Protein AF-0000000084722764 (afdb_homodimer)

Solvent-accessible surface area (backbone atoms only — not comparable to full-atom values): 38208 Å² total; per-residue (Å²): 129,57,69,57,58,54,43,42,50,54,50,50,52,36,48,74,65,60,50,58,80,64,66,60,37,28,44,48,26,46,93,44,60,56,33,24,35,37,58,53,98,89,44,75,46,74,30,38,63,32,34,37,36,27,29,40,38,29,16,52,29,68,64,20,39,52,32,24,43,53,33,24,64,43,40,9,40,18,37,12,24,21,41,59,59,40,16,26,33,53,39,54,56,51,34,26,51,51,47,9,60,66,57,69,36,80,28,38,46,80,34,62,29,41,38,52,31,37,22,31,43,43,20,34,49,29,64,71,36,81,69,27,34,37,37,32,38,66,72,47,55,68,34,49,51,50,5,48,64,69,16,70,34,51,71,46,76,25,55,68,79,33,62,68,50,42,50,54,59,54,70,72,49,64,80,84,47,48,36,35,41,38,41,44,45,43,36,80,81,45,13,35,66,43,60,58,70,63,51,47,51,50,24,63,75,64,66,30,44,38,37,38,36,21,38,79,24,22,48,56,28,30,89,50,12,64,5,49,46,45,55,71,71,41,43,83,70,51,46,28,42,31,32,38,20,29,20,31,30,8,18,56,17,11,25,39,34,18,49,55,39,58,51,52,48,32,63,73,60,11,61,76,53,58,71,19,65,35,56,34,43,18,50,39,29,17,34,36,40,29,52,59,47,35,41,76,42,59,63,41,44,52,41,24,51,51,45,32,50,52,44,50,52,48,34,56,73,68,17,50,41,56,71,24,82,73,44,62,33,39,16,35,56,60,36,31,52,68,56,24,46,48,52,28,48,46,35,34,74,71,68,28,35,40,44,38,56,42,35,52,85,83,33,59,82,61,54,9,20,34,48,35,20,62,25,32,56,55,46,75,66,55,46,51,52,48,49,51,50,52,51,51,51,37,58,76,66,68,54,84,60,51,130,128,58,69,57,56,54,43,42,52,53,51,50,51,36,48,73,66,56,51,59,81,65,67,60,37,27,44,47,27,46,91,45,60,56,34,22,35,39,58,54,97,89,43,74,46,74,30,37,64,32,35,37,38,27,29,40,40,30,15,52,29,66,65,19,39,51,33,25,43,52,33,23,65,43,41,9,39,19,36,11,24,21,40,58,60,39,15,26,32,54,40,52,56,51,36,28,52,51,47,9,58,66,57,67,36,80,27,38,46,80,34,64,29,41,38,52,31,38,22,31,43,42,20,37,48,28,63,71,36,81,70,27,34,36,37,31,37,67,72,47,55,67,34,47,53,50,4,49,64,68,16,69,33,51,70,45,75,24,56,68,79,33,63,68,50,40,50,55,57,55,69,73,50,64,81,85,47,47,36,35,42,38,40,44,46,43,36,80,81,44,12,34,66,44,60,58,70,62,50,47,52,49,24,62,74,62,67,30,43,37,37,40,35,22,39,80,24,21,48,57,27,30,89,51,12,63,5,49,46,45,56,71,71,41,44,84,71,50,48,30,42,31,34,37,21,30,19,33,32,8,18,57,18,11,25,38,34,19,49,55,39,58,51,51,47,33,65,74,62,11,61,75,54,59,71,18,63,36,57,34,44,16,49,38,30,18,34,37,40,28,53,59,47,35,40,76,43,59,64,43,44,52,41,24,52,52,46,31,50,52,44,52,52,50,34,55,75,68,17,51,41,54,71,23,81,71,46,61,34,38,16,34,55,62,35,31,48,66,57,24,46,48,51,28,48,47,35,33,75,75,69,26,35,41,42,37,56,43,35,52,84,82,32,60,81,61,54,10,19,34,46,34,19,62,26,32,55,57,46,74,66,55,46,51,51,49,50,51,50,50,51,50,52,38,58,75,65,68,56,85,59,51,130

InterPro domains:
  IPR004839 Aminotransferase, class I/classII, large domain [PF00155] (49-390)
  IPR010961 Tetrapyrrole biosynthesis, 5-aminolevulinic acid synthase [TIGR01821] (6-401)
  IPR015421 Pyridoxal phosphate-dependent transferase, major domain [G3DSA:3.40.640.10] (63-296)
  IPR015422 Pyridoxal phosphate-dependent transferase, small domain [G3DSA:3.90.1150.10] (45-383)
  IPR015424 Pyridoxal phosphate-dependent transferase [SSF53383] (6-398)
  IPR050087 8-amino-7-oxononanoate synthase class-II [PTHR13693] (42-393)

Sequence (806 aa):
MTVLKQLASEIDTVKAQGRYRTYLNLERRVDLSPTALVHEANGTREISVWCSNDYLGMSQHPVVVSSVVEAVQRVGLGTGGARSISGTSIYHQQLEAELASLYRKPRALLFSTGFTANDATITTLGRKIPGLVIFSDELNHASIIHGVRNSGADKRIFRHNDVAHLRQLLSEVGADRPKLIAFESLYSMEGDFAPVAEIVKLANEFGAMTYLDEIHSAGIYGREGSGYAEHLGLRDQITIFQGGFGKGYGGAGGYIVGPEEIVDTVRSFAVQFVFSTSAPAPVVAGALASVRHLRHDATQRELLMARSGQLKAALAASGIPLVSSDSHILPVLVGNAHQCKAVSARLLEGHGFYVQPVNAPTVPEGTERLRVTPTSRHTEQETTKFAKALDQVWSELNLPRRSMTVLKQLASEIDTVKAQGRYRTYLNLERRVDLSPTALVHEANGTREISVWCSNDYLGMSQHPVVVSSVVEAVQRVGLGTGGARSISGTSIYHQQLEAELASLYRKPRALLFSTGFTANDATITTLGRKIPGLVIFSDELNHASIIHGVRNSGADKRIFRHNDVAHLRQLLSEVGADRPKLIAFESLYSMEGDFAPVAEIVKLANEFGAMTYLDEIHSAGIYGREGSGYAEHLGLRDQITIFQGGFGKGYGGAGGYIVGPEEIVDTVRSFAVQFVFSTSAPAPVVAGALASVRHLRHDATQRELLMARSGQLKAALAASGIPLVSSDSHILPVLVGNAHQCKAVSARLLEGHGFYVQPVNAPTVPEGTERLRVTPTSRHTEQETTKFAKALDQVWSELNLPRRS

Foldseek 3Di:
DPPVVVVVVVVVVCVVQLNDDDDWQWACDLVDPPWIWTQDPVGIDIFGEFAALQFLVLLNDPLLVVLLVVFCVPPNWFQPFACVPRQDDPLQVLLQVLLCVLLVADTKHWFQALLLQQQLLLLLCLQPAPQEEEEEEPLDDPSNVNNPVNNPHHYHYAYHLDLVRVLVVLVVDDLPGAYEYEYEQARQQLRDGHPVVSVLVSCVVSVYAYEYEFASAALAAALQRRGVCNNVVNSVSHAKYKYFCVGNLSFGIIMMGHHPVSNVSSCPPRCSRRGDRHHISSRSSSSSSSSVCSRVDCLSNVLLVVLLVLLVVLCVVLQFDFSDSHHQKTWGWQQASVLLVQLQVCCCVVPRYHWDWDAPPSPDHRGITTTGGHHSRDDSVNSVSSSVSSSVSCVVVVTDGHD/DPPVVVVVVVVVVCVVQLNDDDDWQWACDLVDPPWIWTQDPVGIDIFGEFAALQFLVLLNDPLLVVLLVVFCVPPNWFQPFACVPRQDDPLQVLLQVLLCVLLVADTKHWFQALLLQQQLLLLLCLQPAPQEEEEEEPLDDPSNVNNPVNNPHHYHYAYHLDLVRVLVVLVVDDLPGAYEYEDEQARQQLRDGHPVVSVLVSCVVSVYAYEYEFASAALQAALQRRGVCNNVVNSVSHAKYKYFCVGNLNFGIIMMGHHPVSNVSSCPPRCSRRGDRHHISSRSSSSSSSSVCSRVDCLSNVLLVVLLVLLVVLCVVLQFDFSDSHHQKTWGWQQASVLLVQLQVCCCVVPRYHWDWDAPPSPDHRGITTTGGHHSRDDSVNSVSSSVSSSVSCVVVVTDGHD

Secondary structure (DSSP, 8-state):
--HHHHHHHHHHHHHHTT-PPPPP-EE--GGGTTEEEEEETTEEEEEEESS-S-TT-GGG-HHHHHHHHHHHHHH-S---S-TTTT--BHHHHHHHHHHHHHHT-SEEEEES-HHHHHHHHHHHHHHHSTT-EEEEETT--HHHHHHHHHH--EEEEEPTT-HHHHHHHHHTS-TTS-EEEEEESEETTTTEE--HHHHHHHHHHHT-EEEEE-TTTTTTSSSSSS-HHHHTT-GGG-SEEEEESSSTTSS--EEEEE-HHHHHHHHHH-HHHHTSPPPPHHHHHHHHHHHHHHHH--HHHHHHHHHHHHHHHHHHHTT--BS--SSS-EEEE---HHHHHHHHHHIIIII-EE-PEE-TTTS-TT--EEEE---TT--HHHHHHHHHHHHHHHHHTT-----/--HHHHHHHHHHHHHHTT-PPPPP-EE--GGGTTEEEEEETTEEEEEEESS-S-TT-GGG-HHHHHHHHHHHHHH-S---S-TTTT--BHHHHHHHHHHHHHHT-SEEEEES-HHHHHHHHHHHHHHHSTT-EEEEETT--HHHHHHHHHH--EEEEEPTT-HHHHHHHHHTS-TTS-EEEEEESEETTTTEE--HHHHHHHHHHHT-EEEEE-TTTTTTSSSSSS-HHHHTT-GGG-SEEEEESSSTTSS--EEEEE-HHHHHHHHHH-HHHHTSPPPPHHHHHHHHHHHHHHHH--HHHHHHHHHHHHHHHHHHHTT--BS--SSS-EEEE---HHHHHHHHHHIIIII-EE-PEE-TTTS-TT--EEEE---TT--HHHHHHHHHHHHHHHHHTT-----

Organism: Cystobacter fuscus (strain ATCC 25194 / DSM 2262 / NBRC 100088 / M29) (NCBI:txid1242864)

Nearest PDB structures (foldseek):
  7x98-assembly2_D  TM=9.825E-01  e=2.546E-53  Rhodopseudomonas palustris
  7bxp-assembly1_B  TM=9.408E-01  e=4.545E-40  Cupriavidus necator
  1fc4-assembly1_B  TM=9.529E-01  e=1.067E-38  Escherichia coli
  8guh-assembly1_A  TM=9.370E-01  e=3.527E-39  Sphingobacterium multivorum
  7bxr-assembly1_B  TM=9.384E-01  e=2.193E-38  Cupriavidus necator

pLDDT: mean 95.83, std 4.65, range [57.19, 98.94]

Structure (mmCIF, N/CA/C/O backbone):
data_AF-0000000084722764-model_v1
#
loop_
_entity.id
_entity.type
_entity.pdbx_description
1 polymer '5-aminolevulinate synthase'
#
loop_
_atom_site.group_PDB
_atom_site.id
_atom_site.type_symbol
_atom_site.label_atom_id
_atom_site.label_alt_id
_atom_site.label_comp_id
_atom_site.label_asym_id
_atom_site.label_entity_id
_atom_site.label_seq_id
_atom_site.pdbx_PDB_ins_code
_atom_site.Cartn_x
_atom_site.Cartn_y
_atom_site.Cartn_z
_atom_site.occupancy
_atom_site.B_iso_or_equiv
_atom_site.auth_seq_id
_atom_site.auth_comp_id
_atom_site.auth_asym_id
_atom_site.auth_atom_id
_atom_site.pdbx_PDB_model_num
ATOM 1 N N . MET A 1 1 ? 27.109 10.25 -20.156 1 58.09 1 MET A N 1
ATOM 2 C CA . MET A 1 1 ? 27.031 10.195 -18.703 1 58.09 1 MET A CA 1
ATOM 3 C C . MET A 1 1 ? 26.156 9.023 -18.25 1 58.09 1 MET A C 1
ATOM 5 O O . MET A 1 1 ? 25.094 8.797 -18.797 1 58.09 1 MET A O 1
ATOM 9 N N . THR A 1 2 ? 26.781 8.281 -17.359 1 88.44 2 THR A N 1
ATOM 10 C CA . THR A 1 2 ? 26.109 7.059 -16.922 1 88.44 2 THR A CA 1
ATOM 11 C C . THR A 1 2 ? 24.844 7.395 -16.156 1 88.44 2 THR A C 1
ATOM 13 O O . THR A 1 2 ? 24.719 8.477 -15.578 1 88.44 2 THR A O 1
ATOM 16 N N . VAL A 1 3 ? 23.812 6.852 -16.453 1 95.44 3 VAL A N 1
ATOM 17 C CA . VAL A 1 3 ? 22.5 7 -15.836 1 95.44 3 VAL A CA 1
ATOM 18 C C . VAL A 1 3 ? 22.672 7.27 -14.344 1 95.44 3 VAL A C 1
ATOM 20 O O . VAL A 1 3 ? 22.047 8.188 -13.797 1 95.44 3 VAL A O 1
ATOM 23 N N . LEU A 1 4 ? 23.562 6.641 -13.68 1 96.06 4 LEU A N 1
ATOM 24 C CA . LEU A 1 4 ? 23.75 6.773 -12.234 1 96.06 4 LEU A CA 1
ATOM 25 C C . LEU A 1 4 ? 24.328 8.141 -11.883 1 96.06 4 LEU A C 1
ATOM 27 O O . LEU A 1 4 ? 23.938 8.742 -10.883 1 96.06 4 LEU A O 1
ATOM 31 N N . LYS A 1 5 ? 25.234 8.625 -12.711 1 95.06 5 LYS A N 1
ATOM 32 C CA . LYS A 1 5 ? 25.828 9.945 -12.492 1 95.06 5 LYS A CA 1
ATOM 33 C C . LYS A 1 5 ? 24.781 11.039 -12.641 1 95.06 5 LYS A C 1
ATOM 35 O O . LYS A 1 5 ? 24.797 12.031 -11.906 1 95.06 5 LYS A O 1
ATOM 40 N N . GLN A 1 6 ? 23.938 10.805 -13.578 1 95.44 6 GLN A N 1
ATOM 41 C CA . GLN A 1 6 ? 22.859 11.766 -13.797 1 95.44 6 GLN A CA 1
ATOM 42 C C . GLN A 1 6 ? 21.906 11.797 -12.609 1 95.44 6 GLN A C 1
ATOM 44 O O . GLN A 1 6 ? 21.5 12.867 -12.156 1 95.44 6 GLN A O 1
ATOM 49 N N . LEU A 1 7 ? 21.516 10.633 -12.117 1 96.81 7 LEU A N 1
ATOM 50 C CA . LEU A 1 7 ? 20.625 10.539 -10.961 1 96.81 7 LEU A CA 1
ATOM 51 C C . LEU A 1 7 ? 21.281 11.164 -9.727 1 96.81 7 LEU A C 1
ATOM 53 O O . LEU A 1 7 ? 20.609 11.867 -8.961 1 96.81 7 LEU A O 1
ATOM 57 N N . ALA A 1 8 ? 22.547 10.984 -9.539 1 96.38 8 ALA A N 1
ATOM 58 C CA . ALA A 1 8 ? 23.281 11.562 -8.414 1 96.38 8 ALA A CA 1
ATOM 59 C C . ALA A 1 8 ? 23.266 13.086 -8.484 1 96.38 8 ALA A C 1
ATOM 61 O O . ALA A 1 8 ? 23.141 13.758 -7.453 1 96.38 8 ALA A O 1
ATOM 62 N N . SER A 1 9 ? 23.406 13.594 -9.688 1 95.75 9 SER A N 1
ATOM 63 C CA . SER A 1 9 ? 23.422 15.039 -9.883 1 95.75 9 SER A CA 1
ATOM 64 C C . SER A 1 9 ? 22.078 15.656 -9.508 1 95.75 9 SER A C 1
ATOM 66 O O . SER A 1 9 ? 22.016 16.75 -8.953 1 95.75 9 SER A O 1
ATOM 68 N N . GLU A 1 10 ? 21.047 14.992 -9.836 1 94.69 10 GLU A N 1
ATOM 69 C CA . GLU A 1 10 ? 19.703 15.461 -9.469 1 94.69 10 GLU A CA 1
ATOM 70 C C . GLU A 1 10 ? 19.531 15.508 -7.957 1 94.69 10 GLU A C 1
ATOM 72 O O . GLU A 1 10 ? 18.922 16.438 -7.422 1 94.69 10 GLU A O 1
ATOM 77 N N . ILE A 1 11 ? 20.047 14.516 -7.289 1 95.38 11 ILE A N 1
ATOM 78 C CA . ILE A 1 11 ? 19.938 14.453 -5.836 1 95.38 11 ILE A CA 1
ATOM 79 C C . ILE A 1 11 ? 20.766 15.57 -5.211 1 95.38 11 ILE A C 1
ATOM 81 O O . ILE A 1 11 ? 20.359 16.188 -4.223 1 95.38 11 ILE A O 1
ATOM 85 N N . ASP A 1 12 ? 21.891 15.836 -5.816 1 95.69 12 ASP A N 1
ATOM 86 C CA . ASP A 1 12 ? 22.734 16.922 -5.34 1 95.69 12 ASP A CA 1
ATOM 87 C C . ASP A 1 12 ? 22 18.266 -5.441 1 95.69 12 ASP A C 1
ATOM 89 O O . ASP A 1 12 ? 22.141 19.125 -4.562 1 95.69 12 ASP A O 1
ATOM 93 N N . THR A 1 13 ? 21.297 18.406 -6.465 1 93.5 13 THR A N 1
ATOM 94 C CA . THR A 1 13 ? 20.5 19.625 -6.648 1 93.5 13 THR A CA 1
ATOM 95 C C . THR A 1 13 ? 19.453 19.766 -5.551 1 93.5 13 THR A C 1
ATOM 97 O O . THR A 1 13 ? 19.25 20.844 -5 1 93.5 13 THR A O 1
ATOM 100 N N . VAL A 1 14 ? 18.812 18.672 -5.242 1 90.44 14 VAL A N 1
ATOM 101 C CA . VAL A 1 14 ? 17.797 18.641 -4.191 1 90.44 14 VAL A CA 1
ATOM 102 C C . VAL A 1 14 ? 18.438 19.031 -2.854 1 90.44 14 VAL A C 1
ATOM 104 O O . VAL A 1 14 ? 17.859 19.797 -2.086 1 90.44 14 VAL A O 1
ATOM 107 N N . LYS A 1 15 ? 19.578 18.5 -2.564 1 91.25 15 LYS A N 1
ATOM 108 C CA . LYS A 1 15 ? 20.312 18.797 -1.333 1 91.25 15 LYS A CA 1
ATOM 109 C C . LYS A 1 15 ? 20.703 20.266 -1.266 1 91.25 15 LYS A C 1
ATOM 111 O O . LYS A 1 15 ? 20.531 20.922 -0.23 1 91.25 15 LYS A O 1
ATOM 116 N N . ALA A 1 16 ? 21.094 20.797 -2.338 1 91.94 16 ALA A N 1
ATOM 117 C CA . ALA A 1 16 ? 21.547 22.188 -2.41 1 91.94 16 ALA A CA 1
ATOM 118 C C . ALA A 1 16 ? 20.375 23.141 -2.17 1 91.94 16 ALA A C 1
ATOM 120 O O . ALA A 1 16 ? 20.562 24.219 -1.598 1 91.94 16 ALA A O 1
ATOM 121 N N . GLN A 1 17 ? 19.266 22.719 -2.508 1 86.44 17 GLN A N 1
ATOM 122 C CA . GLN A 1 17 ? 18.078 23.547 -2.371 1 86.44 17 GLN A CA 1
ATOM 123 C C . GLN A 1 17 ? 17.469 23.406 -0.98 1 86.44 17 GLN A C 1
ATOM 125 O O . GLN A 1 17 ? 16.469 24.062 -0.665 1 86.44 17 GLN A O 1
ATOM 130 N N . GLY A 1 18 ? 18.016 22.578 -0.179 1 83.5 18 GLY A N 1
ATOM 131 C CA . GLY A 1 18 ? 17.531 22.391 1.175 1 83.5 18 GLY A CA 1
ATOM 132 C C . GLY A 1 18 ? 16.25 21.562 1.237 1 83.5 18 GLY A C 1
ATOM 133 O O . GLY A 1 18 ? 15.539 21.594 2.24 1 83.5 18 GLY A O 1
ATOM 134 N N . ARG A 1 19 ? 16.016 20.766 0.146 1 86 19 ARG A N 1
ATOM 135 C CA . ARG A 1 19 ? 14.734 20.062 0.047 1 86 19 ARG A CA 1
ATOM 136 C C . ARG A 1 19 ? 14.898 18.578 0.345 1 86 19 ARG A C 1
ATOM 138 O O . ARG A 1 19 ? 13.922 17.828 0.366 1 86 19 ARG A O 1
ATOM 145 N N . TYR A 1 20 ? 16.172 18.188 0.532 1 88.56 20 TYR A N 1
ATOM 146 C CA . TYR A 1 20 ? 16.422 16.781 0.775 1 88.56 20 TYR A CA 1
ATOM 147 C C . TYR A 1 20 ? 15.82 16.344 2.105 1 88.56 20 TYR A C 1
ATOM 149 O O . TYR A 1 20 ? 16.062 16.969 3.141 1 88.56 20 TYR A O 1
ATOM 157 N N . ARG A 1 21 ? 15.008 15.266 2.111 1 86.38 21 ARG A N 1
ATOM 158 C CA . ARG A 1 21 ? 14.328 14.773 3.305 1 86.38 21 ARG A CA 1
ATOM 159 C C . ARG A 1 21 ? 15.219 13.812 4.09 1 86.38 21 ARG A C 1
ATOM 161 O O . ARG A 1 21 ? 15.75 12.852 3.531 1 86.38 21 ARG A O 1
ATOM 168 N N . THR A 1 22 ? 15.391 14.133 5.332 1 84.06 22 THR A N 1
ATOM 169 C CA . THR A 1 22 ? 16.141 13.258 6.23 1 84.06 22 THR A CA 1
ATOM 170 C C . THR A 1 22 ? 15.188 12.492 7.145 1 84.06 22 THR A C 1
ATOM 172 O O . THR A 1 22 ? 14.195 13.039 7.625 1 84.06 22 THR A O 1
ATOM 175 N N . TYR A 1 23 ? 15.531 11.219 7.32 1 87.81 23 TYR A N 1
ATOM 176 C CA . TYR A 1 23 ? 14.688 10.367 8.156 1 87.81 23 TYR A CA 1
ATOM 177 C C . TYR A 1 23 ? 15.32 10.148 9.523 1 87.81 23 TYR A C 1
ATOM 179 O O . TYR A 1 23 ? 16.453 9.664 9.625 1 87.81 23 TYR A O 1
ATOM 187 N N . LEU A 1 24 ? 14.539 10.492 10.539 1 86.31 24 LEU A N 1
ATOM 188 C CA . LEU A 1 24 ? 15.008 10.172 11.883 1 86.31 24 LEU A CA 1
ATOM 189 C C . LEU A 1 24 ? 14.656 8.727 12.25 1 86.31 24 LEU A C 1
ATOM 191 O O . LEU A 1 24 ? 13.523 8.289 12.031 1 86.31 24 LEU A O 1
ATOM 195 N N . ASN A 1 25 ? 15.609 8.039 12.703 1 90.56 25 ASN A N 1
ATOM 196 C CA . ASN A 1 25 ? 15.406 6.672 13.172 1 90.56 25 ASN A CA 1
ATOM 197 C C . ASN A 1 25 ? 14.766 6.641 14.555 1 90.56 25 ASN A C 1
ATOM 199 O O . ASN A 1 25 ? 15.461 6.629 15.57 1 90.56 25 ASN A O 1
ATOM 203 N N . LEU A 1 26 ? 13.438 6.469 14.555 1 88.56 26 LEU A N 1
ATOM 204 C CA . LEU A 1 26 ? 12.68 6.695 15.781 1 88.56 26 LEU A CA 1
ATOM 205 C C . LEU A 1 26 ? 12.266 5.375 16.422 1 88.56 26 LEU A C 1
ATOM 207 O O . LEU A 1 26 ? 11.945 4.414 15.711 1 88.56 26 LEU A O 1
ATOM 211 N N . GLU A 1 27 ? 12.297 5.34 17.656 1 91.75 27 GLU A N 1
ATOM 212 C CA . GLU A 1 27 ? 11.656 4.332 18.5 1 91.75 27 GLU A CA 1
ATOM 213 C C . GLU A 1 27 ? 10.602 4.961 19.406 1 91.75 27 GLU A C 1
ATOM 215 O O . GLU A 1 27 ? 10.906 5.379 20.531 1 91.75 27 GLU A O 1
ATOM 220 N N . ARG A 1 28 ? 9.352 4.992 18.938 1 89.56 28 ARG A N 1
ATOM 221 C CA . ARG A 1 28 ? 8.25 5.527 19.719 1 89.56 28 ARG A CA 1
ATOM 222 C C . ARG A 1 28 ? 7.75 4.5 20.734 1 89.56 28 ARG A C 1
ATOM 224 O O . ARG A 1 28 ? 6.777 3.785 20.469 1 89.56 28 ARG A O 1
ATOM 231 N N . ARG A 1 29 ? 8.227 4.559 21.859 1 89.38 29 ARG A N 1
ATOM 232 C CA . ARG A 1 29 ? 7.969 3.525 22.859 1 89.38 29 ARG A CA 1
ATOM 233 C C . ARG A 1 29 ? 6.598 3.717 23.5 1 89.38 29 ARG A C 1
ATOM 235 O O . ARG A 1 29 ? 6.219 4.84 23.828 1 89.38 29 ARG A O 1
ATOM 242 N N . VAL A 1 30 ? 5.934 2.578 23.656 1 86 30 VAL A N 1
ATOM 243 C CA . VAL A 1 30 ? 4.605 2.574 24.266 1 86 30 VAL A CA 1
ATOM 244 C C . VAL A 1 30 ? 4.691 3.07 25.703 1 86 30 VAL A C 1
ATOM 246 O O . VAL A 1 30 ? 3.838 3.836 26.156 1 86 30 VAL A O 1
ATOM 249 N N . ASP A 1 31 ? 5.758 2.777 26.422 1 83.56 31 ASP A N 1
ATOM 250 C CA . ASP A 1 31 ? 5.883 3.078 27.844 1 83.56 31 ASP A CA 1
ATOM 251 C C . ASP A 1 31 ? 6.406 4.496 28.062 1 83.56 31 ASP A C 1
ATOM 253 O O . ASP A 1 31 ? 6.387 5.008 29.188 1 83.56 31 ASP A O 1
ATOM 257 N N . LEU A 1 32 ? 6.844 5.211 26.984 1 79 32 LEU A N 1
ATOM 258 C CA . LEU A 1 32 ? 7.43 6.539 27.094 1 79 32 LEU A CA 1
ATOM 259 C C . LEU A 1 32 ? 6.59 7.57 26.359 1 79 32 LEU A C 1
ATOM 261 O O . LEU A 1 32 ? 6.973 8.742 26.266 1 79 32 LEU A O 1
ATOM 265 N N . SER A 1 33 ? 5.547 7.277 25.891 1 72 33 SER A N 1
ATOM 266 C CA . SER A 1 33 ? 4.773 8.188 25.047 1 72 33 SER A CA 1
ATOM 267 C C . SER A 1 33 ? 4.414 9.461 25.797 1 72 33 SER A C 1
ATOM 269 O O . SER A 1 33 ? 4.02 9.414 26.953 1 72 33 SER A O 1
ATOM 271 N N . PRO A 1 34 ? 4.648 10.578 25.125 1 78.62 34 PRO A N 1
ATOM 272 C CA . PRO A 1 34 ? 4.875 10.805 23.703 1 78.62 34 PRO A CA 1
ATOM 273 C C . PRO A 1 34 ? 6.355 10.883 23.344 1 78.62 34 PRO A C 1
ATOM 275 O O . PRO A 1 34 ? 6.703 11.219 22.203 1 78.62 34 PRO A O 1
ATOM 278 N N . THR A 1 35 ? 7.117 10.586 24.344 1 82.56 35 THR A N 1
ATOM 279 C CA . THR A 1 35 ? 8.555 10.633 24.141 1 82.56 35 THR A CA 1
ATOM 280 C C . THR A 1 35 ? 9.023 9.461 23.281 1 82.56 35 THR A C 1
ATOM 282 O O . THR A 1 35 ? 8.508 8.344 23.422 1 82.56 35 THR A O 1
ATOM 285 N N . ALA A 1 36 ? 9.891 9.781 22.312 1 89.81 36 ALA A N 1
ATOM 286 C CA . ALA A 1 36 ? 10.516 8.766 21.469 1 89.81 36 ALA A CA 1
ATOM 287 C C . ALA A 1 36 ? 12.031 8.773 21.625 1 89.81 36 ALA A C 1
ATOM 289 O O . ALA A 1 36 ? 12.609 9.75 22.109 1 89.81 36 ALA A O 1
ATOM 290 N N . LEU A 1 37 ? 12.609 7.641 21.328 1 92.5 37 LEU A N 1
ATOM 291 C CA . LEU A 1 37 ? 14.062 7.559 21.25 1 92.5 37 LEU A CA 1
ATOM 292 C C . LEU A 1 37 ? 14.531 7.719 19.797 1 92.5 37 LEU A C 1
ATOM 294 O O . LEU A 1 37 ? 13.914 7.168 18.875 1 92.5 37 LEU A O 1
ATOM 298 N N . VAL A 1 38 ? 15.453 8.555 19.594 1 91.75 38 VAL A N 1
ATOM 299 C CA . VAL A 1 38 ? 16.109 8.656 18.297 1 91.75 38 VAL A CA 1
ATOM 300 C C . VAL A 1 38 ? 17.438 7.922 18.328 1 91.75 38 VAL A C 1
ATOM 302 O O . VAL A 1 38 ? 18.266 8.164 19.219 1 91.75 38 VAL A O 1
ATOM 305 N N . HIS A 1 39 ? 17.625 7.059 17.406 1 90.88 39 HIS A N 1
ATOM 306 C CA . HIS A 1 39 ? 18.875 6.316 17.297 1 90.88 39 HIS A CA 1
ATOM 307 C C . HIS A 1 39 ? 19.812 6.973 16.312 1 90.88 39 HIS A C 1
ATOM 309 O O . HIS A 1 39 ? 19.484 7.117 15.125 1 90.88 39 HIS A O 1
ATOM 315 N N . GLU A 1 40 ? 20.969 7.383 16.797 1 86.19 40 GLU A N 1
ATOM 316 C CA . GLU A 1 40 ? 22 8.031 15.992 1 86.19 40 GLU A CA 1
ATOM 317 C C . GLU A 1 40 ? 23.328 7.273 16.094 1 86.19 40 GLU A C 1
ATOM 319 O O . GLU A 1 40 ? 23.422 6.277 16.812 1 86.19 40 GLU A O 1
ATOM 324 N N . ALA A 1 41 ? 24.391 7.727 15.336 1 80.69 41 ALA A N 1
ATOM 325 C CA . ALA A 1 41 ? 25.688 7.059 15.305 1 80.69 41 ALA A CA 1
ATOM 326 C C . ALA A 1 41 ? 26.344 7.055 16.688 1 80.69 41 ALA A C 1
ATOM 328 O O . ALA A 1 41 ? 27.031 6.094 17.047 1 80.69 41 ALA A O 1
ATOM 329 N N . ASN A 1 42 ? 26.016 8.031 17.375 1 82.94 42 ASN A N 1
ATOM 330 C CA . ASN A 1 42 ? 26.703 8.211 18.641 1 82.94 42 ASN A CA 1
ATOM 331 C C . ASN A 1 42 ? 25.844 7.77 19.828 1 82.94 42 ASN A C 1
ATOM 333 O O . ASN A 1 42 ? 26.172 8.047 20.984 1 82.94 42 ASN A O 1
ATOM 337 N N . GLY A 1 43 ? 24.688 7.199 19.484 1 88.31 43 GLY A N 1
ATOM 338 C CA . GLY A 1 43 ? 23.844 6.699 20.562 1 88.31 43 GLY A CA 1
ATOM 339 C C . GLY A 1 43 ? 22.391 7.078 20.406 1 88.31 43 GLY A C 1
ATOM 340 O O . GLY A 1 43 ? 21.922 7.375 19.297 1 88.31 43 GLY A O 1
ATOM 341 N N . THR A 1 44 ? 21.672 6.883 21.641 1 91.44 44 THR A N 1
ATOM 342 C CA . THR A 1 44 ? 20.234 7.137 21.641 1 91.44 44 THR A CA 1
ATOM 343 C C . THR A 1 44 ? 19.906 8.352 22.516 1 91.44 44 THR A C 1
ATOM 345 O O . THR A 1 44 ? 20.578 8.602 23.516 1 91.44 44 THR A O 1
ATOM 348 N N . ARG A 1 45 ? 19.016 9.156 22.047 1 91.62 45 ARG A N 1
ATOM 349 C CA . ARG A 1 45 ? 18.562 10.281 22.859 1 91.62 45 ARG A CA 1
ATOM 350 C C . ARG A 1 45 ? 17.031 10.375 22.844 1 91.62 45 ARG A C 1
ATOM 352 O O . ARG A 1 45 ? 16.391 9.938 21.891 1 91.62 45 ARG A O 1
ATOM 359 N N . GLU A 1 46 ? 16.516 10.961 23.922 1 93.25 46 GLU A N 1
ATOM 360 C CA . GLU A 1 46 ? 15.062 11.141 24.047 1 93.25 46 GLU A CA 1
ATOM 361 C C . GLU A 1 46 ? 14.609 12.438 23.375 1 93.25 46 GLU A C 1
ATOM 363 O O . GLU A 1 46 ? 15.266 13.477 23.516 1 93.25 46 GLU A O 1
ATOM 368 N N . ILE A 1 47 ? 13.547 12.312 22.656 1 93.94 47 ILE A N 1
ATOM 369 C CA . ILE A 1 47 ? 12.961 13.5 22.031 1 93.94 47 ILE A CA 1
ATOM 370 C C . ILE A 1 47 ? 11.438 13.445 22.156 1 93.94 47 ILE A C 1
ATOM 372 O O . ILE A 1 47 ? 10.867 12.391 22.453 1 93.94 47 ILE A O 1
ATOM 376 N N . SER A 1 48 ? 10.836 14.594 22.062 1 94.69 48 SER A N 1
ATOM 377 C CA . SER A 1 48 ? 9.391 14.711 21.969 1 94.69 48 SER A CA 1
ATOM 378 C C . SER A 1 48 ? 8.945 15.023 20.547 1 94.69 48 SER A C 1
ATOM 380 O O . SER A 1 48 ? 9.406 15.992 19.938 1 94.69 48 SER A O 1
ATOM 382 N N . VAL A 1 49 ? 8.055 14.156 20.016 1 93.81 49 VAL A N 1
ATOM 383 C CA . VAL A 1 49 ? 7.645 14.289 18.625 1 93.81 49 VAL A CA 1
ATOM 384 C C . VAL A 1 49 ? 6.395 15.164 18.547 1 93.81 49 VAL A C 1
ATOM 386 O O . VAL A 1 49 ? 5.375 14.867 19.172 1 93.81 49 VAL A O 1
ATOM 389 N N . TRP A 1 50 ? 6.453 16.219 17.734 1 95.88 50 TRP A N 1
ATOM 390 C CA . TRP A 1 50 ? 5.359 17.188 17.641 1 95.88 50 TRP A CA 1
ATOM 391 C C . TRP A 1 50 ? 4.863 17.297 16.203 1 95.88 50 TRP A C 1
ATOM 393 O O . TRP A 1 50 ? 4.312 18.328 15.812 1 95.88 50 TRP A O 1
ATOM 403 N N . CYS A 1 51 ? 5.102 16.266 15.406 1 94.12 51 CYS A N 1
ATOM 404 C CA . CYS A 1 51 ? 4.652 16.266 14.016 1 94.12 51 CYS A CA 1
ATOM 405 C C . CYS A 1 51 ? 4.047 14.922 13.633 1 94.12 51 CYS A C 1
ATOM 407 O O . CYS A 1 51 ? 3.889 14.625 12.445 1 94.12 51 CYS A O 1
ATOM 409 N N . SER A 1 52 ? 3.746 14.008 14.562 1 94 52 SER A N 1
ATOM 410 C CA . SER A 1 52 ? 3.145 12.711 14.297 1 94 52 SER A CA 1
ATOM 411 C C . SER A 1 52 ? 1.672 12.844 13.922 1 94 52 SER A C 1
ATOM 413 O O . SER A 1 52 ? 0.953 13.664 14.5 1 94 52 SER A O 1
ATOM 415 N N . ASN A 1 53 ? 1.231 11.977 12.938 1 96.12 53 ASN A N 1
ATOM 416 C CA . ASN A 1 53 ? -0.18 11.945 12.57 1 96.12 53 ASN A CA 1
ATOM 417 C C . ASN A 1 53 ? -0.983 11.039 13.492 1 96.12 53 ASN A C 1
ATOM 419 O O . ASN A 1 53 ? -2.197 10.898 13.336 1 96.12 53 ASN A O 1
ATOM 423 N N . ASP A 1 54 ? -0.309 10.422 14.445 1 96.38 54 ASP A N 1
ATOM 424 C CA . ASP A 1 54 ? -1.023 9.633 15.445 1 96.38 54 ASP A CA 1
ATOM 425 C C . ASP A 1 54 ? -1.737 10.539 16.453 1 96.38 54 ASP A C 1
ATOM 427 O O . ASP A 1 54 ? -1.458 10.492 17.641 1 96.38 54 ASP A O 1
ATOM 431 N N . TYR A 1 55 ? -2.713 11.273 15.969 1 97.5 55 TYR A N 1
ATOM 432 C CA . TYR A 1 55 ? -3.34 12.391 16.656 1 97.5 55 TYR A CA 1
ATOM 433 C C . TYR A 1 55 ? -3.908 11.961 18 1 97.5 55 TYR A C 1
ATOM 435 O O . TYR A 1 55 ? -3.832 12.703 18.984 1 97.5 55 TYR A O 1
ATOM 443 N N . LEU A 1 56 ? -4.473 10.789 18.016 1 98.06 56 LEU A N 1
ATOM 444 C CA . LEU A 1 56 ? -5.211 10.367 19.203 1 98.06 56 LEU A CA 1
ATOM 445 C C . LEU A 1 56 ? -4.418 9.344 20 1 98.06 56 LEU A C 1
ATOM 447 O O . LEU A 1 56 ? -4.938 8.758 20.953 1 98.06 56 LEU A O 1
ATOM 451 N N . GLY A 1 57 ? -3.172 9.102 19.594 1 96.56 57 GLY A N 1
ATOM 452 C CA . GLY A 1 57 ? -2.318 8.164 20.297 1 96.56 57 GLY A CA 1
ATOM 453 C C . GLY A 1 57 ? -2.828 6.734 20.234 1 96.56 57 GLY A C 1
ATOM 454 O O . GLY A 1 57 ? -2.484 5.91 21.094 1 96.56 57 GLY A O 1
ATOM 455 N N . MET A 1 58 ? -3.627 6.406 19.281 1 97.81 58 MET A N 1
ATOM 456 C CA . MET A 1 58 ? -4.277 5.102 19.234 1 97.81 58 MET A CA 1
ATOM 457 C C . MET A 1 58 ? -3.277 4.012 18.859 1 97.81 58 MET A C 1
ATOM 459 O O . MET A 1 58 ? -3.473 2.842 19.203 1 97.81 58 MET A O 1
ATOM 463 N N . SER A 1 59 ? -2.176 4.34 18.203 1 97.19 59 SER A N 1
ATOM 464 C CA . SER A 1 59 ? -1.181 3.35 17.812 1 97.19 59 SER A CA 1
ATOM 465 C C . SER A 1 59 ? -0.666 2.574 19.016 1 97.19 59 SER A C 1
ATOM 467 O O . SER A 1 59 ? -0.256 1.419 18.891 1 97.19 59 SER A O 1
ATOM 469 N N . GLN A 1 60 ? -0.726 3.23 20.156 1 96.56 60 GLN A N 1
ATOM 470 C CA . GLN A 1 60 ? -0.151 2.635 21.359 1 96.56 60 GLN A CA 1
ATOM 471 C C . GLN A 1 60 ? -1.23 2.33 22.391 1 96.56 60 GLN A C 1
ATOM 473 O O . GLN A 1 60 ? -0.923 1.968 23.531 1 96.56 60 GLN A O 1
ATOM 478 N N . HIS A 1 61 ? -2.455 2.604 22.062 1 97.38 61 HIS A N 1
ATOM 479 C CA . HIS A 1 61 ? -3.559 2.357 22.984 1 97.38 61 HIS A CA 1
ATOM 480 C C . HIS A 1 61 ? -3.691 0.873 23.297 1 97.38 61 HIS A C 1
ATOM 482 O O . HIS A 1 61 ? -3.564 0.029 22.406 1 97.38 61 HIS A O 1
ATOM 488 N N . PRO A 1 62 ? -4.016 0.507 24.562 1 97.69 62 PRO A N 1
ATOM 489 C CA . PRO A 1 62 ? -4.059 -0.898 24.984 1 97.69 62 PRO A CA 1
ATOM 490 C C . PRO A 1 62 ? -5.035 -1.727 24.141 1 97.69 62 PRO A C 1
ATOM 492 O O . PRO A 1 62 ? -4.754 -2.887 23.828 1 97.69 62 PRO A O 1
ATOM 495 N N . VAL A 1 63 ? -6.164 -1.189 23.734 1 98.31 63 VAL A N 1
ATOM 496 C CA . VAL A 1 63 ? -7.156 -1.951 22.984 1 98.31 63 VAL A CA 1
ATOM 497 C C . VAL A 1 63 ? -6.598 -2.311 21.609 1 98.31 63 VAL A C 1
ATOM 499 O O . VAL A 1 63 ? -6.902 -3.377 21.062 1 98.31 63 VAL A O 1
ATOM 502 N N . VAL A 1 64 ? -5.836 -1.398 21 1 98.62 64 VAL A N 1
ATOM 503 C CA . VAL A 1 64 ? -5.23 -1.646 19.703 1 98.62 64 VAL A CA 1
ATOM 504 C C . VAL A 1 64 ? -4.109 -2.676 19.844 1 98.62 64 VAL A C 1
ATOM 506 O O . VAL A 1 64 ? -4.07 -3.662 19.094 1 98.62 64 VAL A O 1
ATOM 509 N N . VAL A 1 65 ? -3.184 -2.469 20.828 1 98.5 65 VAL A N 1
ATOM 510 C CA . VAL A 1 65 ? -2.033 -3.344 21.047 1 98.5 65 VAL A CA 1
ATOM 511 C C . VAL A 1 65 ? -2.512 -4.766 21.328 1 98.5 65 VAL A C 1
ATOM 513 O O . VAL A 1 65 ? -2.035 -5.723 20.703 1 98.5 65 VAL A O 1
ATOM 516 N N . SER A 1 66 ? -3.484 -4.922 22.203 1 98.75 66 SER A N 1
ATOM 517 C CA . SER A 1 66 ? -3.986 -6.242 22.562 1 98.75 66 SER A CA 1
ATOM 518 C C . SER A 1 66 ? -4.656 -6.93 21.375 1 98.75 66 SER A C 1
ATOM 520 O O . SER A 1 66 ? -4.543 -8.148 21.203 1 98.75 66 SER A O 1
ATOM 522 N N . SER A 1 67 ? -5.379 -6.152 20.594 1 98.81 67 SER A N 1
ATOM 523 C CA . SER A 1 67 ? -6.059 -6.719 19.422 1 98.81 67 SER A CA 1
ATOM 524 C C . SER A 1 67 ? -5.059 -7.254 18.406 1 98.81 67 SER A C 1
ATOM 526 O O . SER A 1 67 ? -5.297 -8.289 17.781 1 98.81 67 SER A O 1
ATOM 528 N N . VAL A 1 68 ? -3.982 -6.547 18.203 1 98.81 68 VAL A N 1
ATOM 529 C CA . VAL A 1 68 ? -2.941 -6.988 17.281 1 98.81 68 VAL A CA 1
ATOM 530 C C . VAL A 1 68 ? -2.307 -8.273 17.797 1 98.81 68 VAL A C 1
ATOM 532 O O . VAL A 1 68 ? -2.107 -9.227 17.031 1 98.81 68 VAL A O 1
ATOM 535 N N . VAL A 1 69 ? -1.984 -8.297 19.094 1 98.81 69 VAL A N 1
ATOM 536 C CA . VAL A 1 69 ? -1.371 -9.469 19.719 1 98.81 69 VAL A CA 1
ATOM 537 C C . VAL A 1 69 ? -2.285 -10.68 19.547 1 98.81 69 VAL A C 1
ATOM 539 O O . VAL A 1 69 ? -1.841 -11.742 19.094 1 98.81 69 VAL A O 1
ATOM 542 N N . GLU A 1 70 ? -3.562 -10.5 19.859 1 98.62 70 GLU A N 1
ATOM 543 C CA . GLU A 1 70 ? -4.523 -11.602 19.75 1 98.62 70 GLU A CA 1
ATOM 544 C C . GLU A 1 70 ? -4.656 -12.086 18.312 1 98.62 70 GLU A C 1
ATOM 546 O O . GLU A 1 70 ? -4.664 -13.297 18.062 1 98.62 70 GLU A O 1
ATOM 551 N N . ALA A 1 71 ? -4.734 -11.18 17.422 1 98.38 71 ALA A N 1
ATOM 552 C CA . ALA A 1 71 ? -4.969 -11.531 16.016 1 98.38 71 ALA A CA 1
ATOM 553 C C . ALA A 1 71 ? -3.777 -12.289 15.438 1 98.38 71 ALA A C 1
ATOM 555 O O . ALA A 1 71 ? -3.951 -13.281 14.734 1 98.38 71 ALA A O 1
ATOM 556 N N . VAL A 1 72 ? -2.537 -11.789 15.695 1 98.44 72 VAL A N 1
ATOM 557 C CA . VAL A 1 72 ? -1.376 -12.43 15.086 1 98.44 72 VAL A CA 1
ATOM 558 C C . VAL A 1 72 ? -1.189 -13.828 15.672 1 98.44 72 VAL A C 1
ATOM 560 O O . VAL A 1 72 ? -0.77 -14.75 14.969 1 98.44 72 VAL A O 1
ATOM 563 N N . GLN A 1 73 ? -1.519 -14 16.906 1 97.94 73 GLN A N 1
ATOM 564 C CA . GLN A 1 73 ? -1.425 -15.312 17.547 1 97.94 73 GLN A CA 1
ATOM 565 C C . GLN A 1 73 ? -2.496 -16.266 17.016 1 97.94 73 GLN A C 1
ATOM 567 O O . GLN A 1 73 ? -2.289 -17.469 16.953 1 97.94 73 GLN A O 1
ATOM 572 N N . ARG A 1 74 ? -3.557 -15.672 16.578 1 96.25 74 ARG A N 1
ATOM 573 C CA . ARG A 1 74 ? -4.691 -16.469 16.125 1 96.25 74 ARG A CA 1
ATOM 574 C C . ARG A 1 74 ? -4.555 -16.828 14.656 1 96.25 74 ARG A C 1
ATOM 576 O O . ARG A 1 74 ? -4.762 -17.984 14.273 1 96.25 74 ARG A O 1
ATOM 583 N N . VAL A 1 75 ? -4.148 -15.859 13.789 1 95.5 75 VAL A N 1
ATOM 584 C CA . VAL A 1 75 ? -4.277 -16.094 12.359 1 95.5 75 VAL A CA 1
ATOM 585 C C . VAL A 1 75 ? -2.949 -15.805 11.664 1 95.5 75 VAL A C 1
ATOM 587 O O . VAL A 1 75 ? -2.848 -15.914 10.438 1 95.5 75 VAL A O 1
ATOM 590 N N . GLY A 1 76 ? -1.907 -15.461 12.336 1 96.75 76 GLY A N 1
ATOM 591 C CA . GLY A 1 76 ? -0.628 -15.148 11.727 1 96.75 76 GLY A CA 1
ATOM 592 C C . GLY A 1 76 ? -0.55 -13.719 11.211 1 96.75 76 GLY A C 1
ATOM 593 O O . GLY A 1 76 ? -1.456 -12.914 11.445 1 96.75 76 GLY A O 1
ATOM 594 N N . LEU A 1 77 ? 0.553 -13.359 10.523 1 97.62 77 LEU A N 1
ATOM 595 C CA . LEU A 1 77 ? 0.827 -11.992 10.078 1 97.62 77 LEU A CA 1
ATOM 596 C C . LEU A 1 77 ? 0.256 -11.75 8.688 1 97.62 77 LEU A C 1
ATOM 598 O O . LEU A 1 77 ? -0.782 -11.102 8.547 1 97.62 77 LEU A O 1
ATOM 602 N N . GLY A 1 78 ? 0.883 -12.375 7.656 1 95.44 78 GLY A N 1
ATOM 603 C CA . GLY A 1 78 ? 0.472 -12.172 6.277 1 95.44 78 GLY A CA 1
ATOM 604 C C . GLY A 1 78 ? -0.776 -12.953 5.906 1 95.44 78 GLY A C 1
ATOM 605 O O . GLY A 1 78 ? -1.019 -14.039 6.438 1 95.44 78 GLY A O 1
ATOM 606 N N . THR A 1 79 ? -1.5 -12.398 4.859 1 92.5 79 THR A N 1
ATOM 607 C CA . THR A 1 79 ? -2.73 -13.047 4.422 1 92.5 79 THR A CA 1
ATOM 608 C C . THR A 1 79 ? -2.441 -14.055 3.316 1 92.5 79 THR A C 1
ATOM 610 O O . THR A 1 79 ? -3.289 -14.891 2.996 1 92.5 79 THR A O 1
ATOM 613 N N . GLY A 1 80 ? -1.312 -13.922 2.752 1 88.69 80 GLY A N 1
ATOM 614 C CA . GLY A 1 80 ? -0.9 -14.898 1.753 1 88.69 80 GLY A CA 1
ATOM 615 C C . GLY A 1 80 ? -1.47 -14.617 0.375 1 88.69 80 GLY A C 1
ATOM 616 O O . GLY A 1 80 ? -1.545 -15.516 -0.466 1 88.69 80 GLY A O 1
ATOM 617 N N . GLY A 1 81 ? -1.955 -13.391 0.13 1 91.69 81 GLY A N 1
ATOM 618 C CA . GLY A 1 81 ? -2.414 -13.094 -1.219 1 91.69 81 GLY A CA 1
ATOM 619 C C . GLY A 1 81 ? -3.385 -11.93 -1.278 1 91.69 81 GLY A C 1
ATOM 620 O O . GLY A 1 81 ? -3.668 -11.297 -0.259 1 91.69 81 GLY A O 1
ATOM 621 N N . ALA A 1 82 ? -3.777 -11.688 -2.533 1 92.12 82 ALA A N 1
ATOM 622 C CA . ALA A 1 82 ? -4.844 -10.711 -2.758 1 92.12 82 ALA A CA 1
ATOM 623 C C . ALA A 1 82 ? -6.156 -11.18 -2.137 1 92.12 82 ALA A C 1
ATOM 625 O O . ALA A 1 82 ? -6.277 -12.344 -1.728 1 92.12 82 ALA A O 1
ATOM 626 N N . ARG A 1 83 ? -7.121 -10.328 -2.084 1 92.19 83 ARG A N 1
ATOM 627 C CA . ARG A 1 83 ? -8.406 -10.625 -1.468 1 92.19 83 ARG A CA 1
ATOM 628 C C . ARG A 1 83 ? -9.062 -11.844 -2.121 1 92.19 83 ARG A C 1
ATOM 630 O O . ARG A 1 83 ? -9.781 -12.594 -1.465 1 92.19 83 ARG A O 1
ATOM 637 N N . SER A 1 84 ? -8.828 -12.062 -3.412 1 85.19 84 SER A N 1
ATOM 638 C CA . SER A 1 84 ? -9.516 -13.086 -4.191 1 85.19 84 SER A CA 1
ATOM 639 C C . SER A 1 84 ? -8.852 -14.445 -4.043 1 85.19 84 SER A C 1
ATOM 641 O O . SER A 1 84 ? -9.414 -15.469 -4.434 1 85.19 84 SER A O 1
ATOM 643 N N . ILE A 1 85 ? -7.75 -14.555 -3.533 1 85.12 85 ILE A N 1
ATOM 644 C CA . ILE A 1 85 ? -7.062 -15.828 -3.391 1 85.12 85 ILE A CA 1
ATOM 645 C C . ILE A 1 85 ? -7.148 -16.312 -1.94 1 85.12 85 ILE A C 1
ATOM 647 O O . ILE A 1 85 ? -8.078 -17.016 -1.569 1 85.12 85 ILE A O 1
ATOM 651 N N . SER A 1 86 ? -6.363 -15.797 -1.107 1 82.88 86 SER A N 1
ATOM 652 C CA . SER A 1 86 ? -6.395 -16.156 0.307 1 82.88 86 SER A CA 1
ATOM 653 C C . SER A 1 86 ? -6.277 -14.914 1.193 1 82.88 86 SER A C 1
ATOM 655 O O . SER A 1 86 ? -5.953 -15.023 2.379 1 82.88 86 SER A O 1
ATOM 657 N N . GLY A 1 87 ? -6.609 -13.836 0.618 1 89.56 87 GLY A N 1
ATOM 658 C CA . GLY A 1 87 ? -6.242 -12.602 1.3 1 89.56 87 GLY A CA 1
ATOM 659 C C . GLY A 1 87 ? -7.391 -11.984 2.072 1 89.56 87 GLY A C 1
ATOM 660 O O . GLY A 1 87 ? -7.262 -10.883 2.604 1 89.56 87 GLY A O 1
ATOM 661 N N . THR A 1 88 ? -8.547 -12.594 2.102 1 91.25 88 THR A N 1
ATOM 662 C CA . THR A 1 88 ? -9.656 -12.07 2.898 1 91.25 88 THR A CA 1
ATOM 663 C C . THR A 1 88 ? -9.742 -12.797 4.238 1 91.25 88 THR A C 1
ATOM 665 O O . THR A 1 88 ? -9.93 -14.016 4.281 1 91.25 88 THR A O 1
ATOM 668 N N . SER A 1 89 ? -9.555 -12.094 5.285 1 93.31 89 SER A N 1
ATOM 669 C CA . SER A 1 89 ? -9.695 -12.594 6.648 1 93.31 89 SER A CA 1
ATOM 670 C C . SER A 1 89 ? -11.008 -12.148 7.277 1 93.31 89 SER A C 1
ATOM 672 O O . SER A 1 89 ? -11.656 -11.219 6.781 1 93.31 89 SER A O 1
ATOM 674 N N . ILE A 1 90 ? -11.352 -12.734 8.352 1 94.56 90 ILE A N 1
ATOM 675 C CA . ILE A 1 90 ? -12.539 -12.359 9.109 1 94.56 90 ILE A CA 1
ATOM 676 C C . ILE A 1 90 ? -12.445 -10.898 9.539 1 94.56 90 ILE A C 1
ATOM 678 O O . ILE A 1 90 ? -13.445 -10.18 9.562 1 94.56 90 ILE A O 1
ATOM 682 N N . TYR A 1 91 ? -11.242 -10.469 9.789 1 97.5 91 TYR A N 1
ATOM 683 C CA . TYR A 1 91 ? -11.047 -9.109 10.266 1 97.5 91 TYR A CA 1
ATOM 684 C C . TYR A 1 91 ? -11.336 -8.094 9.164 1 97.5 91 TYR A C 1
ATOM 686 O O . TYR A 1 91 ? -11.828 -6.996 9.43 1 97.5 91 TYR A O 1
ATOM 694 N N . HIS A 1 92 ? -11.008 -8.438 7.895 1 97.94 92 HIS A N 1
ATOM 695 C CA . HIS A 1 92 ? -11.328 -7.555 6.777 1 97.94 92 HIS A CA 1
ATOM 696 C C . HIS A 1 92 ? -12.828 -7.309 6.688 1 97.94 92 HIS A C 1
ATOM 698 O O . HIS A 1 92 ? -13.273 -6.164 6.586 1 97.94 92 HIS A O 1
ATOM 704 N N . GLN A 1 93 ? -13.578 -8.367 6.75 1 96.56 93 GLN A N 1
ATOM 705 C CA . GLN A 1 93 ? -15.023 -8.266 6.633 1 96.56 93 GLN A CA 1
ATOM 706 C C . GLN A 1 93 ? -15.617 -7.5 7.812 1 96.56 93 GLN A C 1
ATOM 708 O O . GLN A 1 93 ? -16.531 -6.688 7.633 1 96.56 93 GLN A O 1
ATOM 713 N N . GLN A 1 94 ? -15.117 -7.785 8.984 1 98.06 94 GLN A N 1
ATOM 714 C CA . GLN A 1 94 ? -15.617 -7.113 10.18 1 98.06 94 GLN A CA 1
ATOM 715 C C . GLN A 1 94 ? -15.352 -5.609 10.117 1 98.06 94 GLN A C 1
ATOM 717 O O . GLN A 1 94 ? -16.219 -4.805 10.453 1 98.06 94 GLN A O 1
ATOM 722 N N . LEU A 1 95 ? -14.156 -5.246 9.68 1 98.75 95 LEU A N 1
ATOM 723 C CA . LEU A 1 95 ? -13.812 -3.828 9.609 1 98.75 95 LEU A CA 1
ATOM 724 C C . LEU A 1 95 ? -14.602 -3.131 8.508 1 98.75 95 LEU A C 1
ATOM 726 O O . LEU A 1 95 ? -15.047 -1.994 8.688 1 98.75 95 LEU A O 1
ATOM 730 N N . GLU A 1 96 ? -14.742 -3.768 7.34 1 98.69 96 GLU A N 1
ATOM 731 C CA . GLU A 1 96 ? -15.547 -3.188 6.27 1 98.69 96 GLU A CA 1
ATOM 732 C C . GLU A 1 96 ? -16.984 -2.977 6.719 1 98.69 96 GLU A C 1
ATOM 734 O O . GLU A 1 96 ? -17.594 -1.939 6.426 1 98.69 96 GLU A O 1
ATOM 739 N N . ALA A 1 97 ? -17.531 -3.928 7.441 1 98.5 97 ALA A N 1
ATOM 740 C CA . ALA A 1 97 ? -18.891 -3.793 7.961 1 98.5 97 ALA A CA 1
ATOM 741 C C . ALA A 1 97 ? -18.984 -2.654 8.977 1 98.5 97 ALA A C 1
ATOM 743 O O . ALA A 1 97 ? -19.938 -1.887 8.969 1 98.5 97 ALA A O 1
ATOM 744 N N . GLU A 1 98 ? -18.016 -2.594 9.867 1 98.81 98 GLU A N 1
ATOM 745 C CA . GLU A 1 98 ? -17.984 -1.535 10.875 1 98.81 98 GLU A CA 1
ATOM 746 C C . GLU A 1 98 ? -17.922 -0.157 10.219 1 98.81 98 GLU A C 1
ATOM 748 O O . GLU A 1 98 ? -18.609 0.769 10.648 1 98.81 98 GLU A O 1
ATOM 753 N N . LEU A 1 99 ? -17.125 -0.008 9.18 1 98.88 99 LEU A N 1
ATOM 754 C CA . LEU A 1 99 ? -16.984 1.259 8.469 1 98.88 99 LEU A CA 1
ATOM 755 C C . LEU A 1 99 ? -18.281 1.628 7.758 1 98.88 99 LEU A C 1
ATOM 757 O O . LEU A 1 99 ? -18.703 2.789 7.777 1 98.88 99 LEU A O 1
ATOM 761 N N . ALA A 1 100 ? -18.844 0.657 7.074 1 98.81 100 ALA A N 1
ATOM 762 C CA . ALA A 1 100 ? -20.125 0.912 6.402 1 98.81 100 ALA A CA 1
ATOM 763 C C . ALA A 1 100 ? -21.156 1.451 7.379 1 98.81 100 ALA A C 1
ATOM 765 O O . ALA A 1 100 ? -21.875 2.414 7.074 1 98.81 100 ALA A O 1
ATOM 766 N N . SER A 1 101 ? -21.219 0.848 8.516 1 98.69 101 SER A N 1
ATOM 767 C CA . SER A 1 101 ? -22.125 1.282 9.57 1 98.69 101 SER A CA 1
ATOM 768 C C . SER A 1 101 ? -21.766 2.674 10.078 1 98.69 101 SER A C 1
ATOM 770 O O . SER A 1 101 ? -22.641 3.533 10.219 1 98.69 101 SER A O 1
ATOM 772 N N . LEU A 1 102 ? -20.531 2.912 10.328 1 98.69 102 LEU A N 1
ATOM 773 C CA . LEU A 1 102 ? -20.047 4.168 10.883 1 98.69 102 LEU A CA 1
ATOM 774 C C . LEU A 1 102 ? -20.391 5.34 9.969 1 98.69 102 LEU A C 1
ATOM 776 O O . LEU A 1 102 ? -20.781 6.41 10.438 1 98.69 102 LEU A O 1
ATOM 780 N N . TYR A 1 103 ? -20.25 5.125 8.656 1 98.69 103 TYR A N 1
ATOM 781 C CA . TYR A 1 103 ? -20.453 6.195 7.688 1 98.69 103 TYR A CA 1
ATOM 782 C C . TYR A 1 103 ? -21.875 6.172 7.141 1 98.69 103 TYR A C 1
ATOM 784 O O . TYR A 1 103 ? -22.25 7.031 6.34 1 98.69 103 TYR A O 1
ATOM 792 N N . ARG A 1 104 ? -22.656 5.184 7.543 1 97.75 104 ARG A N 1
ATOM 793 C CA . ARG A 1 104 ? -24.031 5.02 7.098 1 97.75 104 ARG A CA 1
ATOM 794 C C . ARG A 1 104 ? -24.109 4.914 5.578 1 97.75 104 ARG A C 1
ATOM 796 O O . ARG A 1 104 ? -24.875 5.637 4.938 1 97.75 104 ARG A O 1
ATOM 803 N N . LYS A 1 105 ? -23.312 4.09 5.023 1 98.38 105 LYS A N 1
ATOM 804 C CA . LYS A 1 105 ? -23.297 3.748 3.605 1 98.38 105 LYS A CA 1
ATOM 805 C C . LYS A 1 105 ? -23.391 2.238 3.402 1 98.38 105 LYS A C 1
ATOM 807 O O . LYS A 1 105 ? -23.141 1.466 4.328 1 98.38 105 LYS A O 1
ATOM 812 N N . PRO A 1 106 ? -23.734 1.795 2.24 1 98.25 106 PRO A N 1
ATOM 813 C CA . PRO A 1 106 ? -23.969 0.369 2.01 1 98.25 106 PRO A CA 1
ATOM 814 C C . PRO A 1 106 ? -22.703 -0.469 2.104 1 98.25 106 PRO A C 1
ATOM 816 O O . PRO A 1 106 ? -22.734 -1.608 2.572 1 98.25 106 PRO A O 1
ATOM 819 N N . ARG A 1 107 ? -21.547 0.037 1.653 1 98.56 107 ARG A N 1
ATOM 820 C CA . ARG A 1 107 ? -20.375 -0.816 1.547 1 98.56 107 ARG A C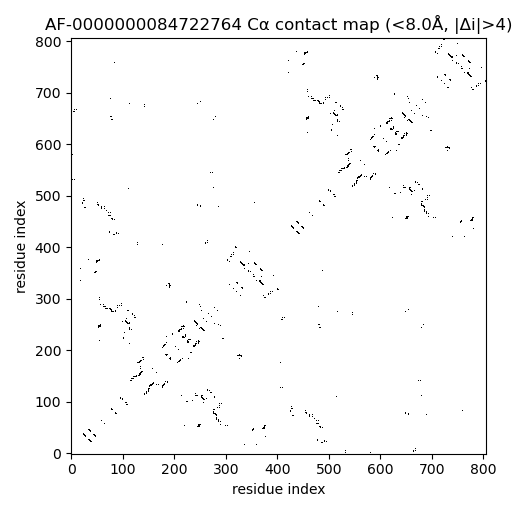A 1
ATOM 821 C C . ARG A 1 107 ? -19.094 -0.025 1.816 1 98.56 107 ARG A C 1
ATOM 823 O O . ARG A 1 107 ? -19.047 1.187 1.593 1 98.56 107 ARG A O 1
ATOM 830 N N . ALA A 1 108 ? -18.141 -0.697 2.303 1 98.88 108 ALA A N 1
ATOM 831 C CA . ALA A 1 108 ? -16.781 -0.194 2.457 1 98.88 108 ALA A CA 1
ATOM 832 C C . ALA A 1 108 ? -15.773 -1.151 1.832 1 98.88 108 ALA A C 1
ATOM 834 O O . ALA A 1 108 ? -16.062 -2.34 1.66 1 98.88 108 ALA A O 1
ATOM 835 N N . LEU A 1 109 ? -14.656 -0.658 1.422 1 98.81 109 LEU A N 1
ATOM 836 C CA . LEU A 1 109 ? -13.555 -1.426 0.855 1 98.81 109 LEU A CA 1
ATOM 837 C C . LEU A 1 109 ? -12.227 -0.983 1.45 1 98.81 109 LEU A C 1
ATOM 839 O O . LEU A 1 109 ? -11.938 0.214 1.516 1 98.81 109 LEU A O 1
ATOM 843 N N . LEU A 1 110 ? -11.438 -1.973 1.876 1 98.62 110 LEU A N 1
ATOM 844 C CA . LEU A 1 110 ? -10.164 -1.679 2.521 1 98.62 110 LEU A CA 1
ATOM 845 C C . LEU A 1 110 ? -9.023 -1.696 1.508 1 98.62 110 LEU A C 1
ATOM 847 O O . LEU A 1 110 ? -9.055 -2.469 0.547 1 98.62 110 LEU A O 1
ATOM 851 N N . PHE A 1 111 ? -8.062 -0.85 1.731 1 98.31 111 PHE A N 1
ATOM 852 C CA . PHE A 1 111 ? -6.816 -0.784 0.979 1 98.31 111 PHE A CA 1
ATOM 853 C C . PHE A 1 111 ? -5.617 -0.824 1.918 1 98.31 111 PHE A C 1
ATOM 855 O O . PHE A 1 111 ? -5.758 -0.618 3.125 1 98.31 111 PHE A O 1
ATOM 862 N N . SER A 1 112 ? -4.461 -1.037 1.368 1 96.5 112 SER A N 1
ATOM 863 C CA . SER A 1 112 ? -3.244 -1.158 2.166 1 96.5 112 SER A CA 1
ATOM 864 C C . SER A 1 112 ? -2.756 0.207 2.639 1 96.5 112 SER A C 1
ATOM 866 O O . SER A 1 112 ? -2 0.3 3.607 1 96.5 112 SER A O 1
ATOM 868 N N . THR A 1 113 ? -3.09 1.259 1.895 1 97.31 113 THR A N 1
ATOM 869 C CA . THR A 1 113 ? -2.752 2.617 2.305 1 97.31 113 THR A CA 1
ATOM 870 C C . THR A 1 113 ? -3.865 3.59 1.926 1 97.31 113 THR A C 1
ATOM 872 O O . THR A 1 113 ? -4.695 3.285 1.067 1 97.31 113 THR A O 1
ATOM 875 N N . GLY A 1 114 ? -3.84 4.719 2.633 1 97.81 114 GLY A N 1
ATOM 876 C CA . GLY A 1 114 ? -4.727 5.793 2.211 1 97.81 114 GLY A CA 1
ATOM 877 C C . GLY A 1 114 ? -4.406 6.32 0.824 1 97.81 114 GLY A C 1
ATOM 878 O O . GLY A 1 114 ? -5.312 6.68 0.067 1 97.81 114 GLY A O 1
ATOM 879 N N . PHE A 1 115 ? -3.123 6.379 0.461 1 98 115 PHE A N 1
ATOM 880 C CA . PHE A 1 115 ? -2.701 6.805 -0.869 1 98 115 PHE A CA 1
ATOM 881 C C . PHE A 1 115 ? -3.35 5.941 -1.943 1 98 115 PHE A C 1
ATOM 883 O O . PHE A 1 115 ? -3.938 6.461 -2.895 1 98 115 PHE A O 1
ATOM 890 N N . THR A 1 116 ? -3.26 4.617 -1.737 1 98.12 116 THR A N 1
ATOM 891 C CA . THR A 1 116 ? -3.789 3.682 -2.723 1 98.12 116 THR A CA 1
ATOM 892 C C . THR A 1 116 ? -5.312 3.773 -2.793 1 98.12 116 THR A C 1
ATOM 894 O O . THR A 1 116 ? -5.898 3.633 -3.869 1 98.12 116 THR A O 1
ATOM 897 N N . ALA A 1 117 ? -5.945 3.984 -1.652 1 98.75 117 ALA A N 1
ATOM 898 C CA . ALA A 1 117 ? -7.398 4.125 -1.653 1 98.75 117 ALA A CA 1
ATOM 899 C C . ALA A 1 117 ? -7.84 5.266 -2.566 1 98.75 117 ALA A C 1
ATOM 901 O O . ALA A 1 117 ? -8.75 5.102 -3.379 1 98.75 117 ALA A O 1
ATOM 902 N N . ASN A 1 118 ? -7.195 6.438 -2.486 1 98.81 118 ASN A N 1
ATOM 903 C CA . ASN A 1 118 ? -7.5 7.578 -3.342 1 98.81 118 ASN A CA 1
ATOM 904 C C . ASN A 1 118 ? -7.164 7.293 -4.801 1 98.81 118 ASN A C 1
ATOM 906 O O . ASN A 1 118 ? -8.016 7.441 -5.68 1 98.81 118 ASN A O 1
ATOM 910 N N . ASP A 1 119 ? -5.938 6.859 -5.047 1 98.38 119 ASP A N 1
ATOM 911 C CA . ASP A 1 119 ? -5.43 6.645 -6.398 1 98.38 119 ASP A CA 1
ATOM 912 C C . ASP A 1 119 ? -6.27 5.609 -7.141 1 98.38 119 ASP A C 1
ATOM 914 O O . ASP A 1 119 ? -6.766 5.875 -8.234 1 98.38 119 ASP A O 1
ATOM 918 N N . ALA A 1 120 ? -6.449 4.441 -6.531 1 98.56 120 ALA A N 1
ATOM 919 C CA . ALA A 1 120 ? -7.16 3.334 -7.164 1 98.56 120 ALA A CA 1
ATOM 920 C C . ALA A 1 120 ? -8.609 3.709 -7.453 1 98.56 120 ALA A C 1
ATOM 922 O O . ALA A 1 120 ? -9.125 3.42 -8.531 1 98.56 120 ALA A O 1
ATOM 923 N N . THR A 1 121 ? -9.273 4.363 -6.492 1 98.88 121 THR A N 1
ATOM 924 C CA . THR A 1 121 ? -10.695 4.672 -6.629 1 98.88 121 THR A CA 1
ATOM 925 C C . THR A 1 121 ? -10.922 5.711 -7.723 1 98.88 121 THR A C 1
ATOM 927 O O . THR A 1 121 ? -11.734 5.508 -8.625 1 98.88 121 THR A O 1
ATOM 930 N N . ILE A 1 122 ? -10.172 6.789 -7.672 1 98.88 122 ILE A N 1
ATOM 931 C CA . ILE A 1 122 ? -10.367 7.887 -8.617 1 98.88 122 ILE A CA 1
ATOM 932 C C . ILE A 1 122 ? -9.961 7.438 -10.016 1 98.88 122 ILE A C 1
ATOM 934 O O . ILE A 1 122 ? -10.656 7.719 -10.992 1 98.88 122 ILE A O 1
ATOM 938 N N . THR A 1 123 ? -8.812 6.734 -10.117 1 98.5 123 THR A N 1
ATOM 939 C CA . THR A 1 123 ? -8.375 6.195 -11.398 1 98.5 123 THR A CA 1
ATOM 940 C C . THR A 1 123 ? -9.445 5.289 -12 1 98.5 123 THR A C 1
ATOM 942 O O . THR A 1 123 ? -9.781 5.422 -13.18 1 98.5 123 THR A O 1
ATOM 945 N N . THR A 1 124 ? -9.984 4.391 -11.211 1 98.62 124 THR A N 1
ATOM 946 C CA . THR A 1 124 ? -10.953 3.406 -11.695 1 98.62 124 THR A CA 1
ATOM 947 C C . THR A 1 124 ? -12.25 4.086 -12.117 1 98.62 124 THR A C 1
ATOM 949 O O . THR A 1 124 ? -12.805 3.773 -13.172 1 98.62 124 THR A O 1
ATOM 952 N N . LEU A 1 125 ? -12.75 5.016 -11.328 1 98.62 125 LEU A N 1
ATOM 953 C CA . LEU A 1 125 ? -13.984 5.715 -11.664 1 98.62 125 LEU A CA 1
ATOM 954 C C . LEU A 1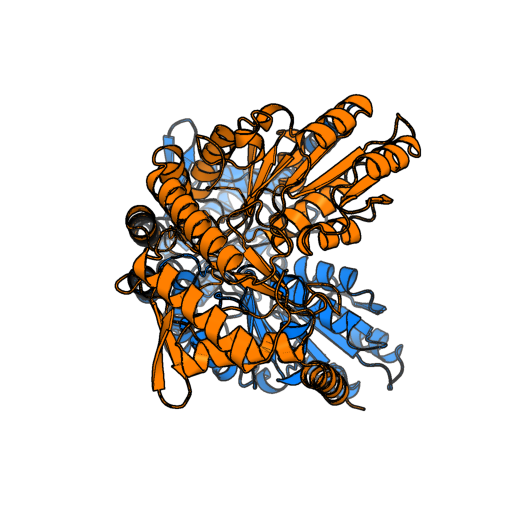 125 ? -13.82 6.52 -12.953 1 98.62 125 LEU A C 1
ATOM 956 O O . LEU A 1 125 ? -14.727 6.555 -13.789 1 98.62 125 LEU A O 1
ATOM 960 N N . GLY A 1 126 ? -12.672 7.184 -13.086 1 98.38 126 GLY A N 1
ATOM 961 C CA . GLY A 1 126 ? -12.422 7.93 -14.312 1 98.38 126 GLY A CA 1
ATOM 962 C C . GLY A 1 126 ? -12.414 7.062 -15.555 1 98.38 126 GLY A C 1
ATOM 963 O O . GLY A 1 126 ? -12.852 7.496 -16.625 1 98.38 126 GLY A O 1
ATOM 964 N N . ARG A 1 127 ? -11.969 5.871 -15.43 1 97.12 127 ARG A N 1
ATOM 965 C CA . ARG A 1 127 ? -11.859 4.957 -16.562 1 97.12 127 ARG A CA 1
ATOM 966 C C . ARG A 1 127 ? -13.195 4.277 -16.844 1 97.12 127 ARG A C 1
ATOM 968 O O . ARG A 1 127 ? -13.5 3.939 -17.984 1 97.12 127 ARG A O 1
ATOM 975 N N . LYS A 1 128 ? -13.984 4.074 -15.836 1 97.69 128 LYS A N 1
ATOM 976 C CA . LYS A 1 128 ? -15.156 3.219 -15.969 1 97.69 128 LYS A CA 1
ATOM 977 C C . LYS A 1 128 ? -16.422 4.047 -16.203 1 97.69 128 LYS A C 1
ATOM 979 O O . LYS A 1 128 ? -17.438 3.52 -16.641 1 97.69 128 LYS A O 1
ATOM 984 N N . ILE A 1 129 ? -16.406 5.371 -15.891 1 97.88 129 ILE A N 1
ATOM 985 C CA . ILE A 1 129 ? -17.547 6.25 -16.125 1 97.88 129 ILE A CA 1
ATOM 986 C C . ILE A 1 129 ? -17.281 7.094 -17.375 1 97.88 129 ILE A C 1
ATOM 988 O O . ILE A 1 129 ? -16.578 8.102 -17.312 1 97.88 129 ILE A O 1
ATOM 992 N N . PRO A 1 130 ? -17.875 6.738 -18.469 1 96.31 130 PRO A N 1
ATOM 993 C CA . PRO A 1 130 ? -17.656 7.48 -19.719 1 96.31 130 PRO A CA 1
ATOM 994 C C . PRO A 1 130 ? -18.031 8.953 -19.594 1 96.31 130 PRO A C 1
ATOM 996 O O . PRO A 1 130 ? -19.125 9.281 -19.125 1 96.31 130 PRO A O 1
ATOM 999 N N . GLY A 1 131 ? -17.125 9.797 -19.969 1 97.19 131 GLY A N 1
ATOM 1000 C CA . GLY A 1 131 ? -17.391 11.219 -20.031 1 97.19 131 GLY A CA 1
ATOM 1001 C C . GLY A 1 131 ? -17.281 11.914 -18.688 1 97.19 131 GLY A C 1
ATOM 1002 O O . GLY A 1 131 ? -17.594 13.102 -18.562 1 97.19 131 GLY A O 1
ATOM 1003 N N . LEU A 1 132 ? -16.781 11.211 -17.672 1 98.31 132 LEU A N 1
ATOM 1004 C CA . LEU A 1 132 ? -16.656 11.773 -16.328 1 98.31 132 LEU A CA 1
ATOM 1005 C C . LEU A 1 132 ? -15.766 13.008 -16.344 1 98.31 132 LEU A C 1
ATOM 1007 O O . LEU A 1 132 ? -14.703 13 -16.984 1 98.31 132 LEU A O 1
ATOM 1011 N N . VAL A 1 133 ? -16.234 14.102 -15.695 1 98.81 133 VAL A N 1
ATOM 1012 C CA . VAL A 1 133 ? -15.406 15.266 -15.422 1 98.81 133 VAL A CA 1
ATOM 1013 C C . VAL A 1 133 ? -15.141 15.367 -13.922 1 98.81 133 VAL A C 1
ATOM 1015 O O . VAL A 1 133 ? -16.078 15.367 -13.117 1 98.81 133 VAL A O 1
ATOM 1018 N N . ILE A 1 134 ? -13.906 15.43 -13.531 1 98.94 134 ILE A N 1
ATOM 1019 C CA . ILE A 1 134 ? -13.531 15.516 -12.125 1 98.94 134 ILE A CA 1
ATOM 1020 C C . ILE A 1 134 ? -13.148 16.953 -11.781 1 98.94 134 ILE A C 1
ATOM 1022 O O . ILE A 1 134 ? -12.289 17.547 -12.43 1 98.94 134 ILE A O 1
ATOM 1026 N N . PHE A 1 135 ? -13.859 17.547 -10.852 1 98.94 135 PHE A N 1
ATOM 1027 C CA . PHE A 1 135 ? -13.539 18.844 -10.266 1 98.94 135 PHE A CA 1
ATOM 1028 C C . PHE A 1 135 ? -12.711 18.672 -9 1 98.94 135 PHE A C 1
ATOM 1030 O O . PHE A 1 135 ? -13.188 18.094 -8.016 1 98.94 135 PHE A O 1
ATOM 1037 N N . SER A 1 136 ? -11.5 19.125 -9.008 1 98.88 136 SER A N 1
ATOM 1038 C CA . SER A 1 136 ? -10.547 18.875 -7.934 1 98.88 136 SER A CA 1
ATOM 1039 C C . SER A 1 136 ? -10.055 20.172 -7.312 1 98.88 136 SER A C 1
ATOM 1041 O O . SER A 1 136 ? -9.641 21.094 -8.031 1 98.88 136 SER A O 1
ATOM 1043 N N . ASP A 1 137 ? -10.07 20.234 -5.98 1 98.88 137 ASP A N 1
ATOM 1044 C CA . ASP A 1 137 ? -9.453 21.359 -5.293 1 98.88 137 ASP A CA 1
ATOM 1045 C C . ASP A 1 137 ? -7.953 21.422 -5.594 1 98.88 137 ASP A C 1
ATOM 1047 O O . ASP A 1 137 ? -7.277 20.391 -5.629 1 98.88 137 ASP A O 1
ATOM 1051 N N . GLU A 1 138 ? -7.414 22.594 -5.719 1 97.75 138 GLU A N 1
ATOM 1052 C CA . GLU A 1 138 ? -6.031 22.75 -6.16 1 97.75 138 GLU A CA 1
ATOM 1053 C C . GLU A 1 138 ? -5.055 22.266 -5.09 1 97.75 138 GLU A C 1
ATOM 1055 O O . GLU A 1 138 ? -3.902 21.953 -5.391 1 97.75 138 GLU A O 1
ATOM 1060 N N . LEU A 1 139 ? -5.535 22.156 -3.826 1 96.94 139 LEU A N 1
ATOM 1061 C CA . LEU A 1 139 ? -4.617 21.766 -2.762 1 96.94 139 LEU A CA 1
ATOM 1062 C C . LEU A 1 139 ? -4.883 20.328 -2.312 1 96.94 139 LEU A C 1
ATOM 1064 O O . LEU A 1 139 ? -4.445 19.922 -1.235 1 96.94 139 LEU A O 1
ATOM 1068 N N . ASN A 1 140 ? -5.625 19.594 -3.154 1 98.06 140 ASN A N 1
ATOM 1069 C CA . ASN A 1 140 ? -5.836 18.188 -2.834 1 98.06 140 ASN A CA 1
ATOM 1070 C C . ASN A 1 140 ? -4.516 17.453 -2.656 1 98.06 140 ASN A C 1
ATOM 1072 O O . ASN A 1 140 ? -3.523 17.766 -3.311 1 98.06 140 ASN A O 1
ATOM 1076 N N . HIS A 1 141 ? -4.516 16.484 -1.731 1 96.81 141 HIS A N 1
ATOM 1077 C CA . HIS A 1 141 ? -3.373 15.617 -1.457 1 96.81 141 HIS A CA 1
ATOM 1078 C C . HIS A 1 141 ? -2.848 14.969 -2.736 1 96.81 141 HIS A C 1
ATOM 1080 O O . HIS A 1 141 ? -3.619 14.688 -3.654 1 96.81 141 HIS A O 1
ATOM 1086 N N . ALA A 1 142 ? -1.571 14.703 -2.756 1 95.81 142 ALA A N 1
ATOM 1087 C CA . ALA A 1 142 ? -0.864 14.125 -3.895 1 95.81 142 ALA A CA 1
ATOM 1088 C C . ALA A 1 142 ? -1.543 12.844 -4.371 1 95.81 142 ALA A C 1
ATOM 1090 O O . ALA A 1 142 ? -1.553 12.547 -5.566 1 95.81 142 ALA A O 1
ATOM 1091 N N . SER A 1 143 ? -2.123 12.023 -3.484 1 97.62 143 SER A N 1
ATOM 1092 C CA . SER A 1 143 ? -2.762 10.766 -3.848 1 97.62 143 SER A CA 1
ATOM 1093 C C . SER A 1 143 ? -4.012 11 -4.688 1 97.62 143 SER A C 1
ATOM 1095 O O . SER A 1 143 ? -4.32 10.211 -5.586 1 97.62 143 SER A O 1
ATOM 1097 N N . ILE A 1 144 ? -4.797 12.07 -4.387 1 98.62 144 ILE A N 1
ATOM 1098 C CA . ILE A 1 144 ? -5.961 12.43 -5.191 1 98.62 144 ILE A CA 1
ATOM 1099 C C . ILE A 1 144 ? -5.5 12.922 -6.562 1 98.62 144 ILE A C 1
ATOM 1101 O O . ILE A 1 144 ? -6.035 12.5 -7.59 1 98.62 144 ILE A O 1
ATOM 1105 N N . ILE A 1 145 ? -4.512 13.805 -6.543 1 97.69 145 ILE A N 1
ATOM 1106 C CA . ILE A 1 145 ? -3.973 14.352 -7.781 1 97.69 145 ILE A CA 1
ATOM 1107 C C . ILE A 1 145 ? -3.477 13.219 -8.68 1 97.69 145 ILE A C 1
ATOM 1109 O O . ILE A 1 145 ? -3.738 13.211 -9.883 1 97.69 145 ILE A O 1
ATOM 1113 N N . HIS A 1 146 ? -2.77 12.289 -8.062 1 97.25 146 HIS A N 1
ATOM 1114 C CA . HIS A 1 146 ? -2.242 11.133 -8.781 1 97.25 146 HIS A CA 1
ATOM 1115 C C . HIS A 1 146 ? -3.365 10.328 -9.422 1 97.25 146 HIS A C 1
ATOM 1117 O O . HIS A 1 146 ? -3.258 9.922 -10.586 1 97.25 146 HIS A O 1
ATOM 1123 N N . GLY A 1 147 ? -4.441 10.023 -8.688 1 98.06 147 GLY A N 1
ATOM 1124 C CA . GLY A 1 147 ? -5.586 9.312 -9.227 1 98.06 147 GLY A CA 1
ATOM 1125 C C . GLY A 1 147 ? -6.27 10.039 -10.367 1 98.06 147 GLY A C 1
ATOM 1126 O O . GLY A 1 147 ? -6.656 9.43 -11.359 1 98.06 147 GLY A O 1
ATOM 1127 N N . VAL A 1 148 ? -6.414 11.359 -10.227 1 98.5 148 VAL A N 1
ATOM 1128 C CA . VAL A 1 148 ? -7.039 12.172 -11.266 1 98.5 148 VAL A CA 1
ATOM 1129 C C . VAL A 1 148 ? -6.207 12.102 -12.547 1 98.5 148 VAL A C 1
ATOM 1131 O O . VAL A 1 148 ? -6.75 11.898 -13.633 1 98.5 148 VAL A O 1
ATOM 1134 N N . ARG A 1 149 ? -4.902 12.242 -12.43 1 96.62 149 ARG A N 1
ATOM 1135 C CA . ARG A 1 149 ? -4.012 12.195 -13.586 1 96.62 149 ARG A CA 1
ATOM 1136 C C . ARG A 1 149 ? -4.059 10.828 -14.258 1 96.62 149 ARG A C 1
ATOM 1138 O O . ARG A 1 149 ? -4.148 10.734 -15.484 1 96.62 149 ARG A O 1
ATOM 1145 N N . ASN A 1 150 ? -4.062 9.797 -13.5 1 95.56 150 ASN A N 1
ATOM 1146 C CA . ASN A 1 150 ? -4.02 8.438 -14.023 1 95.56 150 ASN A CA 1
ATOM 1147 C C . ASN A 1 150 ? -5.355 8.023 -14.633 1 95.56 150 ASN A C 1
ATOM 1149 O O . ASN A 1 150 ? -5.418 7.09 -15.43 1 95.56 150 ASN A O 1
ATOM 1153 N N . SER A 1 151 ? -6.43 8.656 -14.25 1 96.94 151 SER A N 1
ATOM 1154 C CA . SER A 1 151 ? -7.77 8.281 -14.688 1 96.94 151 SER A CA 1
ATOM 1155 C C . SER A 1 151 ? -7.98 8.586 -16.172 1 96.94 151 SER A C 1
ATOM 1157 O O . SER A 1 151 ? -8.781 7.93 -16.828 1 96.94 151 SER A O 1
ATOM 1159 N N . GLY A 1 152 ? -7.305 9.641 -16.641 1 96.06 152 GLY A N 1
ATOM 1160 C CA . GLY A 1 152 ? -7.52 10.102 -18.016 1 96.06 152 GLY A CA 1
ATOM 1161 C C . GLY A 1 152 ? -8.812 10.867 -18.188 1 96.06 152 GLY A C 1
ATOM 1162 O O . GLY A 1 152 ? -9.109 11.359 -19.266 1 96.06 152 GLY A O 1
ATOM 1163 N N . ALA A 1 153 ? -9.617 10.977 -17.156 1 97.94 153 ALA A N 1
ATOM 1164 C CA . ALA A 1 153 ? -10.859 11.742 -17.219 1 97.94 153 ALA A CA 1
ATOM 1165 C C . ALA A 1 153 ? -10.57 13.234 -17.391 1 97.94 153 ALA A C 1
ATOM 1167 O O . ALA A 1 153 ? -9.492 13.711 -17.016 1 97.94 153 ALA A O 1
ATOM 1168 N N . ASP A 1 154 ? -11.539 13.953 -18 1 98.38 154 ASP A N 1
ATOM 1169 C CA . ASP A 1 154 ? -11.445 15.406 -17.984 1 98.38 154 ASP A CA 1
ATOM 1170 C C . ASP A 1 154 ? -11.406 15.93 -16.547 1 98.38 154 ASP A C 1
ATOM 1172 O O . ASP A 1 154 ? -12.016 15.352 -15.648 1 98.38 154 ASP A O 1
ATOM 1176 N N . LYS A 1 155 ? -10.648 16.953 -16.375 1 98.69 155 LYS A N 1
ATOM 1177 C CA . LYS A 1 155 ? -10.547 17.516 -15.023 1 98.69 155 LYS A CA 1
ATOM 1178 C C . LYS A 1 155 ? -10.633 19.047 -15.07 1 98.69 155 LYS A C 1
ATOM 1180 O O . LYS A 1 155 ? -10.312 19.656 -16.094 1 98.69 155 LYS A O 1
ATOM 1185 N N . ARG A 1 156 ? -11.148 19.672 -14.07 1 98.75 156 ARG A N 1
ATOM 1186 C CA . ARG A 1 156 ? -11.125 21.094 -13.75 1 98.75 156 ARG A CA 1
ATOM 1187 C C . ARG A 1 156 ? -10.562 21.328 -12.344 1 98.75 156 ARG A C 1
ATOM 1189 O O . ARG A 1 156 ? -11.039 20.734 -11.375 1 98.75 156 ARG A O 1
ATOM 1196 N N . ILE A 1 157 ? -9.586 22.141 -12.328 1 98.81 157 ILE A N 1
ATOM 1197 C CA . ILE A 1 157 ? -9.008 22.469 -11.031 1 98.81 157 ILE A CA 1
ATOM 1198 C C . ILE A 1 157 ? -9.586 23.797 -10.531 1 98.81 157 ILE A C 1
ATOM 1200 O O . ILE A 1 157 ? -9.461 24.828 -11.203 1 98.81 157 ILE A O 1
ATOM 1204 N N . PHE A 1 158 ? -10.25 23.766 -9.43 1 98.88 158 PHE A N 1
ATOM 1205 C CA . PHE A 1 158 ? -10.758 25.016 -8.883 1 98.88 158 PHE A CA 1
ATOM 1206 C C . PHE A 1 158 ? -9.852 25.516 -7.758 1 98.88 158 PHE A C 1
ATOM 1208 O O . PHE A 1 158 ? -9.164 24.719 -7.109 1 98.88 158 PHE A O 1
ATOM 1215 N N . ARG A 1 159 ? -9.859 26.844 -7.57 1 98.69 159 ARG A N 1
ATOM 1216 C CA . ARG A 1 159 ? -9.047 27.469 -6.539 1 98.69 159 ARG A CA 1
ATOM 1217 C C . ARG A 1 159 ? -9.445 26.984 -5.148 1 98.69 159 ARG A C 1
ATOM 1219 O O . ARG A 1 159 ? -10.625 26.75 -4.879 1 98.69 159 ARG A O 1
ATOM 1226 N N . HIS A 1 160 ? -8.469 26.859 -4.297 1 98.19 160 HIS A N 1
ATOM 1227 C CA . HIS A 1 160 ? -8.633 26.266 -2.977 1 98.19 160 HIS A CA 1
ATOM 1228 C C . HIS A 1 160 ? -9.797 26.891 -2.225 1 98.19 160 HIS A C 1
ATOM 1230 O O . HIS A 1 160 ? -9.828 28.109 -2.008 1 98.19 160 HIS A O 1
ATOM 1236 N N . ASN A 1 161 ? -10.719 26.047 -1.863 1 98.56 161 ASN A N 1
ATOM 1237 C CA . ASN A 1 161 ? -11.867 26.391 -1.039 1 98.56 161 ASN A CA 1
ATOM 1238 C C . ASN A 1 161 ? -12.68 27.516 -1.673 1 98.56 161 ASN A C 1
ATOM 1240 O O . ASN A 1 161 ? -13.406 28.234 -0.977 1 98.56 161 ASN A O 1
ATOM 1244 N N . ASP A 1 162 ? -12.531 27.703 -2.973 1 98.81 162 ASP A N 1
ATOM 1245 C CA . ASP A 1 162 ? -13.234 28.75 -3.695 1 98.81 162 ASP A CA 1
ATOM 1246 C C . ASP A 1 162 ? -14.516 28.234 -4.336 1 98.81 162 ASP A C 1
ATOM 1248 O O . ASP A 1 162 ? -14.523 27.859 -5.516 1 98.81 162 ASP A O 1
ATOM 1252 N N . VAL A 1 163 ? -15.578 28.359 -3.627 1 98.75 163 VAL A N 1
ATOM 1253 C CA . VAL A 1 163 ? -16.859 27.812 -4.027 1 98.75 163 VAL A CA 1
ATOM 1254 C C . VAL A 1 163 ? -17.375 28.531 -5.27 1 98.75 163 VAL A C 1
ATOM 1256 O O . VAL A 1 163 ? -18.016 27.922 -6.133 1 98.75 163 VAL A O 1
ATOM 1259 N N . ALA A 1 164 ? -17.125 29.828 -5.371 1 98.81 164 ALA A N 1
ATOM 1260 C CA . ALA A 1 164 ? -17.547 30.594 -6.539 1 98.81 164 ALA A CA 1
ATOM 1261 C C . ALA A 1 164 ? -16.844 30.109 -7.801 1 98.81 164 ALA A C 1
ATOM 1263 O O . ALA A 1 164 ? -17.469 29.984 -8.859 1 98.81 164 ALA A O 1
ATOM 1264 N N . HIS A 1 165 ? -15.57 29.859 -7.668 1 98.94 165 HIS A N 1
ATOM 1265 C CA . HIS A 1 165 ? -14.836 29.328 -8.805 1 98.94 165 HIS A CA 1
ATOM 1266 C C . HIS A 1 165 ? -15.336 27.938 -9.18 1 98.94 165 HIS A C 1
ATOM 1268 O O . HIS A 1 165 ? -15.453 27.609 -10.367 1 98.94 165 HIS A O 1
ATOM 1274 N N . LEU A 1 166 ? -15.586 27.094 -8.203 1 98.94 166 LEU A N 1
ATOM 1275 C CA . LEU A 1 166 ? -16.156 25.766 -8.445 1 98.94 166 LEU A CA 1
ATOM 1276 C C . LEU A 1 166 ? -17.469 25.875 -9.211 1 98.94 166 LEU A C 1
ATOM 1278 O O . LEU A 1 166 ? -17.688 25.141 -10.18 1 98.94 166 LEU A O 1
ATOM 1282 N N . ARG A 1 167 ? -18.328 26.781 -8.781 1 98.88 167 ARG A N 1
ATOM 1283 C CA . ARG A 1 167 ? -19.609 26.984 -9.477 1 98.88 167 ARG A CA 1
ATOM 1284 C C . ARG A 1 167 ? -19.375 27.359 -10.938 1 98.88 167 ARG A C 1
ATOM 1286 O O . ARG A 1 167 ? -20.062 26.859 -11.828 1 98.88 167 ARG A O 1
ATOM 1293 N N . GLN A 1 168 ? -18.484 28.281 -11.141 1 98.88 168 GLN A N 1
ATOM 1294 C CA . GLN A 1 168 ? -18.156 28.703 -12.5 1 98.88 168 GLN A CA 1
ATOM 1295 C C . GLN A 1 168 ? -17.75 27.516 -13.367 1 98.88 168 GLN A C 1
ATOM 1297 O O . GLN A 1 168 ? -18.281 27.344 -14.477 1 98.88 168 GLN A O 1
ATOM 1302 N N . LEU A 1 169 ? -16.828 26.719 -12.883 1 98.88 169 LEU A N 1
ATOM 1303 C CA . LEU A 1 169 ? -16.328 25.578 -13.633 1 98.88 169 LEU A CA 1
ATOM 1304 C C . LEU A 1 169 ? -17.438 24.562 -13.875 1 98.88 169 LEU A C 1
ATOM 1306 O O . LEU A 1 169 ? -17.531 23.969 -14.953 1 98.88 169 LEU A O 1
ATOM 1310 N N . LEU A 1 170 ? -18.266 24.328 -12.852 1 98.69 170 LEU A N 1
ATOM 1311 C CA . LEU A 1 170 ? -19.391 23.406 -12.984 1 98.69 170 LEU A CA 1
ATOM 1312 C C . LEU A 1 170 ? -20.344 23.875 -14.078 1 98.69 170 LEU A C 1
ATOM 1314 O O . LEU A 1 170 ? -20.875 23.047 -14.836 1 98.69 170 LEU A O 1
ATOM 1318 N N . SER A 1 171 ? -20.531 25.125 -14.18 1 98.44 171 SER A N 1
ATOM 1319 C CA . SER A 1 171 ? -21.484 25.703 -15.125 1 98.44 171 SER A CA 1
ATOM 1320 C C . SER A 1 171 ? -21 25.547 -16.562 1 98.44 171 SER A C 1
ATOM 1322 O O . SER A 1 171 ? -21.797 25.641 -17.5 1 98.44 171 SER A O 1
ATOM 1324 N N . GLU A 1 172 ? -19.719 25.297 -16.719 1 98.25 172 GLU A N 1
ATOM 1325 C CA . GLU A 1 172 ? -19.109 25.172 -18.047 1 98.25 172 GLU A CA 1
ATOM 1326 C C . GLU A 1 172 ? -19.281 23.766 -18.609 1 98.25 172 GLU A C 1
ATOM 1328 O O . GLU A 1 172 ? -19.016 23.531 -19.797 1 98.25 172 GLU A O 1
ATOM 1333 N N . VAL A 1 173 ? -19.719 22.875 -17.828 1 97.56 173 VAL A N 1
ATOM 1334 C CA . VAL A 1 173 ? -19.844 21.484 -18.219 1 97.56 173 VAL A CA 1
ATOM 1335 C C . VAL A 1 173 ? -21.312 21.141 -18.453 1 97.56 173 VAL A C 1
ATOM 1337 O O . VAL A 1 173 ? -22.172 21.531 -17.656 1 97.56 173 VAL A O 1
ATOM 1340 N N . GLY A 1 174 ? -21.688 20.422 -19.484 1 94.88 174 GLY A N 1
ATOM 1341 C CA . GLY A 1 174 ? -23.047 20.047 -19.828 1 94.88 174 GLY A CA 1
ATOM 1342 C C . GLY A 1 174 ? -23.734 19.25 -18.734 1 94.88 174 GLY A C 1
ATOM 1343 O O . GLY A 1 174 ? -23.094 18.453 -18.047 1 94.88 174 GLY A O 1
ATOM 1344 N N . ALA A 1 175 ? -25.031 19.359 -18.609 1 91.5 175 ALA A N 1
ATOM 1345 C CA . ALA A 1 175 ? -25.828 18.734 -17.562 1 91.5 175 ALA A CA 1
ATOM 1346 C C . ALA A 1 175 ? -25.828 17.219 -17.703 1 91.5 175 ALA A C 1
ATOM 1348 O O . ALA A 1 175 ? -25.938 16.484 -16.703 1 91.5 175 ALA A O 1
ATOM 1349 N N . ASP A 1 176 ? -25.594 16.766 -18.844 1 92.25 176 ASP A N 1
ATOM 1350 C CA . ASP A 1 176 ? -25.703 15.328 -19.109 1 92.25 176 ASP A CA 1
ATOM 1351 C C . ASP A 1 176 ? -24.391 14.609 -18.812 1 92.25 176 ASP A C 1
ATOM 1353 O O . ASP A 1 176 ? -24.359 13.375 -18.703 1 92.25 176 ASP A O 1
ATOM 1357 N N . ARG A 1 177 ? -23.312 15.352 -18.641 1 95.75 177 ARG A N 1
ATOM 1358 C CA . ARG A 1 177 ? -22.031 14.727 -18.344 1 95.75 177 ARG A CA 1
ATOM 1359 C C . ARG A 1 177 ? -21.906 14.391 -16.859 1 95.75 177 ARG A C 1
ATOM 1361 O O . ARG A 1 177 ? -22.266 15.203 -16.016 1 95.75 177 ARG A O 1
ATOM 1368 N N . PRO A 1 178 ? -21.516 13.133 -16.562 1 98.12 178 PRO A N 1
ATOM 1369 C CA . PRO A 1 178 ? -21.25 12.812 -15.148 1 98.12 178 PRO A CA 1
ATOM 1370 C C . PRO A 1 178 ? -20.172 13.703 -14.531 1 98.12 178 PRO A C 1
ATOM 1372 O O . PRO A 1 178 ? -19.188 14.039 -15.203 1 98.12 178 PRO A O 1
ATOM 1375 N N . LYS A 1 179 ? -20.375 14.148 -13.273 1 98.56 179 LYS A N 1
ATOM 1376 C CA . LYS A 1 179 ? -19.484 15.062 -12.562 1 98.56 179 LYS A CA 1
ATOM 1377 C C . LYS A 1 179 ? -19.125 14.508 -11.188 1 98.56 179 LYS A C 1
ATOM 1379 O O . LYS A 1 179 ? -19.953 13.922 -10.5 1 98.56 179 LYS A O 1
ATOM 1384 N N . LEU A 1 180 ? -17.844 14.602 -10.812 1 98.88 180 LEU A N 1
ATOM 1385 C CA . LEU A 1 180 ? -17.328 14.227 -9.5 1 98.88 180 LEU A CA 1
ATOM 1386 C C . LEU A 1 180 ? -16.516 15.367 -8.883 1 98.88 180 LEU A C 1
ATOM 1388 O O . LEU A 1 180 ? -15.547 15.836 -9.484 1 98.88 180 LEU A O 1
ATOM 1392 N N . ILE A 1 181 ? -16.953 15.875 -7.742 1 98.94 181 ILE A N 1
ATOM 1393 C CA . ILE A 1 181 ? -16.203 16.891 -7.012 1 98.94 181 ILE A CA 1
ATOM 1394 C C . ILE A 1 181 ? -15.32 16.219 -5.953 1 98.94 181 ILE A C 1
ATOM 1396 O O . ILE A 1 181 ? -15.836 15.648 -4.984 1 98.94 181 ILE A O 1
ATOM 1400 N N . ALA A 1 182 ? -13.992 16.25 -6.133 1 98.94 182 ALA A N 1
ATOM 1401 C CA . ALA A 1 182 ? -13.023 15.648 -5.223 1 98.94 182 ALA A CA 1
ATOM 1402 C C . ALA A 1 182 ? -12.359 16.703 -4.344 1 98.94 182 ALA A C 1
ATOM 1404 O O . ALA A 1 182 ? -11.773 17.656 -4.848 1 98.94 182 ALA A O 1
ATOM 1405 N N . PHE A 1 183 ? -12.43 16.578 -3.057 1 98.94 183 PHE A N 1
ATOM 1406 C CA . PHE A 1 183 ? -11.859 17.531 -2.115 1 98.94 183 PHE A CA 1
ATOM 1407 C C . PHE A 1 183 ? -11.586 16.875 -0.77 1 98.94 183 PHE A C 1
ATOM 1409 O O . PHE A 1 183 ? -11.945 15.703 -0.56 1 98.94 183 PHE A O 1
ATOM 1416 N N . GLU A 1 184 ? -10.836 17.5 0.077 1 98.81 184 GLU A N 1
ATOM 1417 C CA . GLU A 1 184 ? -10.555 17.047 1.434 1 98.81 184 GLU A CA 1
ATOM 1418 C C . GLU A 1 184 ? -11.375 17.812 2.461 1 98.81 184 GLU A C 1
ATOM 1420 O O . GLU A 1 184 ? -11.688 18.984 2.258 1 98.81 184 GLU A O 1
ATOM 1425 N N . SER A 1 185 ? -11.75 17.109 3.521 1 98.75 185 SER A N 1
ATOM 1426 C CA . SER A 1 185 ? -12.43 17.859 4.582 1 98.75 185 SER A CA 1
ATOM 1427 C C . SER A 1 185 ? -11.453 18.75 5.332 1 98.75 185 SER A C 1
ATOM 1429 O O . SER A 1 185 ? -11.797 19.891 5.688 1 98.75 185 SER A O 1
ATOM 1431 N N . LEU A 1 186 ? -10.273 18.25 5.574 1 98.69 186 LEU A N 1
ATOM 1432 C CA . LEU A 1 186 ? -9.195 18.953 6.262 1 98.69 186 LEU A CA 1
ATOM 1433 C C . LEU A 1 186 ? -7.895 18.859 5.469 1 98.69 186 LEU A C 1
ATOM 1435 O O . LEU A 1 186 ? -7.395 17.766 5.219 1 98.69 186 LEU A O 1
ATOM 1439 N N . TYR A 1 187 ? -7.414 20.031 5.023 1 97.81 187 TYR A N 1
ATOM 1440 C CA . TYR A 1 187 ? -6.172 20.062 4.258 1 97.81 187 TYR A CA 1
ATOM 1441 C C . TYR A 1 187 ? -4.961 20.094 5.18 1 97.81 187 TYR A C 1
ATOM 1443 O O . TYR A 1 187 ? -4.77 21.047 5.93 1 97.81 187 TYR A O 1
ATOM 1451 N N . SER A 1 188 ? -4.102 19.109 5.109 1 93.94 188 SER A N 1
ATOM 1452 C CA . SER A 1 188 ? -3.09 18.781 6.109 1 93.94 188 SER A CA 1
ATOM 1453 C C . SER A 1 188 ? -2.014 19.859 6.172 1 93.94 188 SER A C 1
ATOM 1455 O O . SER A 1 188 ? -1.413 20.078 7.227 1 93.94 188 SER A O 1
ATOM 1457 N N . MET A 1 189 ? -1.699 20.5 5.035 1 94 189 MET A N 1
ATOM 1458 C CA . MET A 1 189 ? -0.594 21.453 5.031 1 94 189 MET A CA 1
ATOM 1459 C C . MET A 1 189 ? -1.088 22.859 5.355 1 94 189 MET A C 1
ATOM 1461 O O . MET A 1 189 ? -0.309 23.719 5.789 1 94 189 MET A O 1
ATOM 1465 N N . GLU A 1 190 ? -2.391 23.047 5.188 1 95.62 190 GLU A N 1
ATOM 1466 C CA . GLU A 1 190 ? -3 24.328 5.473 1 95.62 190 GLU A CA 1
ATOM 1467 C C . GLU A 1 190 ? -3.623 24.359 6.863 1 95.62 190 GLU A C 1
ATOM 1469 O O . GLU A 1 190 ? -3.736 25.422 7.48 1 95.62 190 GLU A O 1
ATOM 1474 N N . GLY A 1 191 ? -4.043 23.188 7.297 1 97.38 191 GLY A N 1
ATOM 1475 C CA . GLY A 1 191 ? -4.738 23.109 8.57 1 97.38 191 GLY A CA 1
ATOM 1476 C C . GLY A 1 191 ? -6.156 23.656 8.516 1 97.38 191 GLY A C 1
ATOM 1477 O O . GLY A 1 191 ? -6.793 23.844 9.547 1 97.38 191 GLY A O 1
ATOM 1478 N N . ASP A 1 192 ? -6.645 23.938 7.324 1 98.25 192 ASP A N 1
ATOM 1479 C CA . ASP A 1 192 ? -7.973 24.531 7.207 1 98.25 192 ASP A CA 1
ATOM 1480 C C . ASP A 1 192 ? -8.984 23.516 6.688 1 98.25 192 ASP A C 1
ATOM 1482 O O . ASP A 1 192 ? -8.602 22.484 6.133 1 98.25 192 ASP A O 1
ATOM 1486 N N . PHE A 1 193 ? -10.25 23.766 6.957 1 98.69 193 PHE A N 1
ATOM 1487 C CA . PHE A 1 193 ? -11.336 22.891 6.531 1 98.69 193 PHE A CA 1
ATOM 1488 C C . PHE A 1 193 ? -11.914 23.359 5.199 1 98.69 193 PHE A C 1
ATOM 1490 O O . PHE A 1 193 ? -11.891 24.547 4.891 1 98.69 193 PHE A O 1
ATOM 1497 N N . ALA A 1 194 ? -12.414 22.453 4.414 1 98.81 194 ALA A N 1
ATOM 1498 C CA . ALA A 1 194 ? -13.195 22.766 3.223 1 98.81 194 ALA A CA 1
ATOM 1499 C C . ALA A 1 194 ? -14.57 23.297 3.598 1 98.81 194 ALA A C 1
ATOM 1501 O O . ALA A 1 194 ? -15.102 23 4.668 1 98.81 194 ALA A O 1
ATOM 1502 N N . PRO A 1 195 ? -15.117 24.219 2.727 1 98.81 195 PRO A N 1
ATOM 1503 C CA . PRO A 1 195 ? -16.531 24.562 2.873 1 98.81 195 PRO A CA 1
ATOM 1504 C C . PRO A 1 195 ? -17.469 23.453 2.418 1 98.81 195 PRO A C 1
ATOM 1506 O O . PRO A 1 195 ? -18.172 23.609 1.415 1 98.81 195 PRO A O 1
ATOM 1509 N N . VAL A 1 196 ? -17.594 22.359 3.207 1 98.88 196 VAL A N 1
ATOM 1510 C CA . VAL A 1 196 ? -18.25 21.109 2.838 1 98.88 196 VAL A CA 1
ATOM 1511 C C . VAL A 1 196 ? -19.734 21.375 2.529 1 98.88 196 VAL A C 1
ATOM 1513 O O . VAL A 1 196 ? -20.266 20.859 1.542 1 98.88 196 VAL A O 1
ATOM 1516 N N . ALA A 1 197 ? -20.391 22.188 3.346 1 98.81 197 ALA A N 1
ATOM 1517 C CA . ALA A 1 197 ? -21.812 22.453 3.158 1 98.81 197 ALA A CA 1
ATOM 1518 C C . ALA A 1 197 ? -22.078 23.109 1.811 1 98.81 197 ALA A C 1
ATOM 1520 O O . ALA A 1 197 ? -23.016 22.75 1.1 1 98.81 197 ALA A O 1
ATOM 1521 N N . GLU A 1 198 ? -21.281 24.109 1.487 1 98.88 198 GLU A N 1
ATOM 1522 C CA . GLU A 1 198 ? -21.438 24.828 0.228 1 98.88 198 GLU A CA 1
ATOM 1523 C C . GLU A 1 198 ? -21.141 23.922 -0.965 1 98.88 198 GLU A C 1
ATOM 1525 O O . GLU A 1 198 ? -21.812 24.016 -2 1 98.88 198 GLU A O 1
ATOM 1530 N N . ILE A 1 199 ? -20.109 23.062 -0.853 1 98.88 199 ILE A N 1
ATOM 1531 C CA . ILE A 1 199 ? -19.75 22.156 -1.938 1 98.88 199 ILE A CA 1
ATOM 1532 C C . ILE A 1 199 ? -20.875 21.141 -2.16 1 98.88 199 ILE A C 1
ATOM 1534 O O . ILE A 1 199 ? -21.234 20.844 -3.303 1 98.88 199 ILE A O 1
ATOM 1538 N N . VAL A 1 200 ? -21.438 20.609 -1.085 1 98.69 200 VAL A N 1
ATOM 1539 C CA . VAL A 1 200 ? -22.547 19.656 -1.168 1 98.69 200 VAL A CA 1
ATOM 1540 C C . VAL A 1 200 ? -23.75 20.312 -1.858 1 98.69 200 VAL A C 1
ATOM 1542 O O . VAL A 1 200 ? -24.406 19.703 -2.688 1 98.69 200 VAL A O 1
ATOM 1545 N N . LYS A 1 201 ? -24.016 21.578 -1.499 1 98.62 201 LYS A N 1
ATOM 1546 C CA . LYS A 1 201 ? -25.109 22.328 -2.143 1 98.62 201 LYS A CA 1
ATOM 1547 C C . LYS A 1 201 ? -24.891 22.422 -3.648 1 98.62 201 LYS A C 1
ATOM 1549 O O . LYS A 1 201 ? -25.812 22.203 -4.43 1 98.62 201 LYS A O 1
ATOM 1554 N N . LEU A 1 202 ? -23.703 22.75 -4.059 1 98.75 202 LEU A N 1
ATOM 1555 C CA . LEU A 1 202 ? -23.375 22.828 -5.48 1 98.75 202 LEU A CA 1
ATOM 1556 C C . LEU A 1 202 ? -23.516 21.453 -6.141 1 98.75 202 LEU A C 1
ATOM 1558 O O . LEU A 1 202 ? -24 21.359 -7.27 1 98.75 202 LEU A O 1
ATOM 1562 N N . ALA A 1 203 ? -22.984 20.391 -5.453 1 98.62 203 ALA A N 1
ATOM 1563 C CA . ALA A 1 203 ? -23.078 19.047 -6 1 98.62 203 ALA A CA 1
ATOM 1564 C C . ALA A 1 203 ? -24.531 18.672 -6.293 1 98.62 203 ALA A C 1
ATOM 1566 O O . ALA A 1 203 ? -24.828 18.109 -7.352 1 98.62 203 ALA A O 1
ATOM 1567 N N . ASN A 1 204 ? -25.422 19 -5.398 1 97.81 204 ASN A N 1
ATOM 1568 C CA . ASN A 1 204 ? -26.844 18.734 -5.574 1 97.81 204 ASN A CA 1
ATOM 1569 C C . ASN A 1 204 ? -27.422 19.531 -6.727 1 97.81 204 ASN A C 1
ATOM 1571 O O . ASN A 1 204 ? -28.203 19.016 -7.531 1 97.81 204 ASN A O 1
ATOM 1575 N N . GLU A 1 205 ? -27.094 20.797 -6.781 1 97.81 205 GLU A N 1
ATOM 1576 C CA . GLU A 1 205 ? -27.609 21.688 -7.816 1 97.81 205 GLU A CA 1
ATOM 1577 C C . GLU A 1 205 ? -27.188 21.203 -9.203 1 97.81 205 GLU A C 1
ATOM 1579 O O . GLU A 1 205 ? -27.984 21.266 -10.148 1 97.81 205 GLU A O 1
ATOM 1584 N N . PHE A 1 206 ? -26 20.688 -9.367 1 98.12 206 PHE A N 1
ATOM 1585 C CA . PHE A 1 206 ? -25.453 20.375 -10.68 1 98.12 206 PHE A CA 1
ATOM 1586 C C . PHE A 1 206 ? -25.5 18.875 -10.953 1 98.12 206 PHE A C 1
ATOM 1588 O O . PHE A 1 206 ? -25.047 18.422 -12.008 1 98.12 206 PHE A O 1
ATOM 1595 N N . GLY A 1 207 ? -26.047 18.078 -9.984 1 97 207 GLY A N 1
ATOM 1596 C CA . GLY A 1 207 ? -26.109 16.641 -10.148 1 97 207 GLY A CA 1
ATOM 1597 C C . GLY A 1 207 ? -24.75 15.961 -10.125 1 97 207 GLY A C 1
ATOM 1598 O O . GLY A 1 207 ? -24.5 15.031 -10.898 1 97 207 GLY A O 1
ATOM 1599 N N . ALA A 1 208 ? -23.797 16.453 -9.328 1 98.19 208 ALA A N 1
ATOM 1600 C CA . ALA A 1 208 ? -22.453 15.922 -9.227 1 98.19 208 ALA A CA 1
ATOM 1601 C C . ALA A 1 208 ? -22.328 14.961 -8.047 1 98.19 208 ALA A C 1
ATOM 1603 O O . ALA A 1 208 ? -22.953 15.156 -7.008 1 98.19 208 ALA A O 1
ATOM 1604 N N . MET A 1 209 ? -21.562 13.883 -8.195 1 98.56 209 MET A N 1
ATOM 1605 C CA . MET A 1 209 ? -21.125 13.078 -7.059 1 98.56 209 MET A CA 1
ATOM 1606 C C . MET A 1 209 ? -20.062 13.812 -6.254 1 98.56 209 MET A C 1
ATOM 1608 O O . MET A 1 209 ? -19.375 14.703 -6.777 1 98.56 209 MET A O 1
ATOM 1612 N N . THR A 1 210 ? -19.969 13.469 -5.02 1 98.81 210 THR A N 1
ATOM 1613 C CA . THR A 1 210 ? -18.922 14.008 -4.172 1 98.81 210 THR A CA 1
ATOM 1614 C C . THR A 1 210 ? -17.953 12.906 -3.73 1 98.81 210 THR A C 1
ATOM 1616 O O . THR A 1 210 ? -18.375 11.781 -3.469 1 98.81 210 THR A O 1
ATOM 1619 N N . TYR A 1 211 ? -16.703 13.203 -3.779 1 98.94 211 TYR A N 1
ATOM 1620 C CA . TYR A 1 211 ? -15.602 12.406 -3.234 1 98.94 211 TYR A CA 1
ATOM 1621 C C . TYR A 1 211 ? -14.875 13.156 -2.131 1 98.94 211 TYR A C 1
ATOM 1623 O O . TYR A 1 211 ? -14.078 14.062 -2.408 1 98.94 211 TYR A O 1
ATOM 1631 N N . LEU A 1 212 ? -15.109 12.742 -0.896 1 98.94 212 LEU A N 1
ATOM 1632 C CA . LEU A 1 212 ? -14.594 13.484 0.251 1 98.94 212 LEU A CA 1
ATOM 1633 C C . LEU A 1 212 ? -13.523 12.688 0.978 1 98.94 212 LEU A C 1
ATOM 1635 O O . LEU A 1 212 ? -13.805 11.625 1.537 1 98.94 212 LEU A O 1
ATOM 1639 N N . ASP A 1 213 ? -12.312 13.188 0.978 1 98.88 213 ASP A N 1
ATOM 1640 C CA . ASP A 1 213 ? -11.211 12.617 1.746 1 98.88 213 ASP A CA 1
ATOM 1641 C C . ASP A 1 213 ? -11.242 13.102 3.195 1 98.88 213 ASP A C 1
ATOM 1643 O O . ASP A 1 213 ? -10.992 14.273 3.469 1 98.88 213 ASP A O 1
ATOM 1647 N N . GLU A 1 214 ? -11.469 12.172 4.09 1 98.62 214 GLU A N 1
ATOM 1648 C CA . GLU A 1 214 ? -11.594 12.469 5.516 1 98.62 214 GLU A CA 1
ATOM 1649 C C . GLU A 1 214 ? -10.367 11.992 6.289 1 98.62 214 GLU A C 1
ATOM 1651 O O . GLU A 1 214 ? -10.391 11.914 7.52 1 98.62 214 GLU A O 1
ATOM 1656 N N . ILE A 1 215 ? -9.297 11.703 5.684 1 98.12 215 ILE A N 1
ATOM 1657 C CA . ILE A 1 215 ? -8.203 10.953 6.293 1 98.12 215 ILE A CA 1
ATOM 1658 C C . ILE A 1 215 ? -7.652 11.727 7.488 1 98.12 215 ILE A C 1
ATOM 1660 O O . ILE A 1 215 ? -7.211 11.125 8.469 1 98.12 215 ILE A O 1
ATOM 1664 N N . HIS A 1 216 ? -7.633 13.055 7.492 1 98.31 216 HIS A N 1
ATOM 1665 C CA . HIS A 1 216 ? -7.098 13.852 8.586 1 98.31 216 HIS A CA 1
ATOM 1666 C C . HIS A 1 216 ? -8.172 14.148 9.633 1 98.31 216 HIS A C 1
ATOM 1668 O O . HIS A 1 216 ? -7.859 14.578 10.742 1 98.31 216 HIS A O 1
ATOM 1674 N N . SER A 1 217 ? -9.438 13.875 9.312 1 98.62 217 SER A N 1
ATOM 1675 C CA . SER A 1 217 ? -10.531 14.195 10.227 1 98.62 217 SER A CA 1
ATOM 1676 C C . SER A 1 217 ? -11.141 12.93 10.82 1 98.62 217 SER A C 1
ATOM 1678 O O . SER A 1 217 ? -11.781 12.977 11.875 1 98.62 217 SER A O 1
ATOM 1680 N N . ALA A 1 218 ? -10.945 11.781 10.133 1 98.25 218 ALA A N 1
ATOM 1681 C CA . ALA A 1 218 ? -11.508 10.508 10.586 1 98.25 218 ALA A CA 1
ATOM 1682 C C . ALA A 1 218 ? -10.969 10.141 11.969 1 98.25 218 ALA A C 1
ATOM 1684 O O . ALA A 1 218 ? -9.781 10.297 12.242 1 98.25 218 ALA A O 1
ATOM 1685 N N . GLY A 1 219 ? -11.812 9.641 12.82 1 98.19 219 GLY A N 1
ATOM 1686 C CA . GLY A 1 219 ? -11.453 9.328 14.195 1 98.19 219 GLY A CA 1
ATOM 1687 C C . GLY A 1 219 ? -11.531 10.523 15.117 1 98.19 219 GLY A C 1
ATOM 1688 O O . GLY A 1 219 ? -11.641 10.367 16.344 1 98.19 219 GLY A O 1
ATOM 1689 N N . ILE A 1 220 ? -11.562 11.773 14.602 1 98.56 220 ILE A N 1
ATOM 1690 C CA . ILE A 1 220 ? -11.32 12.969 15.406 1 98.56 220 ILE A CA 1
ATOM 1691 C C . ILE A 1 220 ? -12.586 13.812 15.484 1 98.56 220 ILE A C 1
ATOM 1693 O O . ILE A 1 220 ? -12.93 14.336 16.547 1 98.56 220 ILE A O 1
ATOM 1697 N N . TYR A 1 221 ? -13.266 14.023 14.406 1 98.38 221 TYR A N 1
ATOM 1698 C CA . TYR A 1 221 ? -14.422 14.906 14.367 1 98.38 221 TYR A CA 1
ATOM 1699 C C . TYR A 1 221 ? -15.719 14.102 14.258 1 98.38 221 TYR A C 1
ATOM 1701 O O . TYR A 1 221 ? -15.734 13.023 13.656 1 98.38 221 TYR A O 1
ATOM 1709 N N . GLY A 1 222 ? -16.797 14.633 14.734 1 97.56 222 GLY A N 1
ATOM 1710 C CA . GLY A 1 222 ? -18.078 13.938 14.789 1 97.56 222 GLY A CA 1
ATOM 1711 C C . GLY A 1 222 ? -18.312 13.219 16.109 1 97.56 222 GLY A C 1
ATOM 1712 O O . GLY A 1 222 ? -17.359 12.828 16.781 1 97.56 222 GLY A O 1
ATOM 1713 N N . ARG A 1 223 ? -19.531 13.008 16.438 1 96.44 223 ARG A N 1
ATOM 1714 C CA . ARG A 1 223 ? -19.891 12.336 17.688 1 96.44 223 ARG A CA 1
ATOM 1715 C C . ARG A 1 223 ? -19.328 10.914 17.719 1 96.44 223 ARG A C 1
ATOM 1717 O O . ARG A 1 223 ? -18.781 10.477 18.734 1 96.44 223 ARG A O 1
ATOM 1724 N N . GLU A 1 224 ? -19.406 10.219 16.562 1 97.31 224 GLU A N 1
ATOM 1725 C CA . GLU A 1 224 ? -18.922 8.852 16.469 1 97.31 224 GLU A CA 1
ATOM 1726 C C . GLU A 1 224 ? -17.516 8.797 15.867 1 97.31 224 GLU A C 1
ATOM 1728 O O . GLU A 1 224 ? -16.922 7.727 15.758 1 97.31 224 GLU A O 1
ATOM 1733 N N . GLY A 1 225 ? -17 9.922 15.477 1 97.31 225 GLY A N 1
ATOM 1734 C CA . GLY A 1 225 ? -15.625 10.008 15.023 1 97.31 225 GLY A CA 1
ATOM 1735 C C . GLY A 1 225 ? -15.453 9.617 13.562 1 97.31 225 GLY A C 1
ATOM 1736 O O . GLY A 1 225 ? -14.383 9.156 13.164 1 97.31 225 GLY A O 1
ATOM 1737 N N . SER A 1 226 ? -16.516 9.742 12.727 1 97.62 226 SER A N 1
ATOM 1738 C CA . SER A 1 226 ? -16.375 9.32 11.336 1 97.62 226 SER A CA 1
ATOM 1739 C C . SER A 1 226 ? -15.727 10.414 10.5 1 97.62 226 SER A C 1
ATOM 1741 O O . SER A 1 226 ? -15.273 10.156 9.383 1 97.62 226 SER A O 1
ATOM 1743 N N . GLY A 1 227 ? -15.68 11.664 11 1 98.19 227 GLY A N 1
ATOM 1744 C CA . GLY A 1 227 ? -15.016 12.727 10.258 1 98.19 227 GLY A CA 1
ATOM 1745 C C . GLY A 1 227 ? -15.766 14.047 10.32 1 98.19 227 GLY A C 1
ATOM 1746 O O . GLY A 1 227 ? -16.688 14.211 11.117 1 98.19 227 GLY A O 1
ATOM 1747 N N . TYR A 1 228 ? -15.336 15.008 9.562 1 98.69 228 TYR A N 1
ATOM 1748 C CA . TYR A 1 228 ? -15.812 16.375 9.609 1 98.69 228 TYR A CA 1
ATOM 1749 C C . TYR A 1 228 ? -17.219 16.484 9.039 1 98.69 228 TYR A C 1
ATOM 1751 O O . TYR A 1 228 ? -18.031 17.281 9.508 1 98.69 228 TYR A O 1
ATOM 1759 N N . ALA A 1 229 ? -17.516 15.672 8.016 1 98.75 229 ALA A N 1
ATOM 1760 C CA . ALA A 1 229 ? -18.859 15.672 7.469 1 98.75 229 ALA A CA 1
ATOM 1761 C C . ALA A 1 229 ? -19.891 15.297 8.539 1 98.75 229 ALA A C 1
ATOM 1763 O O . ALA A 1 229 ? -20.984 15.867 8.594 1 98.75 229 ALA A O 1
ATOM 1764 N N . GLU A 1 230 ? -19.562 14.305 9.328 1 98.5 230 GLU A N 1
ATOM 1765 C CA . GLU A 1 230 ? -20.422 13.969 10.453 1 98.5 230 GLU A CA 1
ATOM 1766 C C . GLU A 1 230 ? -20.578 15.156 11.406 1 98.5 230 GLU A C 1
ATOM 1768 O O . GLU A 1 230 ? -21.703 15.453 11.844 1 98.5 230 GLU A O 1
ATOM 1773 N N . HIS A 1 231 ? -19.469 15.758 11.703 1 98.19 231 HIS A N 1
ATOM 1774 C CA . HIS A 1 231 ? -19.453 16.906 12.594 1 98.19 231 HIS A CA 1
ATOM 1775 C C . HIS A 1 231 ? -20.422 17.984 12.117 1 98.19 231 HIS A C 1
ATOM 1777 O O . HIS A 1 231 ? -21.047 18.672 12.938 1 98.19 231 HIS A O 1
ATOM 1783 N N . LEU A 1 232 ? -20.562 18.125 10.82 1 98.5 232 LEU A N 1
ATOM 1784 C CA . LEU A 1 232 ? -21.406 19.156 10.219 1 98.5 232 LEU A CA 1
ATOM 1785 C C . LEU A 1 232 ? -22.828 18.641 10 1 98.5 232 LEU A C 1
ATOM 1787 O O . LEU A 1 232 ? -23.688 19.375 9.523 1 98.5 232 LEU A O 1
ATOM 1791 N N . GLY A 1 233 ? -23.062 17.359 10.312 1 98.19 233 GLY A N 1
ATOM 1792 C CA . GLY A 1 233 ? -24.359 16.75 10.055 1 98.19 233 GLY A CA 1
ATOM 1793 C C . GLY A 1 233 ? -24.625 16.5 8.586 1 98.19 233 GLY A C 1
ATOM 1794 O O . GLY A 1 233 ? -25.766 16.5 8.148 1 98.19 233 GLY A O 1
ATOM 1795 N N . LEU A 1 234 ? -23.578 16.266 7.766 1 98.25 234 LEU A N 1
ATOM 1796 C CA . LEU A 1 234 ? -23.719 16.172 6.316 1 98.25 234 LEU A CA 1
ATOM 1797 C C . LEU A 1 234 ? -23.312 14.797 5.82 1 98.25 234 LEU A C 1
ATOM 1799 O O . LEU A 1 234 ? -23.141 14.586 4.617 1 98.25 234 LEU A O 1
ATOM 1803 N N . ARG A 1 235 ? -23.172 13.82 6.727 1 96.56 235 ARG A N 1
ATOM 1804 C CA . ARG A 1 235 ? -22.672 12.492 6.391 1 96.56 235 ARG A CA 1
ATOM 1805 C C . ARG A 1 235 ? -23.5 11.859 5.281 1 96.56 235 ARG A C 1
ATOM 1807 O O . ARG A 1 235 ? -22.953 11.281 4.344 1 96.56 235 ARG A O 1
ATOM 1814 N N . ASP A 1 236 ? -24.766 12.062 5.305 1 96.31 236 ASP A N 1
ATOM 1815 C CA . ASP A 1 236 ? -25.672 11.406 4.379 1 96.31 236 ASP A CA 1
ATOM 1816 C C . ASP A 1 236 ? -25.641 12.078 3.006 1 96.31 236 ASP A C 1
ATOM 1818 O O . ASP A 1 236 ? -26.141 11.516 2.027 1 96.31 236 ASP A O 1
ATOM 1822 N N . GLN A 1 237 ? -25.062 13.227 2.924 1 97.62 237 GLN A N 1
ATOM 1823 C CA . GLN A 1 237 ? -25.078 13.992 1.684 1 97.62 237 GLN A CA 1
ATOM 1824 C C . GLN A 1 237 ? -23.812 13.781 0.88 1 97.62 237 GLN A C 1
ATOM 1826 O O . GLN A 1 237 ? -23.688 14.266 -0.247 1 97.62 237 GLN A O 1
ATOM 1831 N N . ILE A 1 238 ? -22.859 13.047 1.38 1 98.75 238 ILE A N 1
ATOM 1832 C CA . ILE A 1 238 ? -21.625 12.727 0.686 1 98.75 238 ILE A CA 1
ATOM 1833 C C . ILE A 1 238 ? -21.766 11.414 -0.075 1 98.75 238 ILE A C 1
ATOM 1835 O O . ILE A 1 238 ? -22.297 10.438 0.46 1 98.75 238 ILE A O 1
ATOM 1839 N N . THR A 1 239 ? -21.344 11.344 -1.313 1 98.69 239 THR A N 1
ATOM 1840 C CA . THR A 1 239 ? -21.484 10.133 -2.117 1 98.69 239 THR A CA 1
ATOM 1841 C C . THR A 1 239 ? -20.438 9.094 -1.718 1 98.69 239 THR A C 1
ATOM 1843 O O . THR A 1 239 ? -20.781 7.941 -1.441 1 98.69 239 THR A O 1
ATOM 1846 N N . ILE A 1 240 ? -19.172 9.453 -1.767 1 98.88 240 ILE A N 1
ATOM 1847 C CA . ILE A 1 240 ? -18.062 8.562 -1.466 1 98.88 240 ILE A CA 1
ATOM 1848 C C . ILE A 1 240 ? -17.172 9.195 -0.399 1 98.88 240 ILE A C 1
ATOM 1850 O O . ILE A 1 240 ? -16.75 10.344 -0.535 1 98.88 240 ILE A O 1
ATOM 1854 N N . PHE A 1 241 ? -16.922 8.453 0.657 1 98.94 241 PHE A N 1
ATOM 1855 C CA . PHE A 1 241 ? -15.906 8.836 1.635 1 98.94 241 PHE A CA 1
ATOM 1856 C C . PHE A 1 241 ? -14.609 8.07 1.391 1 98.94 241 PHE A C 1
ATOM 1858 O O . PHE A 1 241 ? -14.633 6.891 1.039 1 98.94 241 PHE A O 1
ATOM 1865 N N . GLN A 1 242 ? -13.57 8.781 1.523 1 98.88 242 GLN A N 1
ATOM 1866 C CA . GLN A 1 242 ? -12.273 8.133 1.688 1 98.88 242 GLN A CA 1
ATOM 1867 C C . GLN A 1 242 ? -11.68 8.438 3.057 1 98.88 242 GLN A C 1
ATOM 1869 O O . GLN A 1 242 ? -11.789 9.562 3.551 1 98.88 242 GLN A O 1
ATOM 1874 N N . GLY A 1 243 ? -11.086 7.449 3.709 1 98.5 243 GLY A N 1
ATOM 1875 C CA . GLY A 1 243 ? -10.352 7.617 4.953 1 98.5 243 GLY A CA 1
ATOM 1876 C C . GLY A 1 243 ? -9.164 6.68 5.082 1 98.5 243 GLY A C 1
ATOM 1877 O O . GLY A 1 243 ? -8.812 5.98 4.125 1 98.5 243 GLY A O 1
ATOM 1878 N N . GLY A 1 244 ? -8.539 6.703 6.219 1 97.88 244 GLY A N 1
ATOM 1879 C CA . GLY A 1 244 ? -7.398 5.852 6.508 1 97.88 244 GLY A CA 1
ATOM 1880 C C . GLY A 1 244 ? -7.195 5.613 7.992 1 97.88 244 GLY A C 1
ATOM 1881 O O . GLY A 1 244 ? -7.859 6.238 8.82 1 97.88 244 GLY A O 1
ATOM 1882 N N . PHE A 1 245 ? -6.305 4.727 8.266 1 98.5 245 PHE A N 1
ATOM 1883 C CA . PHE A 1 245 ? -6.121 4.293 9.648 1 98.5 245 PHE A CA 1
ATOM 1884 C C . PHE A 1 245 ? -4.777 4.762 10.188 1 98.5 245 PHE A C 1
ATOM 1886 O O . PHE A 1 245 ? -4.488 4.605 11.383 1 98.5 245 PHE A O 1
ATOM 1893 N N . GLY A 1 246 ? -3.959 5.387 9.328 1 97.19 246 GLY A N 1
ATOM 1894 C CA . GLY A 1 246 ? -2.586 5.691 9.703 1 97.19 246 GLY A CA 1
ATOM 1895 C C . GLY A 1 246 ? -2.457 6.969 10.508 1 97.19 246 GLY A C 1
ATOM 1896 O O . GLY A 1 246 ? -1.36 7.32 10.953 1 97.19 246 GLY A O 1
ATOM 1897 N N . LYS A 1 247 ? -3.555 7.668 10.75 1 97.31 247 LYS A N 1
ATOM 1898 C CA . LYS A 1 247 ? -3.545 8.953 11.43 1 97.31 247 LYS A CA 1
ATOM 1899 C C . LYS A 1 247 ? -4.406 8.914 12.688 1 97.31 247 LYS A C 1
ATOM 1901 O O . LYS A 1 247 ? -4.023 8.312 13.695 1 97.31 247 LYS A O 1
ATOM 1906 N N . GLY A 1 248 ? -5.582 9.297 12.672 1 97.75 248 GLY A N 1
ATOM 1907 C CA . GLY A 1 248 ? -6.445 9.328 13.844 1 97.75 248 GLY A CA 1
ATOM 1908 C C . GLY A 1 248 ? -6.652 7.965 14.469 1 97.75 248 GLY A C 1
ATOM 1909 O O . GLY A 1 248 ? -6.785 7.848 15.688 1 97.75 248 GLY A O 1
ATOM 1910 N N . TYR A 1 249 ? -6.609 6.906 13.695 1 98.44 249 TYR A N 1
ATOM 1911 C CA . TYR A 1 249 ? -6.934 5.57 14.18 1 98.44 249 TYR A CA 1
ATOM 1912 C C . TYR A 1 249 ? -5.676 4.836 14.625 1 98.44 249 TYR A C 1
ATOM 1914 O O . TYR A 1 249 ? -5.758 3.762 15.227 1 98.44 249 TYR A O 1
ATOM 1922 N N . GLY A 1 250 ? -4.496 5.312 14.336 1 97.69 250 GLY A N 1
ATOM 1923 C CA . GLY A 1 250 ? -3.25 4.832 14.914 1 97.69 250 GLY A CA 1
ATOM 1924 C C . GLY A 1 250 ? -2.781 3.52 14.312 1 97.69 250 GLY A C 1
ATOM 1925 O O . GLY A 1 250 ? -2.023 2.777 14.945 1 97.69 250 GLY A O 1
ATOM 1926 N N . GLY A 1 251 ? -3.229 3.201 13.18 1 97.44 251 GLY A N 1
ATOM 1927 C CA . GLY A 1 251 ? -2.832 1.981 12.492 1 97.44 251 GLY A CA 1
ATOM 1928 C C . GLY A 1 251 ? -2.262 2.232 11.109 1 97.44 251 GLY A C 1
ATOM 1929 O O . GLY A 1 251 ? -1.372 3.068 10.938 1 97.44 251 GLY A O 1
ATOM 1930 N N . ALA A 1 252 ? -2.699 1.482 10.148 1 97.31 252 ALA A N 1
ATOM 1931 C CA . ALA A 1 252 ? -2.291 1.634 8.75 1 97.31 252 ALA A CA 1
ATOM 1932 C C . ALA A 1 252 ? -3.385 1.147 7.805 1 97.31 252 ALA A C 1
ATOM 1934 O O . ALA A 1 252 ? -4.223 0.324 8.188 1 97.31 252 ALA A O 1
ATOM 1935 N N . GLY A 1 253 ? -3.322 1.661 6.582 1 97.88 253 GLY A N 1
ATOM 1936 C CA . GLY A 1 253 ? -4.32 1.301 5.59 1 97.88 253 GLY A CA 1
ATOM 1937 C C . GLY A 1 253 ? -5.242 2.451 5.223 1 97.88 253 GLY A C 1
ATOM 1938 O O . GLY A 1 253 ? -5.148 3.535 5.801 1 97.88 253 GLY A O 1
ATOM 1939 N N . GLY A 1 254 ? -6.016 2.238 4.234 1 98.5 254 GLY A N 1
ATOM 1940 C CA . GLY A 1 254 ? -7.043 3.166 3.791 1 98.5 254 GLY A CA 1
ATOM 1941 C C . GLY A 1 254 ? -8.359 2.484 3.455 1 98.5 254 GLY A C 1
ATOM 1942 O O . GLY A 1 254 ? -8.477 1.262 3.561 1 98.5 254 GLY A O 1
ATOM 1943 N N . TYR A 1 255 ? -9.352 3.264 3.225 1 98.88 255 TYR A N 1
ATOM 1944 C CA . TYR A 1 255 ? -10.656 2.707 2.865 1 98.88 255 TYR A CA 1
ATOM 1945 C C . TYR A 1 255 ? -11.469 3.703 2.045 1 98.88 255 TYR A C 1
ATOM 1947 O O . TYR A 1 255 ? -11.172 4.902 2.049 1 98.88 255 TYR A O 1
ATOM 1955 N N . ILE A 1 256 ? -12.398 3.189 1.328 1 98.94 256 ILE A N 1
ATOM 1956 C CA . ILE A 1 256 ? -13.5 3.982 0.796 1 98.94 256 ILE A CA 1
ATOM 1957 C C . ILE A 1 256 ? -14.828 3.43 1.307 1 98.94 256 ILE A C 1
ATOM 1959 O O . ILE A 1 256 ? -14.93 2.252 1.655 1 98.94 256 ILE A O 1
ATOM 1963 N N . VAL A 1 257 ? -15.742 4.219 1.456 1 98.88 257 VAL A N 1
ATOM 1964 C CA . VAL A 1 257 ? -17.109 3.902 1.842 1 98.88 257 VAL A CA 1
ATOM 1965 C C . VAL A 1 257 ? -18.094 4.621 0.917 1 98.88 257 VAL A C 1
ATOM 1967 O O . VAL A 1 257 ? -17.906 5.801 0.601 1 98.88 257 VAL A O 1
ATOM 1970 N N . GLY A 1 258 ? -19.094 3.932 0.396 1 98.69 258 GLY A N 1
ATOM 1971 C CA . GLY A 1 258 ? -20.031 4.543 -0.53 1 98.69 258 GLY A CA 1
ATOM 1972 C C . GLY A 1 258 ? -21.047 3.568 -1.076 1 98.69 258 GLY A C 1
ATOM 1973 O O . GLY A 1 258 ? -21.297 2.52 -0.475 1 98.69 258 GLY A O 1
ATOM 1974 N N . PRO A 1 259 ? -21.703 3.963 -2.186 1 98.5 259 PRO A N 1
ATOM 1975 C CA . PRO A 1 259 ? -22.688 3.088 -2.82 1 98.5 259 PRO A CA 1
ATOM 1976 C C . PRO A 1 259 ? -22.094 1.741 -3.236 1 98.5 259 PRO A C 1
ATOM 1978 O O . PRO A 1 259 ? -20.922 1.665 -3.613 1 98.5 259 PRO A O 1
ATOM 1981 N N . GLU A 1 260 ? -22.984 0.754 -3.152 1 98 260 GLU A N 1
ATOM 1982 C CA . GLU A 1 260 ? -22.578 -0.608 -3.488 1 98 260 GLU A CA 1
ATOM 1983 C C . GLU A 1 260 ? -22 -0.68 -4.898 1 98 260 GLU A C 1
ATOM 1985 O O . GLU A 1 260 ? -21.016 -1.379 -5.133 1 98 260 GLU A O 1
ATOM 1990 N N . GLU A 1 261 ? -22.562 0.053 -5.844 1 98.25 261 GLU A N 1
ATOM 1991 C CA . GLU A 1 261 ? -22.156 0.032 -7.242 1 98.25 261 GLU A CA 1
ATOM 1992 C C . GLU A 1 261 ? -20.734 0.56 -7.402 1 98.25 261 GLU A C 1
ATOM 1994 O O . GLU A 1 261 ? -19.938 0.006 -8.172 1 98.25 261 GLU A O 1
ATOM 1999 N N . ILE A 1 262 ? -20.406 1.628 -6.648 1 98.44 262 ILE A N 1
ATOM 2000 C CA . ILE A 1 262 ? -19.078 2.238 -6.719 1 98.44 262 ILE A CA 1
ATOM 2001 C C . ILE A 1 262 ? -18.047 1.301 -6.098 1 98.44 262 ILE A C 1
ATOM 2003 O O . ILE A 1 262 ? -17.016 1.022 -6.699 1 98.44 262 ILE A O 1
ATOM 2007 N N . VAL A 1 263 ? -18.328 0.787 -4.902 1 98.62 263 VAL A N 1
ATOM 2008 C CA . VAL A 1 263 ? -17.406 -0.073 -4.184 1 98.62 263 VAL A CA 1
ATOM 2009 C C . VAL A 1 263 ? -17.156 -1.353 -4.977 1 98.62 263 VAL A C 1
ATOM 2011 O O . VAL A 1 263 ? -16.016 -1.811 -5.094 1 98.62 263 VAL A O 1
ATOM 2014 N N . ASP A 1 264 ? -18.203 -1.896 -5.543 1 98.19 264 ASP A N 1
ATOM 2015 C CA . ASP A 1 264 ? -18.078 -3.119 -6.332 1 98.19 264 ASP A CA 1
ATOM 2016 C C . ASP A 1 264 ? -17.266 -2.877 -7.598 1 98.19 264 ASP A C 1
ATOM 2018 O O . ASP A 1 264 ? -16.5 -3.746 -8.031 1 98.19 264 ASP A O 1
ATOM 2022 N N . THR A 1 265 ? -17.438 -1.724 -8.195 1 98.25 265 THR A N 1
ATOM 2023 C CA . THR A 1 265 ? -16.656 -1.36 -9.375 1 98.25 265 THR A CA 1
ATOM 2024 C C . THR A 1 265 ? -15.172 -1.256 -9.039 1 98.25 265 THR A C 1
ATOM 2026 O O . THR A 1 265 ? -14.328 -1.805 -9.742 1 98.25 265 THR A O 1
ATOM 2029 N N . VAL A 1 266 ? -14.883 -0.59 -7.965 1 98.5 266 VAL A N 1
ATOM 2030 C CA . VAL A 1 266 ? -13.492 -0.413 -7.559 1 98.5 266 VAL A CA 1
ATOM 2031 C C . VAL A 1 266 ? -12.883 -1.766 -7.199 1 98.5 266 VAL A C 1
ATOM 2033 O O . VAL A 1 266 ? -11.773 -2.09 -7.633 1 98.5 266 VAL A O 1
ATOM 2036 N N . ARG A 1 267 ? -13.586 -2.582 -6.465 1 97.06 267 ARG A N 1
ATOM 2037 C CA . ARG A 1 267 ? -13.094 -3.885 -6.031 1 97.06 267 ARG A CA 1
ATOM 2038 C C . ARG A 1 267 ? -12.836 -4.801 -7.223 1 97.06 267 ARG A C 1
ATOM 2040 O O . ARG A 1 267 ? -11.961 -5.664 -7.176 1 97.06 267 ARG A O 1
ATOM 2047 N N . SER A 1 268 ? -13.555 -4.609 -8.328 1 95.31 268 SER A N 1
ATOM 2048 C CA . SER A 1 268 ? -13.508 -5.508 -9.477 1 95.31 268 SER A CA 1
ATOM 2049 C C . SER A 1 268 ? -12.469 -5.055 -10.492 1 95.31 268 SER A C 1
ATOM 2051 O O . SER A 1 268 ? -11.898 -5.879 -11.211 1 95.31 268 SER A O 1
ATOM 2053 N N . PHE A 1 269 ? -12.18 -3.674 -10.461 1 96.25 269 PHE A N 1
ATOM 2054 C CA . PHE A 1 269 ? -11.445 -3.203 -11.625 1 96.25 269 PHE A CA 1
ATOM 2055 C C . PHE A 1 269 ? -10.195 -2.445 -11.211 1 96.25 269 PHE A C 1
ATOM 2057 O O . PHE A 1 269 ? -9.305 -2.197 -12.031 1 96.25 269 PHE A O 1
ATOM 2064 N N . ALA A 1 270 ? -10.133 -1.994 -10 1 97.31 270 ALA A N 1
ATOM 2065 C CA . ALA A 1 270 ? -8.945 -1.264 -9.57 1 97.31 270 ALA A CA 1
ATOM 2066 C C . ALA A 1 270 ? -7.723 -2.178 -9.539 1 97.31 270 ALA A C 1
ATOM 2068 O O . ALA A 1 270 ? -7.613 -3.043 -8.664 1 97.31 270 ALA A O 1
ATOM 2069 N N . VAL A 1 271 ? -6.777 -1.962 -10.359 1 95.56 271 VAL A N 1
ATOM 2070 C CA . VAL A 1 271 ? -5.621 -2.836 -10.523 1 95.56 271 VAL A CA 1
ATOM 2071 C C . VAL A 1 271 ? -4.801 -2.852 -9.234 1 95.56 271 VAL A C 1
ATOM 2073 O O . VAL A 1 271 ? -4.254 -3.889 -8.852 1 95.56 271 VAL A O 1
ATOM 2076 N N . GLN A 1 272 ? -4.742 -1.706 -8.539 1 95.88 272 GLN A N 1
ATOM 2077 C CA . GLN A 1 272 ? -3.961 -1.562 -7.316 1 95.88 272 GLN A CA 1
ATOM 2078 C C . GLN A 1 272 ? -4.57 -2.371 -6.176 1 95.88 272 GLN A C 1
ATOM 2080 O O . GLN A 1 272 ? -3.926 -2.588 -5.148 1 95.88 272 GLN A O 1
ATOM 2085 N N . PHE A 1 273 ? -5.84 -2.77 -6.352 1 96.25 273 PHE A N 1
ATOM 2086 C CA . PHE A 1 273 ? -6.555 -3.58 -5.371 1 96.25 273 PHE A CA 1
ATOM 2087 C C . PHE A 1 273 ? -6.543 -5.051 -5.777 1 96.25 273 PHE A C 1
ATOM 2089 O O . PHE A 1 273 ? -6.172 -5.914 -4.98 1 96.25 273 PHE A O 1
ATOM 2096 N N . VAL A 1 274 ? -6.859 -5.309 -7.016 1 93.81 274 VAL A N 1
ATOM 2097 C CA . VAL A 1 274 ? -7.074 -6.66 -7.523 1 93.81 274 VAL A CA 1
ATOM 2098 C C . VAL A 1 274 ? -5.766 -7.441 -7.488 1 93.81 274 VAL A C 1
ATOM 2100 O O . VAL A 1 274 ? -5.758 -8.633 -7.18 1 93.81 274 VAL A O 1
ATOM 2103 N N . PHE A 1 275 ? -4.645 -6.793 -7.691 1 92.25 275 PHE A N 1
ATOM 2104 C CA . PHE A 1 275 ? -3.396 -7.512 -7.914 1 92.25 275 PHE A CA 1
ATOM 2105 C C . PHE A 1 275 ? -2.396 -7.223 -6.801 1 92.25 275 PHE A C 1
ATOM 2107 O O . PHE A 1 275 ? -1.185 -7.281 -7.02 1 92.25 275 PHE A O 1
ATOM 2114 N N . SER A 1 276 ? -2.889 -6.848 -5.672 1 94.12 276 SER A N 1
ATOM 2115 C CA . SER A 1 276 ? -2.023 -6.59 -4.523 1 94.12 276 SER A CA 1
ATOM 2116 C C . SER A 1 276 ? -2.404 -7.465 -3.336 1 94.12 276 SER A C 1
ATOM 2118 O O . SER A 1 276 ? -3.588 -7.715 -3.096 1 94.12 276 SER A O 1
ATOM 2120 N N . THR A 1 277 ? -1.37 -7.828 -2.627 1 93.81 277 THR A N 1
ATOM 2121 C CA . THR A 1 277 ? -1.617 -8.516 -1.366 1 93.81 277 THR A CA 1
ATOM 2122 C C . THR A 1 277 ? -2.445 -7.648 -0.426 1 93.81 277 THR A C 1
ATOM 2124 O O . THR A 1 277 ? -2.229 -6.438 -0.342 1 93.81 277 THR A O 1
ATOM 2127 N N . SER A 1 278 ? -3.432 -8.305 0.193 1 95.31 278 SER A N 1
ATOM 2128 C CA . SER A 1 278 ? -4.305 -7.559 1.093 1 95.31 278 SER A CA 1
ATOM 2129 C C . SER A 1 278 ? -3.574 -7.172 2.375 1 95.31 278 SER A C 1
ATOM 2131 O O . SER A 1 278 ? -2.498 -7.699 2.666 1 95.31 278 SER A O 1
ATOM 2133 N N . ALA A 1 279 ? -4.129 -6.219 3.127 1 97 279 ALA A N 1
ATOM 2134 C CA . ALA A 1 279 ? -3.564 -5.754 4.391 1 97 279 ALA A CA 1
ATOM 2135 C C . ALA A 1 279 ? -3.426 -6.902 5.387 1 97 279 ALA A C 1
ATOM 2137 O O . ALA A 1 279 ? -4.301 -7.77 5.469 1 97 279 ALA A O 1
ATOM 2138 N N . PRO A 1 280 ? -2.326 -6.918 6.195 1 97.56 280 PRO A N 1
ATOM 2139 C CA . PRO A 1 280 ? -2.166 -7.973 7.199 1 97.56 280 PRO A CA 1
ATOM 2140 C C . PRO A 1 280 ? -3.314 -8.016 8.203 1 97.56 280 PRO A C 1
ATOM 2142 O O . PRO A 1 280 ? -3.727 -6.969 8.719 1 97.56 280 PRO A O 1
ATOM 2145 N N . ALA A 1 281 ? -3.746 -9.203 8.531 1 96.56 281 ALA A N 1
ATOM 2146 C CA . ALA A 1 281 ? -4.926 -9.398 9.375 1 96.56 281 ALA A CA 1
ATOM 2147 C C . ALA A 1 281 ? -4.738 -8.734 10.734 1 96.56 281 ALA A C 1
ATOM 2149 O O . ALA A 1 281 ? -5.66 -8.094 11.25 1 96.56 281 ALA A O 1
ATOM 2150 N N . PRO A 1 282 ? -3.543 -8.852 11.375 1 98.5 282 PRO A N 1
ATOM 2151 C CA . PRO A 1 282 ? -3.381 -8.203 12.68 1 98.5 282 PRO A CA 1
ATOM 2152 C C . PRO A 1 282 ? -3.482 -6.684 12.602 1 98.5 282 PRO A C 1
ATOM 2154 O O . PRO A 1 282 ? -3.945 -6.043 13.555 1 98.5 282 PRO A O 1
ATOM 2157 N N . VAL A 1 283 ? -3.002 -6.094 11.492 1 98.69 283 VAL A N 1
ATOM 2158 C CA . VAL A 1 283 ? -3.119 -4.652 11.297 1 98.69 283 VAL A CA 1
ATOM 2159 C C . VAL A 1 283 ? -4.594 -4.266 11.18 1 98.69 283 VAL A C 1
ATOM 2161 O O . VAL A 1 283 ? -5.031 -3.283 11.781 1 98.69 283 VAL A O 1
ATOM 2164 N N . VAL A 1 284 ? -5.352 -5.078 10.438 1 98.75 284 VAL A N 1
ATOM 2165 C CA . VAL A 1 284 ? -6.781 -4.844 10.25 1 98.75 284 VAL A CA 1
ATOM 2166 C C . VAL A 1 284 ? -7.512 -4.996 11.578 1 98.75 284 VAL A C 1
ATOM 2168 O O . VAL A 1 284 ? -8.406 -4.215 11.898 1 98.75 284 VAL A O 1
ATOM 2171 N N . ALA A 1 285 ? -7.117 -5.98 12.336 1 98.81 285 ALA A N 1
ATOM 2172 C CA . ALA A 1 285 ? -7.703 -6.184 13.664 1 98.81 285 ALA A CA 1
ATOM 2173 C C . ALA A 1 285 ? -7.449 -4.977 14.562 1 98.81 285 ALA A C 1
ATOM 2175 O O . ALA A 1 285 ? -8.336 -4.562 15.312 1 98.81 285 ALA A O 1
ATOM 2176 N N . GLY A 1 286 ? -6.219 -4.48 14.523 1 98.88 286 GLY A N 1
ATOM 2177 C CA . GLY A 1 286 ? -5.91 -3.277 15.281 1 98.88 286 GLY A CA 1
ATOM 2178 C C . GLY A 1 286 ? -6.742 -2.08 14.859 1 98.88 286 GLY A C 1
ATOM 2179 O O . GLY A 1 286 ? -7.234 -1.334 15.711 1 98.88 286 GLY A O 1
ATOM 2180 N N . ALA A 1 287 ? -6.883 -1.874 13.555 1 98.81 287 ALA A N 1
ATOM 2181 C CA . ALA A 1 287 ? -7.715 -0.79 13.039 1 98.81 287 ALA A CA 1
ATOM 2182 C C . ALA A 1 287 ? -9.164 -0.944 13.484 1 98.81 287 ALA A C 1
ATOM 2184 O O . ALA A 1 287 ? -9.812 0.036 13.859 1 98.81 287 ALA A O 1
ATOM 2185 N N . LEU A 1 288 ? -9.672 -2.174 13.414 1 98.88 288 LEU A N 1
ATOM 2186 C CA . LEU A 1 288 ? -11.031 -2.463 13.859 1 98.88 288 LEU A CA 1
ATOM 2187 C C . LEU A 1 288 ? -11.219 -2.074 15.32 1 98.88 288 LEU A C 1
ATOM 2189 O O . LEU A 1 288 ? -12.203 -1.421 15.672 1 98.88 288 LEU A O 1
ATOM 2193 N N . ALA A 1 289 ? -10.273 -2.486 16.141 1 98.88 289 ALA A N 1
ATOM 2194 C CA . ALA A 1 289 ? -10.336 -2.16 17.562 1 98.88 289 ALA A CA 1
ATOM 2195 C C . ALA A 1 289 ? -10.336 -0.649 17.781 1 98.88 289 ALA A C 1
ATOM 2197 O O . ALA A 1 289 ? -11.062 -0.138 18.625 1 98.88 289 ALA A O 1
ATOM 2198 N N . SER A 1 290 ? -9.531 0.03 17.031 1 98.81 290 SER A N 1
ATOM 2199 C CA . SER A 1 290 ? -9.43 1.481 17.141 1 98.81 290 SER A CA 1
ATOM 2200 C C . SER A 1 290 ? -10.734 2.162 16.75 1 98.81 290 SER A C 1
ATOM 2202 O O . SER A 1 290 ? -11.219 3.041 17.469 1 98.81 290 SER A O 1
ATOM 2204 N N . VAL A 1 291 ? -11.305 1.763 15.617 1 98.88 291 VAL A N 1
ATOM 2205 C CA . VAL A 1 291 ? -12.555 2.342 15.133 1 98.88 291 VAL A CA 1
ATOM 2206 C C . VAL A 1 291 ? -13.664 2.121 16.156 1 98.88 291 VAL A C 1
ATOM 2208 O O . VAL A 1 291 ? -14.391 3.055 16.5 1 98.88 291 VAL A O 1
ATOM 2211 N N . ARG A 1 292 ? -13.773 0.916 16.656 1 98.81 292 ARG A N 1
ATOM 2212 C CA . ARG A 1 292 ? -14.805 0.586 17.625 1 98.81 292 ARG A CA 1
ATOM 2213 C C . ARG A 1 292 ? -14.625 1.387 18.906 1 98.81 292 ARG A C 1
ATOM 2215 O O . ARG A 1 292 ? -15.594 1.891 19.484 1 98.81 292 ARG A O 1
ATOM 2222 N N . HIS A 1 293 ? -13.414 1.51 19.359 1 98.75 293 HIS A N 1
ATOM 2223 C CA . HIS A 1 293 ? -13.117 2.24 20.594 1 98.75 293 HIS A CA 1
ATOM 2224 C C . HIS A 1 293 ? -13.492 3.713 20.469 1 98.75 293 HIS A C 1
ATOM 2226 O O . HIS A 1 293 ? -14.172 4.266 21.328 1 98.75 293 HIS A O 1
ATOM 2232 N N . LEU A 1 294 ? -13.086 4.344 19.391 1 98.56 294 LEU A N 1
ATOM 2233 C CA . LEU A 1 294 ? -13.273 5.781 19.203 1 98.56 294 LEU A CA 1
ATOM 2234 C C . LEU A 1 294 ? -14.742 6.109 18.938 1 98.56 294 LEU A C 1
ATOM 2236 O O . LEU A 1 294 ? -15.18 7.238 19.156 1 98.56 294 LEU A O 1
ATOM 2240 N N . ARG A 1 295 ? -15.469 5.109 18.359 1 97.81 295 ARG A N 1
ATOM 2241 C CA . ARG A 1 295 ? -16.891 5.309 18.109 1 97.81 295 ARG A CA 1
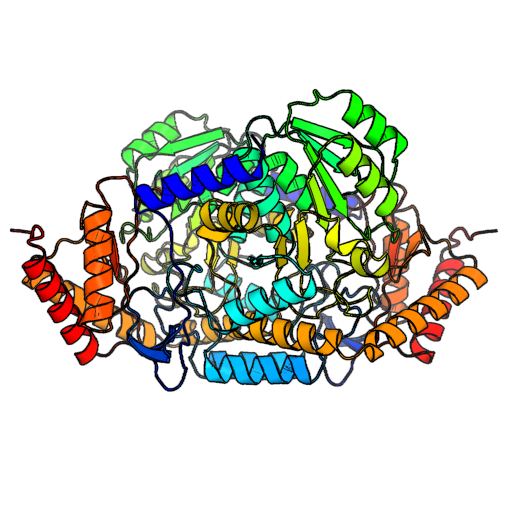ATOM 2242 C C . ARG A 1 295 ? -17.641 5.543 19.422 1 97.81 295 ARG A C 1
ATOM 2244 O O . ARG A 1 295 ? -18.641 6.277 19.453 1 97.81 295 ARG A O 1
ATOM 2251 N N . HIS A 1 296 ? -17.047 5.004 20.531 1 97 296 HIS A N 1
ATOM 2252 C CA . HIS A 1 296 ? -17.828 4.996 21.766 1 97 296 HIS A CA 1
ATOM 2253 C C . HIS A 1 296 ? -17.125 5.754 22.875 1 97 296 HIS A C 1
ATOM 2255 O O . HIS A 1 296 ? -17.656 5.895 23.984 1 97 296 HIS A O 1
ATOM 2261 N N . ASP A 1 297 ? -15.953 6.199 22.656 1 97.25 297 ASP A N 1
ATOM 2262 C CA . ASP A 1 297 ? -15.156 6.906 23.656 1 97.25 297 ASP A CA 1
ATOM 2263 C C . ASP A 1 297 ? -14.539 8.172 23.078 1 97.25 297 ASP A C 1
ATOM 2265 O O . ASP A 1 297 ? -13.727 8.102 22.156 1 97.25 297 ASP A O 1
ATOM 2269 N N . ALA A 1 298 ? -14.875 9.32 23.594 1 96.94 298 ALA A N 1
ATOM 2270 C CA . ALA A 1 298 ? -14.445 10.609 23.031 1 96.94 298 ALA A CA 1
ATOM 2271 C C . ALA A 1 298 ? -13.266 11.172 23.812 1 96.94 298 ALA A C 1
ATOM 2273 O O . ALA A 1 298 ? -12.773 12.258 23.516 1 96.94 298 ALA A O 1
ATOM 2274 N N . THR A 1 299 ? -12.727 10.445 24.766 1 97.75 299 THR A N 1
ATOM 2275 C CA . THR A 1 299 ? -11.711 10.938 25.688 1 97.75 299 THR A CA 1
ATOM 2276 C C . THR A 1 299 ? -10.492 11.453 24.922 1 97.75 299 THR A C 1
ATOM 2278 O O . THR A 1 299 ? -10.023 12.57 25.172 1 97.75 299 THR A O 1
ATOM 2281 N N . GLN A 1 300 ? -10 10.656 24.062 1 97.56 300 GLN A N 1
ATOM 2282 C CA . GLN A 1 300 ? -8.812 11.047 23.312 1 97.56 300 GLN A CA 1
ATOM 2283 C C . GLN A 1 300 ? -9.086 12.266 22.438 1 97.56 300 GLN A C 1
ATOM 2285 O O . GLN A 1 300 ? -8.211 13.109 22.25 1 97.56 300 GLN A O 1
ATOM 2290 N N . ARG A 1 301 ? -10.305 12.352 21.828 1 98.19 301 ARG A N 1
ATOM 2291 C CA . ARG A 1 301 ? -10.68 13.508 21.031 1 98.19 301 ARG A CA 1
ATOM 2292 C C . ARG A 1 301 ? -10.68 14.781 21.875 1 98.19 301 ARG A C 1
ATOM 2294 O O . ARG A 1 301 ? -10.195 15.828 21.438 1 98.19 301 ARG A O 1
ATOM 2301 N N . GLU A 1 302 ? -11.211 14.664 23.078 1 97.94 302 GLU A N 1
ATOM 2302 C CA . GLU A 1 302 ? -11.289 15.812 23.969 1 97.94 302 GLU A CA 1
ATOM 2303 C C . GLU A 1 302 ? -9.898 16.281 24.391 1 97.94 302 GLU A C 1
ATOM 2305 O O . GLU A 1 302 ? -9.641 17.484 24.453 1 97.94 302 GLU A O 1
ATOM 2310 N N . LEU A 1 303 ? -9.055 15.344 24.672 1 97.81 303 LEU A N 1
ATOM 2311 C CA . LEU A 1 303 ? -7.688 15.68 25.062 1 97.81 303 LEU A CA 1
ATOM 2312 C C . LEU A 1 303 ? -6.953 16.359 23.906 1 97.81 303 LEU A C 1
ATOM 2314 O O . LEU A 1 303 ? -6.23 17.328 24.125 1 97.81 303 LEU A O 1
ATOM 2318 N N . LEU A 1 304 ? -7.105 15.82 22.688 1 98.38 304 LEU A N 1
ATOM 2319 C CA . LEU A 1 304 ? -6.477 16.422 21.516 1 98.38 304 LEU A CA 1
ATOM 2320 C C . LEU A 1 304 ? -6.934 17.859 21.328 1 98.38 304 LEU A C 1
ATOM 2322 O O . LEU A 1 304 ? -6.113 18.75 21.078 1 98.38 304 LEU A O 1
ATOM 2326 N N . MET A 1 305 ? -8.227 18.094 21.453 1 97.94 305 MET A N 1
ATOM 2327 C CA . MET A 1 305 ? -8.766 19.438 21.266 1 97.94 305 MET A CA 1
ATOM 2328 C C . MET A 1 305 ? -8.266 20.391 22.344 1 97.94 305 MET A C 1
ATOM 2330 O O . MET A 1 305 ? -7.992 21.562 22.062 1 97.94 305 MET A O 1
ATOM 2334 N N . ALA A 1 306 ? -8.141 19.875 23.516 1 98.12 306 ALA A N 1
ATOM 2335 C CA . ALA A 1 306 ? -7.621 20.688 24.609 1 98.12 306 ALA A CA 1
ATOM 2336 C C . ALA A 1 306 ? -6.172 21.094 24.344 1 98.12 306 ALA A C 1
ATOM 2338 O O . ALA A 1 306 ? -5.801 22.25 24.562 1 98.12 306 ALA A O 1
ATOM 2339 N N . ARG A 1 307 ? -5.348 20.125 23.922 1 97.94 307 ARG A N 1
ATOM 2340 C CA . ARG A 1 307 ? -3.939 20.391 23.656 1 97.94 307 ARG A CA 1
ATOM 2341 C C . ARG A 1 307 ? -3.787 21.359 22.469 1 97.94 307 ARG A C 1
ATOM 2343 O O . ARG A 1 307 ? -2.947 22.266 22.516 1 97.94 307 ARG A O 1
ATOM 2350 N N . SER A 1 308 ? -4.574 21.141 21.453 1 98 308 SER A N 1
ATOM 2351 C CA . SER A 1 308 ? -4.555 22.016 20.281 1 98 308 SER A CA 1
ATOM 2352 C C . SER A 1 308 ? -4.945 23.438 20.656 1 98 308 SER A C 1
ATOM 2354 O O . SER A 1 308 ? -4.324 24.406 20.203 1 98 308 SER A O 1
ATOM 2356 N N . GLY A 1 309 ? -6.004 23.531 21.469 1 98.19 309 GLY A N 1
ATOM 2357 C CA . GLY A 1 309 ? -6.434 24.844 21.922 1 98.19 309 GLY A CA 1
ATOM 2358 C C . GLY A 1 309 ? -5.379 25.562 22.75 1 98.19 309 GLY A C 1
ATOM 2359 O O . GLY A 1 309 ? -5.148 26.766 22.562 1 98.19 309 GLY A O 1
ATOM 2360 N N . GLN A 1 310 ? -4.75 24.859 23.625 1 98.12 310 GLN A N 1
ATOM 2361 C CA . GLN A 1 310 ? -3.678 25.391 24.453 1 98.12 310 GLN A CA 1
ATOM 2362 C C . GLN A 1 310 ? -2.531 25.922 23.594 1 98.12 310 GLN A C 1
ATOM 2364 O O . GLN A 1 310 ? -2.031 27.016 23.844 1 98.12 310 GLN A O 1
ATOM 2369 N N . LEU A 1 311 ? -2.125 25.156 22.641 1 98.06 311 LEU A N 1
ATOM 2370 C CA . LEU A 1 311 ? -1.002 25.531 21.797 1 98.06 311 LEU A CA 1
ATOM 2371 C C . LEU A 1 311 ? -1.358 26.734 20.922 1 98.06 311 LEU A C 1
ATOM 2373 O O . LEU A 1 311 ? -0.545 27.641 20.75 1 98.06 311 LEU A O 1
ATOM 2377 N N . LYS A 1 312 ? -2.564 26.766 20.406 1 97.81 312 LYS A N 1
ATOM 2378 C CA . LYS A 1 312 ? -3.037 27.891 19.609 1 97.81 312 LYS A CA 1
ATOM 2379 C C . LYS A 1 312 ? -2.967 29.188 20.422 1 97.81 312 LYS A C 1
ATOM 2381 O O . LYS A 1 312 ? -2.486 30.219 19.922 1 97.81 312 LYS A O 1
ATOM 2386 N N . ALA A 1 313 ? -3.453 29.094 21.562 1 97.81 313 ALA A N 1
ATOM 2387 C CA . ALA A 1 313 ? -3.457 30.281 22.438 1 97.81 313 ALA A CA 1
ATOM 2388 C C . ALA A 1 313 ? -2.035 30.75 22.719 1 97.81 313 ALA A C 1
ATOM 2390 O O . ALA A 1 313 ? -1.759 31.953 22.703 1 97.81 313 ALA A O 1
ATOM 2391 N N . ALA A 1 314 ? -1.171 29.844 22.984 1 97.62 314 ALA A N 1
ATOM 2392 C CA . ALA A 1 314 ? 0.217 30.172 23.281 1 97.62 314 ALA A CA 1
ATOM 2393 C C . ALA A 1 314 ? 0.903 30.812 22.078 1 97.62 314 ALA A C 1
ATOM 2395 O O . ALA A 1 314 ? 1.659 31.766 22.219 1 97.62 314 ALA A O 1
ATOM 2396 N N . LEU A 1 315 ? 0.717 30.219 20.891 1 97.44 315 LEU A N 1
ATOM 2397 C CA . LEU A 1 315 ? 1.326 30.734 19.672 1 97.44 315 LEU A CA 1
ATOM 2398 C C . LEU A 1 315 ? 0.783 32.125 19.344 1 97.44 315 LEU A C 1
ATOM 2400 O O . LEU A 1 315 ? 1.532 33 18.922 1 97.44 315 LEU A O 1
ATOM 2404 N N . ALA A 1 316 ? -0.498 32.312 19.547 1 97.12 316 ALA A N 1
ATOM 2405 C CA . ALA A 1 316 ? -1.109 33.625 19.344 1 97.12 316 ALA A CA 1
ATOM 2406 C C . ALA A 1 316 ? -0.512 34.656 20.281 1 97.12 316 ALA A C 1
ATOM 2408 O O . ALA A 1 316 ? -0.229 35.812 19.875 1 97.12 316 ALA A O 1
ATOM 2409 N N . ALA A 1 317 ? -0.333 34.312 21.484 1 97 317 ALA A N 1
ATOM 2410 C CA . ALA A 1 317 ? 0.203 35.219 22.484 1 97 317 ALA A CA 1
ATOM 2411 C C . ALA A 1 317 ? 1.636 35.625 22.156 1 97 317 ALA A C 1
ATOM 2413 O O . ALA A 1 317 ? 2.055 36.75 22.453 1 97 317 ALA A O 1
ATOM 2414 N N . SER A 1 318 ? 2.352 34.75 21.5 1 96.88 318 SER A N 1
ATOM 2415 C CA . SER A 1 318 ? 3.746 35.031 21.172 1 96.88 318 SER A CA 1
ATOM 2416 C C . SER A 1 318 ? 3.875 35.656 19.797 1 96.88 318 SER A C 1
ATOM 2418 O O . SER A 1 318 ? 4.984 35.906 19.328 1 96.88 318 SER A O 1
ATOM 2420 N N . GLY A 1 319 ? 2.748 35.812 19.109 1 97.44 319 GLY A N 1
ATOM 2421 C CA . GLY A 1 319 ? 2.752 36.406 17.797 1 97.44 319 GLY A CA 1
ATOM 2422 C C . GLY A 1 319 ? 3.338 35.531 16.719 1 97.44 319 GLY A C 1
ATOM 2423 O O . GLY A 1 319 ? 3.787 36 15.672 1 97.44 319 GLY A O 1
ATOM 2424 N N . ILE A 1 320 ? 3.445 34.25 16.953 1 97.69 320 ILE A N 1
ATOM 2425 C CA . ILE A 1 320 ? 3.965 33.312 15.961 1 97.69 320 ILE A CA 1
ATOM 2426 C C . ILE A 1 320 ? 2.887 33.031 14.922 1 97.69 320 ILE A C 1
ATOM 2428 O O . ILE A 1 320 ? 1.79 32.562 15.266 1 97.69 320 ILE A O 1
ATOM 2432 N N . PRO A 1 321 ? 3.178 33.281 13.688 1 97 321 PRO A N 1
ATOM 2433 C CA . PRO A 1 321 ? 2.133 33.188 12.664 1 97 321 PRO A CA 1
ATOM 2434 C C . PRO A 1 321 ? 1.747 31.75 12.32 1 97 321 PRO A C 1
ATOM 2436 O O . PRO A 1 321 ? 2.619 30.891 12.195 1 97 321 PRO A O 1
ATOM 2439 N N . LEU A 1 322 ? 0.497 31.484 12.227 1 96.75 322 LEU A N 1
ATOM 2440 C CA . LEU A 1 322 ? -0.083 30.266 11.688 1 96.75 322 LEU A CA 1
ATOM 2441 C C . LEU A 1 322 ? -0.738 30.516 10.336 1 96.75 322 LEU A C 1
ATOM 2443 O O . LEU A 1 322 ? -1.319 31.578 10.109 1 96.75 322 LEU A O 1
ATOM 2447 N N . VAL A 1 323 ? -0.632 29.484 9.445 1 96.06 323 VAL A N 1
ATOM 2448 C CA . VAL A 1 323 ? -1.382 29.547 8.195 1 96.06 323 VAL A CA 1
ATOM 2449 C C . VAL A 1 323 ? -2.881 29.516 8.492 1 96.06 323 VAL A C 1
ATOM 2451 O O . VAL A 1 323 ? -3.652 30.266 7.902 1 96.06 323 VAL A O 1
ATOM 2454 N N . SER A 1 324 ? -3.285 28.641 9.328 1 96.31 324 SER A N 1
ATOM 2455 C CA . SER A 1 324 ? -4.656 28.5 9.805 1 96.31 324 SER A CA 1
ATOM 2456 C C . SER A 1 324 ? -4.691 27.984 11.242 1 96.31 324 SER A C 1
ATOM 2458 O O . SER A 1 324 ? -3.785 27.266 11.672 1 96.31 324 SER A O 1
ATOM 2460 N N . SER A 1 325 ? -5.699 28.406 11.969 1 96.19 325 SER A N 1
ATOM 2461 C CA . SER A 1 325 ? -5.918 27.891 13.312 1 96.19 325 SER A CA 1
ATOM 2462 C C . SER A 1 325 ? -7.227 27.109 13.398 1 96.19 325 SER A C 1
ATOM 2464 O O . SER A 1 325 ? -7.793 26.953 14.484 1 96.19 325 SER A O 1
ATOM 2466 N N . ASP A 1 326 ? -7.699 26.609 12.266 1 96.75 326 ASP A N 1
ATOM 2467 C CA . ASP A 1 326 ? -9.039 26.031 12.164 1 96.75 326 ASP A CA 1
ATOM 2468 C C . ASP A 1 326 ? -9.094 24.656 12.828 1 96.75 326 ASP A C 1
ATOM 2470 O O . ASP A 1 326 ? -10.148 24.25 13.312 1 96.75 326 ASP A O 1
ATOM 2474 N N . SER A 1 327 ? -7.988 23.969 12.758 1 98.12 327 SER A N 1
ATOM 2475 C CA . SER A 1 327 ? -8.047 22.547 13.102 1 98.12 327 SER A CA 1
ATOM 2476 C C . SER A 1 327 ? -6.961 22.188 14.109 1 98.12 327 SER A C 1
ATOM 2478 O O . SER A 1 327 ? -6.324 23.062 14.695 1 98.12 327 SER A O 1
ATOM 2480 N N . HIS A 1 328 ? -6.824 20.859 14.391 1 98.19 328 HIS A N 1
ATOM 2481 C CA . HIS A 1 328 ? -5.812 20.375 15.32 1 98.19 328 HIS A CA 1
ATOM 2482 C C . HIS A 1 328 ? -4.43 20.375 14.68 1 98.19 328 HIS A C 1
ATOM 2484 O O . HIS A 1 328 ? -3.43 20.109 15.352 1 98.19 328 HIS A O 1
ATOM 2490 N N . ILE A 1 329 ? -4.336 20.578 13.375 1 97.69 329 ILE A N 1
ATOM 2491 C CA . ILE A 1 329 ? -3.068 20.75 12.672 1 97.69 329 ILE A CA 1
ATOM 2492 C C . ILE A 1 329 ? -2.682 22.234 12.664 1 97.69 329 ILE A C 1
ATOM 2494 O O . ILE A 1 329 ? -3.438 23.078 12.172 1 97.69 329 ILE A O 1
ATOM 2498 N N . LEU A 1 330 ? -1.519 22.531 13.148 1 97.88 330 LEU A N 1
ATOM 2499 C CA . LEU A 1 330 ? -1.099 23.922 13.305 1 97.88 330 LEU A CA 1
ATOM 2500 C C . LEU A 1 330 ? 0.126 24.219 12.445 1 97.88 330 LEU A C 1
ATOM 2502 O O . LEU A 1 330 ? 1.262 24.094 12.914 1 97.88 330 LEU A O 1
ATOM 2506 N N . PRO A 1 331 ? -0.096 24.672 11.234 1 97.5 331 PRO A N 1
ATOM 2507 C CA . PRO A 1 331 ? 1.019 25.031 10.352 1 97.5 331 PRO A CA 1
ATOM 2508 C C . PRO A 1 331 ? 1.664 26.359 10.711 1 97.5 331 PRO A C 1
ATOM 2510 O O . PRO A 1 331 ? 1.101 27.422 10.43 1 97.5 331 PRO A O 1
ATOM 2513 N N . VAL A 1 332 ? 2.828 26.312 11.297 1 97.75 332 VAL A N 1
ATOM 2514 C CA . VAL A 1 332 ? 3.578 27.5 11.664 1 97.75 332 VAL A CA 1
ATOM 2515 C C . VAL A 1 332 ? 4.305 28.062 10.445 1 97.75 332 VAL A C 1
ATOM 2517 O O . VAL A 1 332 ? 5.23 27.438 9.93 1 97.75 332 VAL A O 1
ATOM 2520 N N . LEU A 1 333 ? 3.961 29.234 9.992 1 96.88 333 LEU A N 1
ATOM 2521 C CA . LEU A 1 333 ? 4.48 29.812 8.758 1 96.88 333 LEU A CA 1
ATOM 2522 C C . LEU A 1 333 ? 5.859 30.422 8.984 1 96.88 333 LEU A C 1
ATOM 2524 O O . LEU A 1 333 ? 6.012 31.344 9.773 1 96.88 333 LEU A O 1
ATOM 2528 N N . VAL A 1 334 ? 6.855 29.859 8.312 1 95.81 334 VAL A N 1
ATOM 2529 C CA . VAL A 1 334 ? 8.211 30.391 8.375 1 95.81 334 VAL A CA 1
ATOM 2530 C C . VAL A 1 334 ? 8.523 31.188 7.109 1 95.81 334 VAL A C 1
ATOM 2532 O O . VAL A 1 334 ? 9.062 32.281 7.176 1 95.81 334 VAL A O 1
ATOM 2535 N N . GLY A 1 335 ? 8.227 30.609 5.898 1 92.94 335 GLY A N 1
ATOM 2536 C CA . GLY A 1 335 ? 8.266 31.359 4.652 1 92.94 335 GLY A CA 1
ATOM 2537 C C . GLY A 1 335 ? 9.578 31.203 3.904 1 92.94 335 GLY A C 1
ATOM 2538 O O . GLY A 1 335 ? 9.773 31.828 2.859 1 92.94 335 GLY A O 1
ATOM 2539 N N . ASN A 1 336 ? 10.453 30.453 4.492 1 91.12 336 ASN A N 1
ATOM 2540 C CA . ASN A 1 336 ? 11.758 30.219 3.883 1 91.12 336 ASN A CA 1
ATOM 2541 C C . ASN A 1 336 ? 12.289 28.828 4.227 1 91.12 336 ASN A C 1
ATOM 2543 O O . ASN A 1 336 ? 12.266 28.422 5.387 1 91.12 336 ASN A O 1
ATOM 2547 N N . ALA A 1 337 ? 12.812 28.125 3.16 1 90.25 337 ALA A N 1
ATOM 2548 C CA . ALA A 1 337 ? 13.219 26.734 3.332 1 90.25 337 ALA A CA 1
ATOM 2549 C C . ALA A 1 337 ? 14.375 26.625 4.324 1 90.25 337 ALA A C 1
ATOM 2551 O O . ALA A 1 337 ? 14.383 25.734 5.18 1 90.25 337 ALA A O 1
ATOM 2552 N N . HIS A 1 338 ? 15.359 27.469 4.16 1 92.19 338 HIS A N 1
ATOM 2553 C CA . HIS A 1 338 ? 16.531 27.406 5.023 1 92.19 338 HIS A CA 1
ATOM 2554 C C . HIS A 1 338 ? 16.172 27.766 6.465 1 92.19 338 HIS A C 1
ATOM 2556 O O . HIS A 1 338 ? 16.641 27.125 7.402 1 92.19 338 HIS A O 1
ATOM 2562 N N . GLN A 1 339 ? 15.344 28.719 6.617 1 94.19 339 GLN A N 1
ATOM 2563 C CA . GLN A 1 339 ? 14.922 29.109 7.953 1 94.19 339 GLN A CA 1
ATOM 2564 C C . GLN A 1 339 ? 14.062 28.047 8.609 1 94.19 339 GLN A C 1
ATOM 2566 O O . GLN A 1 339 ? 14.164 27.797 9.812 1 94.19 339 GLN A O 1
ATOM 2571 N N . CYS A 1 340 ? 13.195 27.5 7.805 1 94.56 340 CYS A N 1
ATOM 2572 C CA . CYS A 1 340 ? 12.336 26.438 8.312 1 94.56 340 CYS A CA 1
ATOM 2573 C C . CYS A 1 340 ? 13.164 25.281 8.844 1 94.56 340 CYS A C 1
ATOM 2575 O O . CYS A 1 340 ? 12.891 24.766 9.938 1 94.56 340 CYS A O 1
ATOM 2577 N N . LYS A 1 341 ? 14.156 24.906 8.102 1 93.38 341 LYS A N 1
ATOM 2578 C CA . LYS A 1 341 ? 15.078 23.859 8.531 1 93.38 341 LYS A CA 1
ATOM 2579 C C . LYS A 1 341 ? 15.828 24.266 9.797 1 93.38 341 LYS A C 1
ATOM 2581 O O . LYS A 1 341 ? 16.078 23.438 10.672 1 93.38 341 LYS A O 1
ATOM 2586 N N . ALA A 1 342 ? 16.219 25.484 9.836 1 95.62 342 ALA A N 1
ATOM 2587 C CA . ALA A 1 342 ? 16.953 25.984 10.984 1 95.62 342 ALA A CA 1
ATOM 2588 C C . ALA A 1 342 ? 16.109 25.938 12.25 1 95.62 342 ALA A C 1
ATOM 2590 O O . ALA A 1 342 ? 16.594 25.578 13.32 1 95.62 342 ALA A O 1
ATOM 2591 N N . VAL A 1 343 ? 14.867 26.344 12.102 1 97 343 VAL A N 1
ATOM 2592 C CA . VAL A 1 343 ? 13.961 26.312 13.25 1 97 343 VAL A CA 1
ATOM 2593 C C . VAL A 1 343 ? 13.82 24.875 13.75 1 97 343 VAL A C 1
ATOM 2595 O O . VAL A 1 343 ? 13.945 24.609 14.945 1 97 343 VAL A O 1
ATOM 2598 N N . SER A 1 344 ? 13.539 23.953 12.82 1 95.69 344 SER A N 1
ATOM 2599 C CA . SER A 1 344 ? 13.391 22.547 13.156 1 95.69 344 SER A CA 1
ATOM 2600 C C . SER A 1 344 ? 14.648 22 13.836 1 95.69 344 SER A C 1
ATOM 2602 O O . SER A 1 344 ? 14.562 21.312 14.852 1 95.69 344 SER A O 1
ATOM 2604 N N . ALA A 1 345 ? 15.805 22.359 13.312 1 95.06 345 ALA A N 1
ATOM 2605 C CA . ALA A 1 345 ? 17.078 21.891 13.844 1 95.06 345 ALA A CA 1
ATOM 2606 C C . ALA A 1 345 ? 17.312 22.406 15.258 1 95.06 345 ALA A C 1
ATOM 2608 O O . ALA A 1 345 ? 17.766 21.672 16.141 1 95.06 345 ALA A O 1
ATOM 2609 N N . ARG A 1 346 ? 17.047 23.625 15.477 1 97.12 346 ARG A N 1
ATOM 2610 C CA . ARG A 1 346 ? 17.25 24.234 16.781 1 97.12 346 ARG A CA 1
ATOM 2611 C C . ARG A 1 346 ? 16.312 23.656 17.828 1 97.12 346 ARG A C 1
ATOM 2613 O O . ARG A 1 346 ? 16.688 23.453 18.984 1 97.12 346 ARG A O 1
ATOM 2620 N N . LEU A 1 347 ? 15.062 23.453 17.375 1 97.62 347 LEU A N 1
ATOM 2621 C CA . LEU A 1 347 ? 14.109 22.828 18.281 1 97.62 347 LEU A CA 1
ATOM 2622 C C . LEU A 1 347 ? 14.578 21.438 18.703 1 97.62 347 LEU A C 1
ATOM 2624 O O . LEU A 1 347 ? 14.492 21.062 19.875 1 97.62 347 LEU A O 1
ATOM 2628 N N . LEU A 1 348 ? 15.07 20.672 17.734 1 94.75 348 LEU A N 1
ATOM 2629 C CA . LEU A 1 348 ? 15.5 19.297 17.984 1 94.75 348 LEU A CA 1
ATOM 2630 C C . LEU A 1 348 ? 16.781 19.281 18.828 1 94.75 348 LEU A C 1
ATOM 2632 O O . LEU A 1 348 ? 16.844 18.594 19.844 1 94.75 348 LEU A O 1
ATOM 2636 N N . GLU A 1 349 ? 17.781 20.047 18.438 1 94.31 349 GLU A N 1
ATOM 2637 C CA . GLU A 1 349 ? 19.094 20 19.047 1 94.31 349 GLU A CA 1
ATOM 2638 C C . GLU A 1 349 ? 19.109 20.719 20.406 1 94.31 349 GLU A C 1
ATOM 2640 O O . GLU A 1 349 ? 19.75 20.266 21.344 1 94.31 349 GLU A O 1
ATOM 2645 N N . GLY A 1 350 ? 18.438 21.781 20.453 1 95.38 350 GLY A N 1
ATOM 2646 C CA . GLY A 1 350 ? 18.484 22.609 21.641 1 95.38 350 GLY A CA 1
ATOM 2647 C C . GLY A 1 350 ? 17.453 22.234 22.688 1 95.38 350 GLY A C 1
ATOM 2648 O O . GLY A 1 350 ? 17.672 22.406 23.875 1 95.38 350 GLY A O 1
ATOM 2649 N N . HIS A 1 351 ? 16.344 21.734 22.203 1 96.38 351 HIS A N 1
ATOM 2650 C CA . HIS A 1 351 ? 15.242 21.578 23.141 1 96.38 351 HIS A CA 1
ATOM 2651 C C . HIS A 1 351 ? 14.711 20.141 23.141 1 96.38 351 HIS A C 1
ATOM 2653 O O . HIS A 1 351 ? 13.914 19.766 24 1 96.38 351 HIS A O 1
ATOM 2659 N N . GLY A 1 352 ? 15.055 19.312 22.156 1 95.25 352 GLY A N 1
ATOM 2660 C CA . GLY A 1 352 ? 14.602 17.938 22.094 1 95.25 352 GLY A CA 1
ATOM 2661 C C . GLY A 1 352 ? 13.211 17.797 21.484 1 95.25 352 GLY A C 1
ATOM 2662 O O . GLY A 1 352 ? 12.516 16.797 21.734 1 95.25 352 GLY A O 1
ATOM 2663 N N . PHE A 1 353 ? 12.742 18.781 20.797 1 96.44 353 PHE A N 1
ATOM 2664 C CA . PHE A 1 353 ? 11.445 18.734 20.141 1 96.44 353 PHE A CA 1
ATOM 2665 C C . PHE A 1 353 ? 11.617 18.5 18.641 1 96.44 353 PHE A C 1
ATOM 2667 O O . PHE A 1 353 ? 12.312 19.266 17.969 1 96.44 353 PHE A O 1
ATOM 2674 N N . TYR A 1 354 ? 11.008 17.453 18.219 1 93.94 354 TYR A N 1
ATOM 2675 C CA . TYR A 1 354 ? 11.102 17.141 16.797 1 93.94 354 TYR A CA 1
ATOM 2676 C C . TYR A 1 354 ? 9.859 17.609 16.047 1 93.94 354 TYR A C 1
ATOM 2678 O O . TYR A 1 354 ? 8.742 17.203 16.359 1 93.94 354 TYR A O 1
ATOM 2686 N N . VAL A 1 355 ? 10 18.484 15.102 1 94.75 355 VAL A N 1
ATOM 2687 C CA . VAL A 1 355 ? 8.969 18.953 14.172 1 94.75 355 VAL A CA 1
ATOM 2688 C C . VAL A 1 355 ? 9.523 18.969 12.75 1 94.75 355 VAL A C 1
ATOM 2690 O O . VAL A 1 355 ? 10.633 19.453 12.516 1 94.75 355 VAL A O 1
ATOM 2693 N N . GLN A 1 356 ? 8.773 18.469 11.852 1 89.81 356 GLN A N 1
ATOM 2694 C CA . GLN A 1 356 ? 9.227 18.328 10.477 1 89.81 356 GLN A CA 1
ATOM 2695 C C . GLN A 1 356 ? 9.062 19.641 9.711 1 89.81 356 GLN A C 1
ATOM 2697 O O . GLN A 1 356 ? 7.977 20.234 9.703 1 89.81 356 GLN A O 1
ATOM 2702 N N . PRO A 1 357 ? 10.164 20.109 9.125 1 92.75 357 PRO A N 1
ATOM 2703 C CA . PRO A 1 357 ? 10.008 21.219 8.18 1 92.75 357 PRO A CA 1
ATOM 2704 C C . PRO A 1 357 ? 9.375 20.781 6.863 1 92.75 357 PRO A C 1
ATOM 2706 O O . PRO A 1 357 ? 9.75 19.75 6.301 1 92.75 357 PRO A O 1
ATOM 2709 N N . VAL A 1 358 ? 8.375 21.453 6.445 1 91.5 358 VAL A N 1
ATOM 2710 C CA . VAL A 1 358 ? 7.691 21.172 5.188 1 91.5 358 VAL A CA 1
ATOM 2711 C C . VAL A 1 358 ? 8.133 22.188 4.125 1 91.5 358 VAL A C 1
ATOM 2713 O O . VAL A 1 358 ? 7.945 23.391 4.289 1 91.5 358 VAL A O 1
ATOM 2716 N N . ASN A 1 359 ? 8.719 21.594 3.1 1 87.75 359 ASN A N 1
ATOM 2717 C CA . ASN A 1 359 ? 9.281 22.438 2.039 1 87.75 359 ASN A CA 1
ATOM 2718 C C . ASN A 1 359 ? 8.633 22.125 0.689 1 87.75 359 ASN A C 1
ATOM 2720 O O . ASN A 1 359 ? 7.746 21.281 0.597 1 87.75 359 ASN A O 1
ATOM 2724 N N . ALA A 1 360 ? 9.008 22.969 -0.27 1 81.88 360 ALA A N 1
ATOM 2725 C CA . ALA A 1 360 ? 8.602 22.656 -1.639 1 81.88 360 ALA A CA 1
ATOM 2726 C C . ALA A 1 360 ? 9.125 21.297 -2.061 1 81.88 360 ALA A C 1
ATOM 2728 O O . ALA A 1 360 ? 10.219 20.891 -1.66 1 81.88 360 ALA A O 1
ATOM 2729 N N . PRO A 1 361 ? 8.297 20.531 -2.795 1 78.75 361 PRO A N 1
ATOM 2730 C CA . PRO A 1 361 ? 7.059 20.906 -3.48 1 78.75 361 PRO A CA 1
ATOM 2731 C C . PRO A 1 361 ? 5.809 20.578 -2.662 1 78.75 361 PRO A C 1
ATOM 2733 O O . PRO A 1 361 ? 4.688 20.797 -3.125 1 78.75 361 PRO A O 1
ATOM 2736 N N . THR A 1 362 ? 5.984 20.125 -1.457 1 81.69 362 THR A N 1
ATOM 2737 C CA . THR A 1 362 ? 4.812 19.828 -0.641 1 81.69 362 THR A CA 1
ATOM 2738 C C . THR A 1 362 ? 3.975 21.094 -0.427 1 81.69 362 THR A C 1
ATOM 2740 O O . THR A 1 362 ? 2.744 21.031 -0.431 1 81.69 362 THR A O 1
ATOM 2743 N N . VAL A 1 363 ? 4.656 22.188 -0.181 1 88.38 363 VAL A N 1
ATOM 2744 C CA . VAL A 1 363 ? 4.031 23.516 -0.163 1 88.38 363 VAL A CA 1
ATOM 2745 C C . VAL A 1 363 ? 4.762 24.438 -1.13 1 88.38 363 VAL A C 1
ATOM 2747 O O . VAL A 1 363 ? 5.922 24.203 -1.477 1 88.38 363 VAL A O 1
ATOM 2750 N N . PRO A 1 364 ? 4.07 25.438 -1.581 1 87.44 364 PRO A N 1
ATOM 2751 C CA . PRO A 1 364 ? 4.738 26.344 -2.512 1 87.44 364 PRO A CA 1
ATOM 2752 C C . PRO A 1 364 ? 5.961 27.031 -1.896 1 87.44 364 PRO A C 1
ATOM 2754 O O . PRO A 1 364 ? 5.973 27.312 -0.696 1 87.44 364 PRO A O 1
ATOM 2757 N N . GLU A 1 365 ? 6.961 27.328 -2.771 1 89.19 365 GLU A N 1
ATOM 2758 C CA . GLU A 1 365 ? 8.141 28.062 -2.336 1 89.19 365 GLU A CA 1
ATOM 2759 C C . GLU A 1 365 ? 7.754 29.391 -1.698 1 89.19 365 GLU A C 1
ATOM 2761 O O . GLU A 1 365 ? 6.879 30.109 -2.203 1 89.19 365 GLU A O 1
ATOM 2766 N N . GLY A 1 366 ? 8.336 29.719 -0.68 1 91.25 366 GLY A N 1
ATOM 2767 C CA . GLY A 1 366 ? 8.047 30.969 0.01 1 91.25 366 GLY A CA 1
ATOM 2768 C C . GLY A 1 366 ? 7 30.828 1.097 1 91.25 366 GLY A C 1
ATOM 2769 O O . GLY A 1 366 ? 6.746 31.781 1.849 1 91.25 366 GLY A O 1
ATOM 2770 N N . THR A 1 367 ? 6.418 29.594 1.179 1 93.56 367 THR A N 1
ATOM 2771 C CA . THR A 1 367 ? 5.398 29.359 2.193 1 93.56 367 THR A CA 1
ATOM 2772 C C . THR A 1 367 ? 5.785 28.188 3.09 1 93.56 367 THR A C 1
ATOM 2774 O O . THR A 1 367 ? 4.914 27.5 3.633 1 93.56 367 THR A O 1
ATOM 2777 N N . GLU A 1 368 ? 7.113 27.938 3.145 1 94.19 368 GLU A N 1
ATOM 2778 C CA . GLU A 1 368 ? 7.602 26.844 3.977 1 94.19 368 GLU A CA 1
ATOM 2779 C C . GLU A 1 368 ? 7.117 26.984 5.418 1 94.19 368 GLU A C 1
ATOM 2781 O O . GLU A 1 368 ? 7.004 28.094 5.93 1 94.19 368 GLU A O 1
ATOM 2786 N N . ARG A 1 369 ? 6.816 25.875 6.004 1 96.25 369 ARG A N 1
ATOM 2787 C CA . ARG A 1 369 ? 6.207 25.922 7.328 1 96.25 369 ARG A CA 1
ATOM 2788 C C . ARG A 1 369 ? 6.562 24.672 8.133 1 96.25 369 ARG A C 1
ATOM 2790 O O . ARG A 1 369 ? 7.039 23.688 7.57 1 96.25 369 ARG A O 1
ATOM 2797 N N . LEU A 1 370 ? 6.43 24.812 9.414 1 96.12 370 LEU A N 1
ATOM 2798 C CA . LEU A 1 370 ? 6.422 23.641 10.297 1 96.12 370 LEU A CA 1
ATOM 2799 C C . LEU A 1 370 ? 5 23.125 10.5 1 96.12 370 LEU A C 1
ATOM 2801 O O . LEU A 1 370 ? 4.09 23.906 10.797 1 96.12 370 LEU A O 1
ATOM 2805 N N . ARG A 1 371 ? 4.773 21.906 10.219 1 94.88 371 ARG A N 1
ATOM 2806 C CA . ARG A 1 371 ? 3.471 21.344 10.531 1 94.88 371 ARG A CA 1
ATOM 2807 C C . ARG A 1 371 ? 3.455 20.766 11.945 1 94.88 371 ARG A C 1
ATOM 2809 O O . ARG A 1 371 ? 3.861 19.625 12.164 1 94.88 371 ARG A O 1
ATOM 2816 N N . VAL A 1 372 ? 2.959 21.547 12.836 1 96.94 372 VAL A N 1
ATOM 2817 C CA . VAL A 1 372 ? 2.9 21.172 14.242 1 96.94 372 VAL A CA 1
ATOM 2818 C C . VAL A 1 372 ? 1.587 20.438 14.523 1 96.94 372 VAL A C 1
ATOM 2820 O O . VAL A 1 372 ? 0.509 20.953 14.211 1 96.94 372 VAL A O 1
ATOM 2823 N N . THR A 1 373 ? 1.737 19.281 15.078 1 95.44 373 THR A N 1
ATOM 2824 C CA . THR A 1 373 ? 0.563 18.484 15.398 1 95.44 373 THR A CA 1
ATOM 2825 C C . THR A 1 373 ? 0.648 17.953 16.828 1 95.44 373 THR A C 1
ATOM 2827 O O . THR A 1 373 ? 1.31 16.938 17.078 1 95.44 373 THR A O 1
ATOM 2830 N N . PRO A 1 374 ? -0.022 18.625 17.766 1 95.94 374 PRO A N 1
ATOM 2831 C CA . PRO A 1 374 ? -0.145 17.984 19.078 1 95.94 374 PRO A CA 1
ATOM 2832 C C . PRO A 1 374 ? -0.93 16.672 19.016 1 95.94 374 PRO A C 1
ATOM 2834 O O . PRO A 1 374 ? -1.656 16.438 18.047 1 95.94 374 PRO A O 1
ATOM 2837 N N . THR A 1 375 ? -0.72 15.789 19.938 1 95.94 375 THR A N 1
ATOM 2838 C CA . THR A 1 375 ? -1.502 14.562 20.078 1 95.94 375 THR A CA 1
ATOM 2839 C C . THR A 1 375 ? -2.17 14.5 21.438 1 95.94 375 THR A C 1
ATOM 2841 O O . THR A 1 375 ? -1.877 15.312 22.328 1 95.94 375 THR A O 1
ATOM 2844 N N . SER A 1 376 ? -3.066 13.508 21.578 1 96.75 376 SER A N 1
ATOM 2845 C CA . SER A 1 376 ? -3.762 13.312 22.844 1 96.75 376 SER A CA 1
ATOM 2846 C C . SER A 1 376 ? -2.805 12.844 23.938 1 96.75 376 SER A C 1
ATOM 2848 O O . SER A 1 376 ? -3.145 12.875 25.125 1 96.75 376 SER A O 1
ATOM 2850 N N . ARG A 1 377 ? -1.605 12.57 23.578 1 94.69 377 ARG A N 1
ATOM 2851 C CA . ARG A 1 377 ? -0.654 12.047 24.547 1 94.69 377 ARG A CA 1
ATOM 2852 C C . ARG A 1 377 ? 0.201 13.156 25.141 1 94.69 377 ARG A C 1
ATOM 2854 O O . ARG A 1 377 ? 0.874 12.961 26.156 1 94.69 377 ARG A O 1
ATOM 2861 N N . HIS A 1 378 ? 0.251 14.32 24.484 1 96.06 378 HIS A N 1
ATOM 2862 C CA . HIS A 1 378 ? 0.999 15.445 25.031 1 96.06 378 HIS A CA 1
ATOM 2863 C C . HIS A 1 378 ? 0.312 16.016 26.266 1 96.06 378 HIS A C 1
ATOM 2865 O O . HIS A 1 378 ? -0.917 16.094 26.312 1 96.06 378 HIS A O 1
ATOM 2871 N N . THR A 1 379 ? 1.099 16.344 27.234 1 95.44 379 THR A N 1
ATOM 2872 C CA . THR A 1 379 ? 0.557 16.938 28.453 1 95.44 379 THR A CA 1
ATOM 2873 C C . THR A 1 379 ? 0.493 18.453 28.359 1 95.44 379 THR A C 1
ATOM 2875 O O . THR A 1 379 ? 1.073 19.047 27.438 1 95.44 379 THR A O 1
ATOM 2878 N N . GLU A 1 380 ? -0.253 19 29.328 1 96.69 380 GLU A N 1
ATOM 2879 C CA . GLU A 1 380 ? -0.322 20.453 29.406 1 96.69 380 GLU A CA 1
ATOM 2880 C C . GLU A 1 380 ? 1.064 21.062 29.594 1 96.69 380 GLU A C 1
ATOM 2882 O O . GLU A 1 380 ? 1.395 22.078 28.984 1 96.69 380 GLU A O 1
ATOM 2887 N N . GLN A 1 381 ? 1.816 20.391 30.391 1 96.38 381 GLN A N 1
ATOM 2888 C CA . GLN A 1 381 ? 3.158 20.875 30.688 1 96.38 381 GLN A CA 1
ATOM 2889 C C . GLN A 1 381 ? 4.059 20.797 29.469 1 96.38 381 GLN A C 1
ATOM 2891 O O . GLN A 1 381 ? 4.797 21.75 29.172 1 96.38 381 GLN A O 1
ATOM 2896 N N . GLU A 1 382 ? 3.992 19.703 28.766 1 95.31 382 GLU A N 1
ATOM 2897 C CA . GLU A 1 382 ? 4.785 19.531 27.547 1 95.31 382 GLU A CA 1
ATOM 2898 C C . GLU A 1 382 ? 4.398 20.562 26.484 1 95.31 382 GLU A C 1
ATOM 2900 O O . GLU A 1 382 ? 5.258 21.094 25.781 1 95.31 382 GLU A O 1
ATOM 2905 N N . THR A 1 383 ? 3.107 20.812 26.406 1 97.31 383 THR A N 1
ATOM 2906 C CA . THR A 1 383 ? 2.604 21.797 25.453 1 97.31 383 THR A CA 1
ATOM 2907 C C . THR A 1 383 ? 3.137 23.188 25.75 1 97.31 383 THR A C 1
ATOM 2909 O O . THR A 1 383 ? 3.543 23.922 24.844 1 97.31 383 THR A O 1
ATOM 2912 N N . THR A 1 384 ? 3.164 23.531 27 1 97.69 384 THR A N 1
ATOM 2913 C CA . THR A 1 384 ? 3.705 24.812 27.422 1 97.69 384 THR A CA 1
ATOM 2914 C C . THR A 1 384 ? 5.195 24.906 27.109 1 97.69 384 THR A C 1
ATOM 2916 O O . THR A 1 384 ? 5.66 25.922 26.594 1 97.69 384 THR A O 1
ATOM 2919 N N . LYS A 1 385 ? 5.906 23.859 27.422 1 97.44 385 LYS A N 1
ATOM 2920 C CA . LYS A 1 385 ? 7.344 23.828 27.156 1 97.44 385 LYS A CA 1
ATOM 2921 C C . LYS A 1 385 ? 7.637 23.969 25.672 1 97.44 385 LYS A C 1
ATOM 2923 O O . LYS A 1 385 ? 8.578 24.656 25.281 1 97.44 385 LYS A O 1
ATOM 2928 N N . PHE A 1 386 ? 6.902 23.281 24.922 1 97.94 386 PHE A N 1
ATOM 2929 C CA . PHE A 1 386 ? 7.086 23.328 23.469 1 97.94 386 PHE A CA 1
ATOM 2930 C C . PHE A 1 386 ? 6.855 24.75 22.953 1 97.94 386 PHE A C 1
ATOM 2932 O O . PHE A 1 386 ? 7.656 25.266 22.172 1 97.94 386 PHE A O 1
ATOM 2939 N N . ALA A 1 387 ? 5.738 25.359 23.344 1 98.25 387 ALA A N 1
ATOM 2940 C CA . ALA A 1 387 ? 5.418 26.719 22.906 1 98.25 387 ALA A CA 1
ATOM 2941 C C . ALA A 1 387 ? 6.523 27.703 23.297 1 98.25 387 ALA A C 1
ATOM 2943 O O . ALA A 1 387 ? 6.895 28.562 22.516 1 98.25 387 ALA A O 1
ATOM 2944 N N . LYS A 1 388 ? 7.035 27.547 24.469 1 98.31 388 LYS A N 1
ATOM 2945 C CA . LYS A 1 388 ? 8.109 28.422 24.938 1 98.31 388 LYS A CA 1
ATOM 2946 C C . LYS A 1 388 ? 9.375 28.219 24.109 1 98.31 388 LYS A C 1
ATOM 2948 O O . LYS A 1 388 ? 10.07 29.188 23.781 1 98.31 388 LYS A O 1
ATOM 2953 N N . ALA A 1 389 ? 9.68 26.953 23.859 1 98.44 389 ALA A N 1
ATOM 2954 C CA . ALA A 1 389 ? 10.844 26.641 23.031 1 98.44 389 ALA A CA 1
ATOM 2955 C C . ALA A 1 389 ? 10.719 27.25 21.641 1 98.44 389 ALA A C 1
ATOM 2957 O O . ALA A 1 389 ? 11.68 27.797 21.109 1 98.44 389 ALA A O 1
ATOM 2958 N N . LEU A 1 390 ? 9.578 27.109 21.062 1 98.31 390 LEU A N 1
ATOM 2959 C CA . LEU A 1 390 ? 9.328 27.672 19.734 1 98.31 390 LEU A CA 1
ATOM 2960 C C . LEU A 1 390 ? 9.484 29.203 19.766 1 98.31 390 LEU A C 1
ATOM 2962 O O . LEU A 1 390 ? 10.07 29.781 18.859 1 98.31 390 LEU A O 1
ATOM 2966 N N . ASP A 1 391 ? 8.984 29.812 20.781 1 98.12 391 ASP A N 1
ATOM 2967 C CA . ASP A 1 391 ? 9.094 31.266 20.969 1 98.12 391 ASP A CA 1
ATOM 2968 C C . ASP A 1 391 ? 10.562 31.688 21.062 1 98.12 391 ASP A C 1
ATOM 2970 O O . ASP A 1 391 ? 10.969 32.688 20.453 1 98.12 391 ASP A O 1
ATOM 2974 N N . GLN A 1 392 ? 11.289 30.969 21.797 1 98.19 392 GLN A N 1
ATOM 2975 C CA . GLN A 1 392 ? 12.711 31.266 21.969 1 98.19 392 GLN A CA 1
ATOM 2976 C C . GLN A 1 392 ? 13.453 31.141 20.656 1 98.19 392 GLN A C 1
ATOM 2978 O O . GLN A 1 392 ? 14.25 32.031 20.297 1 98.19 392 GLN A O 1
ATOM 2983 N N . VAL A 1 393 ? 13.219 30.016 19.984 1 98.12 393 VAL A N 1
ATOM 2984 C CA . VAL A 1 393 ? 13.898 29.781 18.703 1 98.12 393 VAL A CA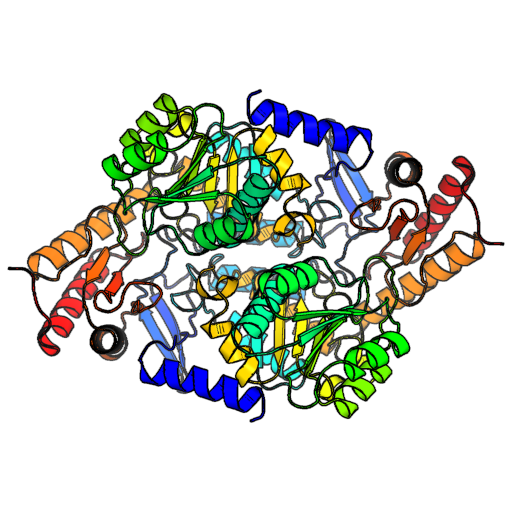 1
ATOM 2985 C C . VAL A 1 393 ? 13.492 30.859 17.703 1 98.12 393 VAL A C 1
ATOM 2987 O O . VAL A 1 393 ? 14.32 31.328 16.906 1 98.12 393 VAL A O 1
ATOM 2990 N N . TRP A 1 394 ? 12.25 31.234 17.734 1 97.75 394 TRP A N 1
ATOM 2991 C CA . TRP A 1 394 ? 11.742 32.281 16.844 1 97.75 394 TRP A CA 1
ATOM 2992 C C . TRP A 1 394 ? 12.492 33.594 17.062 1 97.75 394 TRP A C 1
ATOM 2994 O O . TRP A 1 394 ? 12.836 34.281 16.109 1 97.75 394 TRP A O 1
ATOM 3004 N N . SER A 1 395 ? 12.75 33.969 18.266 1 97.38 395 SER A N 1
ATOM 3005 C CA . SER A 1 395 ? 13.469 35.188 18.625 1 97.38 395 SER A CA 1
ATOM 3006 C C . SER A 1 395 ? 14.938 35.094 18.234 1 97.38 395 SER A C 1
ATOM 3008 O O . SER A 1 395 ? 15.508 36.062 17.703 1 97.38 395 SER A O 1
ATOM 3010 N N . GLU A 1 396 ? 15.484 33.969 18.484 1 97.06 396 GLU A N 1
ATOM 3011 C CA . GLU A 1 396 ? 16.906 33.75 18.188 1 97.06 396 GLU A CA 1
ATOM 3012 C C . GLU A 1 396 ? 17.172 33.938 16.688 1 97.06 396 GLU A C 1
ATOM 3014 O O . GLU A 1 396 ? 18.234 34.438 16.297 1 97.06 396 GLU A O 1
ATOM 3019 N N . LEU A 1 397 ? 16.234 33.5 15.922 1 96.62 397 LEU A N 1
ATOM 3020 C CA . LEU A 1 397 ? 16.438 33.562 14.477 1 96.62 397 LEU A CA 1
ATOM 3021 C C . LEU A 1 397 ? 15.836 34.812 13.883 1 96.62 397 LEU A C 1
ATOM 3023 O O . LEU A 1 397 ? 15.852 35 12.664 1 96.62 397 LEU A O 1
ATOM 3027 N N . ASN A 1 398 ? 15.375 35.688 14.656 1 96.19 398 ASN A N 1
ATOM 3028 C CA . ASN A 1 398 ? 14.781 36.969 14.25 1 96.19 398 ASN A CA 1
ATOM 3029 C C . ASN A 1 398 ? 13.727 36.781 13.164 1 96.19 398 ASN A C 1
ATOM 3031 O O . ASN A 1 398 ? 13.789 37.406 12.117 1 96.19 398 ASN A O 1
ATOM 3035 N N . LEU A 1 399 ? 12.836 35.812 13.438 1 96.69 399 LEU A N 1
ATOM 3036 C CA . LEU A 1 399 ? 11.781 35.531 12.477 1 96.69 399 LEU A CA 1
ATOM 3037 C C . LEU A 1 399 ? 10.602 36.5 12.664 1 96.69 399 LEU A C 1
ATOM 3039 O O . LEU A 1 399 ? 10.391 37 13.758 1 96.69 399 LEU A O 1
ATOM 3043 N N . PRO A 1 400 ? 9.859 36.719 11.617 1 93.62 400 PRO A N 1
ATOM 3044 C CA . PRO A 1 400 ? 8.758 37.688 11.695 1 93.62 400 PRO A CA 1
ATOM 3045 C C . PRO A 1 400 ? 7.625 37.219 12.602 1 93.62 400 PRO A C 1
ATOM 3047 O O . PRO A 1 400 ? 7.312 36.031 12.633 1 93.62 400 PRO A O 1
ATOM 3050 N N . ARG A 1 401 ? 7.043 38.062 13.375 1 95.69 401 ARG A N 1
ATOM 3051 C CA . ARG A 1 401 ? 5.891 37.812 14.234 1 95.69 401 ARG A CA 1
ATOM 3052 C C . ARG A 1 401 ? 4.664 38.562 13.734 1 95.69 401 ARG A C 1
ATOM 3054 O O . ARG A 1 401 ? 4.789 39.562 13.008 1 95.69 401 ARG A O 1
ATOM 3061 N N . ARG A 1 402 ? 3.523 37.969 14.086 1 87.81 402 ARG A N 1
ATOM 3062 C CA . ARG A 1 402 ? 2.268 38.656 13.773 1 87.81 402 ARG A CA 1
ATOM 3063 C C . ARG A 1 402 ? 2.025 39.812 14.727 1 87.81 402 ARG A C 1
ATOM 3065 O O . ARG A 1 402 ? 2.363 39.75 15.906 1 87.81 402 ARG A O 1
ATOM 3072 N N . SER A 1 403 ? 1.695 41.031 14.172 1 70.62 403 SER A N 1
ATOM 3073 C CA . SER A 1 403 ? 1.379 42.219 14.961 1 70.62 403 SER A CA 1
ATOM 3074 C C . SER A 1 403 ? 0.045 42.062 15.688 1 70.62 403 SER A C 1
ATOM 3076 O O . SER A 1 403 ? -0.845 41.375 15.211 1 70.62 403 SER A O 1
ATOM 3078 N N . MET B 1 1 ? -29.078 7.773 -17.906 1 57.19 1 MET B N 1
ATOM 3079 C CA . MET B 1 1 ? -28.844 6.688 -16.953 1 57.19 1 MET B CA 1
ATOM 3080 C C . MET B 1 1 ? -27.891 7.117 -15.852 1 57.19 1 MET B C 1
ATOM 3082 O O . MET B 1 1 ? -26.859 7.73 -16.125 1 57.19 1 MET B O 1
ATOM 3086 N N . THR B 1 2 ? -28.391 6.914 -14.664 1 88.56 2 THR B N 1
ATOM 3087 C CA . THR B 1 2 ? -27.625 7.375 -13.516 1 88.56 2 THR B CA 1
ATOM 3088 C C . THR B 1 2 ? -26.297 6.633 -13.422 1 88.56 2 THR B C 1
ATOM 3090 O O . THR B 1 2 ? -26.172 5.508 -13.914 1 88.56 2 THR B O 1
ATOM 3093 N N . VAL B 1 3 ? -25.281 7.258 -13.289 1 95.44 3 VAL B N 1
ATOM 3094 C CA . VAL B 1 3 ? -23.922 6.742 -13.148 1 95.44 3 VAL B CA 1
ATOM 3095 C C . VAL B 1 3 ? -23.953 5.402 -12.406 1 95.44 3 VAL B C 1
ATOM 3097 O O . VAL B 1 3 ? -23.312 4.438 -12.836 1 95.44 3 VAL B O 1
ATOM 3100 N N . LEU B 1 4 ? -24.75 5.246 -11.422 1 96.06 4 LEU B N 1
ATOM 3101 C CA . LEU B 1 4 ? -24.797 4.035 -10.609 1 96.06 4 LEU B CA 1
ATOM 3102 C C . LEU B 1 4 ? -25.406 2.873 -11.391 1 96.06 4 LEU B C 1
ATOM 3104 O O . LEU B 1 4 ? -24.938 1.736 -11.273 1 96.06 4 LEU B O 1
ATOM 3108 N N . LYS B 1 5 ? -26.406 3.164 -12.188 1 95.19 5 LYS B N 1
ATOM 3109 C CA . LYS B 1 5 ? -27.016 2.131 -13.016 1 95.19 5 LYS B CA 1
ATOM 3110 C C . LYS B 1 5 ? -26.031 1.605 -14.055 1 95.19 5 LYS B C 1
ATOM 3112 O O . LYS B 1 5 ? -26.031 0.412 -14.367 1 95.19 5 LYS B O 1
ATOM 3117 N N . GLN B 1 6 ? -25.297 2.529 -14.547 1 95.5 6 GLN B N 1
ATOM 3118 C CA . GLN B 1 6 ? -24.297 2.141 -15.539 1 95.5 6 GLN B CA 1
ATOM 3119 C C . GLN B 1 6 ? -23.234 1.245 -14.914 1 95.5 6 GLN B C 1
ATOM 3121 O O . GLN B 1 6 ? -22.828 0.243 -15.508 1 95.5 6 GLN B O 1
ATOM 3126 N N . LEU B 1 7 ? -22.75 1.62 -13.742 1 96.88 7 LEU B N 1
ATOM 3127 C CA . LEU B 1 7 ? -21.75 0.824 -13.039 1 96.88 7 LEU B CA 1
ATOM 3128 C C . LEU B 1 7 ? -22.297 -0.554 -12.688 1 96.88 7 LEU B C 1
ATOM 3130 O O . LEU B 1 7 ? -21.594 -1.56 -12.82 1 96.88 7 LEU B O 1
ATOM 3134 N N . ALA B 1 8 ? -23.547 -0.647 -12.305 1 96.44 8 ALA B N 1
ATOM 3135 C CA . ALA B 1 8 ? -24.172 -1.92 -11.984 1 96.44 8 ALA B CA 1
ATOM 3136 C C . ALA B 1 8 ? -24.234 -2.83 -13.203 1 96.44 8 ALA B C 1
ATOM 3138 O O . ALA B 1 8 ? -24.047 -4.043 -13.094 1 96.44 8 ALA B O 1
ATOM 3139 N N . SER B 1 9 ? -24.531 -2.217 -14.336 1 95.81 9 SER B N 1
ATOM 3140 C CA . SER B 1 9 ? -24.625 -2.973 -15.578 1 95.81 9 SER B CA 1
ATOM 3141 C C . SER B 1 9 ? -23.281 -3.586 -15.961 1 95.81 9 SER B C 1
ATOM 3143 O O . SER B 1 9 ? -23.219 -4.711 -16.453 1 95.81 9 SER B O 1
ATOM 3145 N N . GLU B 1 10 ? -22.25 -2.865 -15.742 1 94.75 10 GLU B N 1
ATOM 3146 C CA . GLU B 1 10 ? -20.906 -3.379 -16.016 1 94.75 10 GLU B CA 1
ATOM 3147 C C . GLU B 1 10 ? -20.594 -4.574 -15.125 1 94.75 10 GLU B C 1
ATOM 3149 O O . GLU B 1 10 ? -19.984 -5.543 -15.578 1 94.75 10 GLU B O 1
ATOM 3154 N N . ILE B 1 11 ? -20.984 -4.496 -13.891 1 95.44 11 ILE B N 1
ATOM 3155 C CA . ILE B 1 11 ? -20.734 -5.582 -12.945 1 95.44 11 ILE B CA 1
ATOM 3156 C C . ILE B 1 11 ? -21.547 -6.809 -13.344 1 95.44 11 ILE B C 1
ATOM 3158 O O . ILE B 1 11 ? -21.078 -7.941 -13.242 1 95.44 11 ILE B O 1
ATOM 3162 N N . ASP B 1 12 ? -22.734 -6.559 -13.82 1 95.75 12 ASP B N 1
ATOM 3163 C CA . ASP B 1 12 ? -23.562 -7.656 -14.289 1 95.75 12 ASP B CA 1
ATOM 3164 C C . ASP B 1 12 ? -22.922 -8.383 -15.461 1 95.75 12 ASP B C 1
ATOM 3166 O O . ASP B 1 12 ? -23.016 -9.609 -15.57 1 95.75 12 ASP B O 1
ATOM 3170 N N . THR B 1 13 ? -22.328 -7.645 -16.281 1 93.62 13 THR B N 1
ATOM 3171 C CA . THR B 1 13 ? -21.609 -8.227 -17.422 1 93.62 13 THR B CA 1
ATOM 3172 C C . THR B 1 13 ? -20.469 -9.109 -16.938 1 93.62 13 THR B C 1
ATOM 3174 O O . THR B 1 13 ? -20.266 -10.211 -17.469 1 93.62 13 THR B O 1
ATOM 3177 N N . VAL B 1 14 ? -19.75 -8.633 -15.969 1 90.62 14 VAL B N 1
ATOM 3178 C CA . VAL B 1 14 ? -18.641 -9.383 -15.398 1 90.62 14 VAL B CA 1
ATOM 3179 C C . VAL B 1 14 ? -19.156 -10.695 -14.797 1 90.62 14 VAL B C 1
ATOM 3181 O O . VAL B 1 14 ? -18.531 -11.75 -14.977 1 90.62 14 VAL B O 1
ATOM 3184 N N . LYS B 1 15 ? -20.25 -10.648 -14.094 1 91.44 15 LYS B N 1
ATOM 3185 C CA . LYS B 1 15 ? -20.859 -11.828 -13.484 1 91.44 15 LYS B CA 1
ATOM 3186 C C . LYS B 1 15 ? -21.312 -12.82 -14.555 1 91.44 15 LYS B C 1
ATOM 3188 O O . LYS B 1 15 ? -21.062 -14.023 -14.43 1 91.44 15 LYS B O 1
ATOM 3193 N N . ALA B 1 16 ? -21.828 -12.352 -15.602 1 92.12 16 ALA B N 1
ATOM 3194 C CA . ALA B 1 16 ? -22.344 -13.188 -16.688 1 92.12 16 ALA B CA 1
ATOM 3195 C C . ALA B 1 16 ? -21.203 -13.922 -17.391 1 92.12 16 ALA B C 1
ATOM 3197 O O . ALA B 1 16 ? -21.375 -15.055 -17.844 1 92.12 16 ALA B O 1
ATOM 3198 N N . GLN B 1 17 ? -20.109 -13.328 -17.359 1 86.88 17 GLN B N 1
ATOM 3199 C CA . GLN B 1 17 ? -18.953 -13.898 -18.047 1 86.88 17 GLN B CA 1
ATOM 3200 C C . GLN B 1 17 ? -18.203 -14.859 -17.125 1 86.88 17 GLN B C 1
ATOM 3202 O O . GLN B 1 17 ? -17.203 -15.469 -17.547 1 86.88 17 GLN B O 1
ATOM 3207 N N . GLY B 1 18 ? -18.625 -15 -15.938 1 84.12 18 GLY B N 1
ATOM 3208 C CA . GLY B 1 18 ? -18 -15.906 -14.992 1 84.12 18 GLY B 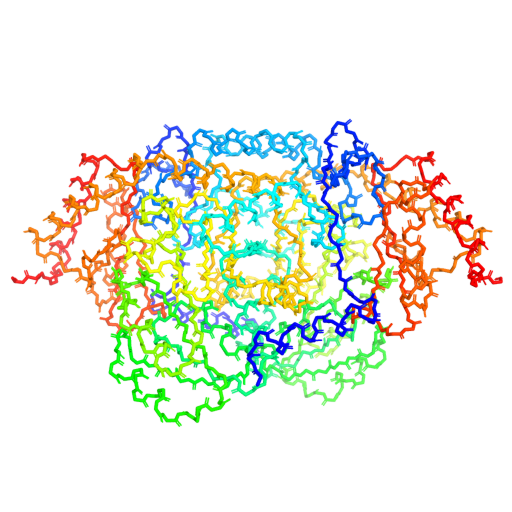CA 1
ATOM 3209 C C . GLY B 1 18 ? -16.688 -15.367 -14.438 1 84.12 18 GLY B C 1
ATOM 3210 O O . GLY B 1 18 ? -15.875 -16.125 -13.914 1 84.12 18 GLY B O 1
ATOM 3211 N N . ARG B 1 19 ? -16.516 -14 -14.516 1 86.31 19 ARG B N 1
ATOM 3212 C CA . ARG B 1 19 ? -15.234 -13.422 -14.156 1 86.31 19 ARG B CA 1
ATOM 3213 C C . ARG B 1 19 ? -15.305 -12.727 -12.797 1 86.31 19 ARG B C 1
ATOM 3215 O O . ARG B 1 19 ? -14.297 -12.234 -12.289 1 86.31 19 ARG B O 1
ATOM 3222 N N . TYR B 1 20 ? -16.531 -12.688 -12.258 1 88.88 20 TYR B N 1
ATOM 3223 C CA . TYR B 1 20 ? -16.688 -12 -10.984 1 88.88 20 TYR B CA 1
ATOM 3224 C C . TYR B 1 20 ? -15.953 -12.727 -9.867 1 88.88 20 TYR B C 1
ATOM 3226 O O . TYR B 1 20 ? -16.125 -13.938 -9.695 1 88.88 20 TYR B O 1
ATOM 3234 N N . ARG B 1 21 ? -15.094 -12.023 -9.102 1 86.88 21 ARG B N 1
ATOM 3235 C CA . ARG B 1 21 ? -14.289 -12.609 -8.047 1 86.88 21 ARG B CA 1
ATOM 3236 C C . ARG B 1 21 ? -15.062 -12.656 -6.73 1 86.88 21 ARG B C 1
ATOM 3238 O O . ARG B 1 21 ? -15.602 -11.641 -6.285 1 86.88 21 ARG B O 1
ATOM 3245 N N . THR B 1 22 ? -15.125 -13.82 -6.18 1 84.44 22 THR B N 1
ATOM 3246 C CA . THR B 1 22 ? -15.734 -14 -4.867 1 84.44 22 THR B CA 1
ATOM 3247 C C . THR B 1 22 ? -14.664 -14.18 -3.791 1 84.44 22 THR B C 1
ATOM 3249 O O . THR B 1 22 ? -13.664 -14.852 -4.012 1 84.44 22 THR B O 1
ATOM 3252 N N . TYR B 1 23 ? -14.922 -13.516 -2.672 1 88.06 23 TYR B N 1
ATOM 3253 C CA . TYR B 1 23 ? -13.961 -13.586 -1.577 1 88.06 23 TYR B CA 1
ATOM 3254 C C . TYR B 1 23 ? -14.445 -14.539 -0.485 1 88.06 23 TYR B C 1
ATOM 3256 O O . TYR B 1 23 ? -15.539 -14.352 0.063 1 88.06 23 TYR B O 1
ATOM 3264 N N . LEU B 1 24 ? -13.594 -15.508 -0.192 1 86.94 24 LEU B N 1
ATOM 3265 C CA . LEU B 1 24 ? -13.906 -16.359 0.946 1 86.94 24 LEU B CA 1
ATOM 3266 C C . LEU B 1 24 ? -13.461 -15.711 2.254 1 86.94 24 LEU B C 1
ATOM 3268 O O . LEU B 1 24 ? -12.344 -15.203 2.35 1 86.94 24 LEU B O 1
ATOM 3272 N N . ASN B 1 25 ? -14.328 -15.688 3.164 1 90.94 25 ASN B N 1
ATOM 3273 C CA . ASN B 1 25 ? -14.023 -15.172 4.496 1 90.94 25 ASN B CA 1
ATOM 3274 C C . ASN B 1 25 ? -13.242 -16.188 5.324 1 90.94 25 ASN B C 1
ATOM 3276 O O . ASN B 1 25 ? -13.844 -17 6.043 1 90.94 25 ASN B O 1
ATOM 3280 N N . LEU B 1 26 ? -11.922 -16.016 5.324 1 88.94 26 LEU B N 1
ATOM 3281 C CA . LEU B 1 26 ? -11.055 -17.078 5.836 1 88.94 26 LEU B CA 1
ATOM 3282 C C . LEU B 1 26 ? -10.523 -16.719 7.219 1 88.94 26 LEU B C 1
ATOM 3284 O O . LEU B 1 26 ? -10.234 -15.555 7.496 1 88.94 26 LEU B O 1
ATOM 3288 N N . GLU B 1 27 ? -10.43 -17.672 8.023 1 91.94 27 GLU B N 1
ATOM 3289 C CA . GLU B 1 27 ? -9.664 -17.672 9.273 1 91.94 27 GLU B CA 1
ATOM 3290 C C . GLU B 1 27 ? -8.555 -18.719 9.25 1 91.94 27 GLU B C 1
ATOM 3292 O O . GLU B 1 27 ? -8.766 -19.859 9.656 1 91.94 27 GLU B O 1
ATOM 3297 N N . ARG B 1 28 ? -7.363 -18.297 8.805 1 89.81 28 ARG B N 1
ATOM 3298 C CA . ARG B 1 28 ? -6.207 -19.203 8.773 1 89.81 28 ARG B CA 1
ATOM 3299 C C . ARG B 1 28 ? -5.574 -19.328 10.148 1 89.81 28 ARG B C 1
ATOM 3301 O O . ARG B 1 28 ? -4.625 -18.594 10.469 1 89.81 28 ARG B O 1
ATOM 3308 N N . ARG B 1 29 ? -5.898 -20.266 10.836 1 89.75 29 ARG B N 1
ATOM 3309 C CA . ARG B 1 29 ? -5.508 -20.391 12.234 1 89.75 29 ARG B CA 1
ATOM 3310 C C . ARG B 1 29 ? -4.09 -20.922 12.359 1 89.75 29 ARG B C 1
ATOM 3312 O O . ARG B 1 29 ? -3.715 -21.875 11.664 1 89.75 29 ARG B O 1
ATOM 3319 N N . VAL B 1 30 ? -3.369 -20.297 13.289 1 86.06 30 VAL B N 1
ATOM 3320 C CA . VAL B 1 30 ? -1.988 -20.703 13.547 1 86.06 30 VAL B CA 1
ATOM 3321 C C . VAL B 1 30 ? -1.949 -22.125 14.07 1 86.06 30 VAL B C 1
ATOM 3323 O O . VAL B 1 30 ? -1.077 -22.922 13.688 1 86.06 30 VAL B O 1
ATOM 3326 N N . ASP B 1 31 ? -2.932 -22.562 14.844 1 83.88 31 ASP B N 1
ATOM 3327 C CA . ASP B 1 31 ? -2.926 -23.859 15.508 1 83.88 31 ASP B CA 1
ATOM 3328 C C . ASP B 1 31 ? -3.486 -24.938 14.594 1 83.88 31 ASP B C 1
ATOM 3330 O O . ASP B 1 31 ? -3.379 -26.125 14.898 1 83.88 31 ASP B O 1
ATOM 3334 N N . LEU B 1 32 ? -4.062 -24.578 13.414 1 78.25 32 LEU B N 1
ATOM 3335 C CA . LEU B 1 32 ? -4.695 -25.547 12.516 1 78.25 32 LEU B CA 1
ATOM 3336 C C . LEU B 1 32 ? -3.996 -25.562 11.156 1 78.25 32 LEU B C 1
ATOM 3338 O O . LEU B 1 32 ? -4.461 -26.219 10.219 1 78.25 32 LEU B O 1
ATOM 3342 N N . SER B 1 33 ? -2.99 -24.969 10.977 1 70.94 33 SER B N 1
ATOM 3343 C CA . SER B 1 33 ? -2.363 -24.844 9.672 1 70.94 33 SER B CA 1
ATOM 3344 C C . SER B 1 33 ? -2.01 -26.219 9.094 1 70.94 33 SER B C 1
ATOM 3346 O O . SER B 1 33 ? -1.515 -27.078 9.812 1 70.94 33 SER B O 1
ATOM 3348 N N . PRO B 1 34 ? -2.344 -26.406 7.859 1 78.5 34 PRO B N 1
ATOM 3349 C CA . PRO B 1 34 ? -2.721 -25.438 6.828 1 78.5 34 PRO B CA 1
ATOM 3350 C C . PRO B 1 34 ? -4.234 -25.281 6.695 1 78.5 34 PRO B C 1
ATOM 3352 O O . PRO B 1 34 ? -4.707 -24.625 5.77 1 78.5 34 PRO B O 1
ATOM 3355 N N . THR B 1 35 ? -4.883 -25.922 7.625 1 82.94 35 THR B N 1
ATOM 3356 C CA . THR B 1 35 ? -6.34 -25.859 7.598 1 82.94 35 THR B CA 1
ATOM 3357 C C . THR B 1 35 ? -6.832 -24.469 8.023 1 82.94 35 THR B C 1
ATOM 3359 O O . THR B 1 35 ? -6.262 -23.859 8.922 1 82.94 35 THR B O 1
ATOM 3362 N N . ALA B 1 36 ? -7.805 -23.969 7.254 1 90.12 36 ALA B N 1
ATOM 3363 C CA . ALA B 1 36 ? -8.461 -22.703 7.566 1 90.12 36 ALA B CA 1
ATOM 3364 C C . ALA B 1 36 ? -9.953 -22.891 7.809 1 90.12 36 ALA B C 1
ATOM 3366 O O . ALA B 1 36 ? -10.523 -23.922 7.406 1 90.12 36 ALA B O 1
ATOM 3367 N N . LEU B 1 37 ? -10.5 -21.984 8.562 1 92.69 37 LEU B N 1
ATOM 3368 C CA . LEU B 1 37 ? -11.953 -21.938 8.703 1 92.69 37 LEU B CA 1
ATOM 3369 C C . LEU B 1 37 ? -12.555 -20.938 7.723 1 92.69 37 LEU B C 1
ATOM 3371 O O . LEU B 1 37 ? -12.008 -19.844 7.516 1 92.69 37 LEU B O 1
ATOM 3375 N N . VAL B 1 38 ? -13.531 -21.344 7.031 1 92.12 38 VAL B N 1
ATOM 3376 C CA . VAL B 1 38 ? -14.312 -20.422 6.203 1 92.12 38 VAL B CA 1
ATOM 3377 C C . VAL B 1 38 ? -15.609 -20.047 6.922 1 92.12 38 VAL B C 1
ATOM 3379 O O . VAL B 1 38 ? -16.359 -20.938 7.363 1 92.12 38 VAL B O 1
ATOM 3382 N N . HIS B 1 39 ? -15.828 -18.797 7.043 1 91.19 39 HIS B N 1
ATOM 3383 C CA . HIS B 1 39 ? -17.047 -18.312 7.672 1 91.19 39 HIS B CA 1
ATOM 3384 C C . HIS B 1 39 ? -18.125 -18 6.633 1 91.19 39 HIS B C 1
ATOM 3386 O O . HIS B 1 39 ? -17.906 -17.156 5.75 1 91.19 39 HIS B O 1
ATOM 3392 N N . GLU B 1 40 ? -19.234 -18.688 6.719 1 86.5 40 GLU B N 1
ATOM 3393 C CA . GLU B 1 40 ? -20.375 -18.516 5.82 1 86.5 40 GLU B CA 1
ATOM 3394 C C . GLU B 1 40 ? -21.641 -18.188 6.598 1 86.5 40 GLU B C 1
ATOM 3396 O O . GLU B 1 40 ? -21.625 -18.109 7.828 1 86.5 40 GLU B O 1
ATOM 3401 N N . ALA B 1 41 ? -22.797 -17.922 5.879 1 80.75 41 ALA B N 1
ATOM 3402 C CA . ALA B 1 41 ? -24.062 -17.531 6.504 1 80.75 41 ALA B CA 1
ATOM 3403 C C . ALA B 1 41 ? -24.562 -18.641 7.434 1 80.75 41 ALA B C 1
ATOM 3405 O O . ALA B 1 41 ? -25.156 -18.344 8.477 1 80.75 41 ALA B O 1
ATOM 3406 N N . ASN B 1 42 ? -24.219 -19.766 7.082 1 83.38 42 ASN B N 1
ATOM 3407 C CA . ASN B 1 42 ? -24.797 -20.891 7.809 1 83.38 42 ASN B CA 1
ATOM 3408 C C . ASN B 1 42 ? -23.797 -21.484 8.797 1 83.38 42 ASN B C 1
ATOM 3410 O O . ASN B 1 42 ? -24.031 -22.562 9.344 1 83.38 42 ASN B O 1
ATOM 3414 N N . GLY B 1 43 ? -22.656 -20.812 8.914 1 88.62 43 GLY B N 1
ATOM 3415 C CA . GLY B 1 43 ? -21.703 -21.297 9.898 1 88.62 43 GLY B CA 1
ATOM 3416 C C . GLY B 1 43 ? -20.281 -21.344 9.367 1 88.62 43 GLY B C 1
ATOM 3417 O O . GLY B 1 43 ? -19.938 -20.641 8.414 1 88.62 43 GLY B O 1
ATOM 3418 N N . THR B 1 44 ? -19.438 -22.141 10.195 1 91.56 44 THR B N 1
ATOM 3419 C CA . THR B 1 44 ? -18.031 -22.25 9.859 1 91.56 44 THR B CA 1
ATOM 3420 C C . THR B 1 44 ? -17.672 -23.672 9.445 1 91.56 44 THR B C 1
ATOM 3422 O O . THR B 1 44 ? -18.25 -24.641 9.945 1 91.56 44 THR B O 1
ATOM 3425 N N . ARG B 1 45 ? -16.875 -23.797 8.453 1 91.69 45 ARG B N 1
ATOM 3426 C CA . ARG B 1 45 ? -16.375 -25.109 8.07 1 91.69 45 ARG B CA 1
ATOM 3427 C C . ARG B 1 45 ? -14.875 -25.094 7.832 1 91.69 45 ARG B C 1
ATOM 3429 O O . ARG B 1 45 ? -14.305 -24.047 7.504 1 91.69 45 ARG B O 1
ATOM 3436 N N . GLU B 1 46 ? -14.273 -26.266 7.98 1 93.38 46 GLU B N 1
ATOM 3437 C CA . GLU B 1 46 ? -12.836 -26.406 7.777 1 93.38 46 GLU B CA 1
ATOM 3438 C C . GLU B 1 46 ? -12.508 -26.688 6.312 1 93.38 46 GLU B C 1
ATOM 3440 O O . GLU B 1 46 ? -13.203 -27.469 5.652 1 93.38 46 GLU B O 1
ATOM 3445 N N . ILE B 1 47 ? -11.516 -25.984 5.855 1 94 47 ILE B N 1
ATOM 3446 C CA . ILE B 1 47 ? -11.047 -26.234 4.496 1 94 47 ILE B CA 1
ATOM 3447 C C . ILE B 1 47 ? -9.523 -26.219 4.465 1 94 47 ILE B C 1
ATOM 3449 O O . ILE B 1 47 ? -8.875 -25.781 5.414 1 94 47 ILE B O 1
ATOM 3453 N N . SER B 1 48 ? -8.992 -26.828 3.439 1 94.69 48 SER B N 1
ATOM 3454 C CA . SER B 1 48 ? -7.559 -26.766 3.154 1 94.69 48 SER B CA 1
ATOM 3455 C C . SER B 1 48 ? -7.27 -25.844 1.979 1 94.69 48 SER B C 1
ATOM 3457 O O . SER B 1 48 ? -7.84 -26 0.899 1 94.69 48 SER B O 1
ATOM 3459 N N . VAL B 1 49 ? -6.398 -24.859 2.238 1 93.88 49 VAL B N 1
ATOM 3460 C CA . VAL B 1 49 ? -6.125 -23.844 1.227 1 93.88 49 VAL B CA 1
ATOM 3461 C C . VAL B 1 49 ? -4.934 -24.266 0.373 1 93.88 49 VAL B C 1
ATOM 3463 O O . VAL B 1 49 ? -3.848 -24.516 0.896 1 93.88 49 VAL B O 1
ATOM 3466 N N . TRP B 1 50 ? -5.117 -24.312 -0.942 1 95.94 50 TRP B N 1
ATOM 3467 C CA . TRP B 1 50 ? -4.086 -24.797 -1.852 1 95.94 50 TRP B CA 1
ATOM 3468 C C . TRP B 1 50 ? -3.73 -23.734 -2.885 1 95.94 50 TRP B C 1
ATOM 3470 O O . TRP B 1 50 ? -3.268 -24.047 -3.982 1 95.94 50 TRP B O 1
ATOM 3480 N N . CYS B 1 51 ? -3.996 -22.469 -2.545 1 94.12 51 CYS B N 1
ATOM 3481 C CA . CYS B 1 51 ? -3.682 -21.375 -3.459 1 94.12 51 CYS B CA 1
ATOM 3482 C C . CYS B 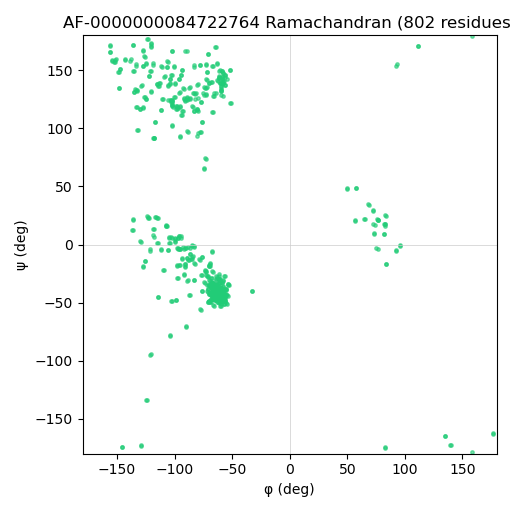1 51 ? -3.053 -20.203 -2.713 1 94.12 51 CYS B C 1
ATOM 3484 O O . CYS B 1 51 ? -2.988 -19.094 -3.238 1 94.12 51 CYS B O 1
ATOM 3486 N N . SER B 1 52 ? -2.627 -20.328 -1.455 1 94 52 SER B N 1
ATOM 3487 C CA . SER B 1 52 ? -1.995 -19.281 -0.671 1 94 52 SER B CA 1
ATOM 3488 C C . SER B 1 52 ? -0.574 -19 -1.153 1 94 52 SER B C 1
ATOM 3490 O O . SER B 1 52 ? 0.161 -19.938 -1.492 1 94 52 SER B O 1
ATOM 3492 N N . ASN B 1 53 ? -0.194 -17.672 -1.136 1 96.06 53 ASN B N 1
ATOM 3493 C CA . ASN B 1 53 ? 1.174 -17.297 -1.481 1 96.06 53 ASN B CA 1
ATOM 3494 C C . ASN B 1 53 ? 2.107 -17.406 -0.28 1 96.06 53 ASN B C 1
ATOM 3496 O O . ASN B 1 53 ? 3.303 -17.141 -0.389 1 96.06 53 ASN B O 1
ATOM 3500 N N . ASP B 1 54 ? 1.561 -17.797 0.86 1 96.31 54 ASP B N 1
ATOM 3501 C CA . ASP B 1 54 ? 2.408 -18.047 2.023 1 96.31 54 ASP B CA 1
ATOM 3502 C C . ASP B 1 54 ? 3.174 -19.359 1.874 1 96.31 54 ASP B C 1
ATOM 3504 O O . ASP B 1 54 ? 3.02 -20.266 2.691 1 96.31 54 ASP B O 1
ATOM 3508 N N . TYR B 1 55 ? 4.055 -19.406 0.906 1 97.44 55 TYR B N 1
ATOM 3509 C CA . TYR B 1 55 ? 4.691 -20.625 0.405 1 97.44 55 TYR B CA 1
ATOM 3510 C C . TYR B 1 55 ? 5.41 -21.359 1.525 1 97.44 55 TYR B C 1
ATOM 3512 O O . TYR B 1 55 ? 5.391 -22.594 1.573 1 97.44 55 TYR B O 1
ATOM 3520 N N . LEU B 1 56 ? 6.031 -20.609 2.385 1 98.06 56 LEU B N 1
ATOM 3521 C CA . LEU B 1 56 ? 6.898 -21.234 3.377 1 98.06 56 LEU B CA 1
ATOM 3522 C C . LEU B 1 56 ? 6.234 -21.25 4.75 1 98.06 56 LEU B C 1
ATOM 3524 O O . LEU B 1 56 ? 6.871 -21.594 5.75 1 98.06 56 LEU B O 1
ATOM 3528 N N . GLY B 1 57 ? 4.969 -20.828 4.809 1 96.5 57 GLY B N 1
ATOM 3529 C CA . GLY B 1 57 ? 4.238 -20.828 6.062 1 96.5 57 GLY B CA 1
ATOM 3530 C C . GLY B 1 57 ? 4.805 -19.859 7.086 1 96.5 57 GLY B C 1
ATOM 3531 O O . GLY B 1 57 ? 4.582 -20.016 8.289 1 96.5 57 GLY B O 1
ATOM 3532 N N . MET B 1 58 ? 5.523 -18.875 6.66 1 97.75 58 MET B N 1
ATOM 3533 C CA . MET B 1 58 ? 6.227 -17.984 7.578 1 97.75 58 MET B CA 1
ATOM 3534 C C . MET B 1 58 ? 5.25 -17.062 8.289 1 97.75 58 MET B C 1
ATOM 3536 O O . MET B 1 58 ? 5.535 -16.578 9.391 1 97.75 58 MET B O 1
ATOM 3540 N N . SER B 1 59 ? 4.07 -16.797 7.727 1 97.12 59 SER B N 1
ATOM 3541 C CA . SER B 1 59 ? 3.09 -15.922 8.352 1 97.12 59 SER B CA 1
ATOM 3542 C C . SER B 1 59 ? 2.732 -16.391 9.75 1 97.12 59 SER B C 1
ATOM 3544 O O . SER B 1 59 ? 2.367 -15.594 10.609 1 97.12 59 SER B O 1
ATOM 3546 N N . GLN B 1 60 ? 2.871 -17.688 9.953 1 96.5 60 GLN B N 1
ATOM 3547 C CA . GLN B 1 60 ? 2.443 -18.281 11.219 1 96.5 60 GLN B CA 1
ATOM 3548 C C . GLN B 1 60 ? 3.633 -18.844 11.992 1 96.5 60 GLN B C 1
ATOM 3550 O O . GLN B 1 60 ? 3.453 -19.5 13.016 1 96.5 60 GLN B O 1
ATOM 3555 N N . HIS B 1 61 ? 4.805 -18.703 11.461 1 97.31 61 HIS B N 1
ATOM 3556 C CA . HIS B 1 61 ? 6.004 -19.203 12.117 1 97.31 61 HIS B CA 1
ATOM 3557 C C . HIS B 1 61 ? 6.234 -18.516 13.453 1 97.31 61 HIS B C 1
ATOM 3559 O O . HIS B 1 61 ? 6.066 -17.297 13.562 1 97.31 61 HIS B O 1
ATOM 3565 N N . PRO B 1 62 ? 6.691 -19.25 14.5 1 97.69 62 PRO B N 1
ATOM 3566 C CA . PRO B 1 62 ? 6.84 -18.672 15.836 1 97.69 62 PRO B CA 1
ATOM 3567 C C . PRO B 1 62 ? 7.766 -17.469 15.867 1 97.69 62 PRO B C 1
ATOM 3569 O O . PRO B 1 62 ? 7.512 -16.5 16.594 1 97.69 62 PRO B O 1
ATOM 3572 N N . VAL B 1 63 ? 8.828 -17.438 15.086 1 98.31 63 VAL B N 1
ATOM 3573 C CA . VAL B 1 63 ? 9.773 -16.328 15.109 1 98.31 63 VAL B CA 1
ATOM 3574 C C . VAL B 1 63 ? 9.109 -15.062 14.586 1 98.31 63 VAL B C 1
ATOM 3576 O O . VAL B 1 63 ? 9.406 -13.953 15.047 1 98.31 63 VAL B O 1
ATOM 3579 N N . VAL B 1 64 ? 8.242 -15.195 13.57 1 98.56 64 VAL B N 1
ATOM 3580 C CA . VAL B 1 64 ? 7.527 -14.062 13.008 1 98.56 64 VAL B CA 1
ATOM 3581 C C . VAL B 1 64 ? 6.477 -13.57 14 1 98.56 64 VAL B C 1
ATOM 3583 O O . VAL B 1 64 ? 6.41 -12.375 14.305 1 98.56 64 VAL B O 1
ATOM 3586 N N . VAL B 1 65 ? 5.645 -14.516 14.555 1 98.5 65 VAL B N 1
ATOM 3587 C CA . VAL B 1 65 ? 4.562 -14.18 15.469 1 98.5 65 VAL B CA 1
ATOM 3588 C C . VAL B 1 65 ? 5.133 -13.484 16.703 1 98.5 65 VAL B C 1
ATOM 3590 O O . VAL B 1 65 ? 4.641 -12.422 17.109 1 98.5 65 VAL B O 1
ATOM 3593 N N . SER B 1 66 ? 6.191 -14.008 17.281 1 98.69 66 SER B N 1
ATOM 3594 C CA . SER B 1 66 ? 6.785 -13.438 18.484 1 98.69 66 SER B CA 1
ATOM 3595 C C . SER B 1 66 ? 7.371 -12.055 18.203 1 98.69 66 SER B C 1
ATOM 3597 O O . SER B 1 66 ? 7.301 -11.164 19.062 1 98.69 66 SER B O 1
ATOM 3599 N N . SER B 1 67 ? 7.973 -11.898 17.047 1 98.81 67 SER B N 1
ATOM 3600 C CA . SER B 1 67 ? 8.562 -10.609 16.688 1 98.81 67 SER B CA 1
ATOM 3601 C C . SER B 1 67 ? 7.492 -9.531 16.562 1 98.81 67 SER B C 1
ATOM 3603 O O . SER B 1 67 ? 7.715 -8.383 16.953 1 98.81 67 SER B O 1
ATOM 3605 N N . VAL B 1 68 ? 6.371 -9.875 15.992 1 98.81 68 VAL B N 1
ATOM 3606 C CA . VAL B 1 68 ? 5.266 -8.93 15.859 1 98.81 68 VAL B CA 1
ATOM 3607 C C . VAL B 1 68 ? 4.742 -8.539 17.234 1 98.81 68 VAL B C 1
ATOM 3609 O O . VAL B 1 68 ? 4.516 -7.363 17.516 1 98.81 68 VAL B O 1
ATOM 3612 N N . VAL B 1 69 ? 4.551 -9.547 18.094 1 98.81 69 VAL B N 1
ATOM 3613 C CA . VAL B 1 69 ? 4.055 -9.32 19.453 1 98.81 69 VAL B CA 1
ATOM 3614 C C . VAL B 1 69 ? 5.004 -8.383 20.203 1 98.81 69 VAL B C 1
ATOM 3616 O O . VAL B 1 69 ? 4.57 -7.387 20.781 1 98.81 69 VAL B O 1
ATOM 3619 N N . GLU B 1 70 ? 6.297 -8.672 20.141 1 98.62 70 GLU B N 1
ATOM 3620 C CA . GLU B 1 70 ? 7.289 -7.855 20.828 1 98.62 70 GLU B CA 1
ATOM 3621 C C . GLU B 1 70 ? 7.305 -6.426 20.297 1 98.62 70 GLU B C 1
ATOM 3623 O O . GLU B 1 70 ? 7.352 -5.469 21.062 1 98.62 70 GLU B O 1
ATOM 3628 N N . ALA B 1 71 ? 7.254 -6.305 19.031 1 98.38 71 ALA B N 1
ATOM 3629 C CA . ALA B 1 71 ? 7.367 -4.992 18.391 1 98.38 71 ALA B CA 1
ATOM 3630 C C . ALA B 1 71 ? 6.16 -4.117 18.734 1 98.38 71 ALA B C 1
ATOM 3632 O O . ALA B 1 71 ? 6.309 -2.936 19.047 1 98.38 71 ALA B O 1
ATOM 3633 N N . VAL B 1 72 ? 4.926 -4.691 18.625 1 98.44 72 VAL B N 1
ATOM 3634 C CA . VAL B 1 72 ? 3.742 -3.869 18.859 1 98.44 72 VAL B CA 1
ATOM 3635 C C . VAL B 1 72 ? 3.68 -3.451 20.328 1 98.44 72 VAL B C 1
ATOM 3637 O O . VAL B 1 72 ? 3.234 -2.346 20.641 1 98.44 72 VAL B O 1
ATOM 3640 N N . GLN B 1 73 ? 4.137 -4.289 21.203 1 97.94 73 GLN B N 1
ATOM 3641 C CA . GLN B 1 73 ? 4.168 -3.957 22.609 1 97.94 73 GLN B CA 1
ATOM 3642 C C . GLN B 1 73 ? 5.227 -2.896 22.906 1 97.94 73 GLN B C 1
ATOM 3644 O O . GLN B 1 73 ? 5.07 -2.096 23.828 1 97.94 73 GLN B O 1
ATOM 3649 N N . ARG B 1 74 ? 6.219 -2.887 22.094 1 96.38 74 ARG B N 1
ATOM 3650 C CA . ARG B 1 74 ? 7.344 -1.981 22.312 1 96.38 74 ARG B CA 1
ATOM 3651 C C . ARG B 1 74 ? 7.078 -0.616 21.688 1 96.38 74 ARG B C 1
ATOM 3653 O O . ARG B 1 74 ? 7.301 0.417 22.328 1 96.38 74 ARG B O 1
ATOM 3660 N N . VAL B 1 75 ? 6.535 -0.577 20.438 1 95.5 75 VAL B N 1
ATOM 3661 C CA . VAL B 1 75 ? 6.535 0.694 19.719 1 95.5 75 VAL B CA 1
ATOM 3662 C C . VAL B 1 75 ? 5.133 0.988 19.188 1 95.5 75 VAL B C 1
ATOM 3664 O O . VAL B 1 75 ? 4.918 1.996 18.516 1 95.5 75 VAL B O 1
ATOM 3667 N N . GLY B 1 76 ? 4.148 0.191 19.453 1 96.69 76 GLY B N 1
ATOM 3668 C CA . GLY B 1 76 ? 2.805 0.411 18.938 1 96.69 76 GLY B CA 1
ATOM 3669 C C . GLY B 1 76 ? 2.609 -0.089 17.531 1 96.69 76 GLY B C 1
ATOM 3670 O O . GLY B 1 76 ? 3.496 -0.73 16.953 1 96.69 76 GLY B O 1
ATOM 3671 N N . LEU B 1 77 ? 1.421 0.152 16.922 1 97.62 77 LEU B N 1
ATOM 3672 C CA . LEU B 1 77 ? 1.044 -0.374 15.617 1 97.62 77 LEU B CA 1
ATOM 3673 C C . LEU B 1 77 ? 1.464 0.582 14.5 1 97.62 77 LEU B C 1
ATOM 3675 O O . LEU B 1 77 ? 2.441 0.326 13.797 1 97.62 77 LEU B O 1
ATOM 3679 N N . GLY B 1 78 ? 0.773 1.753 14.414 1 95.5 78 GLY B N 1
ATOM 3680 C CA . GLY B 1 78 ? 1.036 2.717 13.359 1 95.5 78 GLY B CA 1
ATOM 3681 C C . GLY B 1 78 ? 2.281 3.547 13.609 1 95.5 78 GLY B C 1
ATOM 3682 O O . GLY B 1 78 ? 2.635 3.822 14.758 1 95.5 78 GLY B O 1
ATOM 3683 N N . THR B 1 79 ? 2.867 4.047 12.453 1 92.56 79 THR B N 1
ATOM 3684 C CA . THR B 1 79 ? 4.082 4.848 12.555 1 92.56 79 THR B CA 1
ATOM 3685 C C . THR B 1 79 ? 3.738 6.332 12.672 1 92.56 79 THR B C 1
ATOM 3687 O O . THR B 1 79 ? 4.598 7.145 13.023 1 92.56 79 THR B O 1
ATOM 3690 N N . GLY B 1 80 ? 2.557 6.633 12.336 1 88.81 80 GLY B N 1
ATOM 3691 C CA . GLY B 1 80 ? 2.098 8 12.508 1 88.81 80 GLY B CA 1
ATOM 3692 C C . GLY B 1 80 ? 2.498 8.914 11.367 1 88.81 80 GLY B C 1
ATOM 3693 O O . GLY B 1 80 ? 2.51 10.141 11.523 1 88.81 80 GLY B O 1
ATOM 3694 N N . GLY B 1 81 ? 2.902 8.359 10.227 1 91.75 81 GLY B N 1
ATOM 3695 C CA . GLY B 1 81 ? 3.197 9.242 9.102 1 91.75 81 GLY B CA 1
ATOM 3696 C C . GLY B 1 81 ? 4.109 8.609 8.07 1 91.75 81 GLY B C 1
ATOM 3697 O O . GLY B 1 81 ? 4.461 7.43 8.188 1 91.75 81 GLY B O 1
ATOM 3698 N N . ALA B 1 82 ? 4.375 9.453 7.07 1 92.06 82 ALA B N 1
ATOM 3699 C CA . ALA B 1 82 ? 5.367 9.062 6.07 1 92.06 82 ALA B CA 1
ATOM 3700 C C . ALA B 1 82 ? 6.754 8.93 6.691 1 92.06 82 ALA B C 1
ATOM 3702 O O . ALA B 1 82 ? 6.973 9.359 7.828 1 92.06 82 ALA B O 1
ATOM 3703 N N . ARG B 1 83 ? 7.676 8.398 5.969 1 92.19 83 ARG B N 1
ATOM 3704 C CA . ARG B 1 83 ? 9.031 8.164 6.457 1 92.19 83 ARG B CA 1
ATOM 3705 C C . ARG B 1 83 ? 9.68 9.461 6.93 1 92.19 83 ARG B C 1
ATOM 3707 O O . ARG B 1 83 ? 10.5 9.453 7.848 1 92.19 83 ARG B O 1
ATOM 3714 N N . SER B 1 84 ? 9.32 10.594 6.324 1 85.06 84 SER B N 1
ATOM 3715 C CA . SER B 1 84 ? 9.992 11.867 6.559 1 85.06 84 SER B CA 1
ATOM 3716 C C . SER B 1 84 ? 9.414 12.578 7.777 1 85.06 84 SER B C 1
ATOM 3718 O O . SER B 1 84 ? 10.008 13.539 8.281 1 85.06 84 SER B O 1
ATOM 3720 N N . ILE B 1 85 ? 8.375 12.211 8.281 1 85.19 85 ILE B N 1
ATOM 3721 C CA . ILE B 1 85 ? 7.789 12.883 9.438 1 85.19 85 ILE B CA 1
ATOM 3722 C C . ILE B 1 85 ? 8.016 12.055 10.695 1 85.19 85 ILE B C 1
ATOM 3724 O O . ILE B 1 85 ? 9.023 12.234 11.391 1 85.19 85 ILE B O 1
ATOM 3728 N N . SER B 1 86 ? 7.289 11.07 10.891 1 83 86 SER B N 1
ATOM 3729 C CA . SER B 1 86 ? 7.461 10.195 12.055 1 83 86 SER B CA 1
ATOM 3730 C C . SER B 1 86 ? 7.363 8.727 11.664 1 83 86 SER B C 1
ATOM 3732 O O . SER B 1 86 ? 7.152 7.863 12.516 1 83 86 SER B O 1
ATOM 3734 N N . GLY B 1 87 ? 7.578 8.5 10.438 1 89.75 87 GLY B N 1
ATOM 3735 C CA . GLY B 1 87 ? 7.219 7.18 9.945 1 89.75 87 GLY B CA 1
ATOM 3736 C C . GLY B 1 87 ? 8.406 6.238 9.828 1 89.75 87 GLY B C 1
ATOM 3737 O O . GLY B 1 87 ? 8.273 5.125 9.32 1 89.75 87 GLY B O 1
ATOM 3738 N N . THR B 1 88 ? 9.594 6.652 10.219 1 91.44 88 THR B N 1
ATOM 3739 C CA . THR B 1 88 ? 10.742 5.754 10.195 1 91.44 88 THR B CA 1
ATOM 3740 C C . THR B 1 88 ? 10.992 5.168 11.586 1 91.44 88 THR B C 1
ATOM 3742 O O . THR B 1 88 ? 11.242 5.906 12.539 1 91.44 88 THR B O 1
ATOM 3745 N N . SER B 1 89 ? 10.875 3.904 11.703 1 93.25 89 SER B N 1
ATOM 3746 C CA . SER B 1 89 ? 11.164 3.162 12.93 1 93.25 89 SER B CA 1
ATOM 3747 C C . SER B 1 89 ? 12.516 2.461 12.836 1 93.25 89 SER B C 1
ATOM 3749 O O . SER B 1 89 ? 13.07 2.303 11.75 1 93.25 89 SER B O 1
ATOM 3751 N N . ILE B 1 90 ? 13 2.012 13.93 1 94.44 90 ILE B N 1
ATOM 3752 C CA . ILE B 1 90 ? 14.242 1.253 13.992 1 94.44 90 ILE B CA 1
ATOM 3753 C C . ILE B 1 90 ? 14.125 -0.006 13.133 1 94.44 90 ILE B C 1
ATOM 3755 O O . ILE B 1 90 ? 15.094 -0.431 12.5 1 94.44 90 ILE B O 1
ATOM 3759 N N . TYR B 1 91 ? 12.938 -0.525 13.078 1 97.44 91 TYR B N 1
ATOM 3760 C CA . TYR B 1 91 ? 12.734 -1.765 12.336 1 97.44 91 TYR B CA 1
ATOM 3761 C C . TYR B 1 91 ? 12.867 -1.533 10.836 1 97.44 91 TYR B C 1
ATOM 3763 O O . TYR B 1 91 ? 13.328 -2.412 10.109 1 97.44 91 TYR B O 1
ATOM 3771 N N . HIS B 1 92 ? 12.43 -0.348 10.344 1 97.88 92 HIS B N 1
ATOM 3772 C CA . HIS B 1 92 ? 12.602 -0.028 8.93 1 97.88 92 HIS B CA 1
ATOM 3773 C C . HIS B 1 92 ? 14.078 -0.04 8.531 1 97.88 92 HIS B C 1
ATOM 3775 O O . HIS B 1 92 ? 14.453 -0.662 7.539 1 97.88 92 HIS B O 1
ATOM 3781 N N . GLN B 1 93 ? 14.875 0.618 9.32 1 96.5 93 GLN B N 1
ATOM 3782 C CA . GLN B 1 93 ? 16.297 0.708 9.031 1 96.5 93 GLN B CA 1
ATOM 3783 C C . GLN B 1 93 ? 16.969 -0.662 9.109 1 96.5 93 GLN B C 1
ATOM 3785 O O . GLN B 1 93 ? 17.812 -0.995 8.281 1 96.5 93 GLN B O 1
ATOM 3790 N N . GLN B 1 94 ? 16.594 -1.415 10.117 1 98 94 GLN B N 1
ATOM 3791 C CA . GLN B 1 94 ? 17.172 -2.742 10.289 1 98 94 GLN B CA 1
ATOM 3792 C C . GLN B 1 94 ? 16.828 -3.652 9.117 1 98 94 GLN B C 1
ATOM 3794 O O . GLN B 1 94 ? 17.688 -4.379 8.617 1 98 94 GLN B O 1
ATOM 3799 N N . LEU B 1 95 ? 15.586 -3.596 8.672 1 98.75 95 LEU B N 1
ATOM 3800 C CA . LEU B 1 95 ? 15.172 -4.453 7.566 1 98.75 95 LEU B CA 1
ATOM 3801 C C . LEU B 1 95 ? 15.82 -4.004 6.258 1 98.75 95 LEU B C 1
ATOM 3803 O O . LEU B 1 95 ? 16.234 -4.836 5.445 1 98.75 95 LEU B O 1
ATOM 3807 N N . GLU B 1 96 ? 15.875 -2.688 6.008 1 98.69 96 GLU B N 1
ATOM 3808 C CA . GLU B 1 96 ? 16.547 -2.188 4.812 1 98.69 96 GLU B CA 1
ATOM 3809 C C . GLU B 1 96 ? 18.016 -2.6 4.785 1 98.69 96 GLU B C 1
ATOM 3811 O O . GLU B 1 96 ? 18.531 -3.002 3.742 1 98.69 96 GLU B O 1
ATOM 3816 N N . ALA B 1 97 ? 18.672 -2.539 5.918 1 98.5 97 ALA B N 1
ATOM 3817 C CA . ALA B 1 97 ? 20.062 -2.965 6.008 1 98.5 97 ALA B CA 1
ATOM 3818 C C . ALA B 1 97 ? 20.188 -4.461 5.75 1 98.5 97 ALA B C 1
ATOM 3820 O O . ALA B 1 97 ? 21.109 -4.898 5.055 1 98.5 97 ALA B O 1
ATOM 3821 N N . GLU B 1 98 ? 19.312 -5.242 6.348 1 98.81 98 GLU B N 1
ATOM 3822 C CA . GLU B 1 98 ? 19.328 -6.688 6.16 1 98.81 98 GLU B CA 1
ATOM 3823 C C . GLU B 1 98 ? 19.141 -7.055 4.691 1 98.81 98 GLU B C 1
ATOM 3825 O O . GLU B 1 98 ? 19.828 -7.938 4.172 1 98.81 98 GLU B O 1
ATOM 3830 N N . LEU B 1 99 ? 18.25 -6.379 4.004 1 98.88 99 LEU B N 1
ATOM 3831 C CA . LEU B 1 99 ? 17.984 -6.637 2.594 1 98.88 99 LEU B CA 1
ATOM 3832 C C . LEU B 1 99 ? 19.188 -6.254 1.734 1 98.88 99 LEU B C 1
ATOM 3834 O O . LEU B 1 99 ? 19.547 -6.984 0.808 1 98.88 99 LEU B O 1
ATOM 3838 N N . ALA B 1 100 ? 19.719 -5.082 2.006 1 98.81 100 ALA B N 1
ATOM 3839 C CA . ALA B 1 100 ? 20.891 -4.664 1.264 1 98.81 100 ALA B CA 1
ATOM 3840 C C . ALA B 1 100 ? 22 -5.715 1.355 1 98.81 100 ALA B C 1
ATOM 3842 O O . ALA B 1 100 ? 22.625 -6.051 0.35 1 98.81 100 ALA B O 1
ATOM 3843 N N . SER B 1 101 ? 22.188 -6.215 2.535 1 98.69 101 SER B N 1
ATOM 3844 C CA . SER B 1 101 ? 23.188 -7.258 2.764 1 98.69 101 SER B CA 1
ATOM 3845 C C . SER B 1 101 ? 22.812 -8.547 2.037 1 98.69 101 SER B C 1
ATOM 3847 O O . SER B 1 101 ? 23.656 -9.164 1.379 1 98.69 101 SER B O 1
ATOM 3849 N N . LEU B 1 102 ? 21.609 -8.945 2.123 1 98.69 102 LEU B N 1
ATOM 3850 C CA . LEU B 1 102 ? 21.125 -10.195 1.543 1 98.69 102 LEU B CA 1
ATOM 3851 C C . LEU B 1 102 ? 21.312 -10.203 0.03 1 98.69 102 LEU B C 1
ATOM 3853 O O . LEU B 1 102 ? 21.703 -11.227 -0.543 1 98.69 102 LEU B O 1
ATOM 3857 N N . TYR B 1 103 ? 21.062 -9.055 -0.607 1 98.62 103 TYR B N 1
ATOM 3858 C CA . TYR B 1 103 ? 21.109 -8.969 -2.062 1 98.62 103 TYR B CA 1
ATOM 3859 C C . TYR B 1 103 ? 22.484 -8.461 -2.523 1 98.62 103 TYR B C 1
ATOM 3861 O O . TYR B 1 103 ? 22.734 -8.359 -3.727 1 98.62 103 TYR B O 1
ATOM 3869 N N . ARG B 1 104 ? 23.344 -8.117 -1.587 1 97.69 104 ARG B N 1
ATOM 3870 C CA . ARG B 1 104 ? 24.672 -7.605 -1.871 1 97.69 104 ARG B CA 1
ATOM 3871 C C . ARG B 1 104 ? 24.609 -6.355 -2.74 1 97.69 104 ARG B C 1
ATOM 3873 O O . ARG B 1 104 ? 25.266 -6.273 -3.775 1 97.69 104 ARG B O 1
ATOM 3880 N N . LYS B 1 105 ? 23.797 -5.441 -2.365 1 98.38 105 LYS B N 1
ATOM 3881 C CA . LYS B 1 105 ? 23.641 -4.125 -2.982 1 98.38 105 LYS B CA 1
ATOM 3882 C C . LYS B 1 105 ? 23.797 -3.014 -1.947 1 98.38 105 LYS B C 1
ATOM 3884 O O . LYS B 1 105 ? 23.672 -3.258 -0.745 1 98.38 105 LYS B O 1
ATOM 3889 N N . PRO B 1 106 ? 24.047 -1.823 -2.369 1 98.25 106 PRO B N 1
ATOM 3890 C CA . PRO B 1 106 ? 24.328 -0.736 -1.43 1 98.25 106 PRO B CA 1
ATOM 3891 C C . PRO B 1 106 ? 23.109 -0.339 -0.598 1 98.25 106 PRO B C 1
ATOM 3893 O O . PRO B 1 106 ? 23.25 0.019 0.574 1 98.25 106 PRO B O 1
ATOM 3896 N N . ARG B 1 107 ? 21.906 -0.368 -1.16 1 98.56 107 ARG B N 1
ATOM 3897 C CA . ARG B 1 107 ? 20.766 0.199 -0.45 1 98.56 107 ARG B CA 1
ATOM 3898 C C . ARG B 1 107 ? 19.484 -0.567 -0.771 1 98.56 107 ARG B C 1
ATOM 3900 O O . ARG B 1 107 ? 19.359 -1.154 -1.847 1 98.56 107 ARG B O 1
ATOM 3907 N N . ALA B 1 108 ? 18.625 -0.566 0.153 1 98.88 108 ALA B N 1
ATOM 3908 C CA . ALA B 1 108 ? 17.266 -1.064 -0.006 1 98.88 108 ALA B CA 1
ATOM 3909 C C . ALA B 1 108 ? 16.234 -0.022 0.442 1 98.88 108 ALA B C 1
ATOM 3911 O O . ALA B 1 108 ? 16.562 0.875 1.226 1 98.88 108 ALA B O 1
ATOM 3912 N N . LEU B 1 109 ? 15.07 -0.069 -0.088 1 98.81 109 LEU B N 1
ATOM 3913 C CA . LEU B 1 109 ? 13.953 0.804 0.262 1 98.81 109 LEU B CA 1
ATOM 3914 C C . LEU B 1 109 ? 12.664 0.002 0.419 1 98.81 109 LEU B C 1
ATOM 3916 O O . LEU B 1 109 ? 12.328 -0.814 -0.441 1 98.81 109 LEU B O 1
ATOM 3920 N N . LEU B 1 110 ? 11.969 0.263 1.533 1 98.62 110 LEU B N 1
ATOM 3921 C CA . LEU B 1 110 ? 10.758 -0.481 1.834 1 98.62 110 LEU B CA 1
ATOM 3922 C C . LEU B 1 110 ? 9.523 0.263 1.325 1 98.62 110 LEU B C 1
ATOM 3924 O O . LEU B 1 110 ? 9.492 1.495 1.323 1 98.62 110 LEU B O 1
ATOM 3928 N N . PHE B 1 111 ? 8.555 -0.493 0.898 1 98.31 111 PHE B N 1
ATOM 3929 C CA . PHE B 1 111 ? 7.234 -0.011 0.497 1 98.31 111 PHE B CA 1
ATOM 3930 C C . PHE B 1 111 ? 6.133 -0.769 1.229 1 98.31 111 PHE B C 1
ATOM 3932 O O . PHE B 1 111 ? 6.383 -1.825 1.813 1 98.31 111 PHE B O 1
ATOM 3939 N N . SER B 1 112 ? 4.941 -0.26 1.152 1 96.5 112 SER B N 1
ATOM 3940 C CA . SER B 1 112 ? 3.814 -0.858 1.861 1 96.5 112 SER B CA 1
ATOM 3941 C C . SER B 1 112 ? 3.314 -2.109 1.147 1 96.5 112 SER B C 1
ATOM 3943 O O . SER B 1 112 ? 2.654 -2.955 1.756 1 96.5 112 SER B O 1
ATOM 3945 N N . THR B 1 113 ? 3.521 -2.184 -0.156 1 97.38 113 THR B N 1
ATOM 3946 C CA . THR B 1 113 ? 3.166 -3.375 -0.919 1 97.38 113 THR B CA 1
ATOM 3947 C C . THR B 1 113 ? 4.191 -3.639 -2.02 1 97.38 113 THR B C 1
ATOM 3949 O O . THR B 1 113 ? 4.949 -2.74 -2.396 1 97.38 113 THR B O 1
ATOM 3952 N N . GLY B 1 114 ? 4.188 -4.895 -2.455 1 97.81 114 GLY B N 1
ATOM 3953 C CA . GLY B 1 114 ? 4.977 -5.203 -3.639 1 97.81 114 GLY B CA 1
ATOM 3954 C C . GLY B 1 114 ? 4.496 -4.473 -4.879 1 97.81 114 GLY B C 1
ATOM 3955 O O . GLY B 1 114 ? 5.305 -4.066 -5.719 1 97.81 114 GLY B O 1
ATOM 3956 N N . PHE B 1 115 ? 3.184 -4.289 -5.035 1 98 115 PHE B N 1
ATOM 3957 C CA . PHE B 1 115 ? 2.613 -3.545 -6.148 1 98 115 PHE B CA 1
ATOM 3958 C C . PHE B 1 115 ? 3.193 -2.137 -6.211 1 98 115 PHE B C 1
ATOM 3960 O O . PHE B 1 115 ? 3.652 -1.695 -7.266 1 98 115 PHE B O 1
ATOM 3967 N N . THR B 1 116 ? 3.189 -1.474 -5.043 1 98.06 116 THR B N 1
ATOM 3968 C CA . THR B 1 116 ? 3.662 -0.095 -4.98 1 98.06 116 THR B CA 1
ATOM 3969 C C . THR B 1 116 ? 5.164 -0.026 -5.25 1 98.06 116 THR B C 1
ATOM 3971 O O . THR B 1 116 ? 5.645 0.925 -5.867 1 98.06 116 THR B O 1
ATOM 3974 N N . ALA B 1 117 ? 5.895 -1.012 -4.762 1 98.75 117 ALA B N 1
ATOM 3975 C CA . ALA B 1 117 ? 7.332 -1.034 -5.012 1 98.75 117 ALA B CA 1
ATOM 3976 C C . ALA B 1 117 ? 7.629 -1.023 -6.512 1 98.75 117 ALA B C 1
ATOM 3978 O O . ALA B 1 117 ? 8.461 -0.246 -6.98 1 98.75 117 ALA B O 1
ATOM 3979 N N . ASN B 1 118 ? 6.941 -1.849 -7.305 1 98.81 118 ASN B N 1
ATOM 3980 C CA . ASN B 1 118 ? 7.109 -1.892 -8.75 1 98.81 118 ASN B CA 1
ATOM 3981 C C . ASN B 1 118 ? 6.641 -0.596 -9.406 1 98.81 118 ASN B C 1
ATOM 3983 O O . ASN B 1 118 ? 7.395 0.031 -10.156 1 98.81 118 ASN B O 1
ATOM 3987 N N . ASP B 1 119 ? 5.422 -0.19 -9.094 1 98.38 119 ASP B N 1
ATOM 3988 C CA . ASP B 1 119 ? 4.797 0.97 -9.719 1 98.38 119 ASP B CA 1
ATOM 3989 C C . ASP B 1 119 ? 5.605 2.238 -9.461 1 98.38 119 ASP B C 1
ATOM 3991 O O . ASP B 1 119 ? 5.984 2.943 -10.398 1 98.38 119 ASP B O 1
ATOM 3995 N N . ALA B 1 120 ? 5.898 2.508 -8.203 1 98.56 120 ALA B N 1
ATOM 3996 C CA . ALA B 1 120 ? 6.598 3.729 -7.805 1 98.56 120 ALA B CA 1
ATOM 3997 C C . ALA B 1 120 ? 7.992 3.785 -8.422 1 98.56 120 ALA B C 1
ATOM 3999 O O . ALA B 1 120 ? 8.414 4.832 -8.922 1 98.56 120 ALA B O 1
ATOM 4000 N N . THR B 1 121 ? 8.703 2.662 -8.398 1 98.88 121 THR B N 1
ATOM 4001 C CA . THR B 1 121 ? 10.086 2.637 -8.859 1 98.88 121 THR B CA 1
ATOM 4002 C C . THR B 1 121 ? 10.156 2.838 -10.375 1 98.88 121 THR B C 1
ATOM 4004 O O . THR B 1 121 ? 10.883 3.703 -10.859 1 98.88 121 THR B O 1
ATOM 4007 N N . ILE B 1 122 ? 9.375 2.084 -11.102 1 98.88 122 ILE B N 1
ATOM 4008 C CA . ILE B 1 122 ? 9.422 2.135 -12.562 1 98.88 122 ILE B CA 1
ATOM 4009 C C . ILE B 1 122 ? 8.898 3.484 -13.047 1 98.88 122 ILE B C 1
ATOM 4011 O O . ILE B 1 122 ? 9.484 4.098 -13.945 1 98.88 122 ILE B O 1
ATOM 4015 N N . THR B 1 123 ? 7.785 3.945 -12.445 1 98.5 123 THR B N 1
ATOM 4016 C CA . THR B 1 123 ? 7.246 5.258 -12.781 1 98.5 123 THR B CA 1
ATOM 4017 C C . THR B 1 123 ? 8.289 6.348 -12.562 1 98.5 123 THR B C 1
ATOM 4019 O O . THR B 1 123 ? 8.5 7.195 -13.43 1 98.5 123 THR B O 1
ATOM 4022 N N . THR B 1 124 ? 8.945 6.328 -11.43 1 98.62 124 THR B N 1
ATOM 4023 C CA . THR B 1 124 ? 9.906 7.363 -11.062 1 98.62 124 THR B CA 1
ATOM 4024 C C . THR B 1 124 ? 11.125 7.328 -11.984 1 98.62 124 THR B C 1
ATOM 4026 O O . THR B 1 124 ? 11.586 8.367 -12.453 1 98.62 124 THR B O 1
ATOM 4029 N N . LEU B 1 125 ? 11.648 6.156 -12.258 1 98.62 125 LEU B N 1
ATOM 4030 C CA . LEU B 1 125 ? 12.812 6.043 -13.133 1 98.62 125 LEU B CA 1
ATOM 4031 C C . LEU B 1 125 ? 12.484 6.52 -14.547 1 98.62 125 LEU B C 1
ATOM 4033 O O . LEU B 1 125 ? 13.297 7.188 -15.188 1 98.62 125 LEU B O 1
ATOM 4037 N N . GLY B 1 126 ? 11.305 6.156 -15.023 1 98.38 126 GLY B N 1
ATOM 4038 C CA . GLY B 1 126 ? 10.906 6.617 -16.344 1 98.38 126 GLY B CA 1
ATOM 4039 C C . GLY B 1 126 ? 10.812 8.125 -16.453 1 98.38 126 GLY B C 1
ATOM 4040 O O . GLY B 1 126 ? 11.117 8.703 -17.5 1 98.38 126 GLY B O 1
ATOM 4041 N N . ARG B 1 127 ? 10.43 8.758 -15.406 1 97.12 127 ARG B N 1
ATOM 4042 C CA . ARG B 1 127 ? 10.258 10.203 -15.398 1 97.12 127 ARG B CA 1
ATOM 4043 C C . ARG B 1 127 ? 11.586 10.914 -15.172 1 97.12 127 ARG B C 1
ATOM 4045 O O . ARG B 1 127 ? 11.789 12.031 -15.656 1 97.12 127 ARG B O 1
ATOM 4052 N N . LYS B 1 128 ? 12.477 10.297 -14.461 1 97.69 128 LYS B N 1
ATOM 4053 C CA . LYS B 1 128 ? 13.672 11 -14 1 97.69 128 LYS B CA 1
ATOM 4054 C C . LYS B 1 128 ? 14.867 10.719 -14.914 1 97.69 128 LYS B C 1
ATOM 4056 O O . LYS B 1 128 ? 15.867 11.438 -14.867 1 97.69 128 LYS B O 1
ATOM 4061 N N . ILE B 1 129 ? 14.82 9.648 -15.742 1 97.81 129 ILE B N 1
ATOM 4062 C CA . ILE B 1 129 ? 15.883 9.336 -16.688 1 97.81 129 ILE B CA 1
ATOM 4063 C C . ILE B 1 129 ? 15.469 9.758 -18.094 1 97.81 129 ILE B C 1
ATOM 4065 O O . ILE B 1 129 ? 14.727 9.039 -18.766 1 97.81 129 ILE B O 1
ATOM 4069 N N . PRO B 1 130 ? 15.977 10.852 -18.562 1 96.31 130 PRO B N 1
ATOM 4070 C CA . PRO B 1 130 ? 15.594 11.336 -19.891 1 96.31 130 PRO B CA 1
ATOM 4071 C C . PRO B 1 130 ? 15.914 10.336 -20.984 1 96.31 130 PRO B C 1
ATOM 4073 O O . PRO B 1 130 ? 17.031 9.812 -21.062 1 96.31 130 PRO B O 1
ATOM 4076 N N . GLY B 1 131 ? 14.938 10.047 -21.797 1 97.19 131 GLY B N 1
ATOM 4077 C CA . GLY B 1 131 ? 15.133 9.211 -22.969 1 97.19 131 GLY B CA 1
ATOM 4078 C C . GLY B 1 131 ? 15.117 7.727 -22.641 1 97.19 131 GLY B C 1
ATOM 4079 O O . GLY B 1 131 ? 15.391 6.895 -23.516 1 97.19 131 GLY B O 1
ATOM 4080 N N . LEU B 1 132 ? 14.758 7.355 -21.422 1 98.31 132 LEU B N 1
ATOM 4081 C CA . LEU B 1 132 ? 14.742 5.957 -21.016 1 98.31 132 LEU B CA 1
ATOM 4082 C C . LEU B 1 132 ? 13.789 5.148 -21.891 1 98.31 132 LEU B C 1
ATOM 4084 O O . LEU B 1 132 ? 12.68 5.598 -22.188 1 98.31 132 LEU B O 1
ATOM 4088 N N . VAL B 1 133 ? 14.273 3.988 -22.375 1 98.81 133 VAL B N 1
ATOM 4089 C CA . VAL B 1 133 ? 13.422 2.996 -23.031 1 98.81 133 VAL B CA 1
ATOM 4090 C C . VAL B 1 133 ? 13.297 1.761 -22.141 1 98.81 133 VAL B C 1
ATOM 4092 O O . VAL B 1 133 ? 14.305 1.184 -21.719 1 98.81 133 VAL B O 1
ATOM 4095 N N . ILE B 1 134 ? 12.102 1.363 -21.828 1 98.94 134 ILE B N 1
ATOM 4096 C CA . ILE B 1 134 ? 11.859 0.203 -20.969 1 98.94 134 ILE B CA 1
ATOM 4097 C C . ILE B 1 134 ? 11.445 -0.989 -21.844 1 98.94 134 ILE B C 1
ATOM 4099 O O . ILE B 1 134 ? 10.5 -0.899 -22.625 1 98.94 134 ILE B O 1
ATOM 4103 N N . PHE B 1 135 ? 12.219 -2.047 -21.781 1 98.94 135 PHE B N 1
ATOM 4104 C CA . PHE B 1 135 ? 11.891 -3.33 -22.391 1 98.94 135 PHE B CA 1
ATOM 4105 C C . PHE B 1 135 ? 11.203 -4.246 -21.391 1 98.94 135 PHE B C 1
ATOM 4107 O O . PHE B 1 135 ? 11.789 -4.625 -20.375 1 98.94 135 PHE B O 1
ATOM 4114 N N . SER B 1 136 ? 9.969 -4.582 -21.625 1 98.88 136 SER B N 1
ATOM 4115 C CA . SER B 1 136 ? 9.141 -5.297 -20.672 1 98.88 136 SER B CA 1
ATOM 4116 C C . SER B 1 136 ? 8.648 -6.617 -21.234 1 98.88 136 SER B C 1
ATOM 4118 O O . SER B 1 136 ? 8.125 -6.66 -22.359 1 98.88 136 SER B O 1
ATOM 4120 N N . ASP B 1 137 ? 8.797 -7.691 -20.453 1 98.88 137 ASP B N 1
ATOM 4121 C CA . ASP B 1 137 ? 8.188 -8.969 -20.844 1 98.88 137 ASP B CA 1
ATOM 4122 C C . ASP B 1 137 ? 6.672 -8.844 -20.938 1 98.88 137 ASP B C 1
ATOM 4124 O O . ASP B 1 137 ? 6.043 -8.203 -20.094 1 98.88 137 ASP B O 1
ATOM 4128 N N . GLU B 1 138 ? 6.066 -9.5 -21.875 1 97.75 138 GLU B N 1
ATOM 4129 C CA . GLU B 1 138 ? 4.641 -9.32 -22.125 1 97.75 138 GLU B CA 1
ATOM 4130 C C . GLU B 1 138 ? 3.799 -9.891 -20.984 1 97.75 138 GLU B C 1
ATOM 4132 O O . GLU B 1 138 ? 2.637 -9.516 -20.812 1 97.75 138 GLU B O 1
ATOM 4137 N N . LEU B 1 139 ? 4.41 -10.781 -20.156 1 96.94 139 LEU B N 1
ATOM 4138 C CA . LEU B 1 139 ? 3.619 -11.398 -19.094 1 96.94 139 LEU B CA 1
ATOM 4139 C C . LEU B 1 139 ? 3.996 -10.836 -17.734 1 96.94 139 LEU B C 1
ATOM 4141 O O . LEU B 1 139 ? 3.684 -11.438 -16.703 1 96.94 139 LEU B O 1
ATOM 4145 N N . ASN B 1 140 ? 4.68 -9.688 -17.766 1 98.06 140 ASN B N 1
ATOM 4146 C CA . ASN B 1 140 ? 4.988 -9.047 -16.484 1 98.06 140 ASN B CA 1
ATOM 4147 C C . ASN B 1 140 ? 3.729 -8.773 -15.672 1 98.06 140 ASN B C 1
ATOM 4149 O O . ASN B 1 140 ? 2.664 -8.516 -16.234 1 98.06 140 ASN B O 1
ATOM 4153 N N . HIS B 1 141 ? 3.867 -8.883 -14.344 1 96.88 141 HIS B N 1
ATOM 4154 C CA . HIS B 1 141 ? 2.799 -8.602 -13.391 1 96.88 141 HIS B CA 1
ATOM 4155 C C . HIS B 1 141 ? 2.182 -7.23 -13.641 1 96.88 141 HIS B C 1
ATOM 4157 O O . HIS B 1 141 ? 2.873 -6.305 -14.062 1 96.88 141 HIS B O 1
ATOM 4163 N N . ALA B 1 142 ? 0.928 -7.098 -13.32 1 95.88 142 ALA B N 1
ATOM 4164 C CA . ALA B 1 142 ? 0.141 -5.883 -13.516 1 95.88 142 ALA B CA 1
ATOM 4165 C C . ALA B 1 142 ? 0.833 -4.676 -12.883 1 95.88 142 ALA B C 1
ATOM 4167 O O . ALA B 1 142 ? 0.74 -3.561 -13.406 1 95.88 142 ALA B O 1
ATOM 4168 N N . SER B 1 143 ? 1.539 -4.832 -11.75 1 97.62 143 SER B N 1
ATOM 4169 C CA . SER B 1 143 ? 2.201 -3.727 -11.062 1 97.62 143 SER B CA 1
ATOM 4170 C C . SER B 1 143 ? 3.348 -3.164 -11.898 1 97.62 143 SER B C 1
ATOM 4172 O O . SER B 1 143 ? 3.604 -1.959 -11.883 1 97.62 143 SER B O 1
ATOM 4174 N N . ILE B 1 144 ? 4.102 -4.035 -12.609 1 98.62 144 ILE B N 1
ATOM 4175 C CA . ILE B 1 144 ? 5.16 -3.582 -13.508 1 98.62 144 ILE B CA 1
ATOM 4176 C C . ILE B 1 144 ? 4.547 -2.852 -14.703 1 98.62 144 ILE B C 1
ATOM 4178 O O . ILE B 1 144 ? 4.996 -1.762 -15.07 1 98.62 144 ILE B O 1
ATOM 4182 N N . ILE B 1 145 ? 3.527 -3.461 -15.281 1 97.69 145 ILE B N 1
ATOM 4183 C CA . ILE B 1 145 ? 2.84 -2.873 -16.422 1 97.69 145 ILE B CA 1
ATOM 4184 C C . ILE B 1 145 ? 2.314 -1.488 -16.047 1 97.69 145 ILE B C 1
ATOM 4186 O O . ILE B 1 145 ? 2.455 -0.537 -16.828 1 97.69 145 ILE B O 1
ATOM 4190 N N . HIS B 1 146 ? 1.719 -1.416 -14.883 1 97.19 146 HIS B N 1
ATOM 4191 C CA . HIS B 1 146 ? 1.179 -0.158 -14.375 1 97.19 146 HIS B CA 1
ATOM 4192 C C . HIS B 1 146 ? 2.268 0.903 -14.266 1 97.19 146 HIS B C 1
ATOM 4194 O O . HIS B 1 146 ? 2.066 2.051 -14.664 1 97.19 146 HIS B O 1
ATOM 4200 N N . GLY B 1 147 ? 3.43 0.571 -13.68 1 98.06 147 GLY B N 1
ATOM 4201 C CA . GLY B 1 147 ? 4.551 1.491 -13.57 1 98.06 147 GLY B CA 1
ATOM 4202 C C . GLY B 1 147 ? 5.082 1.944 -14.922 1 98.06 147 GLY B C 1
ATOM 4203 O O . GLY B 1 147 ? 5.402 3.121 -15.102 1 98.06 147 GLY B O 1
ATOM 4204 N N . VAL B 1 148 ? 5.172 1.017 -15.867 1 98.5 148 VAL B N 1
ATOM 4205 C CA . VAL B 1 148 ? 5.648 1.338 -17.219 1 98.5 148 VAL B CA 1
ATOM 4206 C C . VAL B 1 148 ? 4.707 2.34 -17.875 1 98.5 148 VAL B C 1
ATOM 4208 O O . VAL B 1 148 ? 5.152 3.336 -18.453 1 98.5 148 VAL B O 1
ATOM 4211 N N . ARG B 1 149 ? 3.41 2.096 -17.781 1 96.69 149 ARG B N 1
ATOM 4212 C CA . ARG B 1 149 ? 2.414 2.982 -18.359 1 96.69 149 ARG B CA 1
ATOM 4213 C C . ARG B 1 149 ? 2.465 4.367 -17.719 1 96.69 149 ARG B C 1
ATOM 4215 O O . ARG B 1 149 ? 2.436 5.379 -18.422 1 96.69 149 ARG B O 1
ATOM 4222 N N . ASN B 1 150 ? 2.588 4.43 -16.469 1 95.62 150 ASN B N 1
ATOM 4223 C CA . ASN B 1 150 ? 2.562 5.688 -15.727 1 95.62 150 ASN B CA 1
ATOM 4224 C C . ASN B 1 150 ? 3.854 6.48 -15.922 1 95.62 150 ASN B C 1
ATOM 4226 O O . ASN B 1 150 ? 3.881 7.691 -15.703 1 95.62 150 ASN B O 1
ATOM 4230 N N . SER B 1 151 ? 4.93 5.836 -16.281 1 96.94 151 SER B N 1
ATOM 4231 C CA . SER B 1 151 ? 6.238 6.473 -16.391 1 96.94 151 SER B CA 1
ATOM 4232 C C . SER B 1 151 ? 6.285 7.434 -17.578 1 96.94 151 SER B C 1
ATOM 4234 O O . SER B 1 151 ? 7.047 8.406 -17.562 1 96.94 151 SER B O 1
ATOM 4236 N N . GLY B 1 152 ? 5.512 7.121 -18.625 1 96.06 152 GLY B N 1
ATOM 4237 C CA . GLY B 1 152 ? 5.566 7.895 -19.859 1 96.06 152 GLY B CA 1
ATOM 4238 C C . GLY B 1 152 ? 6.805 7.605 -20.688 1 96.06 152 GLY B C 1
ATOM 4239 O O . GLY B 1 152 ? 6.969 8.156 -21.781 1 96.06 152 GLY B O 1
ATOM 4240 N N . ALA B 1 153 ? 7.695 6.773 -20.219 1 98 153 ALA B N 1
ATOM 4241 C CA . ALA B 1 153 ? 8.883 6.402 -20.969 1 98 153 ALA B CA 1
ATOM 4242 C C . ALA B 1 153 ? 8.508 5.578 -22.203 1 98 153 ALA B C 1
ATOM 4244 O O . ALA B 1 153 ? 7.453 4.945 -22.234 1 98 153 ALA B O 1
ATOM 4245 N N . ASP B 1 154 ? 9.383 5.648 -23.234 1 98.38 154 ASP B N 1
ATOM 4246 C CA . ASP B 1 154 ? 9.219 4.711 -24.344 1 98.38 154 ASP B CA 1
ATOM 4247 C C . ASP B 1 154 ? 9.297 3.266 -23.844 1 98.38 154 ASP B C 1
ATOM 4249 O O . ASP B 1 154 ? 10.016 2.963 -22.891 1 98.38 154 ASP B O 1
ATOM 4253 N N . LYS B 1 155 ? 8.508 2.455 -24.453 1 98.69 155 LYS B N 1
ATOM 4254 C CA . LYS B 1 155 ? 8.516 1.053 -24.047 1 98.69 155 LYS B CA 1
ATOM 4255 C C . LYS B 1 155 ? 8.523 0.13 -25.266 1 98.69 155 LYS B C 1
ATOM 4257 O O . LYS B 1 155 ? 8.078 0.514 -26.344 1 98.69 155 LYS B O 1
ATOM 4262 N N . ARG B 1 156 ? 9.109 -1.014 -25.172 1 98.75 156 ARG B N 1
ATOM 4263 C CA . ARG B 1 156 ? 9.055 -2.16 -26.078 1 98.75 156 ARG B CA 1
ATOM 4264 C C . ARG B 1 156 ? 8.617 -3.42 -25.328 1 98.75 156 ARG B C 1
ATOM 4266 O O . ARG B 1 156 ? 9.203 -3.77 -24.297 1 98.75 156 ARG B O 1
ATOM 4273 N N . ILE B 1 157 ? 7.613 -3.996 -25.844 1 98.81 157 ILE B N 1
ATOM 4274 C CA . ILE B 1 157 ? 7.148 -5.238 -25.25 1 98.81 157 ILE B CA 1
ATOM 4275 C C . ILE B 1 157 ? 7.707 -6.43 -26.016 1 98.81 157 ILE B C 1
ATOM 4277 O O . ILE B 1 157 ? 7.469 -6.566 -27.219 1 98.81 157 ILE B O 1
ATOM 4281 N N . PHE B 1 158 ? 8.484 -7.23 -25.359 1 98.88 158 PHE B N 1
ATOM 4282 C CA . PHE B 1 158 ? 8.977 -8.422 -26.047 1 98.88 158 PHE B CA 1
ATOM 4283 C C . PHE B 1 158 ? 8.164 -9.648 -25.641 1 98.88 158 PHE B C 1
ATOM 4285 O O . PHE B 1 158 ? 7.578 -9.688 -24.562 1 98.88 158 PHE B O 1
ATOM 4292 N N . ARG B 1 159 ? 8.133 -10.633 -26.562 1 98.69 159 ARG B N 1
ATOM 4293 C CA . ARG B 1 159 ? 7.391 -11.875 -26.312 1 98.69 159 ARG B CA 1
ATOM 4294 C C . ARG B 1 159 ? 7.945 -12.617 -25.109 1 98.69 159 ARG B C 1
ATOM 4296 O O . ARG B 1 159 ? 9.156 -12.625 -24.875 1 98.69 159 ARG B O 1
ATOM 4303 N N . HIS B 1 160 ? 7.066 -13.25 -24.391 1 98.19 160 HIS B N 1
ATOM 4304 C CA . HIS B 1 160 ? 7.379 -13.883 -23.109 1 98.19 160 HIS B CA 1
ATOM 4305 C C . HIS B 1 160 ? 8.586 -14.812 -23.234 1 98.19 160 HIS B C 1
ATOM 4307 O O . HIS B 1 160 ? 8.578 -15.742 -24.047 1 98.19 160 HIS B O 1
ATOM 4313 N N . ASN B 1 161 ? 9.562 -14.508 -22.438 1 98.56 161 ASN B N 1
ATOM 4314 C CA . ASN B 1 161 ? 10.773 -15.32 -22.312 1 98.56 161 ASN B CA 1
ATOM 4315 C C . ASN B 1 161 ? 11.477 -15.5 -23.656 1 98.56 161 ASN B C 1
ATOM 4317 O O . ASN B 1 161 ? 12.234 -16.453 -23.844 1 98.56 161 ASN B O 1
ATOM 4321 N N . ASP B 1 162 ? 11.195 -14.617 -24.609 1 98.81 162 ASP B N 1
ATOM 4322 C CA . ASP B 1 162 ? 11.773 -14.688 -25.938 1 98.81 162 ASP B CA 1
ATOM 4323 C C . ASP B 1 162 ? 13.008 -13.797 -26.062 1 98.81 162 ASP B C 1
ATOM 4325 O O . ASP B 1 162 ? 12.914 -12.656 -26.516 1 98.81 162 ASP B O 1
ATOM 4329 N N . VAL B 1 163 ? 14.125 -14.383 -25.828 1 98.75 163 VAL B N 1
ATOM 4330 C CA . VAL B 1 163 ? 15.391 -13.664 -25.781 1 98.75 163 VAL B CA 1
ATOM 4331 C C . VAL B 1 163 ? 15.742 -13.141 -27.172 1 98.75 163 VAL B C 1
ATOM 4333 O O . VAL B 1 163 ? 16.312 -12.055 -27.297 1 98.75 163 VAL B O 1
ATOM 4336 N N . ALA B 1 164 ? 15.422 -13.883 -28.203 1 98.81 164 ALA B N 1
ATOM 4337 C CA . ALA B 1 164 ? 15.688 -13.445 -29.562 1 98.81 164 ALA B CA 1
ATOM 4338 C C . ALA B 1 164 ? 14.891 -12.188 -29.906 1 98.81 164 ALA B C 1
ATOM 4340 O O . ALA B 1 164 ? 15.406 -11.266 -30.531 1 98.81 164 ALA B O 1
ATOM 4341 N N . HIS B 1 165 ? 13.648 -12.195 -29.516 1 98.94 165 HIS B N 1
ATOM 4342 C CA . HIS B 1 165 ? 12.828 -11.008 -29.734 1 98.94 165 HIS B CA 1
ATOM 4343 C C . HIS B 1 165 ? 13.359 -9.82 -28.938 1 98.94 165 HIS B C 1
ATOM 4345 O O . HIS B 1 165 ? 13.375 -8.688 -29.438 1 98.94 165 HIS B O 1
ATOM 4351 N N . LEU B 1 166 ? 13.742 -10.039 -27.703 1 98.94 166 LEU B N 1
ATOM 4352 C CA . LEU B 1 166 ? 14.344 -8.992 -26.875 1 98.94 166 LEU B CA 1
ATOM 4353 C C . LEU B 1 166 ? 15.57 -8.406 -27.562 1 98.94 166 LEU B C 1
ATOM 4355 O O . LEU B 1 166 ? 15.734 -7.184 -27.625 1 98.94 166 LEU B O 1
ATOM 4359 N N . ARG B 1 167 ? 16.422 -9.266 -28.094 1 98.88 167 ARG B N 1
ATOM 4360 C CA . ARG B 1 167 ? 17.609 -8.797 -28.812 1 98.88 167 ARG B CA 1
ATOM 4361 C C . ARG B 1 167 ? 17.234 -7.91 -29.984 1 98.88 167 ARG B C 1
ATOM 4363 O O . ARG B 1 167 ? 17.844 -6.871 -30.219 1 98.88 167 ARG B O 1
ATOM 4370 N N . GLN B 1 168 ? 16.281 -8.375 -30.734 1 98.88 168 GLN B N 1
ATOM 4371 C CA . GLN B 1 168 ? 15.812 -7.602 -31.891 1 98.88 168 GLN B CA 1
ATOM 4372 C C . GLN B 1 168 ? 15.375 -6.199 -31.469 1 98.88 168 GLN B C 1
ATOM 4374 O O . GLN B 1 168 ? 15.797 -5.211 -32.062 1 98.88 168 GLN B O 1
ATOM 4379 N N . LEU B 1 169 ? 14.547 -6.117 -30.453 1 98.88 169 LEU B N 1
ATOM 4380 C CA . LEU B 1 169 ? 14.031 -4.832 -29.984 1 98.88 169 LEU B CA 1
ATOM 4381 C C . LEU B 1 169 ? 15.156 -3.955 -29.469 1 98.88 169 LEU B C 1
ATOM 4383 O O . LEU B 1 169 ? 15.172 -2.742 -29.688 1 98.88 169 LEU B O 1
ATOM 4387 N N . LEU B 1 170 ? 16.078 -4.566 -28.719 1 98.69 170 LEU B N 1
ATOM 4388 C CA . LEU B 1 170 ? 17.219 -3.832 -28.203 1 98.69 170 LEU B CA 1
ATOM 4389 C C . LEU B 1 170 ? 18.047 -3.236 -29.344 1 98.69 170 LEU B C 1
ATOM 4391 O O . LEU B 1 170 ? 18.547 -2.111 -29.234 1 98.69 170 LEU B O 1
ATOM 4395 N N . SER B 1 171 ? 18.172 -3.941 -30.391 1 98.44 171 SER B N 1
ATOM 4396 C CA . SER B 1 171 ? 19 -3.525 -31.516 1 98.44 171 SER B CA 1
ATOM 4397 C C . SER B 1 171 ? 18.391 -2.344 -32.25 1 98.44 171 SER B C 1
ATOM 4399 O O . SER B 1 171 ? 19.078 -1.633 -33 1 98.44 171 SER B O 1
ATOM 4401 N N . GLU B 1 172 ? 17.109 -2.115 -32.031 1 98.25 172 GLU B N 1
ATOM 4402 C CA . GLU B 1 172 ? 16.375 -1.046 -32.719 1 98.25 172 GLU B CA 1
ATOM 4403 C C . GLU B 1 172 ? 16.562 0.287 -31.984 1 98.25 172 GLU B C 1
ATOM 4405 O O . GLU B 1 172 ? 16.188 1.339 -32.531 1 98.25 172 GLU B O 1
ATOM 4410 N N . VAL B 1 173 ? 17.109 0.259 -30.844 1 97.5 173 VAL B N 1
ATOM 4411 C CA . VAL B 1 173 ? 17.25 1.459 -30.031 1 97.5 173 VAL B CA 1
ATOM 4412 C C . VAL B 1 173 ? 18.719 1.919 -30.047 1 97.5 173 VAL B C 1
ATOM 4414 O O . VAL B 1 173 ? 19.625 1.102 -29.938 1 97.5 173 VAL B O 1
ATOM 4417 N N . GLY B 1 174 ? 18.984 3.201 -30.172 1 94.81 174 GLY B N 1
ATOM 4418 C CA . GLY B 1 174 ? 20.328 3.768 -30.219 1 94.81 174 GLY B CA 1
ATOM 4419 C C . GLY B 1 174 ? 21.156 3.459 -29 1 94.81 174 GLY B C 1
ATOM 4420 O O . GLY B 1 174 ? 20.625 3.395 -27.875 1 94.81 174 GLY B O 1
ATOM 4421 N N . ALA B 1 175 ? 22.469 3.348 -29.141 1 91.44 175 ALA B N 1
ATOM 4422 C CA . ALA B 1 175 ? 23.391 2.953 -28.078 1 91.44 175 ALA B CA 1
ATOM 4423 C C . ALA B 1 175 ? 23.453 4.02 -26.984 1 91.44 175 ALA B C 1
ATOM 4425 O O . ALA B 1 175 ? 23.703 3.709 -25.812 1 91.44 175 ALA B O 1
ATOM 4426 N N . ASP B 1 176 ? 23.109 5.184 -27.328 1 92.19 176 ASP B N 1
ATOM 4427 C CA . ASP B 1 176 ? 23.266 6.297 -26.391 1 92.19 176 ASP B CA 1
ATOM 4428 C C . ASP B 1 176 ? 22.031 6.453 -25.516 1 92.19 176 ASP B C 1
ATOM 4430 O O . ASP B 1 176 ? 22.062 7.141 -24.484 1 92.19 176 ASP B O 1
ATOM 4434 N N . ARG B 1 177 ? 20.938 5.797 -25.875 1 95.81 177 ARG B N 1
ATOM 4435 C CA . ARG B 1 177 ? 19.719 5.898 -25.078 1 95.81 177 ARG B CA 1
ATOM 4436 C C . ARG B 1 177 ? 19.766 4.953 -23.891 1 95.81 177 ARG B C 1
ATOM 4438 O O . ARG B 1 177 ? 20.172 3.797 -24.016 1 95.81 177 ARG B O 1
ATOM 4445 N N . PRO B 1 178 ? 19.469 5.492 -22.672 1 98.12 178 PRO B N 1
ATOM 4446 C CA . PRO B 1 178 ? 19.359 4.59 -21.531 1 98.12 178 PRO B CA 1
ATOM 4447 C C . PRO B 1 178 ? 18.312 3.506 -21.734 1 98.12 178 PRO B C 1
ATOM 4449 O O . PRO B 1 178 ? 17.25 3.764 -22.312 1 98.12 178 PRO B O 1
ATOM 4452 N N . LYS B 1 179 ? 18.625 2.264 -21.312 1 98.56 179 LYS B N 1
ATOM 4453 C CA . LYS B 1 179 ? 17.75 1.098 -21.484 1 98.56 179 LYS B CA 1
ATOM 4454 C C . LYS B 1 179 ? 17.547 0.363 -20.156 1 98.56 179 LYS B C 1
ATOM 4456 O O . LYS B 1 179 ? 18.484 0.239 -19.359 1 98.56 179 LYS B O 1
ATOM 4461 N N . LEU B 1 180 ? 16.312 -0.045 -19.875 1 98.88 180 LEU B N 1
ATOM 4462 C CA . LEU B 1 180 ? 15.938 -0.848 -18.703 1 98.88 180 LEU B CA 1
ATOM 4463 C C . LEU B 1 180 ? 15.148 -2.08 -19.125 1 98.88 180 LEU B C 1
ATOM 4465 O O . LEU B 1 180 ? 14.102 -1.961 -19.766 1 98.88 180 LEU B O 1
ATOM 4469 N N . ILE B 1 181 ? 15.664 -3.262 -18.859 1 98.94 181 ILE B N 1
ATOM 4470 C CA . ILE B 1 181 ? 14.945 -4.504 -19.109 1 98.94 181 ILE B CA 1
ATOM 4471 C C . ILE B 1 181 ? 14.211 -4.941 -17.844 1 98.94 181 ILE B C 1
ATOM 4473 O O . ILE B 1 181 ? 14.836 -5.305 -16.844 1 98.94 181 ILE B O 1
ATOM 4477 N N . ALA B 1 182 ? 12.867 -4.887 -17.844 1 98.94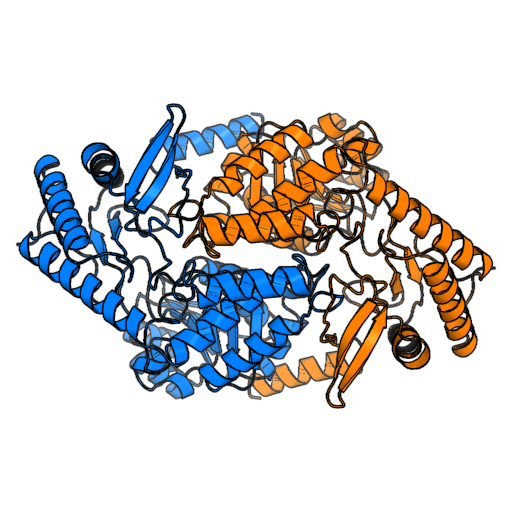 182 ALA B N 1
ATOM 4478 C CA . ALA B 1 182 ? 12.023 -5.254 -16.719 1 98.94 182 ALA B CA 1
ATOM 4479 C C . ALA B 1 182 ? 11.398 -6.629 -16.922 1 98.94 182 ALA B C 1
ATOM 4481 O O . ALA B 1 182 ? 10.719 -6.867 -17.922 1 98.94 182 ALA B O 1
ATOM 4482 N N . PHE B 1 183 ? 11.609 -7.535 -16.016 1 98.94 183 PHE B N 1
ATOM 4483 C CA . PHE B 1 183 ? 11.094 -8.891 -16.109 1 98.94 183 PHE B CA 1
ATOM 4484 C C . PHE B 1 183 ? 10.984 -9.531 -14.734 1 98.94 183 PHE B C 1
ATOM 4486 O O . PHE B 1 183 ? 11.406 -8.945 -13.742 1 98.94 183 PHE B O 1
ATOM 4493 N N . GLU B 1 184 ? 10.281 -10.633 -14.633 1 98.81 184 GLU B N 1
ATOM 4494 C CA . GLU B 1 184 ? 10.148 -11.406 -13.406 1 98.81 184 GLU B CA 1
ATOM 4495 C C . GLU B 1 184 ? 11.031 -12.656 -13.445 1 98.81 184 GLU B C 1
ATOM 4497 O O . GLU B 1 184 ? 11.273 -13.219 -14.516 1 98.81 184 GLU B O 1
ATOM 4502 N N . SER B 1 185 ? 11.555 -13.016 -12.266 1 98.75 185 SER B N 1
ATOM 4503 C CA . SER B 1 185 ? 12.289 -14.273 -12.25 1 98.75 185 SER B CA 1
ATOM 4504 C C . SER B 1 185 ? 11.352 -15.469 -12.391 1 98.75 185 SER B C 1
ATOM 4506 O O . SER B 1 185 ? 11.68 -16.438 -13.078 1 98.75 185 SER B O 1
ATOM 4508 N N . LEU B 1 186 ? 10.234 -15.406 -11.734 1 98.69 186 LEU B N 1
ATOM 4509 C CA . LEU B 1 186 ? 9.195 -16.438 -11.742 1 98.69 186 LEU B CA 1
ATOM 4510 C C . LEU B 1 186 ? 7.824 -15.82 -12.031 1 98.69 186 LEU B C 1
ATOM 4512 O O . LEU B 1 186 ? 7.359 -14.945 -11.289 1 98.69 186 LEU B O 1
ATOM 4516 N N . TYR B 1 187 ? 7.246 -16.234 -13.164 1 97.81 187 TYR B N 1
ATOM 4517 C CA . TYR B 1 187 ? 5.938 -15.719 -13.547 1 97.81 187 TYR B CA 1
ATOM 4518 C C . TYR B 1 187 ? 4.82 -16.5 -12.875 1 97.81 187 TYR B C 1
ATOM 4520 O O . TYR B 1 187 ? 4.656 -17.703 -13.133 1 97.81 187 TYR B O 1
ATOM 4528 N N . SER B 1 188 ? 4 -15.867 -12.062 1 94 188 SER B N 1
ATOM 4529 C CA . SER B 1 188 ? 3.107 -16.484 -11.094 1 94 188 SER B CA 1
ATOM 4530 C C . SER B 1 188 ? 1.992 -17.266 -11.781 1 94 188 SER B C 1
ATOM 4532 O O . SER B 1 188 ? 1.482 -18.25 -11.242 1 94 188 SER B O 1
ATOM 4534 N N . MET B 1 189 ? 1.543 -16.797 -12.969 1 94.12 189 MET B N 1
ATOM 4535 C CA . MET B 1 189 ? 0.401 -17.453 -13.602 1 94.12 189 MET B CA 1
ATOM 4536 C C . MET B 1 189 ? 0.86 -18.562 -14.539 1 94.12 189 MET B C 1
ATOM 4538 O O . MET B 1 189 ? 0.089 -19.469 -14.859 1 94.12 189 MET B O 1
ATOM 4542 N N . GLU B 1 190 ? 2.137 -18.484 -14.906 1 95.69 190 GLU B N 1
ATOM 4543 C CA . GLU B 1 190 ? 2.709 -19.5 -15.797 1 95.69 190 GLU B CA 1
ATOM 4544 C C . GLU B 1 190 ? 3.467 -20.562 -15.008 1 95.69 190 GLU B C 1
ATOM 4546 O O . GLU B 1 190 ? 3.59 -21.703 -15.461 1 95.69 190 GLU B O 1
ATOM 4551 N N . GLY B 1 191 ? 3.986 -20.141 -13.867 1 97.44 191 GLY B N 1
ATOM 4552 C CA . GLY B 1 191 ? 4.809 -21.047 -13.086 1 97.44 191 GLY B CA 1
ATOM 4553 C C . GLY B 1 191 ? 6.184 -21.281 -13.68 1 97.44 191 GLY B C 1
ATOM 4554 O O . GLY B 1 191 ? 6.914 -22.172 -13.25 1 97.44 191 GLY B O 1
ATOM 4555 N N . ASP B 1 192 ? 6.539 -20.516 -14.695 1 98.31 192 ASP B N 1
ATOM 4556 C CA . ASP B 1 192 ? 7.82 -20.719 -15.359 1 98.31 192 ASP B CA 1
ATOM 4557 C C . ASP B 1 192 ? 8.82 -19.625 -14.992 1 98.31 192 ASP B C 1
ATOM 4559 O O . ASP B 1 192 ? 8.438 -18.578 -14.492 1 98.31 192 ASP B O 1
ATOM 4563 N N . PHE B 1 193 ? 10.086 -19.938 -15.141 1 98.69 193 PHE B N 1
ATOM 4564 C CA . PHE B 1 193 ? 11.172 -19.016 -14.836 1 98.69 193 PHE B CA 1
ATOM 4565 C C . PHE B 1 193 ? 11.586 -18.25 -16.078 1 98.69 193 PHE B C 1
ATOM 4567 O O . PHE B 1 193 ? 11.477 -18.75 -17.203 1 98.69 193 PHE B O 1
ATOM 4574 N N . ALA B 1 194 ? 12.055 -17.047 -15.922 1 98.81 194 ALA B N 1
ATOM 4575 C CA . ALA B 1 194 ? 12.703 -16.281 -16.984 1 98.81 194 ALA B CA 1
ATOM 4576 C C . ALA B 1 194 ? 14.078 -16.844 -17.312 1 98.81 194 ALA B C 1
ATOM 4578 O O . ALA B 1 194 ? 14.727 -17.453 -16.453 1 98.81 194 ALA B O 1
ATOM 4579 N N . PRO B 1 195 ? 14.484 -16.719 -18.609 1 98.81 195 PRO B N 1
ATOM 4580 C CA . PRO B 1 195 ? 15.891 -17 -18.922 1 98.81 195 PRO B CA 1
ATOM 4581 C C . PRO B 1 195 ? 16.828 -15.898 -18.438 1 98.81 195 PRO B C 1
ATOM 4583 O O . PRO B 1 195 ? 17.422 -15.18 -19.25 1 98.81 195 PRO B O 1
ATOM 4586 N N . VAL B 1 196 ? 17.078 -15.82 -17.125 1 98.88 196 VAL B N 1
ATOM 4587 C CA . VAL B 1 196 ? 17.766 -14.711 -16.453 1 98.88 196 VAL B CA 1
ATOM 4588 C C . VAL B 1 196 ? 19.188 -14.57 -16.984 1 98.88 196 VAL B C 1
ATOM 4590 O O . VAL B 1 196 ? 19.641 -13.453 -17.266 1 98.88 196 VAL B O 1
ATOM 4593 N N . ALA B 1 197 ? 19.875 -15.68 -17.156 1 98.81 197 ALA B N 1
ATOM 4594 C CA . ALA B 1 197 ? 21.266 -15.633 -17.625 1 98.81 197 ALA B CA 1
ATOM 4595 C C . ALA B 1 197 ? 21.359 -14.992 -19.016 1 98.81 197 ALA B C 1
ATOM 4597 O O . ALA B 1 197 ? 22.234 -14.164 -19.25 1 98.81 197 ALA B O 1
ATOM 4598 N N . GLU B 1 198 ? 20.5 -15.406 -19.906 1 98.88 198 GLU B N 1
ATOM 4599 C CA . GLU B 1 198 ? 20.484 -14.875 -21.266 1 98.88 198 GLU B CA 1
ATOM 4600 C C . GLU B 1 198 ? 20.125 -13.398 -21.281 1 98.88 198 GLU B C 1
ATOM 4602 O O . GLU B 1 198 ? 20.672 -12.617 -22.062 1 98.88 198 GLU B O 1
ATOM 4607 N N . ILE B 1 199 ? 19.156 -12.984 -20.438 1 98.88 199 ILE B N 1
ATOM 4608 C CA . ILE B 1 199 ? 18.734 -11.594 -20.375 1 98.88 199 ILE B CA 1
ATOM 4609 C C . ILE B 1 199 ? 19.875 -10.734 -19.844 1 98.88 199 ILE B C 1
ATOM 4611 O O . ILE B 1 199 ? 20.125 -9.633 -20.359 1 98.88 199 ILE B O 1
ATOM 4615 N N . VAL B 1 200 ? 20.562 -11.195 -18.797 1 98.69 200 VAL B N 1
ATOM 4616 C CA . VAL B 1 200 ? 21.703 -10.484 -18.234 1 98.69 200 VAL B CA 1
ATOM 4617 C C . VAL B 1 200 ? 22.797 -10.312 -19.297 1 98.69 200 VAL B C 1
ATOM 4619 O O . VAL B 1 200 ? 23.406 -9.25 -19.391 1 98.69 200 VAL B O 1
ATOM 4622 N N . LYS B 1 201 ? 23.047 -11.375 -20.078 1 98.62 201 LYS B N 1
ATOM 4623 C CA . LYS B 1 201 ? 24.031 -11.289 -21.156 1 98.62 201 LYS B CA 1
ATOM 4624 C C . LYS B 1 201 ? 23.656 -10.188 -22.141 1 98.62 201 LYS B C 1
ATOM 4626 O O . LYS B 1 201 ? 24.516 -9.406 -22.562 1 98.62 201 LYS B O 1
ATOM 4631 N N . LEU B 1 202 ? 22.422 -10.133 -22.547 1 98.75 202 LEU B N 1
ATOM 4632 C CA . LEU B 1 202 ? 21.953 -9.094 -23.453 1 98.75 202 LEU B CA 1
ATOM 4633 C C . LEU B 1 202 ? 22.094 -7.715 -22.812 1 98.75 202 LEU B C 1
ATOM 4635 O O . LEU B 1 202 ? 22.484 -6.754 -23.484 1 98.75 202 LEU B O 1
ATOM 4639 N N . ALA B 1 203 ? 21.688 -7.605 -21.516 1 98.62 203 ALA B N 1
ATOM 4640 C CA . ALA B 1 203 ? 21.781 -6.328 -20.812 1 98.62 203 ALA B CA 1
ATOM 4641 C C . ALA B 1 203 ? 23.219 -5.801 -20.859 1 98.62 203 ALA B C 1
ATOM 4643 O O . ALA B 1 203 ? 23.438 -4.613 -21.109 1 98.62 203 ALA B O 1
ATOM 4644 N N . ASN B 1 204 ? 24.172 -6.664 -20.641 1 97.75 204 ASN B N 1
ATOM 4645 C CA . ASN B 1 204 ? 25.578 -6.289 -20.672 1 97.75 204 ASN B CA 1
ATOM 4646 C C . ASN B 1 204 ? 26.016 -5.875 -22.078 1 97.75 204 ASN B C 1
ATOM 4648 O O . ASN B 1 204 ? 26.719 -4.883 -22.25 1 97.75 204 ASN B O 1
ATOM 4652 N N . GLU B 1 205 ? 25.625 -6.641 -23.047 1 97.81 205 GLU B N 1
ATOM 4653 C CA . GLU B 1 205 ? 25.984 -6.375 -24.438 1 97.81 205 GLU B CA 1
ATOM 4654 C C . GLU B 1 205 ? 25.469 -5.016 -24.891 1 97.81 205 GLU B C 1
ATOM 4656 O O . GLU B 1 205 ? 26.172 -4.289 -25.609 1 97.81 205 GLU B O 1
ATOM 4661 N N . PHE B 1 206 ? 24.297 -4.613 -24.469 1 98.12 206 PHE B N 1
ATOM 4662 C CA . PHE B 1 206 ? 23.641 -3.424 -25 1 98.12 206 PHE B CA 1
ATOM 4663 C C . PHE B 1 206 ? 23.719 -2.27 -24.016 1 98.12 206 PHE B C 1
ATOM 4665 O O . PHE B 1 206 ? 23.203 -1.184 -24.281 1 98.12 206 PHE B O 1
ATOM 4672 N N . GLY B 1 207 ? 24.391 -2.486 -22.844 1 97.06 207 GLY B N 1
ATOM 4673 C CA . GLY B 1 207 ? 24.516 -1.447 -21.844 1 97.06 207 GLY B CA 1
ATOM 4674 C C . GLY B 1 207 ? 23.203 -1.106 -21.172 1 97.06 207 GLY B C 1
ATOM 4675 O O . GLY B 1 207 ? 22.906 0.064 -20.906 1 97.06 207 GLY B O 1
ATOM 4676 N N . ALA B 1 208 ? 22.297 -2.088 -20.969 1 98.19 208 ALA B N 1
ATOM 4677 C CA . ALA B 1 208 ? 20.984 -1.888 -20.359 1 98.19 208 ALA B CA 1
ATOM 4678 C C . ALA B 1 208 ? 21.016 -2.205 -18.859 1 98.19 208 ALA B C 1
ATOM 4680 O O . ALA B 1 208 ? 21.734 -3.105 -18.422 1 98.19 208 ALA B O 1
ATOM 4681 N N . MET B 1 209 ? 20.297 -1.439 -18.047 1 98.56 209 MET B N 1
ATOM 4682 C CA . MET B 1 209 ? 20.016 -1.839 -16.672 1 98.56 209 MET B CA 1
ATOM 4683 C C . MET B 1 209 ? 19 -2.973 -16.625 1 98.56 209 MET B C 1
ATOM 4685 O O . MET B 1 209 ? 18.234 -3.154 -17.578 1 98.56 209 MET B O 1
ATOM 4689 N N . THR B 1 210 ? 19.062 -3.715 -15.578 1 98.81 210 THR B N 1
ATOM 4690 C CA . THR B 1 210 ? 18.078 -4.762 -15.367 1 98.81 210 THR B CA 1
ATOM 4691 C C . THR B 1 210 ? 17.203 -4.457 -14.148 1 98.81 210 THR B C 1
ATOM 4693 O O . THR B 1 210 ? 17.703 -3.926 -13.148 1 98.81 210 THR B O 1
ATOM 4696 N N . TYR B 1 211 ? 15.93 -4.664 -14.281 1 98.94 211 TYR B N 1
ATOM 4697 C CA . TYR B 1 211 ? 14.938 -4.633 -13.219 1 98.94 211 TYR B CA 1
ATOM 4698 C C . TYR B 1 211 ? 14.281 -6 -13.039 1 98.94 211 TYR B C 1
ATOM 4700 O O . TYR B 1 211 ? 13.422 -6.391 -13.836 1 98.94 211 TYR B O 1
ATOM 4708 N N . LEU B 1 212 ? 14.664 -6.688 -11.977 1 98.94 212 LEU B N 1
ATOM 4709 C CA . LEU B 1 212 ? 14.234 -8.07 -11.781 1 98.94 212 LEU B CA 1
ATOM 4710 C C . LEU B 1 212 ? 13.273 -8.172 -10.594 1 98.94 212 LEU B C 1
ATOM 4712 O O . LEU B 1 212 ? 13.664 -7.926 -9.453 1 98.94 212 LEU B O 1
ATOM 4716 N N . ASP B 1 213 ? 12.047 -8.547 -10.875 1 98.88 213 ASP B N 1
ATOM 4717 C CA . ASP B 1 213 ? 11.055 -8.836 -9.844 1 98.88 213 ASP B CA 1
ATOM 4718 C C . ASP B 1 213 ? 11.211 -10.266 -9.32 1 98.88 213 ASP B C 1
ATOM 4720 O O . ASP B 1 213 ? 10.93 -11.227 -10.039 1 98.88 213 ASP B O 1
ATOM 4724 N N . GLU B 1 214 ? 11.57 -10.359 -8.055 1 98.69 214 GLU B N 1
ATOM 4725 C CA . GLU B 1 214 ? 11.82 -11.648 -7.406 1 98.69 214 GLU B CA 1
ATOM 4726 C C . GLU B 1 214 ? 10.695 -12.008 -6.438 1 98.69 214 GLU B C 1
ATOM 4728 O O . GLU B 1 214 ? 10.844 -12.906 -5.613 1 98.69 214 GLU B O 1
ATOM 4733 N N . ILE B 1 215 ? 9.594 -11.406 -6.496 1 98.19 215 ILE B N 1
ATOM 4734 C CA . ILE B 1 215 ? 8.602 -11.461 -5.43 1 98.19 215 ILE B CA 1
ATOM 4735 C C . ILE B 1 215 ? 8.125 -12.898 -5.227 1 98.19 215 ILE B C 1
ATOM 4737 O O . ILE B 1 215 ? 7.812 -13.305 -4.105 1 98.19 215 ILE B O 1
ATOM 4741 N N . HIS B 1 216 ? 8.047 -13.734 -6.246 1 98.31 216 HIS B N 1
ATOM 4742 C CA . HIS B 1 216 ? 7.586 -15.117 -6.129 1 98.31 216 HIS B CA 1
ATOM 4743 C C . HIS B 1 216 ? 8.742 -16.062 -5.812 1 98.31 216 HIS B C 1
ATOM 4745 O O . HIS B 1 216 ? 8.516 -17.203 -5.43 1 98.31 216 HIS B O 1
ATOM 4751 N N . SER B 1 217 ? 9.984 -15.586 -5.922 1 98.62 217 SER B N 1
ATOM 4752 C CA . SER B 1 217 ? 11.141 -16.438 -5.703 1 98.62 217 SER B CA 1
ATOM 4753 C C . SER B 1 217 ? 11.859 -16.078 -4.41 1 98.62 217 SER B C 1
ATOM 4755 O O . SER B 1 217 ? 12.602 -16.891 -3.854 1 98.62 217 SER B O 1
ATOM 4757 N N . ALA B 1 218 ? 11.656 -14.828 -3.936 1 98.31 218 ALA B N 1
ATOM 4758 C CA . ALA B 1 218 ? 12.32 -14.359 -2.723 1 98.31 218 ALA B CA 1
ATOM 4759 C C . ALA B 1 218 ? 11.938 -15.219 -1.521 1 98.31 218 ALA B C 1
ATOM 4761 O O . ALA B 1 218 ? 10.773 -15.594 -1.363 1 98.31 218 ALA B O 1
ATOM 4762 N N . GLY B 1 219 ? 12.875 -15.523 -0.685 1 98.19 219 GLY B N 1
ATOM 4763 C CA . GLY B 1 219 ? 12.664 -16.406 0.45 1 98.19 219 GLY B CA 1
ATOM 4764 C C . GLY B 1 219 ? 12.773 -17.875 0.089 1 98.19 219 GLY B C 1
ATOM 4765 O O . GLY B 1 219 ? 13.023 -18.719 0.956 1 98.19 219 GLY B O 1
ATOM 4766 N N . ILE B 1 220 ? 12.703 -18.266 -1.204 1 98.56 220 ILE B N 1
ATOM 4767 C CA . ILE B 1 220 ? 12.484 -19.656 -1.6 1 98.56 220 ILE B CA 1
ATOM 4768 C C . ILE B 1 220 ? 13.719 -20.188 -2.332 1 98.56 220 ILE B C 1
ATOM 4770 O O . ILE B 1 220 ? 14.141 -21.312 -2.109 1 98.56 220 ILE B O 1
ATOM 4774 N N . TYR B 1 221 ? 14.266 -19.438 -3.23 1 98.31 221 TYR B N 1
ATOM 4775 C CA . TYR B 1 221 ? 15.375 -19.906 -4.055 1 98.31 221 TYR B CA 1
ATOM 4776 C C . TYR B 1 221 ? 16.688 -19.266 -3.625 1 98.31 221 TYR B C 1
ATOM 4778 O O . TYR B 1 221 ? 16.688 -18.109 -3.162 1 98.31 221 TYR B O 1
ATOM 4786 N N . GLY B 1 222 ? 17.781 -19.922 -3.854 1 97.56 222 GLY B N 1
ATOM 4787 C CA . GLY B 1 222 ? 19.094 -19.453 -3.404 1 97.56 222 GLY B CA 1
ATOM 4788 C C . GLY B 1 222 ? 19.484 -20 -2.049 1 97.56 222 GLY B C 1
ATOM 4789 O O . GLY B 1 222 ? 18.625 -20.328 -1.226 1 97.56 222 GLY B O 1
ATOM 4790 N N . ARG B 1 223 ? 20.734 -20.094 -1.785 1 96.44 223 ARG B N 1
ATOM 4791 C CA . ARG B 1 223 ? 21.234 -20.609 -0.52 1 96.44 223 ARG B CA 1
ATOM 4792 C C . ARG B 1 223 ? 20.75 -19.766 0.653 1 96.44 223 ARG B C 1
ATOM 4794 O O . ARG B 1 223 ? 20.328 -20.312 1.682 1 96.44 223 ARG B O 1
ATOM 4801 N N . GLU B 1 224 ? 20.766 -18.422 0.452 1 97.31 224 GLU B N 1
ATOM 4802 C CA . GLU B 1 224 ? 20.328 -17.516 1.509 1 97.31 224 GLU B CA 1
ATOM 4803 C C . GLU B 1 224 ? 18.875 -17.094 1.312 1 97.31 224 GLU B C 1
ATOM 4805 O O . GLU B 1 224 ? 18.328 -16.359 2.133 1 97.31 224 GLU B O 1
ATOM 4810 N N . GLY B 1 225 ? 18.266 -17.516 0.248 1 97.31 225 GLY B N 1
ATOM 4811 C CA . GLY B 1 225 ? 16.844 -17.266 0.037 1 97.31 225 GLY B CA 1
ATOM 4812 C C . GLY B 1 225 ? 16.562 -15.906 -0.56 1 97.31 225 GLY B C 1
ATOM 4813 O O . GLY B 1 225 ? 15.469 -15.352 -0.358 1 97.31 225 GLY B O 1
ATOM 4814 N N . SER B 1 226 ? 17.531 -15.289 -1.28 1 97.69 226 SER B N 1
ATOM 4815 C CA . SER B 1 226 ? 17.281 -13.953 -1.812 1 97.69 226 SER B CA 1
ATOM 4816 C C . SER B 1 226 ? 16.5 -14.023 -3.125 1 97.69 226 SER B C 1
ATOM 4818 O O . SER B 1 226 ? 15.961 -13.016 -3.584 1 97.69 226 SER B O 1
ATOM 4820 N N . GLY B 1 227 ? 16.453 -15.203 -3.768 1 98.19 227 GLY B N 1
ATOM 4821 C CA . GLY B 1 227 ? 15.664 -15.336 -4.988 1 98.19 227 GLY B CA 1
ATOM 4822 C C . GLY B 1 227 ? 16.359 -16.172 -6.047 1 98.19 227 GLY B C 1
ATOM 4823 O O . GLY B 1 227 ? 17.344 -16.859 -5.766 1 98.19 227 GLY B O 1
ATOM 4824 N N . TYR B 1 228 ? 15.797 -16.219 -7.227 1 98.69 228 TYR B N 1
ATOM 4825 C CA . TYR B 1 228 ? 16.219 -17.094 -8.312 1 98.69 228 TYR B CA 1
ATOM 4826 C C . TYR B 1 228 ? 17.562 -16.656 -8.883 1 98.69 228 TYR B C 1
ATOM 4828 O O . TYR B 1 228 ? 18.375 -17.484 -9.297 1 98.69 228 TYR B O 1
ATOM 4836 N N . ALA B 1 229 ? 17.781 -15.328 -8.914 1 98.75 229 ALA B N 1
ATOM 4837 C CA . ALA B 1 229 ? 19.078 -14.852 -9.391 1 98.75 229 ALA B CA 1
ATOM 4838 C C . ALA B 1 229 ? 20.219 -15.391 -8.531 1 98.75 229 ALA B C 1
ATOM 4840 O O . ALA B 1 229 ? 21.281 -15.742 -9.055 1 98.75 229 ALA B O 1
ATOM 4841 N N . GLU B 1 230 ? 20.016 -15.398 -7.238 1 98.5 230 GLU B N 1
ATOM 4842 C CA . GLU B 1 230 ? 21 -16.016 -6.355 1 98.5 230 GLU B CA 1
ATOM 4843 C C . GLU B 1 230 ? 21.203 -17.484 -6.703 1 98.5 230 GLU B C 1
ATOM 4845 O O . GLU B 1 230 ? 22.328 -17.969 -6.773 1 98.5 230 GLU B O 1
ATOM 4850 N N . HIS B 1 231 ? 20.078 -18.156 -6.875 1 98.19 231 HIS B N 1
ATOM 4851 C CA . HIS B 1 231 ? 20.109 -19.578 -7.211 1 98.19 231 HIS B CA 1
ATOM 4852 C C . HIS B 1 231 ? 20.969 -19.844 -8.438 1 98.19 231 HIS B C 1
ATOM 4854 O O . HIS B 1 231 ? 21.641 -20.875 -8.523 1 98.19 231 HIS B O 1
ATOM 4860 N N . LEU B 1 232 ? 20.969 -18.922 -9.375 1 98.5 232 LEU B N 1
ATOM 4861 C CA . LEU B 1 232 ? 21.703 -19.062 -10.633 1 98.5 232 LEU B CA 1
ATOM 4862 C C . LEU B 1 232 ? 23.109 -18.5 -10.508 1 98.5 232 LEU B C 1
ATOM 4864 O O . LEU B 1 232 ? 23.891 -18.562 -11.453 1 98.5 232 LEU B O 1
ATOM 4868 N N . GLY B 1 233 ? 23.438 -17.922 -9.344 1 98.19 233 GLY B N 1
ATOM 4869 C CA . GLY B 1 233 ? 24.734 -17.281 -9.164 1 98.19 233 GLY B CA 1
ATOM 4870 C C . GLY B 1 233 ? 24.859 -15.977 -9.914 1 98.19 233 GLY B C 1
ATOM 4871 O O . GLY B 1 233 ? 25.969 -15.594 -10.305 1 98.19 233 GLY B O 1
ATOM 4872 N N . LEU B 1 234 ? 23.766 -15.234 -10.141 1 98.25 234 LEU B N 1
ATOM 4873 C CA . LEU B 1 234 ? 23.766 -14.047 -10.984 1 98.25 234 LEU B CA 1
ATOM 4874 C C . LEU B 1 234 ? 23.375 -12.812 -10.188 1 98.25 234 LEU B C 1
ATOM 4876 O O . LEU B 1 234 ? 23.125 -11.75 -10.758 1 98.25 234 LEU B O 1
ATOM 4880 N N . ARG B 1 235 ? 23.359 -12.914 -8.852 1 96.56 235 ARG B N 1
ATOM 4881 C CA . ARG B 1 235 ? 22.891 -11.844 -7.984 1 96.56 235 ARG B CA 1
ATOM 4882 C C . ARG B 1 235 ? 23.641 -10.547 -8.258 1 96.56 235 ARG B C 1
ATOM 4884 O O . ARG B 1 235 ? 23.031 -9.477 -8.336 1 96.56 235 ARG B O 1
ATOM 4891 N N . ASP B 1 236 ? 24.891 -10.625 -8.523 1 96.25 236 ASP B N 1
ATOM 4892 C CA . ASP B 1 236 ? 25.734 -9.445 -8.68 1 96.25 236 ASP B CA 1
ATOM 4893 C C . ASP B 1 236 ? 25.547 -8.805 -10.047 1 96.25 236 ASP B C 1
ATOM 4895 O O . ASP B 1 236 ? 25.969 -7.668 -10.273 1 96.25 236 ASP B O 1
ATOM 4899 N N . GLN B 1 237 ? 24.906 -9.492 -10.945 1 97.62 237 GLN B N 1
ATOM 4900 C CA . GLN B 1 237 ? 24.766 -9.008 -12.312 1 97.62 237 GLN B CA 1
ATOM 4901 C C . GLN B 1 237 ? 23.438 -8.305 -12.523 1 97.62 237 GLN B C 1
ATOM 4903 O O . GLN B 1 237 ? 23.172 -7.75 -13.594 1 97.62 237 GLN B O 1
ATOM 4908 N N . ILE B 1 238 ? 22.578 -8.273 -11.539 1 98.75 238 ILE B N 1
ATOM 4909 C CA . ILE B 1 238 ? 21.281 -7.602 -11.609 1 98.75 238 ILE B CA 1
ATOM 4910 C C . ILE B 1 238 ? 21.422 -6.176 -11.078 1 98.75 238 ILE B C 1
ATOM 4912 O O . ILE B 1 238 ? 22.047 -5.949 -10.039 1 98.75 238 ILE B O 1
ATOM 4916 N N . THR B 1 239 ? 20.875 -5.191 -11.758 1 98.69 239 THR B N 1
ATOM 4917 C CA . THR B 1 239 ? 21 -3.801 -11.336 1 98.69 239 THR B CA 1
ATOM 4918 C C . THR B 1 239 ? 20.047 -3.504 -10.18 1 98.69 239 THR B C 1
ATOM 4920 O O . THR B 1 239 ? 20.469 -2.984 -9.141 1 98.69 239 THR B O 1
ATOM 4923 N N . ILE B 1 240 ? 18.766 -3.756 -10.367 1 98.88 240 ILE B N 1
ATOM 4924 C CA . ILE B 1 240 ? 17.734 -3.48 -9.383 1 98.88 240 ILE B CA 1
ATOM 4925 C C . ILE B 1 240 ? 16.922 -4.746 -9.117 1 98.88 240 ILE B C 1
ATOM 4927 O O . ILE B 1 240 ? 16.438 -5.383 -10.055 1 98.88 240 ILE B O 1
ATOM 4931 N N . PHE B 1 241 ? 16.812 -5.105 -7.852 1 98.94 241 PHE B N 1
ATOM 4932 C CA . PHE B 1 241 ? 15.883 -6.148 -7.434 1 98.94 241 PHE B CA 1
ATOM 4933 C C . PHE B 1 241 ? 14.609 -5.539 -6.867 1 98.94 241 PHE B C 1
ATOM 4935 O O . PHE B 1 241 ? 14.656 -4.523 -6.172 1 98.94 241 PHE B O 1
ATOM 4942 N N . GLN B 1 242 ? 13.555 -6.137 -7.246 1 98.88 242 GLN B N 1
ATOM 4943 C CA . GLN B 1 242 ? 12.312 -5.918 -6.512 1 98.88 242 GLN B CA 1
ATOM 4944 C C . GLN B 1 242 ? 11.836 -7.199 -5.836 1 98.88 242 GLN B C 1
ATOM 4946 O O . GLN B 1 242 ? 11.945 -8.289 -6.41 1 98.88 242 GLN B O 1
ATOM 4951 N N . GLY B 1 243 ? 11.359 -7.102 -4.602 1 98.5 243 GLY B N 1
ATOM 4952 C CA . GLY B 1 243 ? 10.742 -8.211 -3.885 1 98.5 243 GLY B CA 1
ATOM 4953 C C . GLY B 1 243 ? 9.617 -7.77 -2.965 1 98.5 243 GLY B C 1
ATOM 4954 O O . GLY B 1 243 ? 9.203 -6.609 -2.99 1 98.5 243 GLY B O 1
ATOM 4955 N N . GLY B 1 244 ? 9.109 -8.703 -2.207 1 97.94 244 GLY B N 1
ATOM 4956 C CA . GLY B 1 244 ? 8.047 -8.445 -1.253 1 97.94 244 GLY B CA 1
ATOM 4957 C C . GLY B 1 244 ? 7.992 -9.453 -0.125 1 97.94 244 GLY B C 1
ATOM 4958 O O . GLY B 1 244 ? 8.703 -10.461 -0.156 1 97.94 244 GLY B O 1
ATOM 4959 N N . PHE B 1 245 ? 7.18 -9.148 0.824 1 98.5 245 PHE B N 1
ATOM 4960 C CA . PHE B 1 245 ? 7.156 -9.961 2.037 1 98.5 245 PHE B CA 1
ATOM 4961 C C . PHE B 1 245 ? 5.848 -10.734 2.141 1 98.5 245 PHE B C 1
ATOM 4963 O O . PHE B 1 245 ? 5.688 -11.57 3.031 1 98.5 245 PHE B O 1
ATOM 4970 N N . GLY B 1 246 ? 4.926 -10.508 1.2 1 97.19 246 GLY B N 1
ATOM 4971 C CA . GLY B 1 246 ? 3.584 -11.055 1.331 1 97.19 246 GLY B CA 1
ATOM 4972 C C . GLY B 1 246 ? 3.477 -12.492 0.857 1 97.19 246 GLY B C 1
ATOM 4973 O O . GLY B 1 246 ? 2.416 -13.109 0.965 1 97.19 246 GLY B O 1
ATOM 4974 N N . LYS B 1 247 ? 4.562 -13.055 0.349 1 97.25 247 LYS B N 1
ATOM 4975 C CA . LYS B 1 247 ? 4.559 -14.406 -0.221 1 97.25 247 LYS B CA 1
ATOM 4976 C C . LYS B 1 247 ? 5.539 -15.312 0.511 1 97.25 247 LYS B C 1
ATOM 4978 O O . LYS B 1 247 ? 5.277 -15.734 1.642 1 97.25 247 LYS B O 1
ATOM 4983 N N . GLY B 1 248 ? 6.695 -15.477 0.104 1 97.75 248 GLY B N 1
ATOM 4984 C CA . GLY B 1 248 ? 7.664 -16.375 0.728 1 97.75 248 GLY B CA 1
ATOM 4985 C C . GLY B 1 248 ? 7.992 -15.984 2.158 1 97.75 248 GLY B C 1
ATOM 4986 O O . GLY B 1 248 ? 8.242 -16.859 2.998 1 97.75 248 GLY B O 1
ATOM 4987 N N . TYR B 1 249 ? 7.918 -14.719 2.496 1 98.44 249 TYR B N 1
ATOM 4988 C CA . TYR B 1 249 ? 8.344 -14.234 3.803 1 98.44 249 TYR B CA 1
ATOM 4989 C C . TYR B 1 249 ? 7.172 -14.18 4.777 1 98.44 249 TYR B C 1
ATOM 4991 O O . TYR B 1 249 ? 7.363 -13.977 5.977 1 98.44 249 TYR B O 1
ATOM 4999 N N . GLY B 1 250 ? 5.953 -14.312 4.34 1 97.69 250 GLY B N 1
ATOM 5000 C CA . GLY B 1 250 ? 4.797 -14.508 5.195 1 97.69 250 GLY B CA 1
ATOM 5001 C C . GLY B 1 250 ? 4.336 -13.242 5.883 1 97.69 250 GLY B C 1
ATOM 5002 O O . GLY B 1 250 ? 3.688 -13.297 6.93 1 97.69 250 GLY B O 1
ATOM 5003 N N . GLY B 1 251 ? 4.676 -12.141 5.375 1 97.44 251 GLY B N 1
ATOM 5004 C CA . GLY B 1 251 ? 4.273 -10.859 5.934 1 97.44 251 GLY B CA 1
ATOM 5005 C C . GLY B 1 251 ? 3.559 -9.969 4.93 1 97.44 251 GLY B C 1
ATOM 5006 O O . GLY B 1 251 ? 2.615 -10.406 4.27 1 97.44 251 GLY B O 1
ATOM 5007 N N . ALA B 1 252 ? 3.928 -8.727 4.871 1 97.31 252 ALA B N 1
ATOM 5008 C CA . ALA B 1 252 ? 3.381 -7.762 3.922 1 97.31 252 ALA B CA 1
ATOM 5009 C C . ALA B 1 252 ? 4.398 -6.672 3.602 1 97.31 252 ALA B C 1
ATOM 5011 O O . ALA B 1 252 ? 5.301 -6.402 4.398 1 97.31 252 ALA B O 1
ATOM 5012 N N . GLY B 1 253 ? 4.195 -6.047 2.443 1 97.88 253 GLY B N 1
ATOM 5013 C CA . GLY B 1 253 ? 5.109 -5.004 2.006 1 97.88 253 GLY B CA 1
ATOM 5014 C C . GLY B 1 253 ? 5.934 -5.402 0.797 1 97.88 253 GLY B C 1
ATOM 5015 O O . GLY B 1 253 ? 5.848 -6.539 0.328 1 97.88 253 GLY B O 1
ATOM 5016 N N . GLY B 1 254 ? 6.609 -4.465 0.265 1 98.5 254 GLY B N 1
ATOM 5017 C CA . GLY B 1 254 ? 7.547 -4.66 -0.832 1 98.5 254 GLY B CA 1
ATOM 5018 C C . GLY B 1 254 ? 8.852 -3.91 -0.641 1 98.5 254 GLY B C 1
ATOM 5019 O O . GLY B 1 254 ? 9.031 -3.219 0.362 1 98.5 254 GLY B O 1
ATOM 5020 N N . TYR B 1 255 ? 9.789 -4.176 -1.485 1 98.88 255 TYR B N 1
ATOM 5021 C CA . TYR B 1 255 ? 11.07 -3.486 -1.403 1 98.88 255 TYR B CA 1
ATOM 5022 C C . TYR B 1 255 ? 11.758 -3.443 -2.766 1 98.88 255 TYR B C 1
ATOM 5024 O O . TYR B 1 255 ? 11.414 -4.215 -3.664 1 98.88 255 TYR B O 1
ATOM 5032 N N . ILE B 1 256 ? 12.641 -2.523 -2.902 1 98.94 256 ILE B N 1
ATOM 5033 C CA . ILE B 1 256 ? 13.641 -2.559 -3.959 1 98.94 256 ILE B CA 1
ATOM 5034 C C . ILE B 1 256 ? 15.039 -2.545 -3.342 1 98.94 256 ILE B C 1
ATOM 5036 O O . ILE B 1 256 ? 15.227 -2.068 -2.219 1 98.94 256 ILE B O 1
ATOM 5040 N N . VAL B 1 257 ? 15.914 -3.113 -3.955 1 98.88 257 VAL B N 1
ATOM 5041 C CA . VAL B 1 257 ? 17.328 -3.148 -3.604 1 98.88 257 VAL B CA 1
ATOM 5042 C C . VAL B 1 257 ? 18.172 -2.836 -4.836 1 98.88 257 VAL B C 1
ATOM 5044 O O . VAL B 1 257 ? 17.906 -3.342 -5.926 1 98.88 257 VAL B O 1
ATOM 5047 N N . GLY B 1 258 ? 19.156 -1.949 -4.723 1 98.69 258 GLY B N 1
ATOM 5048 C CA . GLY B 1 258 ? 19.969 -1.574 -5.871 1 98.69 258 GLY B CA 1
ATOM 5049 C C . GLY B 1 258 ? 20.984 -0.489 -5.555 1 98.69 258 GLY B C 1
ATOM 5050 O O . GLY B 1 258 ? 21.328 -0.282 -4.391 1 98.69 258 GLY B O 1
ATOM 5051 N N . PRO B 1 259 ? 21.5 0.153 -6.617 1 98.5 259 PRO B N 1
ATOM 5052 C CA . PRO B 1 259 ? 22.453 1.243 -6.434 1 98.5 259 PRO B CA 1
ATOM 5053 C C . PRO B 1 259 ? 21.891 2.387 -5.59 1 98.5 259 PRO B C 1
ATOM 5055 O O . PRO B 1 259 ? 20.703 2.674 -5.652 1 98.5 259 PRO B O 1
ATOM 5058 N N . GLU B 1 260 ? 22.828 2.98 -4.863 1 98 260 GLU B N 1
ATOM 5059 C CA . GLU B 1 260 ? 22.453 4.082 -3.979 1 98 260 GLU B CA 1
ATOM 5060 C C . GLU B 1 260 ? 21.734 5.191 -4.746 1 98 260 GLU B C 1
ATOM 5062 O O . GLU B 1 260 ? 20.766 5.766 -4.254 1 98 260 GLU B O 1
ATOM 5067 N N . GLU B 1 261 ? 22.188 5.484 -5.961 1 98.25 261 GLU B N 1
ATOM 5068 C CA . GLU B 1 261 ? 21.641 6.562 -6.773 1 98.25 261 GLU B CA 1
ATOM 5069 C C . GLU B 1 261 ? 20.188 6.289 -7.145 1 98.25 261 GLU B C 1
ATOM 5071 O O . GLU B 1 261 ? 19.344 7.195 -7.117 1 98.25 261 GLU B O 1
ATOM 5076 N N . ILE B 1 262 ? 19.891 5.02 -7.461 1 98.44 262 ILE B N 1
ATOM 5077 C CA . ILE B 1 262 ? 18.531 4.625 -7.848 1 98.44 262 ILE B CA 1
ATOM 5078 C C . ILE B 1 262 ? 17.609 4.688 -6.629 1 98.44 262 ILE B C 1
ATOM 5080 O O . ILE B 1 262 ? 16.531 5.281 -6.688 1 98.44 262 ILE B O 1
ATOM 5084 N N . VAL B 1 263 ? 18.031 4.102 -5.516 1 98.62 263 VAL B N 1
ATOM 5085 C CA . VAL B 1 263 ? 17.219 4.043 -4.305 1 98.62 263 VAL B CA 1
ATOM 5086 C C . VAL B 1 263 ? 16.969 5.453 -3.787 1 98.62 263 VAL B C 1
ATOM 5088 O O . VAL B 1 263 ? 15.844 5.781 -3.393 1 98.62 263 VAL B O 1
ATOM 5091 N N . ASP B 1 264 ? 17.969 6.289 -3.826 1 98.19 264 ASP B N 1
ATOM 5092 C CA . ASP B 1 264 ? 17.828 7.664 -3.357 1 98.19 264 ASP B CA 1
ATOM 5093 C C . ASP B 1 264 ? 16.891 8.453 -4.258 1 98.19 264 ASP B C 1
ATOM 5095 O O . ASP B 1 264 ? 16.125 9.297 -3.775 1 98.19 264 ASP B O 1
ATOM 5099 N N . THR B 1 265 ? 16.938 8.195 -5.539 1 98.25 265 THR B N 1
ATOM 5100 C CA . THR B 1 265 ? 16.031 8.844 -6.48 1 98.25 265 THR B CA 1
ATOM 5101 C C . THR B 1 265 ? 14.586 8.445 -6.203 1 98.25 265 THR B C 1
ATOM 5103 O O . THR B 1 265 ? 13.703 9.305 -6.141 1 98.25 265 THR B O 1
ATOM 5106 N N . VAL B 1 266 ? 14.375 7.18 -6.02 1 98.44 266 VAL B N 1
ATOM 5107 C CA . VAL B 1 266 ? 13.023 6.691 -5.766 1 98.44 266 VAL B CA 1
ATOM 5108 C C . VAL B 1 266 ? 12.516 7.238 -4.434 1 98.44 266 VAL B C 1
ATOM 5110 O O . VAL B 1 266 ? 11.383 7.727 -4.348 1 98.44 266 VAL B O 1
ATOM 5113 N N . ARG B 1 267 ? 13.32 7.219 -3.404 1 97.06 267 ARG B N 1
ATOM 5114 C CA . ARG B 1 267 ? 12.922 7.68 -2.078 1 97.06 267 ARG B CA 1
ATOM 5115 C C . ARG B 1 267 ? 12.609 9.172 -2.086 1 97.06 267 ARG B C 1
ATOM 5117 O O . ARG B 1 267 ? 11.781 9.641 -1.298 1 97.06 267 ARG B O 1
ATOM 5124 N N . SER B 1 268 ? 13.211 9.93 -2.998 1 95.19 268 SER B N 1
ATOM 5125 C CA . SER B 1 268 ? 13.094 11.391 -3.018 1 95.19 268 SER B CA 1
ATOM 5126 C C . SER B 1 268 ? 11.938 11.844 -3.898 1 95.19 268 SER B C 1
ATOM 5128 O O . SER B 1 268 ? 11.336 12.891 -3.652 1 95.19 268 SER B O 1
ATOM 5130 N N . PHE B 1 269 ? 11.602 10.938 -4.918 1 96.19 269 PHE B N 1
ATOM 5131 C CA . PHE B 1 269 ? 10.727 11.516 -5.941 1 96.19 269 PHE B CA 1
ATOM 5132 C C . PHE B 1 269 ? 9.492 10.648 -6.145 1 96.19 269 PHE B C 1
ATOM 5134 O O . PHE B 1 269 ? 8.516 11.094 -6.758 1 96.19 269 PHE B O 1
ATOM 5141 N N . ALA B 1 270 ? 9.523 9.43 -5.73 1 97.31 270 ALA B N 1
ATOM 5142 C CA . ALA B 1 270 ? 8.344 8.586 -5.918 1 97.31 270 ALA B CA 1
ATOM 5143 C C . ALA B 1 270 ? 7.18 9.07 -5.066 1 97.31 270 ALA B C 1
ATOM 5145 O O . ALA B 1 270 ? 7.191 8.93 -3.84 1 97.31 270 ALA B O 1
ATOM 5146 N N . VAL B 1 271 ? 6.145 9.523 -5.66 1 95.56 271 VAL B N 1
ATOM 5147 C CA . VAL B 1 271 ? 5.02 10.148 -4.973 1 95.56 271 VAL B CA 1
ATOM 5148 C C . VAL B 1 271 ? 4.332 9.125 -4.078 1 95.56 271 VAL B C 1
ATOM 5150 O O . VAL B 1 271 ? 3.875 9.453 -2.98 1 95.56 271 VAL B O 1
ATOM 5153 N N . GLN B 1 272 ? 4.289 7.859 -4.531 1 95.94 272 GLN B N 1
ATOM 5154 C CA . GLN B 1 272 ? 3.623 6.781 -3.803 1 95.94 272 GLN B CA 1
ATOM 5155 C C . GLN B 1 272 ? 4.379 6.434 -2.523 1 95.94 272 GLN B C 1
ATOM 5157 O O . GLN B 1 272 ? 3.848 5.742 -1.652 1 95.94 272 GLN B O 1
ATOM 5162 N N . PHE B 1 273 ? 5.645 6.887 -2.443 1 96.25 273 PHE B N 1
ATOM 5163 C CA . PHE B 1 273 ? 6.484 6.672 -1.272 1 96.25 273 PHE B CA 1
ATOM 5164 C C . PHE B 1 273 ? 6.5 7.906 -0.384 1 96.25 273 PHE B C 1
ATOM 5166 O O . PHE B 1 273 ? 6.25 7.816 0.82 1 96.25 273 PHE B O 1
ATOM 5173 N N . VAL B 1 274 ? 6.707 9.047 -0.988 1 93.81 274 VAL B N 1
ATOM 5174 C CA . VAL B 1 274 ? 6.938 10.305 -0.281 1 93.81 274 VAL B CA 1
ATOM 5175 C C . VAL B 1 274 ? 5.676 10.711 0.476 1 93.81 274 VAL B C 1
ATOM 5177 O O . VAL B 1 274 ? 5.754 11.227 1.594 1 93.81 274 VAL B O 1
ATOM 5180 N N . PHE B 1 275 ? 4.512 10.406 -0.045 1 92.19 275 PHE B N 1
ATOM 5181 C CA . PHE B 1 275 ? 3.285 10.977 0.494 1 92.19 275 PHE B CA 1
ATOM 5182 C C . PHE B 1 275 ? 2.385 9.883 1.065 1 92.19 275 PHE B C 1
ATOM 5184 O O . PHE B 1 275 ? 1.162 10.039 1.104 1 92.19 275 PHE B O 1
ATOM 5191 N N . SER B 1 276 ? 2.963 8.789 1.435 1 94.19 276 SER B N 1
ATOM 5192 C CA . SER B 1 276 ? 2.205 7.695 2.037 1 94.19 276 SER B CA 1
ATOM 5193 C C . SER B 1 276 ? 2.742 7.348 3.42 1 94.19 276 SER B C 1
ATOM 5195 O O . SER B 1 276 ? 3.953 7.375 3.646 1 94.19 276 SER B O 1
ATOM 5197 N N . THR B 1 277 ? 1.795 6.977 4.246 1 93.88 277 THR B N 1
ATOM 5198 C CA . THR B 1 277 ? 2.197 6.449 5.543 1 93.88 277 THR B CA 1
ATOM 5199 C C . THR B 1 277 ? 3.074 5.211 5.375 1 93.88 277 THR B C 1
ATOM 5201 O O . THR B 1 277 ? 2.809 4.371 4.516 1 93.88 277 THR B O 1
ATOM 5204 N N . SER B 1 278 ? 4.145 5.195 6.176 1 95.31 278 SER B N 1
ATOM 5205 C CA . SER B 1 278 ? 5.062 4.066 6.074 1 95.31 278 SER B CA 1
ATOM 5206 C C . SER B 1 278 ? 4.445 2.795 6.645 1 95.31 278 SER B C 1
ATOM 5208 O O . SER B 1 278 ? 3.428 2.852 7.34 1 95.31 278 SER B O 1
ATOM 5210 N N . ALA B 1 279 ? 5.031 1.635 6.32 1 97 279 ALA B N 1
ATOM 5211 C CA . ALA B 1 279 ? 4.57 0.334 6.801 1 97 279 ALA B CA 1
ATOM 5212 C C . ALA B 1 279 ? 4.586 0.28 8.328 1 97 279 ALA B C 1
ATOM 5214 O O . ALA B 1 279 ? 5.504 0.801 8.969 1 97 279 ALA B O 1
ATOM 5215 N N . PRO B 1 280 ? 3.574 -0.396 8.945 1 97.56 280 PRO B N 1
ATOM 5216 C CA . PRO B 1 280 ? 3.559 -0.518 10.406 1 97.56 280 PRO B CA 1
ATOM 5217 C C . PRO B 1 280 ? 4.801 -1.218 10.953 1 97.56 280 PRO B C 1
ATOM 5219 O O . PRO B 1 280 ? 5.215 -2.252 10.422 1 97.56 280 PRO B O 1
ATOM 5222 N N . ALA B 1 281 ? 5.309 -0.701 12.039 1 96.62 281 ALA B N 1
ATOM 5223 C CA . ALA B 1 281 ? 6.57 -1.175 12.602 1 96.62 281 ALA B CA 1
ATOM 5224 C C . ALA B 1 281 ? 6.492 -2.656 12.953 1 96.62 281 ALA B C 1
ATOM 5226 O O . ALA B 1 281 ? 7.426 -3.416 12.688 1 96.62 281 ALA B O 1
ATOM 5227 N N . PRO B 1 282 ? 5.367 -3.139 13.562 1 98.5 282 PRO B N 1
ATOM 5228 C CA . PRO B 1 282 ? 5.309 -4.562 13.898 1 98.5 282 PRO B CA 1
ATOM 5229 C C . PRO B 1 282 ? 5.332 -5.457 12.656 1 98.5 282 PRO B C 1
ATOM 5231 O O . PRO B 1 282 ? 5.855 -6.574 12.703 1 98.5 282 PRO B O 1
ATOM 5234 N N . VAL B 1 283 ? 4.715 -5.004 11.547 1 98.69 283 VAL B N 1
ATOM 5235 C CA . VAL B 1 283 ? 4.746 -5.75 10.297 1 98.69 283 VAL B CA 1
ATOM 5236 C C . VAL B 1 283 ? 6.18 -5.836 9.781 1 98.69 283 VAL B C 1
ATOM 5238 O O . VAL B 1 283 ? 6.633 -6.898 9.359 1 98.69 283 VAL B O 1
ATOM 5241 N N . VAL B 1 284 ? 6.906 -4.699 9.875 1 98.75 284 VAL B N 1
ATOM 5242 C CA . VAL B 1 284 ? 8.297 -4.637 9.438 1 98.75 284 VAL B CA 1
ATOM 5243 C C . VAL B 1 284 ? 9.156 -5.539 10.312 1 98.75 284 VAL B C 1
ATOM 5245 O O . VAL B 1 284 ? 10.047 -6.234 9.812 1 98.75 284 VAL B O 1
ATOM 5248 N N . ALA B 1 285 ? 8.891 -5.531 11.586 1 98.81 285 ALA B N 1
ATOM 5249 C CA . ALA B 1 285 ? 9.609 -6.402 12.516 1 98.81 285 ALA B CA 1
ATOM 5250 C C . ALA B 1 285 ? 9.391 -7.871 12.164 1 98.81 285 ALA B C 1
ATOM 5252 O O . ALA B 1 285 ? 10.328 -8.672 12.219 1 98.81 285 ALA B O 1
ATOM 5253 N N . GLY B 1 286 ? 8.141 -8.211 11.875 1 98.88 286 GLY B N 1
ATOM 5254 C CA . GLY B 1 286 ? 7.855 -9.57 11.445 1 98.88 286 GLY B CA 1
ATOM 5255 C C . GLY B 1 286 ? 8.586 -9.961 10.18 1 98.88 286 GLY B C 1
ATOM 5256 O O . GLY B 1 286 ? 9.125 -11.07 10.078 1 98.88 286 GLY B O 1
ATOM 5257 N N . ALA B 1 287 ? 8.586 -9.078 9.188 1 98.81 287 ALA B N 1
ATOM 5258 C CA . ALA B 1 287 ? 9.305 -9.32 7.941 1 98.81 287 ALA B CA 1
ATOM 5259 C C . ALA B 1 287 ? 10.797 -9.5 8.195 1 98.81 287 ALA B C 1
ATOM 5261 O O . ALA B 1 287 ? 11.43 -10.375 7.605 1 98.81 287 ALA B O 1
ATOM 5262 N N . LEU B 1 288 ? 11.359 -8.641 9.055 1 98.88 288 LEU B N 1
ATOM 5263 C CA . LEU B 1 288 ? 12.766 -8.742 9.422 1 98.88 288 LEU B CA 1
ATOM 5264 C C . LEU B 1 288 ? 13.078 -10.109 10.016 1 98.88 288 LEU B C 1
ATOM 5266 O O . LEU B 1 288 ? 14.062 -10.75 9.633 1 98.88 288 LEU B O 1
ATOM 5270 N N . ALA B 1 289 ? 12.234 -10.531 10.938 1 98.88 289 ALA B N 1
ATOM 5271 C CA . ALA B 1 289 ? 12.414 -11.836 11.562 1 98.88 289 ALA B CA 1
ATOM 5272 C C . ALA B 1 289 ? 12.367 -12.961 10.531 1 98.88 289 ALA B C 1
ATOM 5274 O O . ALA B 1 289 ? 13.148 -13.906 10.594 1 98.88 289 ALA B O 1
ATOM 5275 N N . SER B 1 290 ? 11.461 -12.844 9.617 1 98.81 290 SER B N 1
ATOM 5276 C CA . SER B 1 290 ? 11.305 -13.852 8.57 1 98.81 290 SER B CA 1
ATOM 5277 C C . SER B 1 290 ? 12.531 -13.914 7.676 1 98.81 290 SER B C 1
ATOM 5279 O O . SER B 1 290 ? 13.039 -15 7.387 1 98.81 290 SER B O 1
ATOM 5281 N N . VAL B 1 291 ? 13.008 -12.758 7.219 1 98.88 291 VAL B N 1
ATOM 5282 C CA . VAL B 1 291 ? 14.18 -12.688 6.344 1 98.88 291 VAL B CA 1
ATOM 5283 C C . VAL B 1 291 ? 15.391 -13.297 7.051 1 98.88 291 VAL B C 1
ATOM 5285 O O . VAL B 1 291 ? 16.109 -14.117 6.469 1 98.88 291 VAL B O 1
ATOM 5288 N N . ARG B 1 292 ? 15.602 -12.914 8.273 1 98.81 292 ARG B N 1
ATOM 5289 C CA . ARG B 1 292 ? 16.734 -13.414 9.039 1 98.81 292 ARG B CA 1
ATOM 5290 C C . ARG B 1 292 ? 16.641 -14.922 9.242 1 98.81 292 ARG B C 1
ATOM 5292 O O . ARG B 1 292 ? 17.641 -15.641 9.109 1 98.81 292 ARG B O 1
ATOM 5299 N N . HIS B 1 293 ? 15.477 -15.406 9.539 1 98.75 293 HIS B N 1
ATOM 5300 C CA . HIS B 1 293 ? 15.273 -16.828 9.773 1 98.75 293 HIS B CA 1
ATOM 5301 C C . HIS B 1 293 ? 15.562 -17.641 8.508 1 98.75 293 HIS B C 1
ATOM 5303 O O . HIS B 1 293 ? 16.297 -18.625 8.555 1 98.75 293 HIS B O 1
ATOM 5309 N N . LEU B 1 294 ? 15.031 -17.234 7.391 1 98.56 294 LEU B N 1
ATOM 5310 C CA . LEU B 1 294 ? 15.133 -17.984 6.145 1 98.56 294 LEU B CA 1
ATOM 5311 C C . LEU B 1 294 ? 16.547 -17.906 5.574 1 98.56 294 LEU B C 1
ATOM 5313 O O . LEU B 1 294 ? 16.953 -18.766 4.793 1 98.56 294 LEU B O 1
ATOM 5317 N N . ARG B 1 295 ? 17.266 -16.797 5.926 1 97.81 295 ARG B N 1
ATOM 5318 C CA . ARG B 1 295 ? 18.656 -16.672 5.484 1 97.81 295 ARG B CA 1
ATOM 5319 C C . ARG B 1 295 ? 19.5 -17.812 6.039 1 97.81 295 ARG B C 1
ATOM 5321 O O . ARG B 1 295 ? 20.453 -18.25 5.395 1 97.81 295 ARG B O 1
ATOM 5328 N N . HIS B 1 296 ? 19.047 -18.359 7.215 1 97 296 HIS B N 1
ATOM 5329 C CA . HIS B 1 296 ? 19.938 -19.281 7.914 1 97 296 HIS B CA 1
ATOM 5330 C C . HIS B 1 296 ? 19.297 -20.641 8.094 1 97 296 HIS B C 1
ATOM 5332 O O . HIS B 1 296 ? 19.938 -21.562 8.617 1 97 296 HIS B O 1
ATOM 5338 N N . ASP B 1 297 ? 18.094 -20.812 7.719 1 97.19 297 ASP B N 1
ATOM 5339 C CA . ASP B 1 297 ? 17.375 -22.062 7.867 1 97.19 297 ASP B CA 1
ATOM 5340 C C . ASP B 1 297 ? 16.641 -22.438 6.578 1 97.19 297 ASP B C 1
ATOM 5342 O O . ASP B 1 297 ? 15.742 -21.719 6.141 1 97.19 297 ASP B O 1
ATOM 5346 N N . ALA B 1 298 ? 16.969 -23.547 5.977 1 96.88 298 ALA B N 1
ATOM 5347 C CA . ALA B 1 298 ? 16.422 -23.938 4.68 1 96.88 298 ALA B CA 1
ATOM 5348 C C . ALA B 1 298 ? 15.297 -24.953 4.848 1 96.88 298 ALA B C 1
ATOM 5350 O O . ALA B 1 298 ? 14.734 -25.438 3.861 1 96.88 298 ALA B O 1
ATOM 5351 N N . THR B 1 299 ? 14.898 -25.266 6.055 1 97.69 299 THR B N 1
ATOM 5352 C CA . THR B 1 299 ? 13.953 -26.344 6.348 1 97.69 299 THR B CA 1
ATOM 5353 C C . THR B 1 299 ? 12.648 -26.125 5.594 1 97.69 299 THR B C 1
ATOM 5355 O O . THR B 1 299 ? 12.156 -27.031 4.926 1 97.69 299 THR B O 1
ATOM 5358 N N . GLN B 1 300 ? 12.117 -24.969 5.719 1 97.5 300 GLN B N 1
ATOM 5359 C CA . GLN B 1 300 ? 10.836 -24.688 5.062 1 97.5 300 GLN B CA 1
ATOM 5360 C C . GLN B 1 300 ? 10.969 -24.766 3.545 1 97.5 300 GLN B C 1
ATOM 5362 O O . GLN B 1 300 ? 10.039 -25.203 2.857 1 97.5 300 GLN B O 1
ATOM 5367 N N . ARG B 1 301 ? 12.117 -24.297 2.979 1 98.19 301 ARG B N 1
ATOM 5368 C CA . ARG B 1 301 ? 12.352 -24.391 1.543 1 98.19 301 ARG B CA 1
ATOM 5369 C C . ARG B 1 301 ? 12.367 -25.844 1.086 1 98.19 301 ARG B C 1
ATOM 5371 O O . ARG B 1 301 ? 11.797 -26.188 0.049 1 98.19 301 ARG B O 1
ATOM 5378 N N . GLU B 1 302 ? 13.023 -26.672 1.867 1 97.94 302 GLU B N 1
ATOM 5379 C CA . GLU B 1 302 ? 13.141 -28.094 1.53 1 97.94 302 GLU B CA 1
ATOM 5380 C C . GLU B 1 302 ? 11.773 -28.781 1.566 1 97.94 302 GLU B C 1
ATOM 5382 O O . GLU B 1 302 ? 11.461 -29.594 0.694 1 97.94 302 GLU B O 1
ATOM 5387 N N . LEU B 1 303 ? 11.008 -28.453 2.559 1 97.75 303 LEU B N 1
ATOM 5388 C CA . LEU B 1 303 ? 9.672 -29.016 2.674 1 97.75 303 LEU B CA 1
ATOM 5389 C C . LEU B 1 303 ? 8.797 -28.594 1.501 1 97.75 303 LEU B C 1
ATOM 5391 O O . LEU B 1 303 ? 8.047 -29.406 0.95 1 97.75 303 LEU B O 1
ATOM 5395 N N . LEU B 1 304 ? 8.844 -27.281 1.134 1 98.31 304 LEU B N 1
ATOM 5396 C CA . LEU B 1 304 ? 8.078 -26.781 -0.001 1 98.31 304 LEU B CA 1
ATOM 5397 C C . LEU B 1 304 ? 8.445 -27.531 -1.279 1 98.31 304 LEU B C 1
ATOM 5399 O O . LEU B 1 304 ? 7.566 -27.938 -2.041 1 98.31 304 LEU B O 1
ATOM 5403 N N . MET B 1 305 ? 9.734 -27.719 -1.509 1 97.94 305 MET B N 1
ATOM 5404 C CA . MET B 1 305 ? 10.195 -28.391 -2.721 1 97.94 305 MET B CA 1
ATOM 5405 C C . MET B 1 305 ? 9.75 -29.844 -2.734 1 97.94 305 MET B C 1
ATOM 5407 O O . MET B 1 305 ? 9.398 -30.375 -3.787 1 97.94 305 MET B O 1
ATOM 5411 N N . ALA B 1 306 ? 9.766 -30.438 -1.592 1 98.12 306 ALA B N 1
ATOM 5412 C CA . ALA B 1 306 ? 9.312 -31.828 -1.487 1 98.12 306 ALA B CA 1
ATOM 5413 C C . ALA B 1 306 ? 7.828 -31.938 -1.83 1 98.12 306 ALA B C 1
ATOM 5415 O O . ALA B 1 306 ? 7.422 -32.844 -2.559 1 98.12 306 ALA B O 1
ATOM 5416 N N . ARG B 1 307 ? 7.012 -31.031 -1.257 1 97.88 307 ARG B N 1
ATOM 5417 C CA . ARG B 1 307 ? 5.574 -31.062 -1.505 1 97.88 307 ARG B CA 1
ATOM 5418 C C . ARG B 1 307 ? 5.266 -30.766 -2.969 1 97.88 307 ARG B C 1
ATOM 5420 O O . ARG B 1 307 ? 4.395 -31.406 -3.564 1 97.88 307 ARG B O 1
ATOM 5427 N N . SER B 1 308 ? 5.961 -29.797 -3.52 1 98 308 SER B N 1
ATOM 5428 C CA . SER B 1 308 ? 5.785 -29.438 -4.926 1 98 308 SER B CA 1
ATOM 5429 C C . SER B 1 308 ? 6.145 -30.609 -5.836 1 98 308 SER B C 1
ATOM 5431 O O . SER B 1 308 ? 5.438 -30.891 -6.805 1 98 308 SER B O 1
ATOM 5433 N N . GLY B 1 309 ? 7.273 -31.25 -5.508 1 98.19 309 GLY B N 1
ATOM 5434 C CA . GLY B 1 309 ? 7.684 -32.406 -6.277 1 98.19 309 GLY B CA 1
ATOM 5435 C C . GLY B 1 309 ? 6.68 -33.562 -6.223 1 98.19 309 GLY B C 1
ATOM 5436 O O . GLY B 1 309 ? 6.379 -34.156 -7.242 1 98.19 309 GLY B O 1
ATOM 5437 N N . GLN B 1 310 ? 6.176 -33.812 -5.055 1 98.12 310 GLN B N 1
ATOM 5438 C CA . GLN B 1 310 ? 5.168 -34.844 -4.852 1 98.12 310 GLN B CA 1
ATOM 5439 C C . GLN B 1 310 ? 3.918 -34.562 -5.684 1 98.12 310 GLN B C 1
ATOM 5441 O O . GLN B 1 310 ? 3.391 -35.469 -6.344 1 98.12 310 GLN B O 1
ATOM 5446 N N . LEU B 1 311 ? 3.457 -33.344 -5.648 1 98.06 311 LEU B N 1
ATOM 5447 C CA . LEU B 1 311 ? 2.242 -32.969 -6.359 1 98.06 311 LEU B CA 1
ATOM 5448 C C . LEU B 1 311 ? 2.455 -33.062 -7.867 1 98.06 311 LEU B C 1
ATOM 5450 O O . LEU B 1 311 ? 1.585 -33.531 -8.602 1 98.06 311 LEU B O 1
ATOM 5454 N N . LYS B 1 312 ? 3.605 -32.625 -8.336 1 97.81 312 LYS B N 1
ATOM 5455 C CA . LYS B 1 312 ? 3.943 -32.688 -9.75 1 97.81 312 LYS B CA 1
ATOM 5456 C C . LYS B 1 312 ? 3.885 -34.125 -10.258 1 97.81 312 LYS B C 1
ATOM 5458 O O . LYS B 1 312 ? 3.309 -34.406 -11.312 1 97.81 312 LYS B O 1
ATOM 5463 N N . ALA B 1 313 ? 4.48 -34.938 -9.508 1 97.81 313 ALA B N 1
ATOM 5464 C CA . ALA B 1 313 ? 4.508 -36.375 -9.883 1 97.81 313 ALA B CA 1
ATOM 5465 C C . ALA B 1 313 ? 3.098 -36.938 -9.938 1 97.81 313 ALA B C 1
ATOM 5467 O O . ALA B 1 313 ? 2.762 -37.688 -10.852 1 97.81 313 ALA B O 1
ATOM 5468 N N . ALA B 1 314 ? 2.311 -36.594 -8.969 1 97.56 314 ALA B N 1
ATOM 5469 C CA . ALA B 1 314 ? 0.942 -37.125 -8.906 1 97.56 314 ALA B CA 1
ATOM 5470 C C . ALA B 1 314 ? 0.113 -36.594 -10.086 1 97.56 314 ALA B C 1
ATOM 5472 O O . ALA B 1 314 ? -0.674 -37.344 -10.664 1 97.56 314 ALA B O 1
ATOM 5473 N N . LEU B 1 315 ? 0.214 -35.312 -10.375 1 97.38 315 LEU B N 1
ATOM 5474 C CA . LEU B 1 315 ? -0.535 -34.719 -11.484 1 97.38 315 LEU B CA 1
ATOM 5475 C C . LEU B 1 315 ? -0.094 -35.312 -12.812 1 97.38 315 LEU B C 1
ATOM 5477 O O . LEU B 1 315 ? -0.925 -35.562 -13.695 1 97.38 315 LEU B O 1
ATOM 5481 N N . ALA B 1 316 ? 1.193 -35.531 -12.969 1 97.12 316 ALA B N 1
ATOM 5482 C CA . ALA B 1 316 ? 1.715 -36.156 -14.18 1 97.12 316 ALA B CA 1
ATOM 5483 C C . ALA B 1 316 ? 1.158 -37.562 -14.344 1 97.12 316 ALA B C 1
ATOM 5485 O O . ALA B 1 316 ? 0.78 -37.969 -15.445 1 97.12 316 ALA B O 1
ATOM 5486 N N . ALA B 1 317 ? 1.105 -38.281 -13.305 1 97 317 ALA B N 1
ATOM 5487 C CA . ALA B 1 317 ? 0.624 -39.656 -13.32 1 97 317 ALA B CA 1
ATOM 5488 C C . ALA B 1 317 ? -0.853 -39.719 -13.703 1 97 317 ALA B C 1
ATOM 5490 O O . ALA B 1 317 ? -1.296 -40.688 -14.352 1 97 317 ALA B O 1
ATOM 5491 N N . SER B 1 318 ? -1.58 -38.688 -13.359 1 96.88 318 SER B N 1
ATOM 5492 C CA . SER 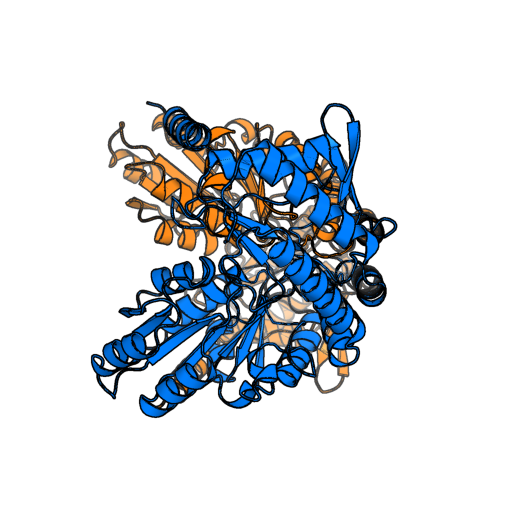B 1 318 ? -3.014 -38.656 -13.633 1 96.88 318 SER B CA 1
ATOM 5493 C C . SER B 1 318 ? -3.303 -38 -14.977 1 96.88 318 SER B C 1
ATOM 5495 O O . SER B 1 318 ? -4.465 -37.844 -15.359 1 96.88 318 SER B O 1
ATOM 5497 N N . GLY B 1 319 ? -2.25 -37.5 -15.633 1 97.38 319 GLY B N 1
ATOM 5498 C CA . GLY B 1 319 ? -2.412 -36.875 -16.938 1 97.38 319 GLY B CA 1
ATOM 5499 C C . GLY B 1 319 ? -3.051 -35.5 -16.844 1 97.38 319 GLY B C 1
ATOM 5500 O O . GLY B 1 319 ? -3.617 -35 -17.828 1 97.38 319 GLY B O 1
ATOM 5501 N N . ILE B 1 320 ? -3.082 -34.906 -15.711 1 97.69 320 ILE B N 1
ATOM 5502 C CA . ILE B 1 320 ? -3.645 -33.562 -15.547 1 97.69 320 ILE B CA 1
ATOM 5503 C C . ILE B 1 320 ? -2.66 -32.531 -16.062 1 97.69 320 ILE B C 1
ATOM 5505 O O . ILE B 1 320 ? -1.513 -32.469 -15.617 1 97.69 320 ILE B O 1
ATOM 5509 N N . PRO B 1 321 ? -3.074 -31.719 -17 1 96.94 321 PRO B N 1
ATOM 5510 C CA . PRO B 1 321 ? -2.129 -30.828 -17.688 1 96.94 321 PRO B CA 1
ATOM 5511 C C . PRO B 1 321 ? -1.704 -29.656 -16.812 1 96.94 321 PRO B C 1
ATOM 5513 O O . PRO B 1 321 ? -2.539 -29.047 -16.141 1 96.94 321 PRO B O 1
ATOM 5516 N N . LEU B 1 322 ? -0.469 -29.359 -16.797 1 96.75 322 LEU B N 1
ATOM 5517 C CA . LEU B 1 322 ? 0.117 -28.141 -16.234 1 96.75 322 LEU B CA 1
ATOM 5518 C C . LEU B 1 322 ? 0.626 -27.219 -17.328 1 96.75 322 LEU B C 1
ATOM 5520 O O . LEU B 1 322 ? 1.13 -27.703 -18.359 1 96.75 322 LEU B O 1
ATOM 5524 N N . VAL B 1 323 ? 0.49 -25.891 -17.094 1 96.06 323 VAL B N 1
ATOM 5525 C CA . VAL B 1 323 ? 1.111 -24.922 -17.984 1 96.06 323 VAL B CA 1
ATOM 5526 C C . VAL B 1 323 ? 2.631 -25.062 -17.922 1 96.06 323 VAL B C 1
ATOM 5528 O O . VAL B 1 323 ? 3.303 -25.062 -18.969 1 96.06 323 VAL B O 1
ATOM 5531 N N . SER B 1 324 ? 3.164 -25.156 -16.766 1 96.38 324 SER B N 1
ATOM 5532 C CA . SER B 1 324 ? 4.578 -25.391 -16.5 1 96.38 324 SER B CA 1
ATOM 5533 C C . SER B 1 324 ? 4.777 -26.172 -15.203 1 96.38 324 SER B C 1
ATOM 5535 O O . SER B 1 324 ? 3.957 -26.094 -14.289 1 96.38 324 SER B O 1
ATOM 5537 N N . SER B 1 325 ? 5.824 -26.969 -15.18 1 96.19 325 SER B N 1
ATOM 5538 C CA . SER B 1 325 ? 6.195 -27.672 -13.961 1 96.19 325 SER B CA 1
ATOM 5539 C C . SER B 1 325 ? 7.539 -27.188 -13.43 1 96.19 325 SER B C 1
ATOM 5541 O O . SER B 1 325 ? 8.211 -27.906 -12.68 1 96.19 325 SER B O 1
ATOM 5543 N N . ASP B 1 326 ? 7.93 -25.969 -13.797 1 96.75 326 ASP B N 1
ATOM 5544 C CA . ASP B 1 326 ? 9.273 -25.469 -13.547 1 96.75 326 ASP B CA 1
ATOM 5545 C C . ASP B 1 326 ? 9.461 -25.125 -12.07 1 96.75 326 ASP B C 1
ATOM 5547 O O . ASP B 1 326 ? 10.578 -25.203 -11.547 1 96.75 326 ASP B O 1
ATOM 5551 N N . SER B 1 327 ? 8.391 -24.672 -11.453 1 98.12 327 SER B N 1
ATOM 5552 C CA . SER B 1 327 ? 8.555 -24.062 -10.141 1 98.12 327 SER B CA 1
ATOM 5553 C C . SER B 1 327 ? 7.594 -24.656 -9.125 1 98.12 327 SER B C 1
ATOM 5555 O O . SER B 1 327 ? 6.977 -25.703 -9.383 1 98.12 327 SER B O 1
ATOM 5557 N N . HIS B 1 328 ? 7.543 -24.062 -7.922 1 98.19 328 HIS B N 1
ATOM 5558 C CA . HIS B 1 328 ? 6.652 -24.516 -6.863 1 98.19 328 HIS B CA 1
ATOM 5559 C C . HIS B 1 328 ? 5.215 -24.078 -7.125 1 98.19 328 HIS B C 1
ATOM 5561 O O . HIS B 1 328 ? 4.297 -24.469 -6.406 1 98.19 328 HIS B O 1
ATOM 5567 N N . ILE B 1 329 ? 4.988 -23.203 -8.086 1 97.69 329 ILE B N 1
ATOM 5568 C CA . ILE B 1 329 ? 3.654 -22.812 -8.539 1 97.69 329 ILE B CA 1
ATOM 5569 C C . ILE B 1 329 ? 3.195 -23.766 -9.648 1 97.69 329 ILE B C 1
ATOM 5571 O O . ILE B 1 329 ? 3.865 -23.891 -10.68 1 97.69 329 ILE B O 1
ATOM 5575 N N . LEU B 1 330 ? 2.064 -24.375 -9.484 1 97.88 330 LEU B N 1
ATOM 5576 C CA . LEU B 1 330 ? 1.592 -25.375 -10.422 1 97.88 330 LEU B CA 1
ATOM 5577 C C . LEU B 1 330 ? 0.279 -24.953 -11.07 1 97.88 330 LEU B C 1
ATOM 5579 O O . LEU B 1 330 ? -0.8 -25.281 -10.57 1 97.88 330 LEU B O 1
ATOM 5583 N N . PRO B 1 331 ? 0.366 -24.297 -12.188 1 97.5 331 PRO B N 1
ATOM 5584 C CA . PRO B 1 331 ? -0.842 -23.875 -12.906 1 97.5 331 PRO B CA 1
ATOM 5585 C C . PRO B 1 331 ? -1.516 -25.016 -13.656 1 97.5 331 PRO B C 1
ATOM 5587 O O . PRO B 1 331 ? -1.038 -25.438 -14.711 1 97.5 331 PRO B O 1
ATOM 5590 N N . VAL B 1 332 ? -2.613 -25.484 -13.133 1 97.75 332 VAL B N 1
ATOM 5591 C CA . VAL B 1 332 ? -3.383 -26.562 -13.758 1 97.75 332 VAL B CA 1
ATOM 5592 C C . VAL B 1 332 ? -4.254 -25.984 -14.875 1 97.75 332 VAL B C 1
ATOM 5594 O O . VAL B 1 332 ? -5.188 -25.219 -14.617 1 97.75 332 VAL B O 1
ATOM 5597 N N . LEU B 1 333 ? -4.016 -26.359 -16.094 1 96.88 333 LEU B N 1
ATOM 5598 C CA . LEU B 1 333 ? -4.68 -25.781 -17.266 1 96.88 333 LEU B CA 1
ATOM 5599 C C . LEU B 1 333 ? -6.062 -26.406 -17.453 1 96.88 333 LEU B C 1
ATOM 5601 O O . LEU B 1 333 ? -6.184 -27.609 -17.672 1 96.88 333 LEU B O 1
ATOM 5605 N N . VAL B 1 334 ? -7.09 -25.578 -17.344 1 95.88 334 VAL B N 1
ATOM 5606 C CA . VAL B 1 334 ? -8.461 -26.016 -17.578 1 95.88 334 VAL B CA 1
ATOM 5607 C C . VAL B 1 334 ? -8.93 -25.531 -18.953 1 95.88 334 VAL B C 1
ATOM 5609 O O . VAL B 1 334 ? -9.516 -26.312 -19.719 1 95.88 334 VAL B O 1
ATOM 5612 N N . GLY B 1 335 ? -8.727 -24.219 -19.297 1 93 335 GLY B N 1
ATOM 5613 C CA . GLY B 1 335 ? -8.914 -23.734 -20.641 1 93 335 GLY B CA 1
ATOM 5614 C C . GLY B 1 335 ? -10.289 -23.109 -20.875 1 93 335 GLY B C 1
ATOM 5615 O O . GLY B 1 335 ? -10.617 -22.719 -21.984 1 93 335 GLY B O 1
ATOM 5616 N N . ASN B 1 336 ? -11.07 -23.125 -19.828 1 91.25 336 ASN B N 1
ATOM 5617 C CA . ASN B 1 336 ? -12.406 -22.562 -19.906 1 91.25 336 ASN B CA 1
ATOM 5618 C C . ASN B 1 336 ? -12.836 -21.969 -18.562 1 91.25 336 ASN B C 1
ATOM 5620 O O . ASN B 1 336 ? -12.688 -22.625 -17.516 1 91.25 336 ASN B O 1
ATOM 5624 N N . ALA B 1 337 ? -13.422 -20.734 -18.625 1 90.31 337 ALA B N 1
ATOM 5625 C CA . ALA B 1 337 ? -13.742 -20.016 -17.406 1 90.31 337 ALA B CA 1
ATOM 5626 C C . ALA B 1 337 ? -14.789 -20.766 -16.578 1 90.31 337 ALA B C 1
ATOM 5628 O O . ALA B 1 337 ? -14.664 -20.859 -15.352 1 90.31 337 ALA B O 1
ATOM 5629 N N . HIS B 1 338 ? -15.812 -21.203 -17.234 1 92.44 338 HIS B N 1
ATOM 5630 C CA . HIS B 1 338 ? -16.891 -21.891 -16.531 1 92.44 338 HIS B CA 1
ATOM 5631 C C . HIS B 1 338 ? -16.422 -23.219 -15.945 1 92.44 338 HIS B C 1
ATOM 5633 O O . HIS B 1 338 ? -16.766 -23.562 -14.812 1 92.44 338 HIS B O 1
ATOM 5639 N N . GLN B 1 339 ? -15.641 -23.891 -16.672 1 94.31 339 GLN B N 1
ATOM 5640 C CA . GLN B 1 339 ? -15.117 -25.172 -16.203 1 94.31 339 GLN B CA 1
ATOM 5641 C C . GLN B 1 339 ? -14.133 -24.969 -15.047 1 94.31 339 GLN B C 1
ATOM 5643 O O . GLN B 1 339 ? -14.109 -25.75 -14.102 1 94.31 339 GLN B O 1
ATOM 5648 N N . CYS B 1 340 ? -13.32 -23.953 -15.211 1 94.69 340 CYS B N 1
ATOM 5649 C CA . CYS B 1 340 ? -12.367 -23.641 -14.156 1 94.69 340 CYS B CA 1
ATOM 5650 C C . CYS B 1 340 ? -13.078 -23.375 -12.844 1 94.69 340 CYS B C 1
ATOM 5652 O O . CYS B 1 340 ? -12.672 -23.891 -11.797 1 94.69 340 CYS B O 1
ATOM 5654 N N . LYS B 1 341 ? -14.125 -22.609 -12.906 1 93.5 341 LYS B N 1
ATOM 5655 C CA . LYS B 1 341 ? -14.938 -22.312 -11.727 1 93.5 341 LYS B CA 1
ATOM 5656 C C . LYS B 1 341 ? -15.586 -23.594 -11.195 1 93.5 341 LYS B C 1
ATOM 5658 O O . LYS B 1 341 ? -15.711 -23.766 -9.977 1 93.5 341 LYS B O 1
ATOM 5663 N N . ALA B 1 342 ? -16.031 -24.406 -12.078 1 95.69 342 ALA B N 1
ATOM 5664 C CA . ALA B 1 342 ? -16.688 -25.656 -11.68 1 95.69 342 ALA B CA 1
ATOM 5665 C C . ALA B 1 342 ? -15.711 -26.562 -10.945 1 95.69 342 ALA B C 1
ATOM 5667 O O . ALA B 1 342 ? -16.078 -27.203 -9.953 1 95.69 342 ALA B O 1
ATOM 5668 N N . VAL B 1 343 ? -14.508 -26.656 -11.477 1 97.06 343 VAL B N 1
ATOM 5669 C CA . VAL B 1 343 ? -13.508 -27.484 -10.828 1 97.06 343 VAL B CA 1
ATOM 5670 C C . VAL B 1 343 ? -13.242 -26.969 -9.414 1 97.06 343 VAL B C 1
ATOM 5672 O O . VAL B 1 343 ? -13.242 -27.734 -8.453 1 97.06 343 VAL B O 1
ATOM 5675 N N . SER B 1 344 ? -13 -25.656 -9.305 1 95.75 344 SER B N 1
ATOM 5676 C CA . SER B 1 344 ? -12.758 -25.031 -8.008 1 95.75 344 SER B CA 1
ATOM 5677 C C . SER B 1 344 ? -13.914 -25.266 -7.047 1 95.75 344 SER B C 1
ATOM 5679 O O . SER B 1 344 ? -13.695 -25.625 -5.887 1 95.75 344 SER B O 1
ATOM 5681 N N . ALA B 1 345 ? -15.133 -25.141 -7.531 1 95.12 345 ALA B N 1
ATOM 5682 C CA . ALA B 1 345 ? -16.328 -25.312 -6.703 1 95.12 345 ALA B CA 1
ATOM 5683 C C . ALA B 1 345 ? -16.453 -26.75 -6.211 1 95.12 345 ALA B C 1
ATOM 5685 O O . ALA B 1 345 ? -16.781 -26.984 -5.047 1 95.12 345 ALA B O 1
ATOM 5686 N N . ARG B 1 346 ? -16.219 -27.656 -7.047 1 97.19 346 ARG B N 1
ATOM 5687 C CA . ARG B 1 346 ? -16.328 -29.062 -6.691 1 97.19 346 ARG B CA 1
ATOM 5688 C C . ARG B 1 346 ? -15.258 -29.469 -5.684 1 97.19 346 ARG B C 1
ATOM 5690 O O . ARG B 1 346 ? -15.523 -30.266 -4.773 1 97.19 346 ARG B O 1
ATOM 5697 N N . LEU B 1 347 ? -14.055 -28.953 -5.93 1 97.62 347 LEU B N 1
ATOM 5698 C CA . LEU B 1 347 ? -12.992 -29.219 -4.973 1 97.62 347 LEU B CA 1
ATOM 5699 C C . LEU B 1 347 ? -13.352 -28.688 -3.592 1 97.62 347 LEU B C 1
ATOM 5701 O O . LEU B 1 347 ? -13.133 -29.359 -2.584 1 97.62 347 LEU B O 1
ATOM 5705 N N . LEU B 1 348 ? -13.898 -27.469 -3.551 1 94.81 348 LEU B N 1
ATOM 5706 C CA . LEU B 1 348 ? -14.234 -26.828 -2.285 1 94.81 348 LEU B CA 1
ATOM 5707 C C . LEU B 1 348 ? -15.422 -27.516 -1.624 1 94.81 348 LEU B C 1
ATOM 5709 O O . LEU B 1 348 ? -15.359 -27.875 -0.446 1 94.81 348 LEU B O 1
ATOM 5713 N N . GLU B 1 349 ? -16.484 -27.75 -2.359 1 94.38 349 GLU B N 1
ATOM 5714 C CA . GLU B 1 349 ? -17.75 -28.266 -1.813 1 94.38 349 GLU B CA 1
ATOM 5715 C C . GLU B 1 349 ? -17.656 -29.75 -1.525 1 94.38 349 GLU B C 1
ATOM 5717 O O . GLU B 1 349 ? -18.188 -30.234 -0.52 1 94.38 349 GLU B O 1
ATOM 5722 N N . GLY B 1 350 ? -17.031 -30.438 -2.379 1 95.38 350 GLY B N 1
ATOM 5723 C CA . GLY B 1 350 ? -17.016 -31.891 -2.283 1 95.38 350 GLY B CA 1
ATOM 5724 C C . GLY B 1 350 ? -15.875 -32.406 -1.438 1 95.38 350 GLY B C 1
ATOM 5725 O O . GLY B 1 350 ? -15.992 -33.469 -0.81 1 95.38 350 GLY B O 1
ATOM 5726 N N . HIS B 1 351 ? -14.789 -31.672 -1.467 1 96.38 351 HIS B N 1
ATOM 5727 C CA . HIS B 1 351 ? -13.602 -32.25 -0.868 1 96.38 351 HIS B CA 1
ATOM 5728 C C . HIS B 1 351 ? -13 -31.328 0.191 1 96.38 351 HIS B C 1
ATOM 5730 O O . HIS B 1 351 ? -12.117 -31.734 0.943 1 96.38 351 HIS B O 1
ATOM 5736 N N . GLY B 1 352 ? -13.398 -30.062 0.257 1 95.25 352 GLY B N 1
ATOM 5737 C CA . GLY B 1 352 ? -12.883 -29.109 1.238 1 95.25 352 GLY B CA 1
ATOM 5738 C C . GLY B 1 352 ? -11.555 -28.5 0.841 1 95.25 352 GLY B C 1
ATOM 5739 O O . GLY B 1 352 ? -10.797 -28.047 1.698 1 95.25 352 GLY B O 1
ATOM 5740 N N . PHE B 1 353 ? -11.188 -28.578 -0.409 1 96.5 353 PHE B N 1
ATOM 5741 C CA . PHE B 1 353 ? -9.961 -27.969 -0.906 1 96.5 353 PHE B CA 1
ATOM 5742 C C . PHE B 1 353 ? -10.258 -26.672 -1.644 1 96.5 353 PHE B C 1
ATOM 5744 O O . PHE B 1 353 ? -11.047 -26.656 -2.594 1 96.5 353 PHE B O 1
ATOM 5751 N N . TYR B 1 354 ? -9.648 -25.641 -1.149 1 94 354 TYR B N 1
ATOM 5752 C CA . TYR B 1 354 ? -9.859 -24.344 -1.784 1 94 354 TYR B CA 1
ATOM 5753 C C . TYR B 1 354 ? -8.727 -24.016 -2.74 1 94 354 TYR B C 1
ATOM 5755 O O . TYR B 1 354 ? -7.562 -23.953 -2.332 1 94 354 TYR B O 1
ATOM 5763 N N . VAL B 1 355 ? -8.984 -23.844 -4 1 94.75 355 VAL B N 1
ATOM 5764 C CA . VAL B 1 355 ? -8.07 -23.359 -5.035 1 94.75 355 VAL B CA 1
ATOM 5765 C C . VAL B 1 355 ? -8.758 -22.297 -5.879 1 94.75 355 VAL B C 1
ATOM 5767 O O . VAL B 1 355 ? -9.906 -22.469 -6.305 1 94.75 355 VAL B O 1
ATOM 5770 N N . GLN B 1 356 ? -8.086 -21.234 -6.102 1 89.75 356 GLN B N 1
ATOM 5771 C CA . GLN B 1 356 ? -8.664 -20.109 -6.816 1 89.75 356 GLN B CA 1
ATOM 5772 C C . GLN B 1 356 ? -8.648 -20.344 -8.328 1 89.75 356 GLN B C 1
ATOM 5774 O O . GLN B 1 356 ? -7.609 -20.672 -8.898 1 89.75 356 GLN B O 1
ATOM 5779 N N . PRO B 1 357 ? -9.812 -20.219 -8.938 1 92.81 357 PRO B N 1
ATOM 5780 C CA . PRO B 1 357 ? -9.812 -20.172 -10.398 1 92.81 357 PRO B CA 1
ATOM 5781 C C . PRO B 1 357 ? -9.289 -18.859 -10.961 1 92.81 357 PRO B C 1
ATOM 5783 O O . PRO B 1 357 ? -9.664 -17.781 -10.477 1 92.81 357 PRO B O 1
ATOM 5786 N N . VAL B 1 358 ? -8.383 -18.922 -11.828 1 91.75 358 VAL B N 1
ATOM 5787 C CA . VAL B 1 358 ? -7.801 -17.75 -12.469 1 91.75 358 VAL B CA 1
ATOM 5788 C C . VAL B 1 358 ? -8.391 -17.562 -13.867 1 91.75 358 VAL B C 1
ATOM 5790 O O . VAL B 1 358 ? -8.25 -18.453 -14.719 1 91.75 358 VAL B O 1
ATOM 5793 N N . ASN B 1 359 ? -9.039 -16.422 -13.992 1 87.81 359 ASN B N 1
ATOM 5794 C CA . ASN B 1 359 ? -9.742 -16.156 -15.242 1 87.81 359 ASN B CA 1
ATOM 5795 C C . ASN B 1 359 ? -9.211 -14.883 -15.914 1 87.81 359 ASN B C 1
ATOM 5797 O O . ASN B 1 359 ? -8.297 -14.242 -15.398 1 87.81 359 ASN B O 1
ATOM 5801 N N . ALA B 1 360 ? -9.719 -14.695 -17.141 1 82 360 ALA B N 1
ATOM 5802 C CA . ALA B 1 360 ? -9.438 -13.422 -17.781 1 82 360 ALA B CA 1
ATOM 5803 C C . ALA B 1 360 ? -9.93 -12.25 -16.922 1 82 360 ALA B C 1
ATOM 5805 O O . ALA B 1 360 ? -10.961 -12.359 -16.25 1 82 360 ALA B O 1
ATOM 5806 N N . PRO B 1 361 ? -9.141 -11.156 -16.875 1 78.94 361 PRO B N 1
ATOM 5807 C CA . PRO B 1 361 ? -7.992 -10.805 -17.719 1 78.94 361 PRO B CA 1
ATOM 5808 C C . PRO B 1 361 ? -6.656 -11.18 -17.078 1 78.94 361 PRO B C 1
ATOM 5810 O O . PRO B 1 361 ? -5.598 -10.914 -17.656 1 78.94 361 PRO B O 1
ATOM 5813 N N . THR B 1 362 ? -6.691 -11.852 -15.961 1 81.75 362 THR B N 1
ATOM 5814 C CA . THR B 1 362 ? -5.434 -12.242 -15.344 1 81.75 362 THR B CA 1
ATOM 5815 C C . THR B 1 362 ? -4.641 -13.164 -16.266 1 81.75 362 THR B C 1
ATOM 5817 O O . THR B 1 362 ? -3.412 -13.07 -16.344 1 81.75 362 THR B O 1
ATOM 5820 N N . VAL B 1 363 ? -5.348 -14.07 -16.906 1 88.44 363 VAL B N 1
ATOM 5821 C CA . VAL B 1 363 ? -4.793 -14.891 -17.984 1 88.44 363 VAL B CA 1
ATOM 5822 C C . VAL B 1 363 ? -5.656 -14.75 -19.234 1 88.44 363 VAL B C 1
ATOM 5824 O O . VAL B 1 363 ? -6.828 -14.375 -19.141 1 88.44 363 VAL B O 1
ATOM 5827 N N . PRO B 1 364 ? -5.059 -14.992 -20.359 1 87.56 364 PRO B N 1
ATOM 5828 C CA . PRO B 1 364 ? -5.855 -14.875 -21.578 1 87.56 364 PRO B CA 1
ATOM 5829 C C . PRO B 1 364 ? -7.043 -15.836 -21.594 1 87.56 364 PRO B C 1
ATOM 5831 O O . PRO B 1 364 ? -6.957 -16.953 -21.078 1 87.56 364 PRO B O 1
ATOM 5834 N N . GLU B 1 365 ? -8.141 -15.391 -22.297 1 89.25 365 GLU B N 1
ATOM 5835 C CA . GLU B 1 365 ? -9.305 -16.25 -22.484 1 89.25 365 GLU B CA 1
ATOM 5836 C C . GLU B 1 365 ? -8.922 -17.562 -23.141 1 89.25 365 GLU B C 1
ATOM 5838 O O . GLU B 1 365 ? -8.133 -17.578 -24.094 1 89.25 365 GLU B O 1
ATOM 5843 N N . GLY B 1 366 ? -9.414 -18.578 -22.703 1 91.31 366 GLY B N 1
ATOM 5844 C CA . GLY B 1 366 ? -9.125 -19.891 -23.266 1 91.31 366 GLY B CA 1
ATOM 5845 C C . GLY B 1 366 ? -7.973 -20.594 -22.578 1 91.31 366 GLY B C 1
ATOM 5846 O O . GLY B 1 366 ? -7.688 -21.766 -22.875 1 91.31 366 GLY B O 1
ATOM 5847 N N . THR B 1 367 ? -7.332 -19.859 -21.625 1 93.62 367 THR B N 1
ATOM 5848 C CA . THR B 1 367 ? -6.207 -20.453 -20.906 1 93.62 367 THR B CA 1
ATOM 5849 C C . THR B 1 367 ? -6.449 -20.422 -19.406 1 93.62 367 THR B C 1
ATOM 5851 O O . THR B 1 367 ? -5.5 -20.375 -18.609 1 93.62 367 THR B O 1
ATOM 5854 N N . GLU B 1 368 ? -7.75 -20.375 -19.047 1 94.25 368 GLU B N 1
ATOM 5855 C CA . GLU B 1 368 ? -8.094 -20.344 -17.625 1 94.25 368 GLU B CA 1
ATOM 5856 C C . GLU B 1 368 ? -7.488 -21.531 -16.891 1 94.25 368 GLU B C 1
ATOM 5858 O O . GLU B 1 368 ? -7.383 -22.625 -17.438 1 94.25 368 GLU B O 1
ATOM 5863 N N . ARG B 1 369 ? -7.082 -21.281 -15.688 1 96.31 369 ARG B N 1
ATOM 5864 C CA . ARG B 1 369 ? -6.344 -22.297 -14.961 1 96.31 369 ARG B CA 1
ATOM 5865 C C . ARG B 1 369 ? -6.555 -22.156 -13.453 1 96.31 369 ARG B C 1
ATOM 5867 O O . ARG B 1 369 ? -7.031 -21.125 -12.984 1 96.31 369 ARG B O 1
ATOM 5874 N N . LEU B 1 370 ? -6.305 -23.234 -12.781 1 96.19 370 LEU B N 1
ATOM 5875 C CA . LEU B 1 370 ? -6.152 -23.188 -11.328 1 96.19 370 LEU B CA 1
ATOM 5876 C C . LEU B 1 370 ? -4.695 -22.969 -10.938 1 96.19 370 LEU B C 1
ATOM 5878 O O . LEU B 1 370 ? -3.803 -23.656 -11.445 1 96.19 370 LEU B O 1
ATOM 5882 N N . ARG B 1 371 ? -4.438 -21.969 -10.203 1 94.88 371 ARG B N 1
ATOM 5883 C CA . ARG B 1 371 ? -3.084 -21.797 -9.688 1 94.88 371 ARG B CA 1
ATOM 5884 C C . ARG B 1 371 ? -2.9 -22.531 -8.367 1 94.88 371 ARG B C 1
ATOM 5886 O O . ARG B 1 371 ? -3.211 -22 -7.301 1 94.88 371 ARG B O 1
ATOM 5893 N N . VAL B 1 372 ? -2.365 -23.703 -8.469 1 96.94 372 VAL B N 1
ATOM 5894 C CA . VAL B 1 372 ? -2.152 -24.547 -7.297 1 96.94 372 VAL B CA 1
ATOM 5895 C C . VAL B 1 372 ? -0.784 -24.25 -6.684 1 96.94 372 VAL B C 1
ATOM 5897 O O . VAL B 1 372 ? 0.233 -24.281 -7.383 1 96.94 372 VAL B O 1
ATOM 5900 N N . THR B 1 373 ? -0.825 -23.969 -5.441 1 95.38 373 THR B N 1
ATOM 5901 C CA . THR B 1 373 ? 0.412 -23.656 -4.73 1 95.38 373 THR B CA 1
ATOM 5902 C C . THR B 1 373 ? 0.484 -24.438 -3.416 1 95.38 373 THR B C 1
ATOM 5904 O O . THR B 1 373 ? -0.109 -24.016 -2.416 1 95.38 373 THR B O 1
ATOM 5907 N N . PRO B 1 374 ? 1.206 -25.562 -3.408 1 95.88 374 PRO B N 1
ATOM 5908 C CA . PRO B 1 374 ? 1.478 -26.156 -2.098 1 95.88 374 PRO B CA 1
ATOM 5909 C C . PRO B 1 374 ? 2.314 -25.25 -1.199 1 95.88 374 PRO B C 1
ATOM 5911 O O . PRO B 1 374 ? 2.957 -24.312 -1.685 1 95.88 374 PRO B O 1
ATOM 5914 N N . THR B 1 375 ? 2.232 -25.422 0.08 1 95.81 375 THR B N 1
ATOM 5915 C CA . THR B 1 375 ? 3.082 -24.719 1.037 1 95.81 375 THR B CA 1
ATOM 5916 C C . THR B 1 375 ? 3.887 -25.719 1.874 1 95.81 375 THR B C 1
ATOM 5918 O O . THR B 1 375 ? 3.643 -26.922 1.82 1 95.81 375 THR B O 1
ATOM 5921 N N . SER B 1 376 ? 4.848 -25.156 2.639 1 96.69 376 SER B N 1
ATOM 5922 C CA . SER B 1 376 ? 5.672 -25.984 3.508 1 96.69 376 SER B CA 1
ATOM 5923 C C . SER B 1 376 ? 4.852 -26.578 4.645 1 96.69 376 SER B C 1
ATOM 5925 O O . SER B 1 376 ? 5.305 -27.5 5.328 1 96.69 376 SER B O 1
ATOM 5927 N N . ARG B 1 377 ? 3.629 -26.188 4.746 1 94.5 377 ARG B N 1
ATOM 5928 C CA . ARG B 1 377 ? 2.801 -26.656 5.855 1 94.5 377 ARG B CA 1
ATOM 5929 C C . ARG B 1 377 ? 1.956 -27.844 5.438 1 94.5 377 ARG B C 1
ATOM 5931 O O . ARG B 1 377 ? 1.394 -28.547 6.289 1 94.5 377 ARG B O 1
ATOM 5938 N N . HIS B 1 378 ? 1.789 -28.078 4.137 1 95.94 378 HIS B N 1
ATOM 5939 C CA . HIS B 1 378 ? 1.044 -29.234 3.67 1 95.94 378 HIS B CA 1
ATOM 5940 C C . HIS B 1 378 ? 1.817 -30.531 3.93 1 95.94 378 HIS B C 1
ATOM 5942 O O . HIS B 1 378 ? 3.041 -30.562 3.783 1 95.94 378 HIS B O 1
ATOM 5948 N N . THR B 1 379 ? 1.11 -31.531 4.348 1 95.31 379 THR B N 1
ATOM 5949 C CA . THR B 1 379 ? 1.738 -32.812 4.605 1 95.31 379 THR B CA 1
ATOM 5950 C C . THR B 1 379 ? 1.715 -33.688 3.355 1 95.31 379 THR B C 1
ATOM 5952 O O . THR B 1 379 ? 1.02 -33.375 2.387 1 95.31 379 THR B O 1
ATOM 5955 N N . GLU B 1 380 ? 2.525 -34.75 3.467 1 96.62 380 GLU B N 1
ATOM 5956 C CA . GLU B 1 380 ? 2.531 -35.719 2.383 1 96.62 380 GLU B CA 1
ATOM 5957 C C . GLU B 1 380 ? 1.142 -36.312 2.166 1 96.62 380 GLU B C 1
ATOM 5959 O O . GLU B 1 380 ? 0.706 -36.5 1.026 1 96.62 380 GLU B O 1
ATOM 5964 N N . GLN B 1 381 ? 0.505 -36.562 3.252 1 96.31 381 GLN B N 1
ATOM 5965 C CA . GLN B 1 381 ? -0.824 -37.156 3.195 1 96.31 381 GLN B CA 1
ATOM 5966 C C . GLN B 1 381 ? -1.834 -36.188 2.574 1 96.31 381 GLN B C 1
ATOM 5968 O O . GLN B 1 381 ? -2.643 -36.594 1.733 1 96.31 381 GLN B O 1
ATOM 5973 N N . GLU B 1 382 ? -1.784 -34.938 2.99 1 95.25 382 GLU B N 1
ATOM 5974 C CA . GLU B 1 382 ? -2.682 -33.938 2.436 1 95.25 382 GLU B CA 1
ATOM 5975 C C . GLU B 1 382 ? -2.447 -33.75 0.94 1 95.25 382 GLU B C 1
ATOM 5977 O O . GLU B 1 382 ? -3.396 -33.562 0.174 1 95.25 382 GLU B O 1
ATOM 5982 N N . THR B 1 383 ? -1.189 -33.781 0.567 1 97.19 383 THR B N 1
ATOM 5983 C CA . THR B 1 383 ? -0.828 -33.625 -0.837 1 97.19 383 THR B CA 1
ATOM 5984 C C . THR B 1 383 ? -1.399 -34.781 -1.675 1 97.19 383 THR B C 1
ATOM 5986 O O . THR B 1 383 ? -1.927 -34.531 -2.766 1 97.19 383 THR B O 1
ATOM 5989 N N . THR B 1 384 ? -1.322 -35.969 -1.16 1 97.62 384 THR B N 1
ATOM 5990 C CA . THR B 1 384 ? -1.884 -37.125 -1.839 1 97.62 384 THR B CA 1
ATOM 5991 C C . THR B 1 384 ? -3.4 -37 -1.963 1 97.62 384 THR B C 1
ATOM 5993 O O . THR B 1 384 ? -3.965 -37.25 -3.027 1 97.62 384 THR B O 1
ATOM 5996 N N . LYS B 1 385 ? -4.023 -36.625 -0.889 1 97.38 385 LYS B N 1
ATOM 5997 C CA . LYS B 1 385 ? -5.473 -36.438 -0.884 1 97.38 385 LYS B CA 1
ATOM 5998 C C . LYS B 1 385 ? -5.914 -35.406 -1.889 1 97.38 385 LYS B C 1
ATOM 6000 O O . LYS B 1 385 ? -6.918 -35.562 -2.58 1 97.38 385 LYS B O 1
ATOM 6005 N N . PHE B 1 386 ? -5.227 -34.344 -1.888 1 97.88 386 PHE B N 1
ATOM 6006 C CA . PHE B 1 386 ? -5.551 -33.25 -2.814 1 97.88 386 PHE B CA 1
ATOM 6007 C C . PHE B 1 386 ? -5.441 -33.75 -4.258 1 97.88 386 PHE B C 1
ATOM 6009 O O . PHE B 1 386 ? -6.336 -33.5 -5.066 1 97.88 386 PHE B O 1
ATOM 6016 N N . ALA B 1 387 ? -4.316 -34.375 -4.598 1 98.25 387 ALA B N 1
ATOM 6017 C CA . ALA B 1 387 ? -4.105 -34.875 -5.953 1 98.25 387 ALA B CA 1
ATOM 6018 C C . ALA B 1 387 ? -5.219 -35.844 -6.359 1 98.25 387 ALA B C 1
ATOM 6020 O O . ALA B 1 387 ? -5.703 -35.812 -7.492 1 98.25 387 ALA B O 1
ATOM 6021 N N . LYS B 1 388 ? -5.609 -36.688 -5.473 1 98.31 388 LYS B N 1
ATOM 6022 C CA . LYS B 1 388 ? -6.676 -37.656 -5.742 1 98.31 388 LYS B CA 1
ATOM 6023 C C . LYS B 1 388 ? -8.008 -36.938 -5.984 1 98.31 388 LYS B C 1
ATOM 6025 O O . LYS B 1 388 ? -8.773 -37.312 -6.871 1 98.31 388 LYS B O 1
ATOM 6030 N N . ALA B 1 389 ? -8.266 -35.938 -5.133 1 98.44 389 ALA B N 1
ATOM 6031 C CA . ALA B 1 389 ? -9.492 -35.156 -5.293 1 98.44 389 ALA B CA 1
ATOM 6032 C C . ALA B 1 389 ? -9.516 -34.469 -6.645 1 98.44 389 ALA B C 1
ATOM 6034 O O . ALA B 1 389 ? -10.555 -34.438 -7.312 1 98.44 389 ALA B O 1
ATOM 6035 N N . LEU B 1 390 ? -8.438 -33.875 -7.004 1 98.31 390 LEU B N 1
ATOM 6036 C CA . LEU B 1 390 ? -8.344 -33.188 -8.297 1 98.31 390 LEU B CA 1
ATOM 6037 C C . LEU B 1 390 ? -8.562 -34.188 -9.438 1 98.31 390 LEU B C 1
ATOM 6039 O O . LEU B 1 390 ? -9.258 -33.875 -10.406 1 98.31 390 LEU B O 1
ATOM 6043 N N . ASP B 1 391 ? -8 -35.344 -9.336 1 98.12 391 ASP B N 1
ATOM 6044 C CA . ASP B 1 391 ? -8.172 -36.375 -10.336 1 98.12 391 ASP B CA 1
ATOM 6045 C C . ASP B 1 391 ? -9.633 -36.781 -10.461 1 98.12 391 ASP B C 1
ATOM 6047 O O . ASP B 1 391 ? -10.148 -36.938 -11.578 1 98.12 391 ASP B O 1
ATOM 6051 N N . GLN B 1 392 ? -10.258 -36.938 -9.367 1 98.19 392 GLN B N 1
ATOM 6052 C CA . GLN B 1 392 ? -11.664 -37.312 -9.352 1 98.19 392 GLN B CA 1
ATOM 6053 C C . GLN B 1 392 ? -12.531 -36.25 -10.008 1 98.19 392 GLN B C 1
ATOM 6055 O O . GLN B 1 392 ? -13.398 -36.562 -10.828 1 98.19 392 GLN B O 1
ATOM 6060 N N . VAL B 1 393 ? -12.312 -35.031 -9.578 1 98.12 393 VAL B N 1
ATOM 6061 C CA . VAL B 1 393 ? -13.094 -33.906 -10.125 1 98.12 393 VAL B CA 1
ATOM 6062 C C . VAL B 1 393 ? -12.844 -33.781 -11.625 1 98.12 393 VAL B C 1
ATOM 6064 O O . VAL B 1 393 ? -13.766 -33.5 -12.391 1 98.12 393 VAL B O 1
ATOM 6067 N N . TRP B 1 394 ? -11.617 -34 -12.016 1 97.75 394 TRP B N 1
ATOM 6068 C CA . TRP B 1 394 ? -11.25 -33.969 -13.43 1 97.75 394 TRP B CA 1
ATOM 6069 C C . TRP B 1 394 ? -12.047 -34.969 -14.234 1 97.75 394 TRP B C 1
ATOM 6071 O O . TRP B 1 394 ? -12.508 -34.688 -15.336 1 97.75 394 TRP B O 1
ATOM 6081 N N . SER B 1 395 ? -12.203 -36.156 -13.758 1 97.38 395 SER B N 1
ATOM 6082 C CA . SER B 1 395 ? -12.945 -37.219 -14.406 1 97.38 395 SER B CA 1
ATOM 6083 C C . SER B 1 395 ? -14.438 -36.938 -14.438 1 97.38 395 SER B C 1
ATOM 6085 O O . SER B 1 395 ? -15.102 -37.125 -15.453 1 97.38 395 SER B O 1
ATOM 6087 N N . GLU B 1 396 ? -14.906 -36.438 -13.352 1 97.06 396 GLU B N 1
ATOM 6088 C CA . GLU B 1 396 ? -16.328 -36.125 -13.242 1 97.06 396 GLU B CA 1
ATOM 6089 C C . GLU B 1 396 ? -16.75 -35.094 -14.281 1 97.06 396 GLU B C 1
ATOM 6091 O O . GLU B 1 396 ? -17.859 -35.156 -14.805 1 97.06 396 GLU B O 1
ATOM 6096 N N . LEU B 1 397 ? -15.875 -34.188 -14.516 1 96.62 397 LEU B N 1
ATOM 6097 C CA . LEU B 1 397 ? -16.203 -33.094 -15.43 1 96.62 397 LEU B CA 1
ATOM 6098 C C . LEU B 1 397 ? -15.734 -33.406 -16.844 1 96.62 397 LEU B C 1
ATOM 6100 O O . LEU B 1 397 ? -15.867 -32.594 -17.75 1 96.62 397 LEU B O 1
ATOM 6104 N N . ASN B 1 398 ? -15.234 -34.562 -17.094 1 96.12 398 ASN B N 1
ATOM 6105 C CA . ASN B 1 398 ? -14.75 -35 -18.391 1 96.12 398 ASN B CA 1
ATOM 6106 C C . ASN B 1 398 ? -13.797 -34 -19.016 1 96.12 398 ASN B C 1
ATOM 6108 O O . ASN B 1 398 ? -13.984 -33.594 -20.172 1 96.12 398 ASN B O 1
ATOM 6112 N N . LEU B 1 399 ? -12.852 -33.562 -18.188 1 96.69 399 LEU B N 1
ATOM 6113 C CA . LEU B 1 399 ? -11.875 -32.594 -18.672 1 96.69 399 LEU B CA 1
ATOM 6114 C C . LEU B 1 399 ? -10.734 -33.281 -19.406 1 96.69 399 LEU B C 1
ATOM 6116 O O . LEU B 1 399 ? -10.445 -34.469 -19.156 1 96.69 399 LEU B O 1
ATOM 6120 N N . PRO B 1 400 ? -10.102 -32.594 -20.328 1 93.62 400 PRO B N 1
ATOM 6121 C CA . PRO B 1 400 ? -9.047 -33.219 -21.125 1 93.62 400 PRO B CA 1
ATOM 6122 C C . PRO B 1 400 ? -7.809 -33.562 -20.297 1 93.62 400 PRO B C 1
ATOM 6124 O O . PRO B 1 400 ? -7.434 -32.812 -19.391 1 93.62 400 PRO B O 1
ATOM 6127 N N . ARG B 1 401 ? -7.199 -34.688 -20.531 1 95.69 401 ARG B N 1
ATOM 6128 C CA . ARG B 1 401 ? -5.953 -35.156 -19.922 1 95.69 401 ARG B CA 1
ATOM 6129 C C . ARG B 1 401 ? -4.82 -35.188 -20.938 1 95.69 401 ARG B C 1
ATOM 6131 O O . ARG B 1 401 ? -5.062 -35.25 -22.141 1 95.69 401 ARG B O 1
ATOM 6138 N N . ARG B 1 402 ? -3.619 -35.031 -20.359 1 87.69 402 ARG B N 1
ATOM 6139 C CA . ARG B 1 402 ? -2.432 -35.156 -21.203 1 87.69 402 ARG B CA 1
ATOM 6140 C C . ARG B 1 402 ? -2.154 -36.594 -21.547 1 87.69 402 ARG B C 1
ATOM 6142 O O . ARG B 1 402 ? -2.361 -37.5 -20.719 1 87.69 402 ARG B O 1
ATOM 6149 N N . SER B 1 403 ? -1.966 -36.938 -22.875 1 70.38 403 SER B N 1
ATOM 6150 C CA . SER B 1 403 ? -1.636 -38.281 -23.344 1 70.38 403 SER B CA 1
ATOM 6151 C C . SER B 1 403 ? -0.225 -38.688 -22.922 1 70.38 403 SER B C 1
ATOM 6153 O O . SER B 1 403 ? 0.646 -37.812 -22.766 1 70.38 403 SER B O 1
#

Radius of gyration: 26.01 Å; Cα contacts (8 Å, |Δi|>4): 1926; chains: 2; bounding box: 56×82×63 Å